Protein AF-0000000082245336 (afdb_homodimer)

pLDDT: mean 81.49, std 14.83, range [24.16, 98.06]

Organism: NCBI:txid1240361

Structure (mmCIF, N/CA/C/O backbone):
data_AF-0000000082245336-model_v1
#
loop_
_entity.id
_entity.type
_entity.pdbx_description
1 polymer 'Zinc finger PHD-type'
#
loop_
_atom_site.group_PDB
_atom_site.id
_atom_site.type_symbol
_atom_site.label_atom_id
_atom_site.label_alt_id
_atom_site.label_comp_id
_atom_site.label_asym_id
_atom_site.label_entity_id
_atom_site.label_seq_id
_atom_site.pdbx_PDB_ins_code
_atom_site.Cartn_x
_atom_site.Cartn_y
_atom_site.Cartn_z
_atom_site.occupancy
_atom_site.B_iso_or_equiv
_atom_site.auth_seq_id
_atom_site.auth_comp_id
_atom_site.auth_asym_id
_atom_site.auth_atom_id
_atom_site.pdbx_PDB_model_num
ATOM 1 N N . MET A 1 1 ? 5.363 -13.906 18.969 1 24.2 1 MET A N 1
ATOM 2 C CA . MET A 1 1 ? 5.77 -15.297 19.172 1 24.2 1 MET A CA 1
ATOM 3 C C . MET A 1 1 ? 5.887 -15.617 20.656 1 24.2 1 MET A C 1
ATOM 5 O O . MET A 1 1 ? 6.973 -15.508 21.234 1 24.2 1 MET A O 1
ATOM 9 N N . GLU A 1 2 ? 4.953 -15.023 21.469 1 26 2 GLU A N 1
ATOM 10 C CA . GLU A 1 2 ? 4.73 -15.156 22.906 1 26 2 GLU A CA 1
ATOM 11 C C . GLU A 1 2 ? 4.637 -16.625 23.297 1 26 2 GLU A C 1
ATOM 13 O O . GLU A 1 2 ? 3.84 -17.375 22.734 1 26 2 GLU A O 1
ATOM 18 N N . GLU A 1 3 ? 5.828 -17.141 23.688 1 27.66 3 GLU A N 1
ATOM 19 C CA . GLU A 1 3 ? 6.207 -18.406 24.281 1 27.66 3 GLU A CA 1
ATOM 20 C C . GLU A 1 3 ? 5.203 -18.828 25.359 1 27.66 3 GLU A C 1
ATOM 22 O O . GLU A 1 3 ? 5.035 -18.141 26.359 1 27.66 3 GLU A O 1
ATOM 27 N N . ASN A 1 4 ? 4.043 -19.188 24.938 1 31.59 4 ASN A N 1
ATOM 28 C CA . ASN A 1 4 ? 3.383 -20.016 25.938 1 31.59 4 ASN A CA 1
ATOM 29 C C . ASN A 1 4 ? 4.328 -21.062 26.531 1 31.59 4 ASN A C 1
ATOM 31 O O . ASN A 1 4 ? 4.746 -21.984 25.828 1 31.59 4 ASN A O 1
ATOM 35 N N . ASP A 1 5 ? 5.328 -20.594 27.297 1 30.83 5 ASP A N 1
ATOM 36 C CA . ASP A 1 5 ? 6.184 -21.484 28.094 1 30.83 5 ASP A CA 1
ATOM 37 C C . ASP A 1 5 ? 5.367 -22.594 28.734 1 30.83 5 ASP A C 1
ATOM 39 O O . ASP A 1 5 ? 4.52 -22.344 29.594 1 30.83 5 ASP A O 1
ATOM 43 N N . LYS A 1 6 ? 5.094 -23.625 28.047 1 32.91 6 LYS A N 1
ATOM 44 C CA . LYS A 1 6 ? 4.711 -24.875 28.719 1 32.91 6 LYS A CA 1
ATOM 45 C C . LYS A 1 6 ? 5.609 -25.141 29.922 1 32.91 6 LYS A C 1
ATOM 47 O O . LYS A 1 6 ? 6.816 -25.344 29.766 1 32.91 6 LYS A O 1
ATOM 52 N N . ILE A 1 7 ? 5.523 -24.469 30.984 1 31.5 7 ILE A N 1
ATOM 53 C CA . ILE A 1 7 ? 6.141 -25 32.188 1 31.5 7 ILE A CA 1
ATOM 54 C C . ILE A 1 7 ? 5.902 -26.516 32.281 1 31.5 7 ILE A C 1
ATOM 56 O O . ILE A 1 7 ? 4.758 -26.953 32.406 1 31.5 7 ILE A O 1
ATOM 60 N N . ARG A 1 8 ? 6.676 -27.391 31.844 1 30.08 8 ARG A N 1
ATOM 61 C CA . ARG A 1 8 ? 6.832 -28.844 31.906 1 30.08 8 ARG A CA 1
ATOM 62 C C . ARG A 1 8 ? 6.691 -29.344 33.344 1 30.08 8 ARG A C 1
ATOM 64 O O . ARG A 1 8 ? 6.441 -30.531 33.562 1 30.08 8 ARG A O 1
ATOM 71 N N . ASP A 1 9 ? 7.363 -28.703 34.344 1 31.75 9 ASP A N 1
ATOM 72 C CA . ASP A 1 9 ? 7.586 -29.641 35.438 1 31.75 9 ASP A CA 1
ATOM 73 C C . ASP A 1 9 ? 6.266 -30.078 36.062 1 31.75 9 ASP A C 1
ATOM 75 O O . ASP A 1 9 ? 5.773 -31.172 35.781 1 31.75 9 ASP A O 1
ATOM 79 N N . GLY A 1 10 ? 6.125 -30.188 37.625 1 35.41 10 GLY A N 1
ATOM 80 C CA . GLY A 1 10 ? 5.371 -31 38.562 1 35.41 10 GLY A CA 1
ATOM 81 C C . GLY A 1 10 ? 3.889 -30.672 38.562 1 35.41 10 GLY A C 1
ATOM 82 O O . GLY A 1 10 ? 3.105 -31.359 39.25 1 35.41 10 GLY A O 1
ATOM 83 N N . PHE A 1 11 ? 3.395 -29.344 38.719 1 42.25 11 PHE A N 1
ATOM 84 C CA . PHE A 1 11 ? 1.977 -29.172 39 1 42.25 11 PHE A CA 1
ATOM 85 C C . PHE A 1 11 ? 1.125 -29.547 37.812 1 42.25 11 PHE A C 1
ATOM 87 O O . PHE A 1 11 ? 1.174 -28.875 36.75 1 42.25 11 PHE A O 1
ATOM 94 N N . LEU A 1 12 ? 0.703 -30.719 37.656 1 48.69 12 LEU A N 1
ATOM 95 C CA . LEU A 1 12 ? -0.135 -31.438 36.719 1 48.69 12 LEU A CA 1
ATOM 96 C C . LEU A 1 12 ? -1.398 -30.656 36.375 1 48.69 12 LEU A C 1
ATOM 98 O O . LEU A 1 12 ? -2.205 -30.375 37.281 1 48.69 12 LEU A O 1
ATOM 102 N N . GLY A 1 13 ? -1.407 -30 35.281 1 67.38 13 GLY A N 1
ATOM 103 C CA . GLY A 1 13 ? -2.568 -29.469 34.594 1 67.38 13 GLY A CA 1
ATOM 104 C C . GLY A 1 13 ? -2.764 -27.984 34.812 1 67.38 13 GLY A C 1
ATOM 105 O O . GLY A 1 13 ? -3.852 -27.453 34.562 1 67.38 13 GLY A O 1
ATOM 106 N N . ALA A 1 14 ? -1.866 -27.344 35.625 1 78.44 14 ALA A N 1
ATOM 107 C CA . ALA A 1 14 ? -2.047 -25.906 35.875 1 78.44 14 ALA A CA 1
ATOM 108 C C . ALA A 1 14 ? -1.933 -25.125 34.562 1 78.44 14 ALA A C 1
ATOM 110 O O . ALA A 1 14 ? -1.137 -25.469 33.688 1 78.44 14 ALA A O 1
ATOM 111 N N . VAL A 1 15 ? -2.885 -24.109 34.375 1 83.25 15 VAL A N 1
ATOM 112 C CA . VAL A 1 15 ? -2.953 -23.266 33.188 1 83.25 15 VAL A CA 1
ATOM 113 C C . VAL A 1 15 ? -2.738 -21.812 33.562 1 83.25 15 VAL A C 1
ATOM 115 O O . VAL A 1 15 ? -3.242 -21.359 34.594 1 83.25 15 VAL A O 1
ATOM 118 N N . LYS A 1 16 ? -1.822 -21.125 32.906 1 83.25 16 LYS A N 1
ATOM 119 C CA . LYS A 1 16 ? -1.646 -19.688 33.062 1 83.25 16 LYS A CA 1
ATOM 120 C C . LYS A 1 16 ? -2.49 -18.906 32.062 1 83.25 16 LYS A C 1
ATOM 122 O O . LYS A 1 16 ? -2.348 -19.078 30.859 1 83.25 16 LYS A O 1
ATOM 127 N N . LEU A 1 17 ? -3.404 -18.109 32.656 1 82.75 17 LEU A N 1
ATOM 128 C CA . LEU A 1 17 ? -4.254 -17.266 31.828 1 82.75 17 LEU A CA 1
ATOM 129 C C . LEU A 1 17 ? -3.773 -15.812 31.859 1 82.75 17 LEU A C 1
ATOM 131 O O . LEU A 1 17 ? -3.342 -15.32 32.906 1 82.75 17 LEU A O 1
ATOM 135 N N . ALA A 1 18 ? -3.807 -15.078 30.766 1 78.12 18 ALA A N 1
ATOM 136 C CA . ALA A 1 18 ? -3.418 -13.672 30.672 1 78.12 18 ALA A CA 1
ATOM 137 C C . ALA A 1 18 ? -4.336 -12.797 31.516 1 78.12 18 ALA A C 1
ATOM 139 O O . ALA A 1 18 ? -3.945 -11.703 31.938 1 78.12 18 ALA A O 1
ATOM 140 N N . ALA A 1 19 ? -5.461 -13.32 31.828 1 80.69 19 ALA A N 1
ATOM 141 C CA . ALA A 1 19 ? -6.469 -12.539 32.562 1 80.69 19 ALA A CA 1
ATOM 142 C C . ALA A 1 19 ? -6.297 -12.672 34.062 1 80.69 19 ALA A C 1
ATOM 144 O O . ALA A 1 19 ? -6.996 -12.008 34.844 1 80.69 19 ALA A O 1
ATOM 145 N N . HIS A 1 20 ? -5.371 -13.531 34.5 1 83.81 20 HIS A N 1
ATOM 146 C CA . HIS A 1 20 ? -5.223 -13.766 35.938 1 83.81 20 HIS A CA 1
ATOM 147 C C . HIS A 1 20 ? -3.756 -13.961 36.281 1 83.81 20 HIS A 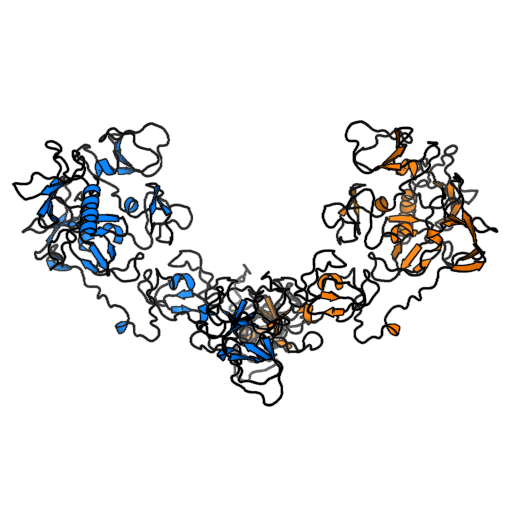C 1
ATOM 149 O O . HIS A 1 20 ? -2.996 -14.578 35.531 1 83.81 20 HIS A O 1
ATOM 155 N N . ARG A 1 21 ? -3.324 -13.469 37.375 1 82.38 21 ARG A N 1
ATOM 156 C CA . ARG A 1 21 ? -1.926 -13.453 37.781 1 82.38 21 ARG A CA 1
ATOM 157 C C . ARG A 1 21 ? -1.479 -14.82 38.281 1 82.38 21 ARG A C 1
ATOM 159 O O . ARG A 1 21 ? -0.312 -15.188 38.125 1 82.38 21 ARG A O 1
ATOM 166 N N . HIS A 1 22 ? -2.396 -15.547 38.938 1 85.88 22 HIS A N 1
ATOM 167 C CA . HIS A 1 22 ? -2.021 -16.828 39.531 1 85.88 22 HIS A CA 1
ATOM 168 C C . HIS A 1 22 ? -2.27 -17.984 38.562 1 85.88 22 HIS A C 1
ATOM 170 O O . HIS A 1 22 ? -3.004 -17.844 37.594 1 85.88 22 HIS A O 1
ATOM 176 N N . PHE A 1 23 ? -1.634 -19.047 38.844 1 88.56 23 PHE A N 1
ATOM 177 C CA . PHE A 1 23 ? -1.892 -20.266 38.094 1 88.56 23 PHE A CA 1
ATOM 178 C C . PHE A 1 23 ? -3.277 -20.812 38.406 1 88.56 23 PHE A C 1
ATOM 180 O O . PHE A 1 23 ? -3.717 -20.781 39.562 1 88.56 23 PHE A O 1
ATOM 187 N N . LEU A 1 24 ? -3.834 -21.234 37.344 1 89 24 LEU A N 1
ATOM 188 C CA . LEU A 1 24 ? -5.176 -21.797 37.5 1 89 24 LEU A CA 1
ATOM 189 C C . LEU A 1 24 ? -5.148 -23.312 37.344 1 89 24 LEU A C 1
ATOM 191 O O . LEU A 1 24 ? -4.293 -23.859 36.656 1 89 24 LEU A O 1
ATOM 195 N N . PHE A 1 25 ? -6.078 -24 38.062 1 89.44 25 PHE A N 1
ATOM 196 C CA . PHE A 1 25 ? -6.16 -25.453 38.062 1 89.44 25 PHE A CA 1
ATOM 197 C C . PHE A 1 25 ? -7.512 -25.922 37.531 1 89.44 25 PHE A C 1
ATOM 199 O O . PHE A 1 25 ? -8.547 -25.328 37.844 1 89.44 25 PHE A O 1
ATOM 206 N N . PRO A 1 26 ? -7.445 -26.969 36.625 1 89.81 26 PRO A N 1
ATOM 207 C CA . PRO A 1 26 ? -8.719 -27.484 36.125 1 89.81 26 PRO A CA 1
ATOM 208 C C . PRO A 1 26 ? -9.594 -28.094 37.219 1 89.81 26 PRO A C 1
ATOM 210 O O . PRO A 1 26 ? -9.078 -28.719 38.156 1 89.81 26 PRO A O 1
ATOM 213 N N . THR A 1 27 ? -10.891 -27.75 37.188 1 86.56 27 THR A N 1
ATOM 214 C CA . THR A 1 27 ? -11.852 -28.281 38.156 1 86.56 27 THR A CA 1
ATOM 215 C C . THR A 1 27 ? -13.172 -28.625 37.469 1 86.56 27 THR A C 1
ATOM 217 O O . THR A 1 27 ? -13.477 -28.094 36.406 1 86.56 27 THR A O 1
ATOM 220 N N . ASN A 1 28 ? -13.906 -29.547 38 1 86.06 28 ASN A N 1
ATOM 221 C CA . ASN A 1 28 ? -15.234 -29.906 37.531 1 86.06 28 ASN A CA 1
ATOM 222 C C . ASN A 1 28 ? -16.328 -29.391 38.469 1 86.06 28 ASN A C 1
ATOM 224 O O . ASN A 1 28 ? -17.5 -29.688 38.281 1 86.06 28 ASN A O 1
ATOM 228 N N . ILE A 1 29 ? -15.891 -28.703 39.5 1 80.56 29 ILE A N 1
ATOM 229 C CA . ILE A 1 29 ? -16.859 -28.156 40.438 1 80.56 29 ILE A CA 1
ATOM 230 C C . ILE A 1 29 ? -17.359 -26.797 39.938 1 80.56 29 ILE A C 1
ATOM 232 O O . ILE A 1 29 ? -16.547 -25.922 39.594 1 80.56 29 ILE A O 1
ATOM 236 N N . SER A 1 30 ? -18.641 -26.641 39.844 1 78.69 30 SER A N 1
ATOM 237 C CA . SER A 1 30 ? -19.234 -25.422 39.312 1 78.69 30 SER A CA 1
ATOM 238 C C . SER A 1 30 ? -19.234 -24.297 40.344 1 78.69 30 SER A C 1
ATOM 240 O O . SER A 1 30 ? -19.531 -24.531 41.5 1 78.69 30 SER A O 1
ATOM 242 N N . SER A 1 31 ? -18.641 -23.266 40.031 1 86.06 31 SER A N 1
ATOM 243 C CA . SER A 1 31 ? -18.703 -22.031 40.812 1 86.06 31 SER A CA 1
ATOM 244 C C . SER A 1 31 ? -19.078 -20.844 39.938 1 86.06 31 SER A C 1
ATOM 246 O O . SER A 1 31 ? -19.188 -20.969 38.719 1 86.06 31 SER A O 1
ATOM 248 N N . LYS A 1 32 ? -19.312 -19.734 40.656 1 89.75 32 LYS A N 1
ATOM 249 C CA . LYS A 1 32 ? -19.672 -18.516 39.938 1 89.75 32 LYS A CA 1
ATOM 250 C C . LYS A 1 32 ? -18.484 -18 39.125 1 89.75 32 LYS A C 1
ATOM 252 O O . LYS A 1 32 ? -17.422 -17.719 39.688 1 89.75 32 LYS A O 1
ATOM 257 N N . CYS A 1 33 ? -18.688 -17.922 37.875 1 90.56 33 CYS A N 1
ATOM 258 C CA . CYS A 1 33 ? -17.625 -17.453 36.969 1 90.56 33 CYS A CA 1
ATOM 259 C C . CYS A 1 33 ? -17.438 -15.938 37.094 1 90.56 33 CYS A C 1
ATOM 261 O O . CYS A 1 33 ? -18.422 -15.188 37.156 1 90.56 33 CYS A O 1
ATOM 263 N N . ILE A 1 34 ? -16.297 -15.508 37.156 1 86.81 34 ILE A N 1
ATOM 264 C CA . ILE A 1 34 ? -16.016 -14.094 37.344 1 86.81 34 ILE A CA 1
ATOM 265 C C . ILE A 1 34 ? -16.328 -13.32 36.062 1 86.81 34 ILE A C 1
ATOM 267 O O . ILE A 1 34 ? -16.516 -12.102 36.094 1 86.81 34 ILE A O 1
ATOM 271 N N . VAL A 1 35 ? -16.406 -14 34.969 1 87.94 35 VAL A N 1
ATOM 272 C CA . VAL A 1 35 ? -16.594 -13.344 33.688 1 87.94 35 VAL A CA 1
ATOM 273 C C . VAL A 1 35 ? -18.078 -13.211 33.375 1 87.94 35 VAL A C 1
ATOM 275 O O . VAL A 1 35 ? -18.594 -12.094 33.219 1 87.94 35 VAL A O 1
ATOM 278 N N . CYS A 1 36 ? -18.828 -14.281 33.344 1 83.06 36 CYS A N 1
ATOM 279 C CA . CYS A 1 36 ? -20.234 -14.234 33 1 83.06 36 CYS A CA 1
ATOM 280 C C . CYS A 1 36 ? -21.109 -14.086 34.25 1 83.06 36 CYS A C 1
ATOM 282 O O . CYS A 1 36 ? -22.312 -13.836 34.125 1 83.06 36 CYS A O 1
ATOM 284 N N . SER A 1 37 ? -20.625 -14.258 35.375 1 84.25 37 SER A N 1
ATOM 285 C CA . SER A 1 37 ? -21.297 -14.141 36.688 1 84.25 37 SER A CA 1
ATOM 286 C C . SER A 1 37 ? -22.391 -15.188 36.812 1 84.25 37 SER A C 1
ATOM 288 O O . SER A 1 37 ? -23.406 -14.938 37.5 1 84.25 37 SER A O 1
ATOM 290 N N . LYS A 1 38 ? -22.219 -16.266 36.094 1 85.75 38 LYS A N 1
ATOM 291 C CA . LYS A 1 38 ? -23.219 -17.328 36.188 1 85.75 38 LYS A CA 1
ATOM 292 C C . LYS A 1 38 ? -22.641 -18.578 36.844 1 85.75 38 LYS A C 1
ATOM 294 O O . LYS A 1 38 ? -21.453 -18.875 36.719 1 85.75 38 LYS A O 1
ATOM 299 N N . GLU A 1 39 ? -23.469 -19.188 37.656 1 87.44 39 GLU A N 1
ATOM 300 C CA . GLU A 1 39 ? -23.156 -20.484 38.219 1 87.44 39 GLU A CA 1
ATOM 301 C C . GLU A 1 39 ? -23.938 -21.594 37.531 1 87.44 39 GLU A C 1
ATOM 303 O O . GLU A 1 39 ? -25.172 -21.578 37.562 1 87.44 39 GLU A O 1
ATOM 308 N N . ARG A 1 40 ? -23.266 -22.375 36.875 1 84.88 40 ARG A N 1
ATOM 309 C CA . ARG A 1 40 ? -23.938 -23.438 36.125 1 84.88 40 ARG A CA 1
ATOM 310 C C . ARG A 1 40 ? -24.266 -24.625 37.031 1 84.88 40 ARG A C 1
ATOM 312 O O . ARG A 1 40 ? -23.5 -24.938 37.938 1 84.88 40 ARG A O 1
ATOM 319 N N . LEU A 1 41 ? -25.438 -25.172 36.875 1 80.5 41 LEU A N 1
ATOM 320 C CA . LEU A 1 41 ? -25.938 -26.234 37.719 1 80.5 41 LEU A CA 1
ATOM 321 C C . LEU A 1 41 ? -25.25 -27.547 37.406 1 80.5 41 LEU A C 1
ATOM 323 O O . LEU A 1 41 ? -25.016 -28.375 38.312 1 80.5 41 LEU A O 1
ATOM 327 N N . GLU A 1 42 ? -24.859 -27.797 36.188 1 78.44 42 GLU A N 1
ATOM 328 C CA . GLU A 1 42 ? -24.203 -29.031 35.812 1 78.44 42 GLU A CA 1
ATOM 329 C C . GLU A 1 42 ? -22.688 -28.922 35.938 1 78.44 42 GLU A C 1
ATOM 331 O O . GLU A 1 42 ? -22.125 -27.828 35.812 1 78.44 42 GLU A O 1
ATOM 336 N N . PRO A 1 43 ? -22.125 -30.062 36.344 1 76.94 43 PRO A N 1
ATOM 337 C CA . PRO A 1 43 ? -20.672 -30.047 36.406 1 76.94 43 PRO A CA 1
ATOM 338 C C . PRO A 1 43 ? -20.031 -29.594 35.094 1 76.94 43 PRO A C 1
ATOM 340 O O . PRO A 1 43 ? -20.297 -30.172 34.062 1 76.94 43 PRO A O 1
ATOM 343 N N . THR A 1 44 ? -19.484 -28.359 35.094 1 78.31 44 THR A N 1
ATOM 344 C CA . THR A 1 44 ? -18.859 -27.781 33.938 1 78.31 44 THR A CA 1
ATOM 345 C C . THR A 1 44 ? -17.359 -27.641 34.125 1 78.31 44 THR A C 1
ATOM 347 O O . THR A 1 44 ? -16.906 -27.297 35.219 1 78.31 44 THR A O 1
ATOM 350 N N . LYS A 1 45 ? -16.625 -28.031 33.125 1 84.25 45 LYS A N 1
ATOM 351 C CA . LYS A 1 45 ? -15.172 -27.906 33.125 1 84.25 45 LYS A CA 1
ATOM 352 C C . LYS A 1 45 ? -14.758 -26.438 33.219 1 84.25 45 LYS A C 1
ATOM 354 O O . LYS A 1 45 ? -15.305 -25.594 32.5 1 84.25 45 LYS A O 1
ATOM 359 N N . GLY A 1 46 ? -13.969 -26.094 34.312 1 88.88 46 GLY A N 1
ATOM 360 C CA . GLY A 1 46 ? -13.445 -24.75 34.469 1 88.88 46 GLY A CA 1
ATOM 361 C C . GLY A 1 46 ? -12.086 -24.703 35.156 1 88.88 46 GLY A C 1
ATOM 362 O O . GLY A 1 46 ? -11.438 -25.734 35.312 1 88.88 46 GLY A O 1
ATOM 363 N N . LEU A 1 47 ? -11.625 -23.453 35.281 1 90.69 47 LEU A N 1
ATOM 364 C CA . LEU A 1 47 ? -10.359 -23.203 35.969 1 90.69 47 LEU A CA 1
ATOM 365 C C . LEU A 1 47 ? -10.586 -22.422 37.25 1 90.69 47 LEU A C 1
ATOM 367 O O . LEU A 1 47 ? -11.422 -21.516 37.281 1 90.69 47 LEU A O 1
ATOM 371 N N . THR A 1 48 ? -9.938 -22.844 38.281 1 90.19 48 THR A N 1
ATOM 372 C CA . THR A 1 48 ? -10.078 -22.156 39.562 1 90.19 48 THR A CA 1
ATOM 373 C C . THR A 1 48 ? -8.719 -21.75 40.125 1 90.19 48 THR A C 1
ATOM 375 O O . THR A 1 48 ? -7.703 -22.375 39.812 1 90.19 48 THR A O 1
ATOM 378 N N . CYS A 1 49 ? -8.719 -20.547 40.688 1 89.81 49 CYS A N 1
ATOM 379 C CA . CYS A 1 49 ? -7.531 -20.109 41.406 1 89.81 49 CYS A CA 1
ATOM 380 C C . CYS A 1 49 ? -7.637 -20.438 42.875 1 89.81 49 CYS A C 1
ATOM 382 O O . CYS A 1 49 ? -8.555 -19.969 43.562 1 89.81 49 CYS A O 1
ATOM 384 N N . ASN A 1 50 ? -6.707 -21.031 43.375 1 85.5 50 ASN A N 1
ATOM 385 C CA . ASN A 1 50 ? -6.734 -21.453 44.781 1 85.5 50 ASN A CA 1
ATOM 386 C C . ASN A 1 50 ? -6.426 -20.281 45.719 1 85.5 50 ASN A C 1
ATOM 388 O O . ASN A 1 50 ? -6.867 -20.266 46.875 1 85.5 50 ASN A O 1
ATOM 392 N N . GLN A 1 51 ? -5.73 -19.375 45.156 1 87.19 51 GLN A N 1
ATOM 393 C CA . GLN A 1 51 ? -5.316 -18.25 46 1 87.19 51 GLN A CA 1
ATOM 394 C C . GLN A 1 51 ? -6.418 -17.203 46.062 1 87.19 51 GLN A C 1
ATOM 396 O O . GLN A 1 51 ? -6.676 -16.656 47.156 1 87.19 51 GLN A O 1
ATOM 401 N N . CYS A 1 52 ? -7.18 -16.906 44.969 1 86.19 52 CYS A N 1
ATOM 402 C CA . CYS A 1 52 ? -8.156 -15.828 44.938 1 86.19 52 CYS A CA 1
ATOM 403 C C . CYS A 1 52 ? -9.578 -16.375 45 1 86.19 52 CYS A C 1
ATOM 405 O O . CYS A 1 52 ? -10.531 -15.617 45.188 1 86.19 52 CYS A O 1
ATOM 407 N N . GLU A 1 53 ? -9.781 -17.672 44.906 1 84.56 53 GLU A N 1
ATOM 408 C CA . GLU A 1 53 ? -11.078 -18.344 44.844 1 84.56 53 GLU A CA 1
ATOM 409 C C . GLU A 1 53 ? -11.883 -17.906 43.625 1 84.56 53 GLU A C 1
ATOM 411 O O . GLU A 1 53 ? -13.102 -17.734 43.719 1 84.56 53 GLU A O 1
ATOM 416 N N . PHE A 1 54 ? -11.172 -17.562 42.688 1 88.31 54 PHE A N 1
ATOM 417 C CA . PHE A 1 54 ? -11.844 -17.203 41.438 1 88.31 54 PHE A CA 1
ATOM 418 C C . PHE A 1 54 ? -12.086 -18.438 40.594 1 88.31 54 PHE A C 1
ATOM 420 O O . PHE A 1 54 ? -11.367 -19.438 40.688 1 88.31 54 PHE A O 1
ATOM 427 N N . TYR A 1 55 ? -13.172 -18.391 39.844 1 90.19 55 TYR A N 1
ATOM 428 C CA . TYR A 1 55 ? -13.531 -19.469 38.938 1 90.19 55 TYR A CA 1
ATOM 429 C C . TYR A 1 55 ? -13.82 -18.922 37.531 1 90.19 55 TYR A C 1
ATOM 431 O O . TYR A 1 55 ? -14.438 -17.859 37.406 1 90.19 55 TYR A O 1
ATOM 439 N N . PHE A 1 56 ? -13.266 -19.672 36.5 1 91.38 56 PHE A N 1
ATOM 440 C CA . PHE A 1 56 ? -13.492 -19.328 35.125 1 91.38 56 PHE A CA 1
ATOM 441 C C . PHE A 1 56 ? -14.109 -20.5 34.344 1 91.38 56 PHE A C 1
ATOM 443 O O . PHE A 1 56 ? -13.594 -21.625 34.406 1 91.38 56 PHE A O 1
ATOM 450 N N . HIS A 1 57 ? -15.211 -20.219 33.688 1 90 57 HIS A N 1
ATOM 451 C CA . HIS A 1 57 ? -15.695 -21.219 32.719 1 90 57 HIS A CA 1
ATOM 452 C C . HIS A 1 57 ? -14.703 -21.391 31.578 1 90 57 HIS A C 1
ATOM 454 O O . HIS A 1 57 ? -14.078 -20.438 31.125 1 90 57 HIS A O 1
ATOM 460 N N . GLU A 1 58 ? -14.547 -22.531 31.141 1 87.25 58 GLU A N 1
ATOM 461 C CA . GLU A 1 58 ? -13.672 -22.797 30 1 87.25 58 GLU A CA 1
ATOM 462 C C . GLU A 1 58 ? -14.117 -22.016 28.766 1 87.25 58 GLU A C 1
ATOM 464 O O . GLU A 1 58 ? -13.289 -21.469 28.031 1 87.25 58 GLU A O 1
ATOM 469 N N . ASP A 1 59 ? -15.438 -21.953 28.609 1 87.62 59 ASP A N 1
ATOM 470 C CA . ASP A 1 59 ? -15.977 -21.281 27.422 1 87.62 59 ASP A CA 1
ATOM 471 C C . ASP A 1 59 ? -15.961 -19.766 27.594 1 87.62 59 ASP A C 1
ATOM 473 O O . ASP A 1 59 ? -16.312 -19.031 26.672 1 87.62 59 ASP A O 1
ATOM 477 N N . CYS A 1 60 ? -15.57 -19.328 28.797 1 89.06 60 CYS A N 1
ATOM 478 C CA . CYS A 1 60 ? -15.477 -17.891 29 1 89.06 60 CYS A CA 1
ATOM 479 C C . CYS A 1 60 ? -14.039 -17.406 28.828 1 89.06 60 CYS A C 1
ATOM 481 O O . CYS A 1 60 ? -13.797 -16.203 28.688 1 89.06 60 CYS A O 1
ATOM 483 N N . ILE A 1 61 ? -13.172 -18.344 28.844 1 88.44 61 ILE A N 1
ATOM 484 C CA . ILE A 1 61 ? -11.766 -17.984 28.688 1 88.44 61 ILE A CA 1
ATOM 485 C C . ILE A 1 61 ? -11.469 -17.672 27.234 1 88.44 61 ILE A C 1
ATOM 487 O O . ILE A 1 61 ? -10.703 -16.75 26.938 1 88.44 61 ILE A O 1
ATOM 491 N N . GLU A 1 62 ? -11.992 -18.453 26.359 1 88.38 62 GLU A N 1
ATOM 492 C CA . GLU A 1 62 ? -11.859 -18.281 24.906 1 88.38 62 GLU A CA 1
ATOM 493 C C . GLU A 1 62 ? -13.219 -18.344 24.219 1 88.38 62 GLU A C 1
ATOM 495 O O . GLU A 1 62 ? -13.984 -19.281 24.422 1 88.38 62 GLU A O 1
ATOM 500 N N . ILE A 1 63 ? -13.445 -17.25 23.547 1 86.81 63 ILE A N 1
ATOM 501 C CA . ILE A 1 63 ? -14.758 -17.219 22.906 1 86.81 63 ILE A CA 1
ATOM 502 C C . ILE A 1 63 ? -14.586 -16.891 21.422 1 86.81 63 ILE A C 1
ATOM 504 O O . ILE A 1 63 ? -13.547 -16.359 21 1 86.81 63 ILE A O 1
ATOM 508 N N . THR A 1 64 ? -15.5 -17.375 20.625 1 82.12 64 THR A N 1
ATOM 509 C CA . THR A 1 64 ? -15.609 -16.984 19.219 1 82.12 64 THR A CA 1
ATOM 510 C C . THR A 1 64 ? -16.891 -16.219 18.969 1 82.12 64 THR A C 1
ATOM 512 O O . THR A 1 64 ? -17.969 -16.641 19.391 1 82.12 64 THR A O 1
ATOM 515 N N . ILE A 1 65 ? -16.688 -15.086 18.453 1 78.19 65 ILE A N 1
ATOM 516 C CA . ILE A 1 65 ? -17.859 -14.281 18.156 1 78.19 65 ILE A CA 1
ATOM 517 C C . ILE A 1 65 ? -18.031 -14.148 16.641 1 78.19 65 ILE A C 1
ATOM 519 O O . ILE A 1 65 ? -17.062 -14.258 15.898 1 78.19 65 ILE A O 1
ATOM 523 N N . PRO A 1 66 ? -19.203 -13.93 16.203 1 72.81 66 PRO A N 1
ATOM 524 C CA . PRO A 1 66 ? -19.469 -13.867 14.766 1 72.81 66 PRO A CA 1
ATOM 525 C C . PRO A 1 66 ? -18.688 -12.75 14.078 1 72.81 66 PRO A C 1
ATOM 527 O O . PRO A 1 66 ? -18.188 -12.93 12.961 1 72.81 66 PRO A O 1
ATOM 530 N N . SER A 1 67 ? -18.547 -11.656 14.789 1 72.19 67 SER A N 1
ATOM 531 C CA . SER A 1 67 ? -17.891 -10.516 14.172 1 72.19 67 SER A CA 1
ATOM 532 C C . SER A 1 67 ? -16.391 -10.742 14.055 1 72.19 67 SER A C 1
ATOM 534 O O . SER A 1 67 ? -15.688 -9.984 13.375 1 72.19 67 SER A O 1
ATOM 536 N N . HIS A 1 68 ? -15.891 -11.75 14.711 1 76.06 68 HIS A N 1
ATOM 537 C CA . HIS A 1 68 ? -14.484 -12.148 14.688 1 76.06 68 HIS A CA 1
ATOM 538 C C . HIS A 1 68 ? -14.344 -13.664 14.648 1 76.06 68 HIS A C 1
ATOM 540 O O . HIS A 1 68 ? -13.75 -14.258 15.547 1 76.06 68 HIS A O 1
ATOM 546 N N . HIS A 1 69 ? -14.742 -14.273 13.57 1 70.62 69 HIS A N 1
ATOM 547 C CA . HIS A 1 69 ? -14.922 -15.719 13.531 1 70.62 69 HIS A CA 1
ATOM 548 C C . HIS A 1 69 ? -13.617 -16.422 13.172 1 70.62 69 HIS A C 1
ATOM 550 O O . HIS A 1 69 ? -13.461 -17.625 13.43 1 70.62 69 HIS A O 1
ATOM 556 N N . LYS A 1 70 ? -12.711 -15.727 12.648 1 69.88 70 LYS A N 1
ATOM 557 C CA . LYS A 1 70 ? -11.5 -16.375 12.172 1 69.88 70 LYS A CA 1
ATOM 558 C C . LYS A 1 70 ? -10.586 -16.766 13.328 1 69.88 70 LYS A C 1
ATOM 560 O O . LYS A 1 70 ? -9.891 -17.781 13.266 1 69.88 70 LYS A O 1
ATOM 565 N N . HIS A 1 71 ? -10.656 -15.852 14.336 1 75.44 71 HIS A N 1
ATOM 566 C CA . HIS A 1 71 ? -9.773 -16.094 15.469 1 75.44 71 HIS A CA 1
ATOM 567 C C . HIS A 1 71 ? -10.539 -16.016 16.781 1 75.44 71 HIS A C 1
ATOM 569 O O . HIS A 1 71 ? -11.383 -15.125 16.969 1 75.44 71 HIS A O 1
ATOM 575 N N . PRO A 1 72 ? -10.258 -16.953 17.594 1 85.12 72 PRO A N 1
ATOM 576 C CA . PRO A 1 72 ? -10.883 -16.844 18.922 1 85.12 72 PRO A CA 1
ATOM 577 C C . PRO A 1 72 ? -10.344 -15.656 19.734 1 85.12 72 PRO A C 1
ATOM 579 O O . PRO A 1 72 ? -9.195 -15.242 19.531 1 85.12 72 PRO A O 1
ATOM 582 N N . LEU A 1 73 ? -11.234 -15.086 20.531 1 88.5 73 LEU A N 1
ATOM 583 C CA . LEU A 1 73 ? -10.859 -14.016 21.453 1 88.5 73 LEU A CA 1
ATOM 584 C C . LEU A 1 73 ? -10.461 -14.578 22.812 1 88.5 73 LEU A C 1
ATOM 586 O O . LEU A 1 73 ? -11.117 -15.484 23.328 1 88.5 73 LEU A O 1
ATOM 590 N N . LYS A 1 74 ? -9.391 -14.117 23.297 1 88.94 74 LYS A N 1
ATOM 591 C CA . LYS A 1 74 ? -8.906 -14.594 24.594 1 88.94 74 LYS A CA 1
ATOM 592 C C . LYS A 1 74 ? -9.102 -13.531 25.672 1 88.94 74 LYS A C 1
ATOM 594 O O . LYS A 1 74 ? -8.977 -12.336 25.406 1 88.94 74 LYS A O 1
ATOM 599 N N . LEU A 1 75 ? -9.352 -14.047 26.812 1 88.38 75 LEU A N 1
ATOM 600 C CA . LEU A 1 75 ? -9.594 -13.172 27.953 1 88.38 75 LEU A CA 1
ATOM 601 C C . LEU A 1 75 ? -8.289 -12.547 28.438 1 88.38 75 LEU A C 1
ATOM 603 O O . LEU A 1 75 ? -7.273 -13.227 28.547 1 88.38 75 LEU A O 1
ATOM 607 N N . HIS A 1 76 ? -8.359 -11.172 28.625 1 83.75 76 HIS A N 1
ATOM 608 C CA . HIS A 1 76 ? -7.191 -10.438 29.094 1 83.75 76 HIS A CA 1
ATOM 609 C C . HIS A 1 76 ? -7.562 -9.477 30.219 1 83.75 76 HIS A C 1
ATOM 611 O O . HIS A 1 76 ? -8.727 -9.109 30.359 1 83.75 76 HIS A O 1
ATOM 617 N N . ASP A 1 77 ? -6.578 -9.227 31.031 1 76.62 77 ASP A N 1
ATOM 618 C CA . ASP A 1 77 ? -6.711 -8.203 32.062 1 76.62 77 ASP A CA 1
ATOM 619 C C . ASP A 1 77 ? -5.602 -7.16 31.953 1 76.62 77 ASP A C 1
ATOM 621 O O . ASP A 1 77 ? -4.441 -7.504 31.719 1 76.62 77 ASP A O 1
ATOM 625 N N . ARG A 1 78 ? -5.902 -5.844 31.828 1 66.19 78 ARG A N 1
ATOM 626 C CA . ARG A 1 78 ? -4.969 -4.742 31.609 1 66.19 78 ARG A CA 1
ATOM 627 C C . ARG A 1 78 ? -3.824 -4.785 32.625 1 66.19 78 ARG A C 1
ATOM 629 O O . ARG A 1 78 ? -2.689 -4.434 32.281 1 66.19 78 ARG A O 1
ATOM 636 N N . ILE A 1 79 ? -4.137 -4.98 33.781 1 58.81 79 ILE A N 1
ATOM 637 C CA . ILE A 1 79 ? -3.1 -4.875 34.812 1 58.81 79 ILE A CA 1
ATOM 638 C C . ILE A 1 79 ? -1.918 -5.766 34.438 1 58.81 79 ILE A C 1
ATOM 640 O O . ILE A 1 79 ? -0.767 -5.434 34.719 1 58.81 79 ILE A O 1
ATOM 644 N N . ILE A 1 80 ? -2.268 -6.699 33.562 1 53.31 80 ILE A N 1
ATOM 645 C CA . ILE A 1 80 ? -1.176 -7.652 33.375 1 53.31 80 ILE A CA 1
ATOM 646 C C . ILE A 1 80 ? -0.466 -7.363 32.062 1 53.31 80 ILE A C 1
ATOM 648 O O . ILE A 1 80 ? -0.805 -7.945 31.031 1 53.31 80 ILE A O 1
ATOM 652 N N . GLY A 1 81 ? 0.132 -6.27 31.766 1 51.78 81 GLY A N 1
ATOM 653 C CA . GLY A 1 81 ? 1.192 -5.957 30.812 1 51.78 81 GLY A CA 1
ATOM 654 C C . GLY A 1 81 ? 0.682 -5.688 29.406 1 51.78 81 GLY A C 1
ATOM 655 O O . GLY A 1 81 ? 1.469 -5.566 28.469 1 51.78 81 GLY A O 1
ATOM 656 N N . TYR A 1 82 ? -0.415 -5.965 29.016 1 50.84 82 TYR A N 1
ATOM 657 C CA . TYR A 1 82 ? -0.721 -5.871 27.594 1 50.84 82 TYR A CA 1
ATOM 658 C C . TYR A 1 82 ? -0.885 -4.418 27.172 1 50.84 82 TYR A C 1
ATOM 660 O O . TYR A 1 82 ? -1.782 -3.723 27.641 1 50.84 82 TYR A O 1
ATOM 668 N N . ARG A 1 83 ? 0.23 -3.721 26.578 1 50.78 83 ARG A N 1
ATOM 669 C CA . ARG A 1 83 ? 0.347 -2.287 26.328 1 50.78 83 ARG A CA 1
ATOM 670 C C . ARG A 1 83 ? -0.161 -1.934 24.938 1 50.78 83 ARG A C 1
ATOM 672 O O . ARG A 1 83 ? -0.039 -0.788 24.5 1 50.78 83 ARG A O 1
ATOM 679 N N . LYS A 1 84 ? -0.723 -2.789 24.047 1 56.88 84 LYS A N 1
ATOM 680 C CA . LYS A 1 84 ? -0.742 -2.15 22.734 1 56.88 84 LYS A CA 1
ATOM 681 C C . LYS A 1 84 ? -1.832 -1.085 22.656 1 56.88 84 LYS A C 1
ATOM 683 O O . LYS A 1 84 ? -1.537 0.105 22.531 1 56.88 84 LYS A O 1
ATOM 688 N N . ARG A 1 85 ? -3.129 -1.463 22.438 1 64.44 85 ARG A N 1
ATOM 689 C CA . ARG A 1 85 ? -4.203 -0.48 22.359 1 64.44 85 ARG A CA 1
ATOM 690 C C . ARG A 1 85 ? -5.051 -0.486 23.625 1 64.44 85 ARG A C 1
ATOM 692 O O . ARG A 1 85 ? -5.43 -1.55 24.125 1 64.44 85 ARG A O 1
ATOM 699 N N . ASP A 1 86 ? -5.18 0.627 24.375 1 75.81 86 ASP A N 1
ATOM 700 C CA . ASP A 1 86 ? -5.84 0.688 25.672 1 75.81 86 ASP A CA 1
ATOM 701 C C . ASP A 1 86 ? -7.312 1.063 25.516 1 75.81 86 ASP A C 1
ATOM 703 O O . ASP A 1 86 ? -7.973 1.419 26.5 1 75.81 86 ASP A O 1
ATOM 707 N N . GLN A 1 87 ? -7.785 0.972 24.281 1 81.56 87 GLN A N 1
ATOM 708 C CA . GLN A 1 87 ? -9.188 1.319 24.094 1 81.56 87 GLN A CA 1
ATOM 709 C C . GLN A 1 87 ? -9.93 0.221 23.328 1 81.56 87 GLN A C 1
ATOM 711 O O . GLN A 1 87 ? -9.336 -0.478 22.516 1 81.56 87 GLN A O 1
ATOM 716 N N . CYS A 1 88 ? -11.188 0.108 23.766 1 81.81 88 CYS A N 1
ATOM 717 C CA . CYS A 1 88 ? -12.062 -0.797 23.031 1 81.81 88 CYS A CA 1
ATOM 718 C C . CYS A 1 88 ? -12.18 -0.375 21.578 1 81.81 88 CYS A C 1
ATOM 720 O O . CYS A 1 88 ? -12.328 0.811 21.281 1 81.81 88 CYS A O 1
ATOM 722 N N . CYS A 1 89 ? -12.18 -1.199 20.688 1 75.94 89 CYS A N 1
ATOM 723 C CA . CYS A 1 89 ? -12.227 -0.898 19.266 1 75.94 89 CYS A CA 1
ATOM 724 C C . CYS A 1 89 ? -13.594 -0.355 18.859 1 75.94 89 CYS A C 1
ATOM 726 O O . CYS A 1 89 ? -13.711 0.336 17.844 1 75.94 89 CYS A O 1
ATOM 728 N N . LEU A 1 90 ? -14.625 -0.644 19.672 1 75.81 90 LEU A N 1
ATOM 729 C CA . LEU A 1 90 ? -15.977 -0.248 19.312 1 75.81 90 LEU A CA 1
ATOM 730 C C . LEU A 1 90 ? -16.375 1.037 20.031 1 75.81 90 LEU A C 1
ATOM 732 O O . LEU A 1 90 ? -16.578 2.072 19.391 1 75.81 90 LEU A O 1
ATOM 736 N N . CYS A 1 91 ? -16.344 0.974 21.359 1 75.62 91 CYS A N 1
ATOM 737 C CA . CYS A 1 91 ? -16.844 2.115 22.109 1 75.62 91 CYS A CA 1
ATOM 738 C C . CYS A 1 91 ? -15.719 3.119 22.391 1 75.62 91 CYS A C 1
ATOM 740 O O . CYS A 1 91 ? -15.992 4.266 22.75 1 75.62 91 CYS A O 1
ATOM 742 N N . ARG A 1 92 ? -14.469 2.697 22.234 1 76.88 92 ARG A N 1
ATOM 743 C CA . ARG A 1 92 ? -13.289 3.537 22.391 1 76.88 92 ARG A CA 1
ATOM 744 C C . ARG A 1 92 ? -13.07 3.932 23.844 1 76.88 92 ARG A C 1
ATOM 746 O O . ARG A 1 92 ? -12.312 4.855 24.141 1 76.88 92 ARG A O 1
ATOM 753 N N . HIS A 1 93 ? -13.75 3.221 24.625 1 80 93 HIS A N 1
ATOM 754 C CA . HIS A 1 93 ? -13.484 3.443 26.047 1 80 93 HIS A CA 1
ATOM 755 C C . HIS A 1 93 ? -12.219 2.717 26.5 1 80 93 HIS A C 1
ATOM 757 O O . HIS A 1 93 ? -11.836 1.712 25.891 1 80 93 HIS A O 1
ATOM 763 N N . LYS A 1 94 ? -11.586 3.336 27.422 1 83.25 94 LYS A N 1
ATOM 764 C CA . LYS A 1 94 ? -10.391 2.715 27.984 1 83.25 94 LYS A CA 1
ATOM 765 C C . LYS A 1 94 ? -10.711 1.359 28.609 1 83.25 94 LYS A C 1
ATOM 767 O O . LYS A 1 94 ? -11.734 1.208 29.281 1 83.25 94 LYS A O 1
ATOM 772 N N . LEU A 1 95 ? -9.914 0.415 28.266 1 82.25 95 LEU A N 1
ATOM 773 C CA . LEU A 1 95 ? -10.086 -0.935 28.797 1 82.25 95 LEU A CA 1
ATOM 774 C C . LEU A 1 95 ? -9.516 -1.041 30.203 1 82.25 95 LEU A C 1
ATOM 776 O O . LEU A 1 95 ? -8.305 -1.166 30.391 1 82.25 95 LEU A O 1
ATOM 780 N N . LEU A 1 96 ? -10.336 -0.816 31.203 1 73.31 96 LEU A N 1
ATOM 781 C CA . LEU A 1 96 ? -9.891 -0.774 32.594 1 73.31 96 LEU A CA 1
ATOM 782 C C . LEU A 1 96 ? -10.031 -2.145 33.25 1 73.31 96 LEU A C 1
ATOM 784 O O . LEU A 1 96 ? -9.344 -2.438 34.219 1 73.31 96 LEU A O 1
ATOM 788 N N . ASP A 1 97 ? -10.984 -2.984 32.75 1 77.81 97 ASP A N 1
ATOM 789 C CA . ASP A 1 97 ? -11.25 -4.285 33.344 1 77.81 97 ASP A CA 1
ATOM 790 C C . ASP A 1 97 ? -10.945 -5.418 32.375 1 77.81 97 ASP A C 1
ATOM 792 O O . ASP A 1 97 ? -10.133 -5.258 31.469 1 77.81 97 ASP A O 1
ATOM 796 N N . ILE A 1 98 ? -11.523 -6.598 32.688 1 83.06 98 ILE A N 1
ATOM 797 C CA . ILE A 1 98 ? -11.359 -7.789 31.875 1 83.06 98 ILE A CA 1
ATOM 798 C C . ILE A 1 98 ? -11.945 -7.535 30.484 1 83.06 98 ILE A C 1
ATOM 800 O O . ILE A 1 98 ? -13.031 -6.957 30.359 1 83.06 98 ILE A O 1
ATOM 804 N N . PHE A 1 99 ? -11.141 -7.789 29.484 1 88.44 99 PHE A N 1
ATOM 805 C CA . PHE A 1 99 ? -11.586 -7.633 28.109 1 88.44 99 PHE A CA 1
ATOM 806 C C . PHE A 1 99 ? -11.109 -8.797 27.25 1 88.44 99 PHE A C 1
ATOM 808 O O . PHE A 1 99 ? -10.367 -9.664 27.734 1 88.44 99 PHE A O 1
ATOM 815 N N . TYR A 1 100 ? -11.664 -8.891 26.125 1 88.56 100 TYR A N 1
ATOM 816 C CA . TYR A 1 100 ? -11.242 -9.914 25.188 1 88.56 100 TYR A CA 1
ATOM 817 C C . TYR A 1 100 ? -10.312 -9.336 24.125 1 88.56 100 TYR A C 1
ATOM 819 O O . TYR A 1 100 ? -10.484 -8.195 23.703 1 88.56 100 TYR A O 1
ATOM 827 N N . ASN A 1 101 ? -9.375 -10.164 23.734 1 86.44 101 ASN A N 1
ATOM 828 C CA . ASN A 1 101 ? -8.383 -9.695 22.781 1 86.44 101 ASN A CA 1
ATOM 829 C C . ASN A 1 101 ? -8.008 -10.797 21.781 1 86.44 101 ASN A C 1
ATOM 831 O O . ASN A 1 101 ? -8.023 -11.977 22.125 1 86.44 101 ASN A O 1
ATOM 835 N N . CYS A 1 102 ? -7.891 -10.406 20.531 1 82.25 102 CYS A N 1
ATOM 836 C CA . CYS A 1 102 ? -7.219 -11.242 19.547 1 82.25 102 CYS A CA 1
ATOM 837 C C . CYS A 1 102 ? -5.84 -10.695 19.203 1 82.25 102 CYS A C 1
ATOM 839 O O . CYS A 1 102 ? -5.723 -9.625 18.594 1 82.25 102 CYS A O 1
ATOM 841 N N . SER A 1 103 ? -4.773 -11.391 19.562 1 74.81 103 SER A N 1
ATOM 842 C CA . SER A 1 103 ? -3.404 -10.906 19.391 1 74.81 103 SER A CA 1
ATOM 843 C C . SER A 1 103 ? -3.031 -10.805 17.922 1 74.81 103 SER A C 1
ATOM 845 O O . SER A 1 103 ? -2.232 -9.945 17.531 1 74.81 103 SER A O 1
ATOM 847 N N . ARG A 1 104 ? -3.645 -11.633 17.172 1 70.31 104 ARG A N 1
ATOM 848 C CA . ARG A 1 104 ? -3.316 -11.672 15.742 1 70.31 104 ARG A CA 1
ATOM 849 C C . ARG A 1 104 ? -3.912 -10.469 15.016 1 70.31 104 ARG A C 1
ATOM 851 O O . ARG A 1 104 ? -3.26 -9.875 14.156 1 70.31 104 ARG A O 1
ATOM 858 N N . CYS A 1 105 ? -5.121 -10.086 15.43 1 71.19 105 CYS A N 1
ATOM 859 C CA . CYS A 1 105 ? -5.844 -9.031 14.734 1 71.19 105 CYS A CA 1
ATOM 860 C C . CYS A 1 105 ? -5.773 -7.719 15.5 1 71.19 105 CYS A C 1
ATOM 862 O O . CYS A 1 105 ? -6.238 -6.688 15.016 1 71.19 105 CYS A O 1
ATOM 864 N N . VAL A 1 106 ? -5.152 -7.75 16.641 1 75.62 106 VAL A N 1
ATOM 865 C CA . VAL A 1 106 ? -5.098 -6.586 17.516 1 75.62 106 VAL A CA 1
ATOM 866 C C . VAL A 1 106 ? -6.508 -6.035 17.734 1 75.62 106 VAL A C 1
ATOM 868 O O . VAL A 1 106 ? -6.746 -4.836 17.562 1 75.62 106 VAL A O 1
ATOM 871 N N . PHE A 1 107 ? -7.422 -6.887 17.969 1 81.56 107 PHE A N 1
ATOM 872 C CA . PHE A 1 107 ? -8.836 -6.609 18.188 1 81.56 107 PHE A CA 1
ATOM 873 C C . PHE A 1 107 ? -9.188 -6.711 19.672 1 81.56 107 PHE A C 1
ATOM 875 O O . PHE A 1 107 ? -9.188 -7.805 20.234 1 81.56 107 PHE A O 1
ATOM 882 N N . GLU A 1 108 ? -9.344 -5.516 20.312 1 83.5 108 GLU A N 1
ATOM 883 C CA . GLU A 1 108 ? -9.711 -5.438 21.734 1 83.5 108 GLU A CA 1
ATOM 884 C C . GLU A 1 108 ? -11.156 -4.988 21.906 1 83.5 108 GLU A C 1
ATOM 886 O O . GLU A 1 108 ? -11.562 -3.963 21.359 1 83.5 108 GLU A O 1
ATOM 891 N N . VAL A 1 109 ? -11.883 -5.758 22.688 1 85.12 109 VAL A N 1
ATOM 892 C CA . VAL A 1 109 ? -13.281 -5.41 22.891 1 85.12 109 VAL A CA 1
ATOM 893 C C . VAL A 1 109 ? -13.648 -5.566 24.359 1 85.12 109 VAL A C 1
ATOM 895 O O . VAL A 1 109 ? -13.242 -6.531 25.016 1 85.12 109 VAL A O 1
ATOM 898 N N . CYS A 1 110 ? -14.328 -4.574 24.828 1 84.94 110 CYS A N 1
ATOM 899 C CA . CYS A 1 110 ? -14.797 -4.645 26.203 1 84.94 110 CYS A CA 1
ATOM 900 C C . CYS A 1 110 ? -15.992 -5.582 26.328 1 84.94 110 CYS A C 1
ATOM 902 O O . CYS A 1 110 ? -16.578 -5.977 25.312 1 84.94 110 CYS A O 1
ATOM 904 N N . MET A 1 111 ? -16.375 -5.957 27.531 1 83.06 111 MET A N 1
ATOM 905 C CA . MET A 1 111 ? -17.422 -6.922 27.797 1 83.06 111 MET A CA 1
ATOM 906 C C . MET A 1 111 ? -18.781 -6.402 27.312 1 83.06 111 MET A C 1
ATOM 908 O O . MET A 1 111 ? -19.609 -7.172 26.828 1 83.06 111 MET A O 1
ATOM 912 N N . ALA A 1 112 ? -18.891 -5.117 27.391 1 79.75 112 ALA A N 1
ATOM 913 C CA . ALA A 1 112 ? -20.172 -4.512 27 1 79.75 112 ALA A CA 1
ATOM 914 C C . ALA A 1 112 ? -20.375 -4.574 25.484 1 79.75 112 ALA A C 1
ATOM 916 O O . ALA A 1 112 ? -21.5 -4.723 25.016 1 79.75 112 ALA A O 1
ATOM 917 N N . CYS A 1 113 ? -19.281 -4.527 24.812 1 80.75 113 CYS A N 1
ATOM 918 C CA . CYS A 1 113 ? -19.344 -4.434 23.359 1 80.75 113 CYS A CA 1
ATOM 919 C C . CYS A 1 113 ? -19.266 -5.816 22.734 1 80.75 113 CYS A C 1
ATOM 921 O O . CYS A 1 113 ? -19.453 -5.957 21.516 1 80.75 113 CYS A O 1
ATOM 923 N N . LEU A 1 114 ? -19.047 -6.777 23.516 1 79.94 114 LEU A N 1
ATOM 924 C CA . LEU A 1 114 ? -18.906 -8.133 22.984 1 79.94 114 LEU A CA 1
ATOM 925 C C . LEU A 1 114 ? -20.188 -8.57 22.266 1 79.94 114 LEU A C 1
ATOM 927 O O . LEU A 1 114 ? -20.125 -9.289 21.266 1 79.94 114 LEU A O 1
ATOM 931 N N . LYS A 1 115 ? -21.328 -8.164 22.766 1 74.38 115 LYS A N 1
ATOM 932 C CA . LYS A 1 115 ? -22.594 -8.641 22.203 1 74.38 115 LYS A CA 1
ATOM 933 C C . LYS A 1 115 ? -23.234 -7.59 21.297 1 74.38 115 LYS A C 1
ATOM 935 O O . LYS A 1 115 ? -24.312 -7.809 20.75 1 74.38 115 LYS A O 1
ATOM 940 N N . LYS A 1 116 ? -22.578 -6.465 21.203 1 74.88 116 LYS A N 1
ATOM 941 C CA . LYS A 1 116 ? -23.141 -5.398 20.375 1 74.88 116 LYS A CA 1
ATOM 942 C C . LYS A 1 116 ? -22.703 -5.535 18.922 1 74.88 116 LYS A C 1
ATOM 944 O O . LYS A 1 116 ? -21.625 -6.043 18.641 1 74.88 116 LYS A O 1
ATOM 949 N N . PRO A 1 117 ? -23.766 -5.156 18.109 1 75.31 117 PRO A N 1
ATOM 950 C CA . PRO A 1 117 ? -23.328 -5.113 16.703 1 75.31 117 PRO A CA 1
ATOM 951 C C . PRO A 1 117 ? -22.219 -4.094 16.469 1 75.31 117 PRO A C 1
ATOM 953 O O . PRO A 1 117 ? -22.078 -3.127 17.219 1 75.31 117 PRO A O 1
ATOM 956 N N . LEU A 1 118 ? -21.453 -4.352 15.609 1 81.38 118 LEU A N 1
ATOM 957 C CA . LEU A 1 118 ? -20.344 -3.471 15.273 1 81.38 118 LEU A CA 1
ATOM 958 C C . LEU A 1 118 ? -20.828 -2.242 14.516 1 81.38 118 LEU A C 1
ATOM 960 O O . LEU A 1 118 ? -20.266 -1.884 13.477 1 81.38 118 LEU A O 1
ATOM 964 N N . LEU A 1 119 ? -21.906 -1.627 15.055 1 84.12 119 LEU A N 1
ATOM 965 C CA . LEU A 1 119 ? -22.516 -0.469 14.406 1 84.12 119 LEU A CA 1
ATOM 966 C C . LEU A 1 119 ? -22.297 0.795 15.227 1 84.12 119 LEU A C 1
ATOM 968 O O . LEU A 1 119 ? -22.375 0.766 16.453 1 84.12 119 LEU A O 1
ATOM 972 N N . ILE A 1 120 ? -21.953 1.784 14.617 1 85.94 120 ILE A N 1
ATOM 973 C CA . ILE A 1 120 ? -21.734 3.1 15.219 1 85.94 120 ILE A CA 1
ATOM 974 C C . ILE A 1 120 ? -22.734 4.098 14.625 1 85.94 120 ILE A C 1
ATOM 976 O O . ILE A 1 120 ? -22.734 4.336 13.414 1 85.94 120 ILE A O 1
ATOM 980 N N . ASP A 1 121 ? -23.578 4.664 15.477 1 87.94 121 ASP A N 1
ATOM 981 C CA . ASP A 1 121 ? -24.578 5.613 15.023 1 87.94 121 ASP A CA 1
ATOM 982 C C . ASP A 1 121 ? -24.266 7.027 15.5 1 87.94 121 ASP A C 1
ATOM 984 O O . ASP A 1 121 ? -24.594 7.398 16.625 1 87.94 121 ASP A O 1
ATOM 988 N N . LYS A 1 122 ? -23.672 7.809 14.68 1 88.38 122 LYS A N 1
ATOM 989 C CA . LYS A 1 122 ? -23.344 9.211 14.914 1 88.38 122 LYS A CA 1
ATOM 990 C C . LYS A 1 122 ? -23.797 10.086 13.742 1 88.38 122 LYS A C 1
ATOM 992 O O . LYS A 1 122 ? -23 10.406 12.867 1 88.38 122 LYS A O 1
ATOM 997 N N . PRO A 1 123 ? -24.938 10.617 13.781 1 89.69 123 PRO A N 1
ATOM 998 C CA . PRO A 1 123 ? -25.516 11.336 12.648 1 89.69 123 PRO A CA 1
ATOM 999 C C . PRO A 1 123 ? -24.781 12.633 12.328 1 89.69 123 PRO A C 1
ATOM 1001 O O . PRO A 1 123 ? -24.844 13.125 11.203 1 89.69 123 PRO A O 1
ATOM 1004 N N . LYS A 1 124 ? -24.141 13.234 13.336 1 86.38 124 LYS A N 1
ATOM 1005 C CA . LYS A 1 124 ? -23.391 14.461 13.078 1 86.38 124 LYS A CA 1
ATOM 1006 C C . LYS A 1 124 ? -22.234 14.203 12.125 1 86.38 124 LYS A C 1
ATOM 1008 O O . LYS A 1 124 ? -21.844 15.078 11.344 1 86.38 124 LYS A O 1
ATOM 1013 N N . ALA A 1 125 ? -21.75 13.023 12.219 1 88.56 125 ALA A N 1
ATOM 1014 C CA . ALA A 1 125 ? -20.609 12.656 11.367 1 88.56 125 ALA A CA 1
ATOM 1015 C C . ALA A 1 125 ? -21.094 12.125 10.016 1 88.56 125 ALA A C 1
ATOM 1017 O O . ALA A 1 125 ? -20.562 12.508 8.969 1 88.56 125 ALA A O 1
ATOM 1018 N N . HIS A 1 126 ? -22.078 11.297 10.055 1 90.06 126 HIS A N 1
ATOM 1019 C CA . HIS A 1 126 ? -22.641 10.672 8.867 1 90.06 126 HIS A CA 1
ATOM 1020 C C . HIS A 1 126 ? -24.109 10.305 9.07 1 90.06 126 HIS A C 1
ATOM 1022 O O . HIS A 1 126 ? -24.469 9.75 10.109 1 90.06 126 HIS A O 1
ATOM 1028 N N . LYS A 1 127 ? -24.859 10.555 8.086 1 86.94 127 LYS A N 1
ATOM 1029 C CA . LYS A 1 127 ? -26.312 10.398 8.172 1 86.94 127 LYS A CA 1
ATOM 1030 C C . LYS A 1 127 ? -26.688 8.945 8.453 1 86.94 127 LYS A C 1
ATOM 1032 O O . LYS A 1 127 ? -27.641 8.68 9.195 1 86.94 127 LYS A O 1
ATOM 1037 N N . HIS A 1 128 ? -25.969 7.965 7.926 1 88.56 128 HIS A N 1
ATOM 1038 C CA . HIS A 1 128 ? -26.281 6.547 8.086 1 88.56 128 HIS A CA 1
ATOM 1039 C C . HIS A 1 128 ? -25.375 5.906 9.133 1 88.56 128 HIS A C 1
ATOM 1041 O O . HIS A 1 128 ? -24.25 6.375 9.359 1 88.56 128 HIS A O 1
ATOM 1047 N N . PRO A 1 129 ? -25.875 4.816 9.75 1 89.25 129 PRO A N 1
ATOM 1048 C CA . PRO A 1 129 ? -25 4.109 10.688 1 89.25 129 PRO A CA 1
ATOM 1049 C C . PRO A 1 129 ? -23.75 3.547 10.016 1 89.25 129 PRO A C 1
ATOM 1051 O O . PRO A 1 129 ? -23.812 3.105 8.867 1 89.25 129 PRO A O 1
ATOM 1054 N N . LEU A 1 130 ? -22.688 3.561 10.758 1 90.38 130 LEU A N 1
ATOM 1055 C CA . LEU A 1 130 ? -21.406 3.047 10.273 1 90.38 130 LEU A CA 1
ATOM 1056 C C . LEU A 1 130 ? -21.094 1.695 10.914 1 90.38 130 LEU A C 1
ATOM 1058 O O . LEU A 1 130 ? -21.406 1.465 12.078 1 90.38 130 LEU A O 1
ATOM 1062 N N . SER A 1 131 ? -20.578 0.868 10.078 1 87.88 131 SER A N 1
ATOM 1063 C CA . SER A 1 131 ? -20.172 -0.445 10.57 1 87.88 131 SER A CA 1
ATOM 1064 C C . SER A 1 131 ? -18.656 -0.541 10.719 1 87.88 131 SER A C 1
ATOM 1066 O O . SER A 1 131 ? -17.922 -0.258 9.773 1 87.88 131 SER A O 1
ATOM 1068 N N . LEU A 1 132 ? -18.266 -0.969 11.914 1 86.62 132 LEU A N 1
ATOM 1069 C CA . LEU A 1 132 ? -16.844 -1.191 12.148 1 86.62 132 LEU A CA 1
ATOM 1070 C C . LEU A 1 132 ? -16.375 -2.482 11.484 1 86.62 132 LEU A C 1
ATOM 1072 O O . LEU A 1 132 ? -17.062 -3.51 11.57 1 86.62 132 LEU A O 1
ATOM 1076 N N . MET A 1 133 ? -15.305 -2.43 10.75 1 83.94 133 MET A N 1
ATOM 1077 C CA . MET A 1 133 ? -14.727 -3.6 10.094 1 83.94 133 MET A CA 1
ATOM 1078 C C . MET A 1 133 ? -13.336 -3.896 10.641 1 83.94 133 MET A C 1
ATOM 1080 O O . MET A 1 133 ? -12.344 -3.371 10.133 1 83.94 133 MET A O 1
ATOM 1084 N N . PRO A 1 134 ? -13.32 -4.805 11.609 1 81.38 134 PRO A N 1
ATOM 1085 C CA . PRO A 1 134 ? -12.016 -5.113 12.203 1 81.38 134 PRO A CA 1
ATOM 1086 C C . PRO A 1 134 ? -11.195 -6.066 11.344 1 81.38 134 PRO A C 1
ATOM 1088 O O . PRO A 1 134 ? -10.891 -7.188 11.766 1 81.38 134 PRO A O 1
ATOM 1091 N N . ILE A 1 135 ? -10.82 -5.633 10.156 1 79.38 135 ILE A N 1
ATOM 1092 C CA . ILE A 1 135 ? -9.992 -6.391 9.219 1 79.38 135 ILE A CA 1
ATOM 1093 C C . ILE A 1 135 ? -8.625 -5.734 9.094 1 79.38 135 ILE A C 1
ATOM 1095 O O . ILE A 1 135 ? -8.5 -4.629 8.562 1 79.38 135 ILE A O 1
ATOM 1099 N N . ASN A 1 136 ? -7.633 -6.395 9.547 1 76.94 136 ASN A N 1
ATOM 1100 C CA . ASN A 1 136 ? -6.285 -5.844 9.656 1 76.94 136 ASN A CA 1
ATOM 1101 C C . ASN A 1 136 ? -5.66 -5.613 8.281 1 76.94 136 ASN A C 1
ATOM 1103 O O . ASN A 1 136 ? -4.836 -4.711 8.117 1 76.94 136 ASN A O 1
ATOM 1107 N N . SER A 1 137 ? -6.059 -6.355 7.316 1 80.62 137 SER A N 1
ATOM 1108 C CA . SER A 1 137 ? -5.375 -6.309 6.027 1 80.62 137 SER A CA 1
ATOM 1109 C C . SER A 1 137 ? -5.859 -5.129 5.191 1 80.62 137 SER A C 1
ATOM 1111 O O . SER A 1 137 ? -5.285 -4.832 4.141 1 80.62 137 SER A O 1
ATOM 1113 N N . ILE A 1 138 ? -6.848 -4.422 5.664 1 86.75 138 ILE A N 1
ATOM 1114 C CA . ILE A 1 138 ? -7.461 -3.379 4.848 1 86.75 138 ILE A CA 1
ATOM 1115 C C . ILE A 1 138 ? -6.672 -2.078 4.996 1 86.75 138 ILE A C 1
ATOM 1117 O O . ILE A 1 138 ? -6.309 -1.689 6.109 1 86.75 138 ILE A O 1
ATOM 1121 N N . SER A 1 139 ? -6.301 -1.489 3.965 1 89.5 139 SER A N 1
ATOM 1122 C CA . SER A 1 139 ? -5.84 -0.107 3.877 1 89.5 139 SER A CA 1
ATOM 1123 C C . SER A 1 139 ? -6.793 0.739 3.037 1 89.5 139 SER A C 1
ATOM 1125 O O . SER A 1 139 ? -7.391 0.244 2.078 1 89.5 139 SER A O 1
ATOM 1127 N N . PHE A 1 140 ? -6.98 1.933 3.516 1 90.19 140 PHE A N 1
ATOM 1128 C CA . PHE A 1 140 ? -7.957 2.76 2.818 1 90.19 140 PHE A CA 1
ATOM 1129 C C . PHE A 1 140 ? -7.648 4.238 3.008 1 90.19 140 PHE A C 1
ATOM 1131 O O . PHE A 1 140 ? -6.84 4.605 3.863 1 90.19 140 PHE A O 1
ATOM 1138 N N . THR A 1 141 ? -8.258 5.027 2.186 1 91.44 141 THR A N 1
ATOM 1139 C CA . THR A 1 141 ? -8.227 6.477 2.361 1 91.44 141 THR A CA 1
ATOM 1140 C C . THR A 1 141 ? -9.5 6.969 3.041 1 91.44 141 THR A C 1
ATOM 1142 O O . THR A 1 141 ? -10.609 6.707 2.562 1 91.44 141 THR A O 1
ATOM 1145 N N . CYS A 1 142 ? -9.32 7.605 4.105 1 93.5 142 CYS A N 1
ATOM 1146 C CA . CYS A 1 142 ? -10.461 8.086 4.879 1 93.5 142 CYS A CA 1
ATOM 1147 C C . CYS A 1 142 ? -11.195 9.188 4.133 1 93.5 142 CYS A C 1
ATOM 1149 O O . CYS A 1 142 ? -10.586 10.172 3.711 1 93.5 142 CYS A O 1
ATOM 1151 N N . ASP A 1 143 ? -12.445 9.078 4.055 1 92 143 ASP A N 1
ATOM 1152 C CA . ASP A 1 143 ? -13.242 10.055 3.318 1 92 143 ASP A CA 1
ATOM 1153 C C . ASP A 1 143 ? -13.328 11.375 4.078 1 92 143 ASP A C 1
ATOM 1155 O O . ASP A 1 143 ? -13.602 12.422 3.482 1 92 143 ASP A O 1
ATOM 1159 N N . ALA A 1 144 ? -13.094 11.352 5.344 1 93.62 144 ALA A N 1
ATOM 1160 C CA . ALA A 1 144 ? -13.258 12.547 6.172 1 93.62 144 ALA A CA 1
ATOM 1161 C C . ALA A 1 144 ? -11.953 13.344 6.242 1 93.62 144 ALA A C 1
ATOM 1163 O O . ALA A 1 144 ? -11.977 14.562 6.441 1 93.62 144 ALA A O 1
ATOM 1164 N N . CYS A 1 145 ? -10.852 12.695 6.109 1 94.5 145 CYS A N 1
ATOM 1165 C CA . CYS A 1 145 ? -9.609 13.438 6.301 1 94.5 145 CYS A CA 1
ATOM 1166 C C . CYS A 1 145 ? -8.68 13.266 5.102 1 94.5 145 CYS A C 1
ATOM 1168 O O . CYS A 1 145 ? -7.703 14 4.953 1 94.5 145 CYS A O 1
ATOM 1170 N N . GLY A 1 146 ? -8.906 12.25 4.328 1 92.69 146 GLY A N 1
ATOM 1171 C CA . GLY A 1 146 ? -8.109 12.047 3.127 1 92.69 146 GLY A CA 1
ATOM 1172 C C . GLY A 1 146 ? -6.801 11.328 3.389 1 92.69 146 GLY A C 1
ATOM 1173 O O . GLY A 1 146 ? -6 11.133 2.475 1 92.69 146 GLY A O 1
ATOM 1174 N N . SER A 1 147 ? -6.566 10.93 4.547 1 92.69 147 SER A N 1
ATOM 1175 C CA . SER A 1 147 ? -5.32 10.258 4.887 1 92.69 147 SER A CA 1
ATOM 1176 C C . SER A 1 147 ? -5.465 8.742 4.766 1 92.69 147 SER A C 1
ATOM 1178 O O . SER A 1 147 ? -6.527 8.188 5.051 1 92.69 147 SER A O 1
ATOM 1180 N N . ARG A 1 148 ? -4.336 8.156 4.332 1 89.25 148 ARG A N 1
ATOM 1181 C CA . ARG A 1 148 ? -4.273 6.703 4.25 1 89.25 148 ARG A CA 1
ATOM 1182 C C . ARG A 1 148 ? -3.562 6.117 5.465 1 89.25 148 ARG A C 1
ATOM 1184 O O . ARG A 1 148 ? -2.43 6.496 5.77 1 89.25 148 ARG A O 1
ATOM 1191 N N . ASP A 1 149 ? -4.305 5.582 6.383 1 74.81 149 ASP A N 1
ATOM 1192 C CA . ASP A 1 149 ? -3.688 4.984 7.559 1 74.81 149 ASP A CA 1
ATOM 1193 C C . ASP A 1 149 ? -4.039 3.502 7.676 1 74.81 149 ASP A C 1
ATOM 1195 O O . ASP A 1 149 ? -5.191 3.115 7.469 1 74.81 149 ASP A O 1
ATOM 1199 N N . ASN A 1 150 ? -3.062 2.826 8.031 1 65.38 150 ASN A N 1
ATOM 1200 C CA . ASN A 1 150 ? -3.23 1.383 8.164 1 65.38 150 ASN A CA 1
ATOM 1201 C C . ASN A 1 150 ? -3.426 0.975 9.625 1 65.38 150 ASN A C 1
ATOM 1203 O O . ASN A 1 150 ? -3.643 -0.202 9.922 1 65.38 150 ASN A O 1
ATOM 1207 N N . ASP A 1 151 ? -3.398 1.976 10.461 1 67.25 151 ASP A N 1
ATOM 1208 C CA . ASP A 1 151 ? -3.359 1.579 11.867 1 67.25 151 ASP A CA 1
ATOM 1209 C C . ASP A 1 151 ? -4.758 1.61 12.484 1 67.25 151 ASP A C 1
ATOM 1211 O O . ASP A 1 151 ? -4.918 1.36 13.688 1 67.25 151 ASP A O 1
ATOM 1215 N N . SER A 1 152 ? -5.738 1.982 11.711 1 74.19 152 SER A N 1
ATOM 1216 C CA . SER A 1 152 ? -7.082 2.033 12.273 1 74.19 152 SER A CA 1
ATOM 1217 C C . SER A 1 152 ? -8.062 1.219 11.438 1 74.19 152 SER A C 1
ATOM 1219 O O . SER A 1 152 ? -7.93 1.146 10.211 1 74.19 152 SER A O 1
ATOM 1221 N N . TYR A 1 153 ? -8.977 0.531 12.188 1 82.25 153 TYR A N 1
ATOM 1222 C CA . TYR A 1 153 ? -10.031 -0.192 11.484 1 82.25 153 TYR A CA 1
ATOM 1223 C C . TYR A 1 153 ? -10.992 0.773 10.797 1 82.25 153 TYR A C 1
ATOM 1225 O O . TYR A 1 153 ? -11.359 1.802 11.375 1 82.25 153 TYR A O 1
ATOM 1233 N N . PRO A 1 154 ? -11.32 0.454 9.633 1 89 154 PRO A N 1
ATOM 1234 C CA . PRO A 1 154 ? -12.258 1.325 8.922 1 89 154 PRO A CA 1
ATOM 1235 C C . PRO A 1 154 ? -13.695 1.161 9.406 1 89 154 PRO A C 1
ATOM 1237 O O . PRO A 1 154 ? -14.055 0.108 9.938 1 89 154 PRO A O 1
ATOM 1240 N N . CYS A 1 155 ? -14.398 2.193 9.375 1 90.88 155 CYS A N 1
ATOM 1241 C CA . CYS A 1 155 ? -15.852 2.203 9.523 1 90.88 155 CYS A CA 1
ATOM 1242 C C . CYS A 1 155 ? -16.531 2.506 8.195 1 90.88 155 CYS A C 1
ATOM 1244 O O . CYS A 1 155 ? -16.188 3.475 7.516 1 90.88 155 CYS A O 1
ATOM 1246 N N . THR A 1 156 ? -17.453 1.668 7.781 1 89.62 156 THR A N 1
ATOM 1247 C CA . THR A 1 156 ? -18.031 1.825 6.453 1 89.62 156 THR A CA 1
ATOM 1248 C C . THR A 1 156 ? -19.562 1.928 6.535 1 89.62 156 THR A C 1
ATOM 1250 O O . THR A 1 156 ? -20.172 1.368 7.445 1 89.62 156 THR A O 1
ATOM 1253 N N . CYS A 1 157 ? -20.047 2.75 5.703 1 89 157 CYS A N 1
ATOM 1254 C CA . CYS A 1 157 ? -21.484 2.807 5.52 1 89 157 CYS A CA 1
ATOM 1255 C C . CYS A 1 157 ? -21.938 1.819 4.449 1 89 157 CYS A C 1
ATOM 1257 O O . CYS A 1 157 ? -21.516 1.898 3.301 1 89 157 CYS A O 1
ATOM 1259 N N . HIS A 1 158 ? -22.828 0.992 4.785 1 79.44 158 HIS A N 1
ATOM 1260 C CA . HIS A 1 158 ? -23.281 -0.049 3.869 1 79.44 158 HIS A CA 1
ATOM 1261 C C . HIS A 1 158 ? -24.203 0.522 2.797 1 79.44 158 HIS A C 1
ATOM 1263 O O . HIS A 1 158 ? -24.344 -0.066 1.723 1 79.44 158 HIS A O 1
ATOM 1269 N N . GLN A 1 159 ? -24.766 1.633 3.131 1 77.38 159 GLN A N 1
ATOM 1270 C CA . GLN A 1 159 ? -25.734 2.217 2.211 1 77.38 159 GLN A CA 1
ATOM 1271 C C . GLN A 1 159 ? -25.031 3.051 1.137 1 77.38 159 GLN A C 1
ATOM 1273 O O . GLN A 1 159 ? -25.422 3.023 -0.031 1 77.38 159 GLN A O 1
ATOM 1278 N N . CYS A 1 160 ? -23.953 3.736 1.501 1 80.38 160 CYS A N 1
ATOM 1279 C CA . CYS A 1 160 ? -23.375 4.664 0.538 1 80.38 160 CYS A CA 1
ATOM 1280 C C . CYS A 1 160 ? -21.891 4.383 0.34 1 80.38 160 CYS A C 1
ATOM 1282 O O . CYS A 1 160 ? -21.188 5.141 -0.34 1 80.38 160 CYS A O 1
ATOM 1284 N N . CYS A 1 161 ? -21.312 3.488 0.923 1 81.38 161 CYS A N 1
ATOM 1285 C CA . CYS A 1 161 ? -19.922 3.062 0.778 1 81.38 161 CYS A CA 1
ATOM 1286 C C . CYS A 1 161 ? -18.969 4.145 1.26 1 81.38 161 CYS A C 1
ATOM 1288 O O . CYS A 1 161 ? -17.859 4.289 0.728 1 81.38 161 CYS A O 1
ATOM 1290 N N . PHE A 1 162 ? -19.484 4.918 2.205 1 87.94 162 PHE A N 1
ATOM 1291 C CA . PHE A 1 162 ? -18.641 5.863 2.939 1 87.94 162 PHE A CA 1
ATOM 1292 C C . PHE A 1 162 ? -17.688 5.125 3.871 1 87.94 162 PHE A C 1
ATOM 1294 O O . PHE A 1 162 ? -18.094 4.188 4.566 1 87.94 162 PHE A O 1
ATOM 1301 N N . ILE A 1 163 ? -16.359 5.445 3.729 1 90.88 163 ILE A N 1
ATOM 1302 C CA . ILE A 1 163 ? -15.375 4.766 4.559 1 90.88 163 ILE A CA 1
ATOM 1303 C C . ILE A 1 163 ? -14.562 5.797 5.34 1 90.88 163 ILE A C 1
ATOM 1305 O O . ILE A 1 163 ? -14.07 6.77 4.77 1 90.88 163 ILE A O 1
ATOM 1309 N N . ILE A 1 164 ? -14.461 5.609 6.668 1 92.88 164 ILE A N 1
ATOM 1310 C CA . ILE A 1 164 ? -13.891 6.641 7.527 1 92.88 164 ILE A CA 1
ATOM 1311 C C . ILE A 1 164 ? -13.07 5.992 8.641 1 92.88 164 ILE A C 1
ATOM 1313 O O . ILE A 1 164 ? -13.32 4.844 9.016 1 92.88 164 ILE A O 1
ATOM 1317 N N . HIS A 1 165 ? -12.109 6.77 9.078 1 91.56 165 HIS A N 1
ATOM 1318 C CA . HIS A 1 165 ? -11.43 6.367 10.305 1 91.56 165 HIS A CA 1
ATOM 1319 C C . HIS A 1 165 ? -12.383 6.406 11.5 1 91.56 165 HIS A C 1
ATOM 1321 O O . HIS A 1 165 ? -13.25 7.277 11.578 1 91.56 165 HIS A O 1
ATOM 1327 N N . ARG A 1 166 ? -12.086 5.488 12.359 1 87.94 166 ARG A N 1
ATOM 1328 C CA . ARG A 1 166 ? -12.891 5.508 13.578 1 87.94 166 ARG A CA 1
ATOM 1329 C C . ARG A 1 166 ? -12.742 6.832 14.312 1 87.94 166 ARG A C 1
ATOM 1331 O O . ARG A 1 166 ? -13.727 7.395 14.805 1 87.94 166 ARG A O 1
ATOM 1338 N N . ASP A 1 167 ? -11.523 7.391 14.422 1 87.44 167 ASP A N 1
ATOM 1339 C CA . ASP A 1 167 ? -11.25 8.641 15.117 1 87.44 167 ASP A CA 1
ATOM 1340 C C . ASP A 1 167 ? -11.852 9.828 14.375 1 87.44 167 ASP A C 1
ATOM 1342 O O . ASP A 1 167 ? -12.203 10.836 14.992 1 87.44 167 ASP A O 1
ATOM 1346 N N . CYS A 1 168 ? -11.984 9.727 13.102 1 92.5 168 CYS A N 1
ATOM 1347 C CA . CYS A 1 168 ? -12.461 10.852 12.297 1 92.5 168 CYS A CA 1
ATOM 1348 C C . CYS A 1 168 ? -13.977 11 12.414 1 92.5 168 CYS A C 1
ATOM 1350 O O . CYS A 1 168 ? -14.539 12.008 11.992 1 92.5 168 CYS A O 1
ATOM 1352 N N . ILE A 1 169 ? -14.633 9.984 13 1 91.5 169 ILE A N 1
ATOM 1353 C CA . ILE A 1 169 ? -16.062 10.078 13.242 1 91.5 169 ILE A CA 1
ATOM 1354 C C . ILE A 1 169 ? -16.344 11.203 14.234 1 91.5 169 ILE A C 1
ATOM 1356 O O . ILE A 1 169 ? -17.406 11.844 14.18 1 91.5 169 ILE A O 1
ATOM 1360 N N . ASP A 1 170 ? -15.344 11.492 15.062 1 90.38 170 ASP A N 1
ATOM 1361 C CA . ASP A 1 170 ? -15.539 12.469 16.125 1 90.38 170 ASP A CA 1
ATOM 1362 C C . ASP A 1 170 ? -14.93 13.82 15.758 1 90.38 170 ASP A C 1
ATOM 1364 O O . ASP A 1 170 ? -14.734 14.672 16.625 1 90.38 170 ASP A O 1
ATOM 1368 N N . LEU A 1 171 ? -14.617 14.055 14.602 1 95.19 171 LEU A N 1
ATOM 1369 C CA . LEU A 1 171 ? -14.141 15.367 14.172 1 95.19 171 LEU A CA 1
ATOM 1370 C C . LEU A 1 171 ? -15.164 16.453 14.484 1 95.19 171 LEU A C 1
ATOM 1372 O O . LEU A 1 171 ? -16.359 16.266 14.273 1 95.19 171 LEU A O 1
ATOM 1376 N N . PRO A 1 172 ? -14.648 17.609 15.031 1 96.06 172 PRO A N 1
ATOM 1377 C CA . PRO A 1 172 ? -15.586 18.703 15.266 1 96.06 172 PRO A CA 1
ATOM 1378 C C . PRO A 1 172 ? -16.141 19.297 13.977 1 96.06 172 PRO A C 1
ATOM 1380 O O . PRO A 1 172 ? -15.469 19.281 12.945 1 96.06 172 PRO A O 1
ATOM 1383 N N . ARG A 1 173 ? -17.312 19.844 14.07 1 95.69 173 ARG A N 1
ATOM 1384 C CA . ARG A 1 173 ? -17.984 20.344 12.867 1 95.69 173 ARG A CA 1
ATOM 1385 C C . ARG A 1 173 ? -17.562 21.766 12.555 1 95.69 173 ARG A C 1
ATOM 1387 O O . ARG A 1 173 ? -17.297 22.109 11.398 1 95.69 173 ARG A O 1
ATOM 1394 N N . VAL A 1 174 ? -17.609 22.625 13.555 1 96.06 174 VAL A N 1
ATOM 1395 C CA . VAL A 1 174 ? -17.266 24.031 13.414 1 96.06 174 VAL A CA 1
ATOM 1396 C C . VAL A 1 174 ? -16.188 24.406 14.438 1 96.06 174 VAL A C 1
ATOM 1398 O O . VAL A 1 174 ? -16.359 24.172 15.633 1 96.06 174 VAL A O 1
ATOM 1401 N N . ILE A 1 175 ? -15.133 25.016 13.93 1 96.12 175 ILE A N 1
ATOM 1402 C CA . ILE A 1 175 ? -14.055 25.344 14.852 1 96.12 175 ILE A CA 1
ATOM 1403 C C . ILE A 1 175 ? -13.398 26.656 14.445 1 96.12 175 ILE A C 1
ATOM 1405 O O . ILE A 1 175 ? -13.688 27.188 13.375 1 96.12 175 ILE A O 1
ATOM 1409 N N . CYS A 1 176 ? -12.602 27.203 15.391 1 93.75 176 CYS A N 1
ATOM 1410 C CA . CYS A 1 176 ? -11.688 28.297 15.125 1 93.75 176 CYS A CA 1
ATOM 1411 C C . CYS A 1 176 ? -10.242 27.859 15.258 1 93.75 176 CYS A C 1
ATOM 1413 O O . CYS A 1 176 ? -9.906 27.078 16.156 1 93.75 176 CYS A O 1
ATOM 1415 N N . ILE A 1 177 ? -9.492 28.281 14.32 1 94.5 177 ILE A N 1
ATOM 1416 C CA . ILE A 1 177 ? -8.078 27.922 14.398 1 94.5 177 ILE A CA 1
ATOM 1417 C C . ILE A 1 177 ? -7.227 29.188 14.422 1 94.5 177 ILE A C 1
ATOM 1419 O O . ILE A 1 177 ? -7.699 30.266 14.07 1 94.5 177 ILE A O 1
ATOM 1423 N N . ASN A 1 178 ? -5.965 29.141 14.773 1 92 178 ASN A N 1
ATOM 1424 C CA . ASN A 1 178 ? -5.102 30.297 14.938 1 92 178 ASN A CA 1
ATOM 1425 C C . ASN A 1 178 ? -4.488 30.734 13.602 1 92 178 ASN A C 1
ATOM 1427 O O . ASN A 1 178 ? -3.6 31.578 13.57 1 92 178 ASN A O 1
ATOM 1431 N N . ARG A 1 179 ? -4.938 30.156 12.5 1 92.88 179 ARG A N 1
ATOM 1432 C CA . ARG A 1 179 ? -4.418 30.484 11.18 1 92.88 179 ARG A CA 1
ATOM 1433 C C . ARG A 1 179 ? -5.453 31.234 10.352 1 92.88 179 ARG A C 1
ATOM 1435 O O . ARG A 1 179 ? -5.199 31.594 9.203 1 92.88 179 ARG A O 1
ATOM 1442 N N . HIS A 1 180 ? -6.562 31.422 10.953 1 92.5 180 HIS A N 1
ATOM 1443 C CA . HIS A 1 180 ? -7.656 32.062 10.234 1 92.5 180 HIS A CA 1
ATOM 1444 C C . HIS A 1 180 ? -8.609 32.75 11.195 1 92.5 180 HIS A C 1
ATOM 1446 O O . HIS A 1 180 ? -8.867 32.281 12.297 1 92.5 180 HIS A O 1
ATOM 1452 N N . ASP A 1 181 ? -9.141 33.812 10.789 1 87.69 181 ASP A N 1
ATOM 1453 C CA . ASP A 1 181 ? -9.945 34.625 11.695 1 87.69 181 ASP A CA 1
ATOM 1454 C C . ASP A 1 181 ? -11.391 34.156 11.742 1 87.69 181 ASP A C 1
ATOM 1456 O O . ASP A 1 181 ? -12.039 34.188 12.789 1 87.69 181 ASP A O 1
ATOM 1460 N N . HIS A 1 182 ? -11.891 33.625 10.641 1 92.06 182 HIS A N 1
ATOM 1461 C CA . HIS A 1 182 ? -13.266 33.156 10.602 1 92.06 182 HIS A CA 1
ATOM 1462 C C . HIS A 1 182 ? -13.375 31.703 11.109 1 92.06 182 HIS A C 1
ATOM 1464 O O . HIS A 1 182 ? -12.383 30.984 11.141 1 92.06 182 HIS A O 1
ATOM 1470 N N . ARG A 1 183 ? -14.57 31.406 11.523 1 93.94 183 ARG A N 1
ATOM 1471 C CA . ARG A 1 183 ? -14.859 30.016 11.812 1 93.94 183 ARG A CA 1
ATOM 1472 C C . ARG A 1 183 ? -14.781 29.156 10.547 1 93.94 183 ARG A C 1
ATOM 1474 O O . ARG A 1 183 ? -15.094 29.641 9.453 1 93.94 183 ARG A O 1
ATOM 1481 N N . ILE A 1 184 ? -14.352 28 10.719 1 96.62 184 ILE A N 1
ATOM 1482 C CA . ILE A 1 184 ? -14.32 27.062 9.594 1 96.62 184 ILE A CA 1
ATOM 1483 C C . ILE A 1 184 ? -15.172 25.844 9.914 1 96.62 184 ILE A C 1
ATOM 1485 O O . ILE A 1 184 ? -15.359 25.5 11.086 1 96.62 184 ILE A O 1
ATOM 1489 N N . SER A 1 185 ? -15.688 25.234 8.914 1 96.88 185 SER A N 1
ATOM 1490 C CA . SER A 1 185 ? -16.562 24.078 9.062 1 96.88 185 SER A CA 1
ATOM 1491 C C . SER A 1 185 ? -16.031 22.875 8.281 1 96.88 185 SER A C 1
ATOM 1493 O O . SER A 1 185 ? -15.445 23.047 7.207 1 96.88 185 SER A O 1
ATOM 1495 N N . HIS A 1 186 ? -16.25 21.703 8.867 1 97 186 HIS A N 1
ATOM 1496 C CA . HIS A 1 186 ? -15.867 20.484 8.172 1 97 186 HIS A CA 1
ATOM 1497 C C . HIS A 1 186 ? -16.828 20.188 7.016 1 97 186 HIS A C 1
ATOM 1499 O O . HIS A 1 186 ? -18.047 20.281 7.176 1 97 186 HIS A O 1
ATOM 1505 N N . VAL A 1 187 ? -16.297 19.922 5.828 1 93.81 187 VAL A N 1
ATOM 1506 C CA . VAL A 1 187 ? -17.078 19.578 4.645 1 93.81 187 VAL A CA 1
ATOM 1507 C C . VAL A 1 187 ? -16.578 18.266 4.059 1 93.81 187 VAL A C 1
ATOM 1509 O O . VAL A 1 187 ? -15.398 17.922 4.168 1 93.81 187 VAL A O 1
ATOM 1512 N N . ASP A 1 188 ? -17.422 17.547 3.469 1 89 188 ASP A N 1
ATOM 1513 C CA . ASP A 1 188 ? -17.078 16.234 2.922 1 89 188 ASP A CA 1
ATOM 1514 C C . ASP A 1 188 ? -16.312 16.375 1.608 1 89 188 ASP A C 1
ATOM 1516 O O . ASP A 1 188 ? -15.5 15.516 1.263 1 89 188 ASP A O 1
ATOM 1520 N N . ILE A 1 189 ? -16.641 17.375 0.854 1 87.38 189 ILE A N 1
ATOM 1521 C CA . ILE A 1 189 ? -16 17.609 -0.438 1 87.38 189 ILE A CA 1
ATOM 1522 C C . ILE A 1 189 ? -15.82 19.109 -0.659 1 87.38 189 ILE A C 1
ATOM 1524 O O . ILE A 1 189 ? -16.703 19.906 -0.347 1 87.38 189 ILE A O 1
ATOM 1528 N N . LEU A 1 190 ? -14.633 19.438 -1.116 1 89 190 LEU A N 1
ATOM 1529 C CA . LEU A 1 190 ? -14.344 20.812 -1.469 1 89 190 LEU A CA 1
ATOM 1530 C C . LEU A 1 190 ? -14.672 21.078 -2.934 1 89 190 LEU A C 1
ATOM 1532 O O . LEU A 1 190 ? -14.789 20.156 -3.729 1 89 190 LEU A O 1
ATOM 1536 N N . SER A 1 191 ? -14.867 22.312 -3.199 1 86.94 191 SER A N 1
ATOM 1537 C CA . SER A 1 191 ? -15.078 22.688 -4.594 1 86.94 191 SER A CA 1
ATOM 1538 C C . SER A 1 191 ? -13.914 22.234 -5.469 1 86.94 191 SER A C 1
ATOM 1540 O O . SER A 1 191 ? -12.797 22.062 -4.977 1 86.94 191 SER A O 1
ATOM 1542 N N . PRO A 1 192 ? -14.125 21.906 -6.711 1 85.44 192 PRO A N 1
ATOM 1543 C CA . PRO A 1 192 ? -13.125 21.297 -7.598 1 85.44 192 PRO A CA 1
ATOM 1544 C C . PRO A 1 192 ? -11.93 22.203 -7.848 1 85.44 192 PRO A C 1
ATOM 1546 O O . PRO A 1 192 ? -10.945 21.797 -8.469 1 85.44 192 PRO A O 1
ATOM 1549 N N . GLU A 1 193 ? -11.836 23.266 -7.281 1 88 193 GLU A N 1
ATOM 1550 C CA . GLU A 1 193 ? -10.672 24.141 -7.465 1 88 193 GLU A CA 1
ATOM 1551 C C . GLU A 1 193 ? -9.453 23.594 -6.727 1 88 193 GLU A C 1
ATOM 1553 O O . GLU A 1 193 ? -9.547 22.594 -6.008 1 88 193 GLU A O 1
ATOM 1558 N N . GLU A 1 194 ? -8.352 24.109 -7.098 1 92.81 194 GLU A N 1
ATOM 1559 C CA . GLU A 1 194 ? -7.137 23.734 -6.379 1 92.81 194 GLU A CA 1
ATOM 1560 C C . GLU A 1 194 ? -7.07 24.422 -5.016 1 92.81 194 GLU A C 1
ATOM 1562 O O . GLU A 1 194 ? -7.301 25.625 -4.91 1 92.81 194 GLU A O 1
ATOM 1567 N N . TRP A 1 195 ? -6.895 23.641 -4.031 1 95.44 195 TRP A N 1
ATOM 1568 C CA . TRP A 1 195 ? -6.852 24.172 -2.67 1 95.44 195 TRP A CA 1
ATOM 1569 C C . TRP A 1 195 ? -5.484 23.938 -2.041 1 95.44 195 TRP A C 1
ATOM 1571 O O . TRP A 1 195 ? -4.867 22.891 -2.244 1 95.44 195 TRP A O 1
ATOM 1581 N N . ILE A 1 196 ? -5.008 24.953 -1.372 1 95.5 196 ILE A N 1
ATOM 1582 C CA . ILE A 1 196 ? -3.791 24.828 -0.576 1 95.5 196 ILE A CA 1
ATOM 1583 C C . ILE A 1 196 ? -4.133 24.938 0.909 1 95.5 196 ILE A C 1
ATOM 1585 O O . ILE A 1 196 ? -4.875 25.844 1.318 1 95.5 196 ILE A O 1
ATOM 1589 N N . CYS A 1 197 ? -3.652 24.047 1.729 1 96.5 197 CYS A N 1
ATOM 1590 C CA . CYS A 1 197 ? -3.951 24 3.156 1 96.5 197 CYS A CA 1
ATOM 1591 C C . CYS A 1 197 ? -3.418 25.234 3.867 1 96.5 197 CYS A C 1
ATOM 1593 O O . CYS A 1 197 ? -2.25 25.594 3.707 1 96.5 197 CYS A O 1
ATOM 1595 N N . GLY A 1 198 ? -4.137 25.859 4.691 1 95.81 198 GLY A N 1
ATOM 1596 C CA . GLY A 1 198 ? -3.75 27.047 5.414 1 95.81 198 GLY A CA 1
ATOM 1597 C C . GLY A 1 198 ? -2.773 26.781 6.543 1 95.81 198 GLY A C 1
ATOM 1598 O O . GLY A 1 198 ? -2.223 27.719 7.129 1 95.81 198 GLY A O 1
ATOM 1599 N N . VAL A 1 199 ? -2.525 25.547 6.785 1 95.12 199 VAL A N 1
ATOM 1600 C CA . VAL A 1 199 ? -1.664 25.203 7.91 1 95.12 199 VAL A CA 1
ATOM 1601 C C . VAL A 1 199 ? -0.346 24.641 7.398 1 95.12 199 VAL A C 1
ATOM 1603 O O . VAL A 1 199 ? 0.72 25.219 7.613 1 95.12 199 VAL A O 1
ATOM 1606 N N . CYS A 1 200 ? -0.401 23.656 6.617 1 92.94 200 CYS A N 1
ATOM 1607 C CA . CYS A 1 200 ? 0.831 23.016 6.176 1 92.94 200 CYS A CA 1
ATOM 1608 C C . CYS A 1 200 ? 1.254 23.547 4.805 1 92.94 200 CYS A C 1
ATOM 1610 O O . CYS A 1 200 ? 2.385 23.312 4.371 1 92.94 200 CYS A O 1
ATOM 1612 N N . HIS A 1 201 ? 0.294 24.109 4.035 1 94.75 201 HIS A N 1
ATOM 1613 C CA . HIS A 1 201 ? 0.52 24.75 2.746 1 94.75 201 HIS A CA 1
ATOM 1614 C C . HIS A 1 201 ? 0.805 23.719 1.657 1 94.75 201 HIS A C 1
ATOM 1616 O O . HIS A 1 201 ? 1.477 24.031 0.669 1 94.75 201 HIS A O 1
ATOM 1622 N N . ASN A 1 202 ? 0.418 22.531 1.821 1 94.56 202 ASN A N 1
ATOM 1623 C CA . ASN A 1 202 ? 0.394 21.5 0.779 1 94.56 202 ASN A CA 1
ATOM 1624 C C . ASN A 1 202 ? -0.958 21.453 0.075 1 94.56 202 ASN A C 1
ATOM 1626 O O . ASN A 1 202 ? -1.94 22.016 0.566 1 94.56 202 ASN A O 1
ATOM 1630 N N . SER A 1 203 ? -0.912 20.812 -1.048 1 95.75 203 SER A N 1
ATOM 1631 C CA . SER A 1 203 ? -2.146 20.688 -1.814 1 95.75 203 SER A CA 1
ATOM 1632 C C . SER A 1 203 ? -3.162 19.812 -1.094 1 95.75 203 SER A C 1
ATOM 1634 O O . SER A 1 203 ? -2.793 18.812 -0.473 1 95.75 203 SER A O 1
ATOM 1636 N N . ILE A 1 204 ? -4.391 20.234 -1.116 1 95.94 204 ILE A N 1
ATOM 1637 C CA . ILE A 1 204 ? -5.484 19.453 -0.537 1 95.94 204 ILE A CA 1
ATOM 1638 C C . ILE A 1 204 ? -6.188 18.656 -1.632 1 95.94 204 ILE A C 1
ATOM 1640 O O . ILE A 1 204 ? -6.531 19.203 -2.684 1 95.94 204 ILE A O 1
ATOM 1644 N N . ASN A 1 205 ? -6.355 17.375 -1.421 1 92.75 205 ASN A N 1
ATOM 1645 C CA . ASN A 1 205 ? -7.195 16.578 -2.311 1 92.75 205 ASN A CA 1
ATOM 1646 C C . ASN A 1 205 ? -8.672 16.891 -2.107 1 92.75 205 ASN A C 1
ATOM 1648 O O . ASN A 1 205 ? -9.25 16.531 -1.076 1 92.75 205 ASN A O 1
ATOM 1652 N N . ASN A 1 206 ? -9.273 17.516 -3.07 1 90.75 206 ASN A N 1
ATOM 1653 C CA . ASN A 1 206 ? -10.625 18.031 -2.922 1 90.75 206 ASN A CA 1
ATOM 1654 C C . ASN A 1 206 ? -11.664 16.922 -2.988 1 90.75 206 ASN A C 1
ATOM 1656 O O . ASN A 1 206 ? -12.867 17.172 -2.861 1 90.75 206 ASN A O 1
ATOM 1660 N N . GLN A 1 207 ? -11.312 15.68 -3.117 1 85 207 GLN A N 1
ATOM 1661 C CA . GLN A 1 207 ? -12.242 14.555 -3.148 1 85 207 GLN A CA 1
ATOM 1662 C C . GLN A 1 207 ? -12.547 14.055 -1.74 1 85 207 GLN A C 1
ATOM 1664 O O . GLN A 1 207 ? -13.445 13.234 -1.551 1 85 207 GLN A O 1
ATOM 1669 N N . TYR A 1 208 ? -11.781 14.625 -0.804 1 92 208 TYR A N 1
ATOM 1670 C CA . TYR A 1 208 ? -11.953 14.188 0.577 1 92 208 TYR A CA 1
ATOM 1671 C C . TYR A 1 208 ? -12.336 15.352 1.477 1 92 208 TYR A C 1
ATOM 1673 O O . TYR A 1 208 ? -12.305 16.516 1.052 1 92 208 TYR A O 1
ATOM 1681 N N . GLY A 1 209 ? -12.641 14.938 2.676 1 94.31 209 GLY A N 1
ATOM 1682 C CA . GLY A 1 209 ? -13.102 15.953 3.607 1 94.31 209 GLY A CA 1
ATOM 1683 C C . GLY A 1 209 ? -12 16.906 4.055 1 94.31 209 GLY A C 1
ATOM 1684 O O . GLY A 1 209 ? -10.828 16.516 4.098 1 94.31 209 GLY A O 1
ATOM 1685 N N . ALA A 1 210 ? -12.414 18.094 4.367 1 97.5 210 ALA A N 1
ATOM 1686 C CA . ALA A 1 210 ? -11.539 19.172 4.832 1 97.5 210 ALA A CA 1
ATOM 1687 C C . ALA A 1 210 ? -12.336 20.25 5.555 1 97.5 210 ALA A C 1
ATOM 1689 O O . ALA A 1 210 ? -13.562 20.188 5.629 1 97.5 210 ALA A O 1
ATOM 1690 N N . TYR A 1 211 ? -11.648 21.125 6.219 1 98.06 211 TYR A N 1
ATOM 1691 C CA . TYR A 1 211 ? -12.305 22.297 6.793 1 98.06 211 TYR A CA 1
ATOM 1692 C C . TYR A 1 211 ? -12.25 23.469 5.836 1 98.06 211 TYR A C 1
ATOM 1694 O O . TYR A 1 211 ? -11.234 23.703 5.176 1 98.06 211 TYR A O 1
ATOM 1702 N N . SER A 1 212 ? -13.328 24.156 5.766 1 97.69 212 SER A N 1
ATOM 1703 C CA . SER A 1 212 ? -13.383 25.297 4.848 1 97.69 212 SER A CA 1
ATOM 1704 C C . SER A 1 212 ? -14.125 26.469 5.469 1 97.69 212 SER A C 1
ATOM 1706 O O . SER A 1 212 ? -14.93 26.297 6.383 1 97.69 212 SER A O 1
ATOM 1708 N N . CYS A 1 213 ? -13.695 27.703 5.098 1 96.31 213 CYS A N 1
ATOM 1709 C CA . CYS A 1 213 ? -14.375 28.922 5.508 1 96.31 213 CYS A CA 1
ATOM 1710 C C . CYS A 1 213 ? -15.484 29.281 4.52 1 96.31 213 CYS A C 1
ATOM 1712 O O . CYS A 1 213 ? -15.266 29.281 3.309 1 96.31 213 CYS A O 1
ATOM 1714 N N . SER A 1 214 ? -16.656 29.531 4.926 1 90.62 214 SER A N 1
ATOM 1715 C CA . SER A 1 214 ? -17.797 29.812 4.07 1 90.62 214 SER A CA 1
ATOM 1716 C C . SER A 1 214 ? -17.719 31.219 3.498 1 90.62 214 SER A C 1
ATOM 1718 O O . SER A 1 214 ? -18.375 31.531 2.496 1 90.62 214 SER A O 1
ATOM 1720 N N . VAL A 1 215 ? -16.953 32.062 4.117 1 91.81 215 VAL A N 1
ATOM 1721 C CA . VAL A 1 215 ? -16.875 33.469 3.74 1 91.81 215 VAL A CA 1
ATOM 1722 C C . VAL A 1 215 ? -15.695 33.688 2.797 1 91.81 215 VAL A C 1
ATOM 1724 O O . VAL A 1 215 ? -15.797 34.469 1.839 1 91.81 215 VAL A O 1
ATOM 1727 N N . CYS A 1 216 ? -14.602 33 3.096 1 91.44 216 CYS A N 1
ATOM 1728 C CA . CYS A 1 216 ? -13.359 33.156 2.355 1 91.44 216 CYS A CA 1
ATOM 1729 C C . CYS A 1 216 ? -13 31.906 1.578 1 91.44 216 CYS A C 1
ATOM 1731 O O . CYS A 1 216 ? -13.594 30.859 1.79 1 91.44 216 CYS A O 1
ATOM 1733 N N . ASP A 1 217 ? -12.141 32.031 0.612 1 92.75 217 ASP A N 1
ATOM 1734 C CA . ASP A 1 217 ? -11.555 30.891 -0.078 1 92.75 217 ASP A CA 1
ATOM 1735 C C . ASP A 1 217 ? -10.398 30.297 0.728 1 92.75 217 ASP A C 1
ATOM 1737 O O . ASP A 1 217 ? -9.234 30.484 0.379 1 92.75 217 ASP A O 1
ATOM 1741 N N . TYR A 1 218 ? -10.82 29.75 1.819 1 96.31 218 TYR A N 1
ATOM 1742 C CA . TYR A 1 218 ? -9.852 29.219 2.773 1 96.31 218 TYR A CA 1
ATOM 1743 C C . TYR A 1 218 ? -10.195 27.781 3.145 1 96.31 218 TYR A C 1
ATOM 1745 O O . TYR A 1 218 ? -11.359 27.453 3.391 1 96.31 218 TYR A O 1
ATOM 1753 N N . ALA A 1 219 ? -9.195 26.891 3.043 1 97.81 219 ALA A N 1
ATOM 1754 C CA . ALA A 1 219 ? -9.406 25.5 3.41 1 97.81 219 ALA A CA 1
ATOM 1755 C C . ALA A 1 219 ? -8.188 24.922 4.133 1 97.81 219 ALA A C 1
ATOM 1757 O O . ALA A 1 219 ? -7.082 25.469 4.012 1 97.81 219 ALA A O 1
ATOM 1758 N N . VAL A 1 220 ? -8.453 23.969 4.953 1 97.88 220 VAL A N 1
ATOM 1759 C CA . VAL A 1 220 ? -7.406 23.312 5.727 1 97.88 220 VAL A CA 1
ATOM 1760 C C . VAL A 1 220 ? -7.68 21.812 5.789 1 97.88 220 VAL A C 1
ATOM 1762 O O . VAL A 1 220 ? -8.836 21.375 5.848 1 97.88 220 VAL A O 1
ATOM 1765 N N . HIS A 1 221 ? -6.582 21.016 5.75 1 97.44 221 HIS A N 1
ATOM 1766 C CA . HIS A 1 221 ? -6.742 19.578 5.984 1 97.44 221 HIS A CA 1
ATOM 1767 C C . HIS A 1 221 ? -7.449 19.312 7.309 1 97.44 221 HIS A C 1
ATOM 1769 O O . HIS A 1 221 ? -7.262 20.062 8.273 1 97.44 221 HIS A O 1
ATOM 1775 N N . SER A 1 222 ? -8.133 18.219 7.305 1 97.38 222 SER A N 1
ATOM 1776 C CA . SER A 1 222 ? -8.836 17.859 8.531 1 97.38 222 SER A CA 1
ATOM 1777 C C . SER A 1 222 ? -7.859 17.609 9.68 1 97.38 222 SER A C 1
ATOM 1779 O O . SER A 1 222 ? -8.039 18.141 10.781 1 97.38 222 SER A O 1
ATOM 1781 N N . LYS A 1 223 ? -6.82 16.906 9.43 1 95 223 LYS A N 1
ATOM 1782 C CA . LYS A 1 223 ? -5.863 16.562 10.477 1 95 223 LYS A CA 1
ATOM 1783 C C . LYS A 1 223 ? -5.023 17.781 10.875 1 95 223 LYS A C 1
ATOM 1785 O O . LYS A 1 223 ? -4.594 17.891 12.023 1 95 223 LYS A O 1
ATOM 1790 N N . CYS A 1 224 ? -4.773 18.703 9.961 1 95.88 224 CYS A N 1
ATOM 1791 C CA . CYS A 1 224 ? -4.035 19.922 10.258 1 95.88 224 CYS A CA 1
ATOM 1792 C C . CYS A 1 224 ? -4.855 20.859 11.133 1 95.88 224 CYS A C 1
ATOM 1794 O O . CYS A 1 224 ? -4.316 21.516 12.031 1 95.88 224 CYS A O 1
ATOM 1796 N N . ALA A 1 225 ? -6.102 20.906 10.898 1 97 225 ALA A N 1
ATOM 1797 C CA . ALA A 1 225 ? -7.004 21.812 11.609 1 97 225 ALA A CA 1
ATOM 1798 C C . ALA A 1 225 ? -7.121 21.422 13.078 1 97 225 ALA A C 1
ATOM 1800 O O . ALA A 1 225 ? -7.324 22.281 13.938 1 97 225 ALA A O 1
ATOM 1801 N N . ILE A 1 226 ? -6.984 20.156 13.367 1 95.88 226 ILE A N 1
ATOM 1802 C CA . ILE A 1 226 ? -7.254 19.703 14.727 1 95.88 226 ILE A CA 1
ATOM 1803 C C . ILE A 1 226 ? -5.938 19.453 15.461 1 95.88 226 ILE A C 1
ATOM 1805 O O . ILE A 1 226 ? -5.918 18.828 16.516 1 95.88 226 ILE A O 1
ATOM 1809 N N . ARG A 1 227 ? -4.91 19.859 14.945 1 93.88 227 ARG A N 1
ATOM 1810 C CA . ARG A 1 227 ? -3.639 19.766 15.656 1 93.88 227 ARG A CA 1
ATOM 1811 C C . ARG A 1 227 ? -3.684 20.547 16.969 1 93.88 227 ARG A C 1
ATOM 1813 O O . ARG A 1 227 ? -4.367 21.578 17.062 1 93.88 227 ARG A O 1
ATOM 1820 N N . ASP A 1 228 ? -2.889 20.156 17.844 1 91.88 228 ASP A N 1
ATOM 1821 C CA . ASP A 1 228 ? -2.9 20.766 19.172 1 91.88 228 ASP A CA 1
ATOM 1822 C C . ASP A 1 228 ? -2.408 22.203 19.125 1 91.88 228 ASP A C 1
ATOM 1824 O O . ASP A 1 228 ? -2.852 23.047 19.906 1 91.88 228 ASP A O 1
ATOM 1828 N N . ASP A 1 229 ? -1.479 22.5 18.266 1 89.5 229 ASP A N 1
ATOM 1829 C CA . ASP A 1 229 ? -0.916 23.844 18.188 1 89.5 229 ASP A CA 1
ATOM 1830 C C . ASP A 1 229 ? -1.791 24.75 17.328 1 89.5 229 ASP A C 1
ATOM 1832 O O . ASP A 1 229 ? -1.569 25.969 17.281 1 89.5 229 ASP A O 1
ATOM 1836 N N . VAL A 1 230 ? -2.801 24.266 16.703 1 94.06 230 VAL A N 1
ATOM 1837 C CA . VAL A 1 230 ? -3.598 25.016 15.742 1 94.06 230 VAL A CA 1
ATOM 1838 C C . VAL A 1 230 ? -4.984 25.297 16.328 1 94.06 230 VAL A C 1
ATOM 1840 O O . VAL A 1 230 ? -5.5 26.406 16.219 1 94.06 230 VAL A O 1
ATOM 1843 N N . TRP A 1 231 ? -5.527 24.297 16.938 1 94.81 231 TRP A N 1
ATOM 1844 C CA . TRP A 1 231 ? -6.898 24.312 17.438 1 94.81 231 TRP A CA 1
ATOM 1845 C C . TRP A 1 231 ? -6.926 24.266 18.969 1 94.81 231 TRP A C 1
ATOM 1847 O O . TRP A 1 231 ? -6.133 23.547 19.578 1 94.81 231 TRP A O 1
ATOM 1857 N N . ASP A 1 232 ? -7.789 25.016 19.594 1 90.81 232 ASP A N 1
ATOM 1858 C CA . ASP A 1 232 ? -7.824 25.109 21.047 1 90.81 232 ASP A CA 1
ATOM 1859 C C . ASP A 1 232 ? -8.688 24 21.656 1 90.81 232 ASP A C 1
ATOM 1861 O O . ASP A 1 232 ? -8.859 23.938 22.875 1 90.81 232 ASP A O 1
ATOM 1865 N N . GLY A 1 233 ? -9.375 23.188 20.844 1 93 233 GLY A N 1
ATOM 1866 C CA . GLY A 1 233 ? -10.141 22.062 21.375 1 93 233 GLY A CA 1
ATOM 1867 C C . GLY A 1 233 ? -11.617 22.375 21.547 1 93 233 GLY A C 1
ATOM 1868 O O . GLY A 1 233 ? -12.391 21.516 21.953 1 93 233 GLY A O 1
ATOM 1869 N N . LYS A 1 234 ? -12.031 23.547 21.156 1 92 234 LYS A N 1
ATOM 1870 C CA . LYS A 1 234 ? -13.414 23.938 21.406 1 92 234 LYS A CA 1
ATOM 1871 C C . LYS A 1 234 ? -14.281 23.734 20.156 1 92 234 LYS A C 1
ATOM 1873 O O . LYS A 1 234 ? -13.938 24.188 19.078 1 92 234 LYS A O 1
ATOM 1878 N N . GLU A 1 235 ? -15.344 23.016 20.297 1 94 235 GLU A N 1
ATOM 1879 C CA . GLU A 1 235 ? -16.344 22.828 19.25 1 94 235 GLU A CA 1
ATOM 1880 C C . GLU A 1 235 ? -17.391 23.953 19.281 1 94 235 GLU A C 1
ATOM 1882 O O . GLU A 1 235 ? -17.875 24.312 20.344 1 94 235 GLU A O 1
ATOM 1887 N N . LEU A 1 236 ? -17.672 24.516 18.125 1 93.75 236 LEU A N 1
ATOM 1888 C CA . LEU A 1 236 ? -18.5 25.719 18.094 1 93.75 236 LEU A CA 1
ATOM 1889 C C . LEU A 1 236 ? -19.781 25.469 17.312 1 93.75 236 LEU A C 1
ATOM 1891 O O . LEU A 1 236 ? -20.531 26.406 17 1 93.75 236 LEU A O 1
ATOM 1895 N N . ASP A 1 237 ? -19.969 24.25 17.031 1 91.62 237 ASP A N 1
ATOM 1896 C CA . ASP A 1 237 ? -21.188 23.906 16.328 1 91.62 237 ASP A CA 1
ATOM 1897 C C . ASP A 1 237 ? -22.422 24.297 17.141 1 91.62 237 ASP A C 1
ATOM 1899 O O . ASP A 1 237 ? -22.547 23.922 18.312 1 91.62 237 ASP A O 1
ATOM 1903 N N . GLY A 1 238 ? -23.297 25.031 16.578 1 88.81 238 GLY A N 1
ATOM 1904 C CA . GLY A 1 238 ? -24.516 25.453 17.234 1 88.81 238 GLY A CA 1
ATOM 1905 C C . GLY A 1 238 ? -24.328 26.672 18.125 1 88.81 238 GLY A C 1
ATOM 1906 O O . GLY A 1 238 ? -25.281 27.172 18.703 1 88.81 238 GLY A O 1
ATOM 1907 N N . ILE A 1 239 ? -23.125 27.094 18.281 1 89.06 239 ILE A N 1
ATOM 1908 C CA . ILE A 1 239 ? -22.844 28.266 19.094 1 89.06 239 ILE A CA 1
ATOM 1909 C C . ILE A 1 239 ? -22.812 29.516 18.219 1 89.06 239 ILE A C 1
ATOM 1911 O O . ILE A 1 239 ? -22 29.609 17.297 1 89.06 239 ILE A O 1
ATOM 1915 N N . PRO A 1 240 ? -23.703 30.406 18.5 1 84.62 240 PRO A N 1
ATOM 1916 C CA . PRO A 1 240 ? -23.703 31.641 17.703 1 84.62 240 PRO A CA 1
ATOM 1917 C C . PRO A 1 240 ? -22.375 32.375 17.766 1 84.62 240 PRO A C 1
ATOM 1919 O O . PRO A 1 240 ? -21.672 32.312 18.781 1 84.62 240 PRO A O 1
ATOM 1922 N N . GLU A 1 241 ? -22 33.031 16.734 1 77.88 241 GLU A N 1
ATOM 1923 C CA . GLU A 1 241 ? -20.734 33.75 16.625 1 77.88 241 GLU A CA 1
ATOM 1924 C C . GLU A 1 241 ? -20.609 34.812 17.703 1 77.88 241 GLU A C 1
ATOM 1926 O O . GLU A 1 241 ? -19.516 35.125 18.188 1 77.88 241 GLU A O 1
ATOM 1931 N N . GLU A 1 242 ? -21.656 35.531 18.078 1 69.25 242 GLU A N 1
ATOM 1932 C CA . GLU A 1 242 ? -21.672 36.594 19.078 1 69.25 242 GLU A CA 1
ATOM 1933 C C . GLU A 1 242 ? -21.25 36.062 20.453 1 69.25 242 GLU A C 1
ATOM 1935 O O . GLU A 1 242 ? -20.656 36.781 21.25 1 69.25 242 GLU A O 1
ATOM 1940 N N . GLU A 1 243 ? -21.562 34.969 20.781 1 61.12 243 GLU A N 1
ATOM 1941 C CA . GLU A 1 243 ? -21.312 34.406 22.094 1 61.12 243 GLU A CA 1
ATOM 1942 C C . GLU A 1 243 ? -19.984 33.656 22.109 1 61.12 243 GLU A C 1
ATOM 1944 O O . GLU A 1 243 ? -19.344 33.531 23.156 1 61.12 243 GLU A O 1
ATOM 1949 N N . GLY A 1 244 ? -19.641 33.062 21.078 1 56.12 244 GLY A N 1
ATOM 1950 C CA . GLY A 1 244 ? -18.594 32.094 21.125 1 56.12 244 GLY A CA 1
ATOM 1951 C C . GLY A 1 244 ? -17.203 32.656 20.922 1 56.12 244 GLY A C 1
ATOM 1952 O O . GLY A 1 244 ? -16.219 32.125 21.422 1 56.12 244 GLY A O 1
ATOM 1953 N N . ASP A 1 245 ? -17.125 33.688 20 1 58.19 245 ASP A N 1
ATOM 1954 C CA . ASP A 1 245 ? -15.805 34.156 19.594 1 58.19 245 ASP A CA 1
ATOM 1955 C C . ASP A 1 245 ? -15.273 35.188 20.578 1 58.19 245 ASP A C 1
ATOM 1957 O O . ASP A 1 245 ? -16.031 35.969 21.156 1 58.19 245 ASP A O 1
ATOM 1961 N N . ASN A 1 246 ? -14.344 34.844 21.359 1 54.69 246 ASN A N 1
ATOM 1962 C CA . ASN A 1 246 ? -13.711 35.906 22.141 1 54.69 246 ASN A CA 1
ATOM 1963 C C . ASN A 1 246 ? -13.719 37.25 21.406 1 54.69 246 ASN A C 1
ATOM 1965 O O . ASN A 1 246 ? -13 37.406 20.406 1 54.69 246 ASN A O 1
ATOM 1969 N N . LYS A 1 247 ? -14.914 37.812 21.219 1 51.97 247 LYS A N 1
ATOM 1970 C CA . LYS A 1 247 ? -15.102 39.125 20.578 1 51.97 247 LYS A CA 1
ATOM 1971 C C . LYS A 1 247 ? -13.992 40.094 20.969 1 51.97 247 LYS A C 1
ATOM 1973 O O . LYS A 1 247 ? -14.047 40.719 22.031 1 51.97 247 LYS A O 1
ATOM 1978 N N . THR A 1 248 ? -12.875 39.781 20.641 1 53.56 248 THR A N 1
ATOM 1979 C CA . THR A 1 248 ? -11.93 40.875 20.781 1 53.56 248 THR A CA 1
ATOM 1980 C C . THR A 1 248 ? -12.391 42.094 19.984 1 53.56 248 THR A C 1
ATOM 1982 O O . THR A 1 248 ? -12.5 42.031 18.766 1 53.56 248 THR A O 1
ATOM 1985 N N . GLU A 1 249 ? -13.289 42.688 20.5 1 56.03 249 GLU A N 1
ATOM 1986 C CA . GLU A 1 249 ? -13.625 44 19.953 1 56.03 249 GLU A CA 1
ATOM 1987 C C . GLU A 1 249 ? -12.383 44.688 19.391 1 56.03 249 GLU A C 1
ATOM 1989 O O . GLU A 1 249 ? -11.344 44.75 20.062 1 56.03 249 GLU A O 1
ATOM 1994 N N . ASN A 1 250 ? -12.297 44.719 18.062 1 64.5 250 ASN A N 1
ATOM 1995 C CA . ASN A 1 250 ? -11.258 45.531 17.453 1 64.5 250 ASN A CA 1
ATOM 1996 C C . ASN A 1 250 ? -11.203 46.938 18.047 1 64.5 250 ASN A C 1
ATOM 1998 O O . ASN A 1 250 ? -11.883 47.844 17.578 1 64.5 250 ASN A O 1
ATOM 2002 N N . ILE A 1 251 ? -10.711 46.938 19.266 1 77.44 251 ILE A N 1
ATOM 2003 C CA . ILE A 1 251 ? -10.516 48.25 19.859 1 77.44 251 ILE A CA 1
ATOM 2004 C C . ILE A 1 251 ? -9.344 48.969 19.188 1 77.44 251 ILE A C 1
ATOM 2006 O O . ILE A 1 251 ? -8.258 48.406 19.062 1 77.44 251 ILE A O 1
ATOM 2010 N N . ALA A 1 252 ? -9.672 50.062 18.609 1 86.44 252 ALA A N 1
ATOM 2011 C CA . ALA A 1 252 ? -8.617 50.906 18.016 1 86.44 252 ALA A CA 1
ATOM 2012 C C . ALA A 1 252 ? -7.551 51.25 19.047 1 86.44 252 ALA A C 1
ATOM 2014 O O . ALA A 1 252 ? -7.867 51.5 20.219 1 86.44 252 ALA A O 1
ATOM 2015 N N . PRO A 1 253 ? -6.375 51.219 18.672 1 92.31 253 PRO A N 1
ATOM 2016 C CA . PRO A 1 253 ? -5.301 51.469 19.641 1 92.31 253 PRO A CA 1
ATOM 2017 C C . PRO A 1 253 ? -5.223 52.938 20.047 1 92.31 253 PRO A C 1
ATOM 2019 O O . PRO A 1 253 ? -4.535 53.281 21.016 1 92.31 253 PRO A O 1
ATOM 2022 N N . PHE A 1 254 ? -5.805 53.844 19.281 1 92.88 254 PHE A N 1
ATOM 2023 C CA . PHE A 1 254 ? -5.762 55.25 19.656 1 92.88 254 PHE A CA 1
ATOM 2024 C C . PHE A 1 254 ? -7 56 19.172 1 92.88 254 PHE A C 1
ATOM 2026 O O . PHE A 1 254 ? -7.75 55.469 18.344 1 92.88 254 PHE A O 1
ATOM 2033 N N . GLU A 1 255 ? -7.203 57.156 19.812 1 93 255 GLU A N 1
ATOM 2034 C CA . GLU A 1 255 ? -8.234 58.125 19.391 1 93 255 GLU A CA 1
ATOM 2035 C C . GLU A 1 255 ? -7.621 59.344 18.719 1 93 255 GLU A C 1
ATOM 2037 O O . GLU A 1 255 ? -6.594 59.844 19.156 1 93 255 GLU A O 1
ATOM 2042 N N . VAL A 1 256 ? -8.211 59.625 17.594 1 92.44 256 VAL A N 1
ATOM 2043 C CA . VAL A 1 256 ? -7.734 60.812 16.891 1 92.44 256 VAL A CA 1
ATOM 2044 C C . VAL A 1 256 ? -8.344 62.062 17.531 1 92.44 256 VAL A C 1
ATOM 2046 O O . VAL A 1 256 ? -9.562 62.219 17.562 1 92.44 256 VAL A O 1
ATOM 2049 N N . ILE A 1 257 ? -7.602 62.875 18.062 1 90.94 257 ILE A N 1
ATOM 2050 C CA . ILE A 1 257 ? -8.055 64.062 18.734 1 90.94 257 ILE A CA 1
ATOM 2051 C C . ILE A 1 257 ? -8.062 65.25 17.75 1 90.94 257 ILE A C 1
ATOM 2053 O O . ILE A 1 257 ? -9.008 66.062 17.734 1 90.94 257 ILE A O 1
ATOM 2057 N N . ASP A 1 258 ? -6.984 65.438 17.031 1 89.62 258 ASP A N 1
ATOM 2058 C CA . ASP A 1 258 ? -6.82 66.5 16.062 1 89.62 258 ASP A CA 1
ATOM 2059 C C . ASP A 1 258 ? -5.961 66.062 14.883 1 89.62 258 ASP A C 1
ATOM 2061 O O . ASP A 1 258 ? -5.516 64.875 14.836 1 89.62 258 ASP A O 1
ATOM 2065 N N . ASP A 1 259 ? -5.812 67.062 13.961 1 88.94 259 ASP A N 1
ATOM 2066 C CA . ASP A 1 259 ? -4.953 66.75 12.828 1 88.94 259 ASP A CA 1
ATOM 2067 C C . ASP A 1 259 ? -3.541 66.438 13.289 1 88.94 259 ASP A C 1
ATOM 2069 O O . ASP A 1 259 ? -2.859 67.25 13.906 1 88.94 259 ASP A O 1
ATOM 2073 N N . LYS A 1 260 ? -3.107 65.25 13.094 1 90.69 260 LYS A N 1
ATOM 2074 C CA . LYS A 1 260 ? -1.763 64.75 13.383 1 90.69 260 LYS A CA 1
ATOM 2075 C C . LYS A 1 260 ? -1.541 64.625 14.883 1 90.69 260 LYS A C 1
ATOM 2077 O O . LYS A 1 260 ? -0.41 64.75 15.367 1 90.69 260 LYS A O 1
ATOM 2082 N N . VAL A 1 261 ? -2.615 64.625 15.641 1 94.38 261 VAL A N 1
ATOM 2083 C CA . VAL A 1 261 ? -2.527 64.438 17.078 1 94.38 261 VAL A CA 1
ATOM 2084 C C . VAL A 1 261 ? -3.395 63.219 17.5 1 94.38 261 VAL A C 1
ATOM 2086 O O . VAL A 1 261 ? -4.566 63.125 17.125 1 94.38 261 VAL A O 1
ATOM 2089 N N . ILE A 1 262 ? -2.744 62.344 18.266 1 94.88 262 ILE A N 1
ATOM 2090 C CA . ILE A 1 262 ? -3.492 61.156 18.688 1 94.88 262 ILE A CA 1
ATOM 2091 C C . ILE A 1 262 ? -3.365 60.969 20.188 1 94.88 262 ILE A C 1
ATOM 2093 O O . ILE A 1 262 ? -2.447 61.5 20.812 1 94.88 262 ILE A O 1
ATOM 2097 N N . LYS A 1 263 ? -4.387 60.281 20.75 1 95.44 263 LYS A N 1
ATOM 2098 C CA . LYS A 1 263 ? -4.324 59.75 22.109 1 95.44 263 LYS A CA 1
ATOM 2099 C C . LYS A 1 263 ? -4.191 58.25 22.109 1 95.44 263 LYS A C 1
ATOM 2101 O O . LYS A 1 263 ? -5.176 57.531 21.906 1 95.44 263 LYS A O 1
ATOM 2106 N N . HIS A 1 264 ? -3.018 57.812 22.312 1 95.31 264 HIS A N 1
ATOM 2107 C CA . HIS A 1 264 ? -2.707 56.375 22.266 1 95.31 264 HIS A CA 1
ATOM 2108 C C . HIS A 1 264 ? -2.961 55.719 23.609 1 95.31 264 HIS A C 1
ATOM 2110 O O . HIS A 1 264 ? -2.744 56.312 24.656 1 95.31 264 HIS A O 1
ATOM 2116 N N . PHE A 1 265 ? -3.359 54.5 23.688 1 93.38 265 PHE A N 1
ATOM 2117 C CA . PHE A 1 265 ? -3.771 53.812 24.906 1 93.38 265 PHE A CA 1
ATOM 2118 C C . PHE A 1 265 ? -2.588 53.656 25.859 1 93.38 265 PHE A C 1
ATOM 2120 O O . PHE A 1 265 ? -2.77 53.531 27.062 1 93.38 265 PHE A O 1
ATOM 2127 N N . SER A 1 266 ? -1.367 53.594 25.328 1 92.5 266 SER A N 1
ATOM 2128 C CA . SER A 1 266 ? -0.183 53.25 26.109 1 92.5 266 SER A CA 1
ATOM 2129 C C . SER A 1 266 ? 0.386 54.438 26.844 1 92.5 266 SER A C 1
ATOM 2131 O O . SER A 1 266 ? 1.322 54.312 27.625 1 92.5 266 SER A O 1
ATOM 2133 N N . HIS A 1 267 ? -0.169 55.531 26.516 1 91.94 267 HIS A N 1
ATOM 2134 C CA . HIS A 1 267 ? 0.407 56.75 27.062 1 91.94 267 HIS A CA 1
ATOM 2135 C C . HIS A 1 267 ? -0.682 57.75 27.484 1 91.94 267 HIS A C 1
ATOM 2137 O O . HIS A 1 267 ? -1.731 57.812 26.844 1 91.94 267 HIS A O 1
ATOM 2143 N N . GLU A 1 268 ? -0.43 58.562 28.547 1 90.25 268 GLU A N 1
ATOM 2144 C CA . GLU A 1 268 ? -1.433 59.438 29.125 1 90.25 268 GLU A CA 1
ATOM 2145 C C . GLU A 1 268 ? -1.528 60.75 28.328 1 90.25 268 GLU A C 1
ATOM 2147 O O . GLU A 1 268 ? -2.617 61.312 28.172 1 90.25 268 GLU A O 1
ATOM 2152 N N . HIS A 1 269 ? -0.411 61.188 27.719 1 93.75 269 HIS A N 1
ATOM 2153 C CA . HIS A 1 269 ? -0.392 62.438 27 1 93.75 269 HIS A CA 1
ATOM 2154 C C . HIS A 1 269 ? -0.734 62.25 25.531 1 93.75 269 HIS A C 1
ATOM 2156 O O . HIS A 1 269 ? -0.706 61.125 25.031 1 93.75 269 HIS A O 1
ATOM 2162 N N . ILE A 1 270 ? -1.015 63.375 24.938 1 94.5 270 ILE A N 1
ATOM 2163 C CA . ILE A 1 270 ? -1.275 63.344 23.5 1 94.5 270 ILE A CA 1
ATOM 2164 C C . ILE A 1 270 ? 0.043 63.25 22.734 1 94.5 270 ILE A C 1
ATOM 2166 O O . ILE A 1 270 ? 1.072 63.75 23.188 1 94.5 270 ILE A O 1
ATOM 2170 N N . LEU A 1 271 ? -0.054 62.531 21.688 1 95.19 271 LEU A N 1
ATOM 2171 C CA . LEU A 1 271 ? 1.108 62.344 20.812 1 95.19 271 LEU A CA 1
ATOM 2172 C C . LEU A 1 271 ? 0.937 63.094 19.516 1 95.19 271 LEU A C 1
ATOM 2174 O O . LEU A 1 271 ? -0.152 63.125 18.938 1 95.19 271 LEU A O 1
ATOM 2178 N N . ARG A 1 272 ? 1.989 63.75 19.109 1 95.12 272 ARG A N 1
ATOM 2179 C CA . ARG A 1 272 ? 1.962 64.5 17.875 1 95.12 272 ARG A CA 1
ATOM 2180 C C . ARG A 1 272 ? 2.773 63.844 16.781 1 95.12 272 ARG A C 1
ATOM 2182 O O . ARG A 1 272 ? 3.859 63.312 17.031 1 95.12 272 ARG A O 1
ATOM 2189 N N . PHE A 1 273 ? 2.156 63.906 15.586 1 93.94 273 PHE A N 1
ATOM 2190 C CA . PHE A 1 273 ? 2.809 63.312 14.422 1 93.94 273 PHE A CA 1
ATOM 2191 C C . PHE A 1 273 ? 3.955 64.188 13.938 1 93.94 273 PHE A C 1
ATOM 2193 O O . PHE A 1 273 ? 3.797 65.438 13.797 1 93.94 273 PHE A O 1
ATOM 2200 N N . MET A 1 274 ? 5.137 63.562 13.766 1 88.25 274 MET A N 1
ATOM 2201 C CA . MET A 1 274 ? 6.305 64.25 13.242 1 88.25 274 MET A CA 1
ATOM 2202 C C . MET A 1 274 ? 7.008 63.438 12.172 1 88.25 274 MET A C 1
ATOM 2204 O O . MET A 1 274 ? 7.086 62.219 12.289 1 88.25 274 MET A O 1
ATOM 2208 N N . TYR A 1 275 ? 7.215 64.062 11.047 1 83 275 TYR A N 1
ATOM 2209 C CA . TYR A 1 275 ? 8.039 63.375 10.031 1 83 275 TYR A CA 1
ATOM 2210 C C . TYR A 1 275 ? 9.484 63.875 10.117 1 83 275 TYR A C 1
ATOM 2212 O O . TYR A 1 275 ? 9.75 65.062 10.102 1 83 275 TYR A O 1
ATOM 2220 N N . GLN A 1 276 ? 10.266 62.969 10.531 1 66.94 276 GLN A N 1
ATOM 2221 C CA . GLN A 1 276 ? 11.672 63.312 10.672 1 66.94 276 GLN A CA 1
ATOM 2222 C C . GLN A 1 276 ? 12.453 63 9.406 1 66.94 276 GLN A C 1
ATOM 2224 O O . GLN A 1 276 ? 12.531 61.844 8.992 1 66.94 276 GLN A O 1
ATOM 2229 N N . ASP A 1 277 ? 12.805 63.969 8.578 1 64.69 277 ASP A N 1
ATOM 2230 C CA . ASP A 1 277 ? 13.648 63.812 7.395 1 64.69 277 ASP A CA 1
ATOM 2231 C C . ASP A 1 277 ? 15.117 63.719 7.777 1 64.69 277 ASP A C 1
ATOM 2233 O O . ASP A 1 277 ? 15.977 63.469 6.922 1 64.69 277 ASP A O 1
ATOM 2237 N N . VAL A 1 278 ? 15.375 63.969 9.148 1 60.28 278 VAL A N 1
ATOM 2238 C CA . VAL A 1 278 ? 16.781 64 9.508 1 60.28 278 VAL A CA 1
ATOM 2239 C C . VAL A 1 278 ? 17.125 62.781 10.367 1 60.28 278 VAL A C 1
ATOM 2241 O O . VAL A 1 278 ? 16.297 62.344 11.188 1 60.28 278 VAL A O 1
ATOM 2244 N N . LEU A 1 279 ? 18.25 62.125 10.008 1 60.75 279 LEU A N 1
ATOM 2245 C CA . LEU A 1 279 ? 18.766 61 10.773 1 60.75 279 LEU A CA 1
ATOM 2246 C C . LEU A 1 279 ? 19.031 61.406 12.227 1 60.75 279 LEU A C 1
ATOM 2248 O O . LEU A 1 279 ? 19.766 62.344 12.492 1 60.75 279 LEU A O 1
ATOM 2252 N N . ILE A 1 280 ? 18.062 61.062 13.109 1 59.62 280 ILE A N 1
ATOM 2253 C CA . ILE A 1 280 ? 18.359 61.312 14.516 1 59.62 280 ILE A CA 1
ATOM 2254 C C . ILE A 1 280 ? 19.328 60.219 15.016 1 59.62 280 ILE A C 1
ATOM 2256 O O . ILE A 1 280 ? 19.016 59.031 15.031 1 59.62 280 ILE A O 1
ATOM 2260 N N . ARG A 1 281 ? 20.609 60.594 15.109 1 58.66 281 ARG A N 1
ATOM 2261 C CA . ARG A 1 281 ? 21.688 59.688 15.523 1 58.66 281 ARG A CA 1
ATOM 2262 C C . ARG A 1 281 ? 21.656 59.469 17.031 1 58.66 281 ARG A C 1
ATOM 2264 O O . ARG A 1 281 ? 22.578 58.875 17.594 1 58.66 281 ARG A O 1
ATOM 2271 N N . ASP A 1 282 ? 20.531 59.969 17.641 1 62.38 282 ASP A N 1
ATOM 2272 C CA . ASP A 1 282 ? 20.562 59.781 19.094 1 62.38 282 ASP A CA 1
ATOM 2273 C C . ASP A 1 282 ? 20.219 58.344 19.469 1 62.38 282 ASP A C 1
ATOM 2275 O O . ASP A 1 282 ? 19.078 57.906 19.281 1 62.38 282 ASP A O 1
ATOM 2279 N N . ASP A 1 283 ? 21.219 57.688 19.938 1 65.12 283 ASP A N 1
ATOM 2280 C CA . ASP A 1 283 ? 21.094 56.281 20.312 1 65.12 283 ASP A CA 1
ATOM 2281 C C . ASP A 1 283 ? 20.141 56.125 21.5 1 65.12 283 ASP A C 1
ATOM 2283 O O . ASP A 1 283 ? 19.656 55 21.766 1 65.12 283 ASP A O 1
ATOM 2287 N N . ASN A 1 284 ? 19.766 57.156 22.047 1 70.5 284 ASN A N 1
ATOM 2288 C CA . ASN A 1 284 ? 18.953 57.031 23.25 1 70.5 284 ASN A CA 1
ATOM 2289 C C . ASN A 1 284 ? 17.453 57.156 22.922 1 70.5 284 ASN A C 1
ATOM 2291 O O . ASN A 1 284 ? 16.609 56.781 23.75 1 70.5 284 ASN A O 1
ATOM 2295 N N . GLN A 1 285 ? 17.234 57.688 21.812 1 79.75 285 GLN A N 1
ATOM 2296 C CA . GLN A 1 285 ? 15.836 57.781 21.438 1 79.75 285 GLN A CA 1
ATOM 2297 C C . GLN A 1 285 ? 15.359 56.531 20.75 1 79.75 285 GLN A C 1
ATOM 2299 O O . GLN A 1 285 ? 15.734 56.25 19.609 1 79.75 285 GLN A O 1
ATOM 2304 N N . ARG A 1 286 ? 14.633 55.781 21.422 1 88.06 286 ARG A N 1
ATOM 2305 C CA . ARG A 1 286 ? 14.125 54.5 20.922 1 88.06 286 ARG A CA 1
ATOM 2306 C C . ARG A 1 286 ? 12.602 54.438 20.969 1 88.06 286 ARG A C 1
ATOM 2308 O O . ARG A 1 286 ? 11.992 55.062 21.844 1 88.06 286 ARG A O 1
ATOM 2315 N N . CYS A 1 287 ? 12.062 53.781 20.047 1 91.94 287 CYS A N 1
ATOM 2316 C CA . CYS A 1 287 ? 10.625 53.531 20.062 1 91.94 287 CYS A CA 1
ATOM 2317 C C . CYS A 1 287 ? 10.219 52.75 21.297 1 91.94 287 CYS A C 1
ATOM 2319 O O . CYS A 1 287 ? 10.844 51.75 21.625 1 91.94 287 CYS A O 1
ATOM 2321 N N . TYR A 1 288 ? 9.164 53.125 21.953 1 91.81 288 TYR A N 1
ATOM 2322 C CA . TYR A 1 288 ? 8.758 52.469 23.188 1 91.81 288 TYR A CA 1
ATOM 2323 C C . TYR A 1 288 ? 8.109 51.125 22.906 1 91.81 288 TYR A C 1
ATOM 2325 O O . TYR A 1 288 ? 7.934 50.312 23.812 1 91.81 288 TYR A O 1
ATOM 2333 N N . ALA A 1 289 ? 7.766 50.906 21.656 1 94.56 289 ALA A N 1
ATOM 2334 C CA . ALA A 1 289 ? 7.102 49.656 21.297 1 94.56 289 ALA A CA 1
ATOM 2335 C C . ALA A 1 289 ? 8.109 48.625 20.781 1 94.56 289 ALA A C 1
ATOM 2337 O O . ALA A 1 289 ? 8.359 47.594 21.422 1 94.56 289 ALA A O 1
ATOM 2338 N N . CYS A 1 290 ? 8.82 48.906 19.719 1 93.56 290 CYS A N 1
ATOM 2339 C CA . CYS A 1 290 ? 9.742 47.969 19.125 1 93.56 290 CYS A CA 1
ATOM 2340 C C . CYS A 1 290 ? 11.164 48.156 19.641 1 93.56 290 CYS A C 1
ATOM 2342 O O . CYS A 1 290 ? 12.031 47.312 19.438 1 93.56 290 CYS A O 1
ATOM 2344 N N . VAL A 1 291 ? 11.484 49.25 20.203 1 90.31 291 VAL A N 1
ATOM 2345 C CA . VAL A 1 291 ? 12.75 49.594 20.828 1 90.31 291 VAL A CA 1
ATOM 2346 C C . VAL A 1 291 ? 13.812 49.844 19.75 1 90.31 291 VAL A C 1
ATOM 2348 O O . VAL A 1 291 ? 15.016 49.781 20.047 1 90.31 291 VAL A O 1
ATOM 2351 N N . LEU A 1 292 ? 13.406 50 18.547 1 89.38 292 LEU A N 1
ATOM 2352 C CA . LEU A 1 292 ? 14.344 50.312 17.469 1 89.38 292 LEU A CA 1
ATOM 2353 C C . LEU A 1 292 ? 14.547 51.844 17.344 1 89.38 292 LEU A C 1
ATOM 2355 O O . LEU A 1 292 ? 13.68 52.594 17.734 1 89.38 292 LEU A O 1
ATOM 2359 N N . PRO A 1 293 ? 15.688 52.156 16.875 1 86.06 293 PRO A N 1
ATOM 2360 C CA . PRO A 1 293 ? 15.945 53.594 16.719 1 86.06 293 PRO A CA 1
ATOM 2361 C C . PRO A 1 293 ? 15.117 54.219 15.594 1 86.06 293 PRO A C 1
ATOM 2363 O O . PRO A 1 293 ? 14.461 53.5 14.836 1 86.06 293 PRO A O 1
ATOM 2366 N N . PHE A 1 294 ? 15.148 55.594 15.656 1 84.56 294 PHE A N 1
ATOM 2367 C CA . PHE A 1 294 ? 14.43 56.344 14.633 1 84.56 294 PHE A CA 1
ATOM 2368 C C . PHE A 1 294 ? 15.383 56.812 13.547 1 84.56 294 PHE A C 1
ATOM 2370 O O . PHE A 1 294 ? 16.422 57.438 13.852 1 84.56 294 PHE A O 1
ATOM 2377 N N . TYR A 1 295 ? 15.18 56.406 12.352 1 78.25 295 TYR A N 1
ATOM 2378 C CA . TYR A 1 295 ? 15.984 56.906 11.242 1 78.25 295 TYR A CA 1
ATOM 2379 C C . TYR A 1 295 ? 15.188 57.875 10.398 1 78.25 295 TYR A C 1
ATOM 2381 O O . TYR A 1 295 ? 14.922 59 10.82 1 78.25 295 TYR A O 1
ATOM 2389 N N . TYR A 1 296 ? 14.562 57.531 9.227 1 72.44 296 TYR A N 1
ATOM 2390 C CA . TYR A 1 296 ? 13.812 58.406 8.32 1 72.44 296 TYR A CA 1
ATOM 2391 C C . TYR A 1 296 ? 12.336 58.031 8.328 1 72.44 296 TYR A C 1
ATOM 2393 O O . TYR A 1 296 ? 11.719 57.906 7.27 1 72.44 296 TYR A O 1
ATOM 2401 N N . ASP A 1 297 ? 11.82 57.938 9.555 1 74.69 297 ASP A N 1
ATOM 2402 C CA . ASP A 1 297 ? 10.445 57.438 9.523 1 74.69 297 ASP A CA 1
ATOM 2403 C C . ASP A 1 297 ? 9.508 58.375 10.266 1 74.69 297 ASP A C 1
ATOM 2405 O O . ASP A 1 297 ? 9.953 59.281 11 1 74.69 297 ASP A O 1
ATOM 2409 N N . ALA A 1 298 ? 8.289 58.188 9.945 1 87.56 298 ALA A N 1
ATOM 2410 C CA . ALA A 1 298 ? 7.234 58.906 10.656 1 87.56 298 ALA A CA 1
ATOM 2411 C C . ALA A 1 298 ? 7.078 58.406 12.078 1 87.56 298 ALA A C 1
ATOM 2413 O O . ALA A 1 298 ? 7.262 57.219 12.344 1 87.56 298 ALA A O 1
ATOM 2414 N N . CYS A 1 299 ? 6.934 59.344 13.016 1 90.94 299 CYS A N 1
ATOM 2415 C CA . CYS A 1 299 ? 6.797 58.938 14.414 1 90.94 299 CYS A CA 1
ATOM 2416 C C . CYS A 1 299 ? 5.781 59.812 15.141 1 90.94 299 CYS A C 1
ATOM 2418 O O . CYS A 1 299 ? 5.344 60.844 14.602 1 90.94 299 CYS A O 1
ATOM 2420 N N . TYR A 1 300 ? 5.312 59.344 16.188 1 93.5 300 TYR A N 1
ATOM 2421 C CA . TYR A 1 300 ? 4.496 60.094 17.156 1 93.5 300 TYR A CA 1
ATOM 2422 C C . TYR A 1 300 ? 5.285 60.375 18.422 1 93.5 300 TYR A C 1
ATOM 2424 O O . TYR A 1 300 ? 5.848 59.469 19.047 1 93.5 300 TYR A O 1
ATOM 2432 N N . ILE A 1 301 ? 5.309 61.656 18.781 1 92.06 301 ILE A N 1
ATOM 2433 C CA . ILE A 1 301 ? 6.121 62.062 19.922 1 92.06 301 ILE A CA 1
ATOM 2434 C C . ILE A 1 301 ? 5.25 62.781 20.938 1 92.06 301 ILE A C 1
ATOM 2436 O O . ILE A 1 301 ? 4.309 63.5 20.578 1 92.06 301 ILE A O 1
ATOM 2440 N N . CYS A 1 302 ? 5.535 62.438 22.203 1 93.31 302 CYS A N 1
ATOM 2441 C CA . CYS A 1 302 ? 4.91 63.219 23.266 1 93.31 302 CYS A CA 1
ATOM 2442 C C . CYS A 1 302 ? 5.602 64.562 23.453 1 93.31 302 CYS A C 1
ATOM 2444 O O . CYS A 1 302 ? 6.828 64.625 23.391 1 93.31 302 CYS A O 1
ATOM 2446 N N . THR A 1 303 ? 4.91 65.625 23.656 1 86.69 303 THR A N 1
ATOM 2447 C CA . THR A 1 303 ? 5.488 66.938 23.828 1 86.69 303 THR A CA 1
ATOM 2448 C C . THR A 1 303 ? 5.887 67.188 25.281 1 86.69 303 THR A C 1
ATOM 2450 O O . THR A 1 303 ? 6.664 68.125 25.578 1 86.69 303 THR A O 1
ATOM 2453 N N . HIS A 1 304 ? 5.406 66.375 26.188 1 91.12 304 HIS A N 1
ATOM 2454 C CA . HIS A 1 304 ? 5.621 66.625 27.609 1 91.12 304 HIS A CA 1
ATOM 2455 C C . HIS A 1 304 ? 6.699 65.688 28.156 1 91.12 304 HIS A C 1
ATOM 2457 O O . HIS A 1 304 ? 7.262 65.938 29.234 1 91.12 304 HIS A O 1
ATOM 2463 N N . CYS A 1 305 ? 6.91 64.562 27.469 1 88.44 305 CYS A N 1
ATOM 2464 C CA . CYS A 1 305 ? 7.898 63.625 27.938 1 88.44 305 CYS A CA 1
ATOM 2465 C C . CYS A 1 305 ? 8.641 63 26.766 1 88.44 305 CYS A C 1
ATOM 2467 O O . CYS A 1 305 ? 8.461 63.406 25.609 1 88.44 305 CYS A O 1
ATOM 2469 N N . ASP A 1 306 ? 9.531 62 27 1 84.75 306 ASP A N 1
ATOM 2470 C CA . ASP A 1 306 ? 10.398 61.438 25.969 1 84.75 306 ASP A CA 1
ATOM 2471 C C . ASP A 1 306 ? 9.734 60.25 25.297 1 84.75 306 ASP A C 1
ATOM 2473 O O . ASP A 1 306 ? 10.398 59.438 24.641 1 84.75 306 ASP A O 1
ATOM 2477 N N . PHE A 1 307 ? 8.445 60.188 25.391 1 91.12 307 PHE A N 1
ATOM 2478 C CA . PHE A 1 307 ? 7.734 59.062 24.812 1 91.12 307 PHE A CA 1
ATOM 2479 C C . PHE A 1 307 ? 7.605 59.219 23.297 1 91.12 307 PHE A C 1
ATOM 2481 O O . PHE A 1 307 ? 7.148 60.25 22.812 1 91.12 307 PHE A O 1
ATOM 2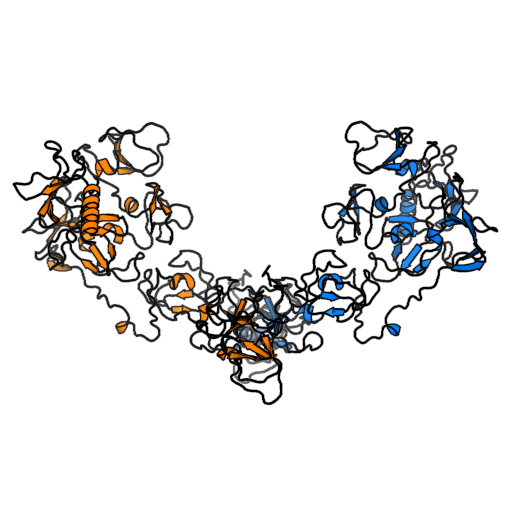488 N N . ILE A 1 308 ? 8.062 58.188 22.578 1 91.38 308 ILE A N 1
ATOM 2489 C CA . ILE A 1 308 ? 8.047 58.25 21.125 1 91.38 308 ILE A CA 1
ATOM 2490 C C . ILE A 1 308 ? 7.672 56.875 20.562 1 91.38 308 ILE A C 1
ATOM 2492 O O . ILE A 1 308 ? 8.102 55.844 21.078 1 91.38 308 ILE A O 1
ATOM 2496 N N . LEU A 1 309 ? 6.832 56.906 19.547 1 94.19 309 LEU A N 1
ATOM 2497 C CA . LEU A 1 309 ? 6.441 55.688 18.844 1 94.19 309 LEU A CA 1
ATOM 2498 C C . LEU A 1 309 ? 6.621 55.812 17.344 1 94.19 309 LEU A C 1
ATOM 2500 O O . LEU A 1 309 ? 6.332 56.875 16.781 1 94.19 309 LEU A O 1
ATOM 2504 N N . HIS A 1 310 ? 7.145 54.719 16.734 1 92.62 310 HIS A N 1
ATOM 2505 C CA . HIS A 1 310 ? 7.035 54.656 15.281 1 92.62 310 HIS A CA 1
ATOM 2506 C C . HIS A 1 310 ? 5.578 54.75 14.844 1 92.62 310 HIS A C 1
ATOM 2508 O O . HIS A 1 310 ? 4.676 54.344 15.586 1 92.62 310 HIS A O 1
ATOM 2514 N N . GLU A 1 311 ? 5.332 55.219 13.672 1 93 311 GLU A N 1
ATOM 2515 C CA . GLU A 1 311 ? 3.969 55.25 13.141 1 93 311 GLU A CA 1
ATOM 2516 C C . GLU A 1 311 ? 3.391 53.844 13.047 1 93 311 GLU A C 1
ATOM 2518 O O . GLU A 1 311 ? 2.227 53.625 13.383 1 93 311 GLU A O 1
ATOM 2523 N N . THR A 1 312 ? 4.176 52.938 12.547 1 92.5 312 THR A N 1
ATOM 2524 C CA . THR A 1 312 ? 3.746 51.562 12.398 1 92.5 312 THR A CA 1
ATOM 2525 C C . THR A 1 312 ? 3.447 50.938 13.758 1 92.5 312 THR A C 1
ATOM 2527 O O . THR A 1 312 ? 2.514 50.125 13.891 1 92.5 312 THR A O 1
ATOM 2530 N N . CYS A 1 313 ? 4.297 51.281 14.781 1 95.06 313 CYS A N 1
ATOM 2531 C CA . CYS A 1 313 ? 4.113 50.75 16.125 1 95.06 313 CYS A CA 1
ATOM 2532 C C . CYS A 1 313 ? 2.881 51.344 16.781 1 95.06 313 CYS A C 1
ATOM 2534 O O . CYS A 1 313 ? 2.229 50.656 17.594 1 95.06 313 CYS A O 1
ATOM 2536 N N . ALA A 1 314 ? 2.539 52.5 16.422 1 95.12 314 ALA A N 1
ATOM 2537 C CA . ALA A 1 314 ? 1.35 53.156 16.969 1 95.12 314 ALA A CA 1
ATOM 2538 C C . ALA A 1 314 ? 0.076 52.5 16.453 1 95.12 314 ALA A C 1
ATOM 2540 O O . ALA A 1 314 ? -0.968 52.531 17.109 1 95.12 314 ALA A O 1
ATOM 2541 N N . ASN A 1 315 ? 0.226 51.906 15.344 1 93.94 315 ASN A N 1
ATOM 2542 C CA . ASN A 1 315 ? -0.944 51.344 14.688 1 93.94 315 ASN A CA 1
ATOM 2543 C C . ASN A 1 315 ? -1.097 49.844 15.023 1 93.94 315 ASN A C 1
ATOM 2545 O O . ASN A 1 315 ? -1.933 49.156 14.43 1 93.94 315 ASN A O 1
ATOM 2549 N N . LEU A 1 316 ? -0.367 49.344 15.906 1 94.69 316 LEU A N 1
ATOM 2550 C CA . LEU A 1 316 ? -0.479 47.938 16.281 1 94.69 316 LEU A CA 1
ATOM 2551 C C . LEU A 1 316 ? -1.848 47.656 16.891 1 94.69 316 LEU A C 1
ATOM 2553 O O . LEU A 1 316 ? -2.326 48.406 17.75 1 94.69 316 LEU A O 1
ATOM 2557 N N . PRO A 1 317 ? -2.469 46.594 16.438 1 92.62 317 PRO A N 1
ATOM 2558 C CA . PRO A 1 317 ? -3.783 46.25 16.984 1 92.62 317 PRO A CA 1
ATOM 2559 C C . PRO A 1 317 ? -3.719 45.812 18.438 1 92.62 317 PRO A C 1
ATOM 2561 O O . PRO A 1 317 ? -2.746 45.156 18.859 1 92.62 317 PRO A O 1
ATOM 2564 N N . ARG A 1 318 ? -4.82 46.062 19.188 1 93.38 318 ARG A N 1
ATOM 2565 C CA . ARG A 1 318 ? -4.879 45.719 20.609 1 93.38 318 ARG A CA 1
ATOM 2566 C C . ARG A 1 318 ? -4.934 44.219 20.812 1 93.38 318 ARG A C 1
ATOM 2568 O O . ARG A 1 318 ? -4.43 43.688 21.812 1 93.38 318 ARG A O 1
ATOM 2575 N N . THR A 1 319 ? -5.602 43.594 19.922 1 90.81 319 THR A N 1
ATOM 2576 C CA . THR A 1 319 ? -5.68 42.156 19.938 1 90.81 319 THR A CA 1
ATOM 2577 C C . THR A 1 319 ? -5.238 41.562 18.594 1 90.81 319 THR A C 1
ATOM 2579 O O . THR A 1 319 ? -5.535 42.125 17.547 1 90.81 319 THR A O 1
ATOM 2582 N N . LYS A 1 320 ? -4.516 40.469 18.703 1 89.19 320 LYS A N 1
ATOM 2583 C CA . LYS A 1 320 ? -3.988 39.875 17.469 1 89.19 320 LYS A CA 1
ATOM 2584 C C . LYS A 1 320 ? -3.877 38.344 17.609 1 89.19 320 LYS A C 1
ATOM 2586 O O . LYS A 1 320 ? -3.564 37.844 18.688 1 89.19 320 LYS A O 1
ATOM 2591 N N . ARG A 1 321 ? -4.203 37.75 16.516 1 89.5 321 ARG A N 1
ATOM 2592 C CA . ARG A 1 321 ? -3.957 36.312 16.406 1 89.5 321 ARG A CA 1
ATOM 2593 C C . ARG A 1 321 ? -2.561 36.031 15.867 1 89.5 321 ARG A C 1
ATOM 2595 O O . ARG A 1 321 ? -2.064 36.781 15.008 1 89.5 321 ARG A O 1
ATOM 2602 N N . HIS A 1 322 ? -1.972 35 16.406 1 92 322 HIS A N 1
ATOM 2603 C CA . HIS A 1 322 ? -0.654 34.625 15.922 1 92 322 HIS A CA 1
ATOM 2604 C C . HIS A 1 322 ? -0.508 33.094 15.883 1 92 322 HIS A C 1
ATOM 2606 O O . HIS A 1 322 ? -1.026 32.406 16.766 1 92 322 HIS A O 1
ATOM 2612 N N . GLU A 1 323 ? 0.243 32.562 14.977 1 91.69 323 GLU A N 1
ATOM 2613 C CA . GLU A 1 323 ? 0.354 31.125 14.695 1 91.69 323 GLU A CA 1
ATOM 2614 C C . GLU A 1 323 ? 1.105 30.406 15.812 1 91.69 323 GLU A C 1
ATOM 2616 O O . GLU A 1 323 ? 0.981 29.188 15.969 1 91.69 323 GLU A O 1
ATOM 2621 N N . LEU A 1 324 ? 1.838 31.094 16.594 1 90.31 324 LEU A N 1
ATOM 2622 C CA . LEU A 1 324 ? 2.67 30.484 17.625 1 90.31 324 LEU A CA 1
ATOM 2623 C C . LEU A 1 324 ? 1.845 30.141 18.859 1 90.31 324 LEU A C 1
ATOM 2625 O O . LEU A 1 324 ? 2.344 29.5 19.781 1 90.31 324 LEU A O 1
ATOM 2629 N N . HIS A 1 325 ? 0.616 30.594 18.844 1 89.69 325 HIS A N 1
ATOM 2630 C CA . HIS A 1 325 ? -0.242 30.328 19.984 1 89.69 325 HIS A CA 1
ATOM 2631 C C . HIS A 1 325 ? -1.694 30.141 19.562 1 89.69 325 HIS A C 1
ATOM 2633 O O . HIS A 1 325 ? -2.148 30.781 18.609 1 89.69 325 HIS A O 1
ATOM 2639 N N . LYS A 1 326 ? -2.445 29.438 20.328 1 87.12 326 LYS A N 1
ATOM 2640 C CA . LYS A 1 326 ? -3.807 29.062 19.953 1 87.12 326 LYS A CA 1
ATOM 2641 C C . LYS A 1 326 ? -4.797 30.172 20.297 1 87.12 326 LYS A C 1
ATOM 2643 O O . LYS A 1 326 ? -5.836 30.297 19.656 1 87.12 326 LYS A O 1
ATOM 2648 N N . ASN A 1 327 ? -4.422 30.969 21.25 1 85.81 327 ASN A N 1
ATOM 2649 C CA . ASN A 1 327 ? -5.332 32.031 21.688 1 85.81 327 ASN A CA 1
ATOM 2650 C C . ASN A 1 327 ? -4.883 33.406 21.188 1 85.81 327 ASN A C 1
ATOM 2652 O O . ASN A 1 327 ? -3.752 33.562 20.719 1 85.81 327 ASN A O 1
ATOM 2656 N N . HIS A 1 328 ? -5.73 34.344 21.344 1 88.69 328 HIS A N 1
ATOM 2657 C CA . HIS A 1 328 ? -5.422 35.719 20.938 1 88.69 328 HIS A CA 1
ATOM 2658 C C . HIS A 1 328 ? -4.465 36.375 21.922 1 88.69 328 HIS A C 1
ATOM 2660 O O . HIS A 1 328 ? -4.516 36.125 23.125 1 88.69 328 HIS A O 1
ATOM 2666 N N . PHE A 1 329 ? -3.691 37.25 21.312 1 91.56 329 PHE A N 1
ATOM 2667 C CA . PHE A 1 329 ? -2.783 38.062 22.109 1 91.56 329 PHE A CA 1
ATOM 2668 C C . PHE A 1 329 ? -3.369 39.438 22.359 1 91.56 329 PHE A C 1
ATOM 2670 O O . PHE A 1 329 ? -4.137 39.938 21.531 1 91.56 329 PHE A O 1
ATOM 2677 N N . THR A 1 330 ? -3.021 40 23.5 1 92.31 330 THR A N 1
ATOM 2678 C CA . THR A 1 330 ? -3.385 41.375 23.828 1 92.31 330 THR A CA 1
ATOM 2679 C C . THR A 1 330 ? -2.137 42.219 23.969 1 92.31 330 THR A C 1
ATOM 2681 O O . THR A 1 330 ? -1.148 41.812 24.578 1 92.31 330 THR A O 1
ATOM 2684 N N . LEU A 1 331 ? -2.197 43.375 23.406 1 94.44 331 LEU A N 1
ATOM 2685 C CA . LEU A 1 331 ? -1.056 44.281 23.406 1 94.44 331 LEU A CA 1
ATOM 2686 C C . LEU A 1 331 ? -0.985 45.062 24.719 1 94.44 331 LEU A C 1
ATOM 2688 O O . LEU A 1 331 ? -1.979 45.656 25.156 1 94.44 331 LEU A O 1
ATOM 2692 N N . TYR A 1 332 ? 0.201 45.094 25.375 1 92.12 332 TYR A N 1
ATOM 2693 C CA . TYR A 1 332 ? 0.439 45.844 26.609 1 92.12 332 TYR A CA 1
ATOM 2694 C C . TYR A 1 332 ? 1.719 46.656 26.5 1 92.12 332 TYR A C 1
ATOM 2696 O O . TYR A 1 332 ? 2.695 46.219 25.891 1 92.12 332 TYR A O 1
ATOM 2704 N N . PRO A 1 333 ? 1.636 47.812 27.031 1 90.5 333 PRO A N 1
ATOM 2705 C CA . PRO A 1 333 ? 2.904 48.531 27.203 1 90.5 333 PRO A CA 1
ATOM 2706 C C . PRO A 1 333 ? 3.771 47.938 28.312 1 90.5 333 PRO A C 1
ATOM 2708 O O . PRO A 1 333 ? 3.307 47.062 29.078 1 90.5 333 PRO A O 1
ATOM 2711 N N . ASN A 1 334 ? 4.961 48.25 28.234 1 81.62 334 ASN A N 1
ATOM 2712 C CA . ASN A 1 334 ? 5.883 47.844 29.281 1 81.62 334 ASN A CA 1
ATOM 2713 C C . ASN A 1 334 ? 6.395 49.062 30.078 1 81.62 334 ASN A C 1
ATOM 2715 O O . ASN A 1 334 ? 7.129 49.875 29.531 1 81.62 334 ASN A O 1
ATOM 2719 N N . PRO A 1 335 ? 6.09 49.188 31.328 1 74.25 335 PRO A N 1
ATOM 2720 C CA . PRO A 1 335 ? 5.375 48.25 32.188 1 74.25 335 PRO A CA 1
ATOM 2721 C C . PRO A 1 335 ? 3.859 48.312 32.031 1 74.25 335 PRO A C 1
ATOM 2723 O O . PRO A 1 335 ? 3.33 49.375 31.625 1 74.25 335 PRO A O 1
ATOM 2726 N N . LYS A 1 336 ? 3.312 47.188 32.281 1 74.94 336 LYS A N 1
ATOM 2727 C CA . LYS A 1 336 ? 1.854 47.156 32.344 1 74.94 336 LYS A CA 1
ATOM 2728 C C . LYS A 1 336 ? 1.336 47.938 33.531 1 74.94 336 LYS A C 1
ATOM 2730 O O . LYS A 1 336 ? 1.993 48 34.594 1 74.94 336 LYS A O 1
ATOM 2735 N N . ALA A 1 337 ? 0.242 48.656 33.25 1 63.47 337 ALA A N 1
ATOM 2736 C CA . ALA A 1 337 ? -0.342 49.406 34.375 1 63.47 337 ALA A CA 1
ATOM 2737 C C . ALA A 1 337 ? -0.608 48.5 35.562 1 63.47 337 ALA A C 1
ATOM 2739 O O . ALA A 1 337 ? -1.211 47.438 35.438 1 63.47 337 ALA A O 1
ATOM 2740 N N . GLY A 1 338 ? -0.106 48.875 36.75 1 59.84 338 GLY A N 1
ATOM 2741 C CA . GLY A 1 338 ? -0.349 48.125 37.969 1 59.84 338 GLY A CA 1
ATOM 2742 C C . GLY A 1 338 ? 0.738 47.125 38.312 1 59.84 338 GLY A C 1
ATOM 2743 O O . GLY A 1 338 ? 0.75 46.562 39.406 1 59.84 338 GLY A O 1
ATOM 2744 N N . GLU A 1 339 ? 1.404 46.75 37.25 1 62.09 339 GLU A N 1
ATOM 2745 C CA . GLU A 1 339 ? 2.463 45.781 37.5 1 62.09 339 GLU A CA 1
ATOM 2746 C C . GLU A 1 339 ? 3.629 46.406 38.25 1 62.09 339 GLU A C 1
ATOM 2748 O O . GLU A 1 339 ? 3.984 47.562 38 1 62.09 339 GLU A O 1
ATOM 2753 N N . ASP A 1 340 ? 3.822 45.969 39.562 1 53.09 340 ASP A N 1
ATOM 2754 C CA . ASP A 1 340 ? 4.984 46.406 40.312 1 53.09 340 ASP A CA 1
ATOM 2755 C C . ASP A 1 340 ? 6.27 46.25 39.5 1 53.09 340 ASP A C 1
ATOM 2757 O O . ASP A 1 340 ? 6.391 45.312 38.719 1 53.09 340 ASP A O 1
ATOM 2761 N N . LEU A 1 341 ? 6.949 47.375 39.375 1 48.81 341 LEU A N 1
ATOM 2762 C CA . LEU A 1 341 ? 8.219 47.469 38.656 1 48.81 341 LEU A CA 1
ATOM 2763 C C . LEU A 1 341 ? 9.156 46.344 39.062 1 48.81 341 LEU A C 1
ATOM 2765 O O . LEU A 1 341 ? 10.375 46.5 39.062 1 48.81 341 LEU A O 1
ATOM 2769 N N . GLU A 1 342 ? 8.68 45.406 39.75 1 45.44 342 GLU A N 1
ATOM 2770 C CA . GLU A 1 342 ? 9.68 44.438 40.188 1 45.44 342 GLU A CA 1
ATOM 2771 C C . GLU A 1 342 ? 10.453 43.875 38.969 1 45.44 342 GLU A C 1
ATOM 2773 O O . GLU A 1 342 ? 9.969 43.938 37.844 1 45.44 342 GLU A O 1
ATOM 2778 N N . LEU A 1 343 ? 11.758 43.469 39.156 1 47.06 343 LEU A N 1
ATOM 2779 C CA . LEU A 1 343 ? 12.805 43 38.25 1 47.06 343 LEU A CA 1
ATOM 2780 C C . LEU A 1 343 ? 12.203 42.406 36.969 1 47.06 343 LEU A C 1
ATOM 2782 O O . LEU A 1 343 ? 12.633 42.75 35.875 1 47.06 343 LEU A O 1
ATOM 2786 N N . SER A 1 344 ? 11.391 41.344 37.062 1 46.53 344 SER A N 1
ATOM 2787 C CA . SER A 1 344 ? 10.938 40.438 36.031 1 46.53 344 SER A CA 1
ATOM 2788 C C . SER A 1 344 ? 9.914 41.094 35.125 1 46.53 344 SER A C 1
ATOM 2790 O O . SER A 1 344 ? 9.609 40.562 34.031 1 46.53 344 SER A O 1
ATOM 2792 N N . LYS A 1 345 ? 9.57 42.344 35.562 1 54.59 345 LYS A N 1
ATOM 2793 C CA . LYS A 1 345 ? 8.367 42.719 34.812 1 54.59 345 LYS A CA 1
ATOM 2794 C C . LYS A 1 345 ? 8.664 43.875 33.875 1 54.59 345 LYS A C 1
ATOM 2796 O O . LYS A 1 345 ? 7.82 44.219 33.031 1 54.59 345 LYS A O 1
ATOM 2801 N N . SER A 1 346 ? 9.859 44.469 33.969 1 63.88 346 SER A N 1
ATOM 2802 C CA . SER A 1 346 ? 10.156 45.562 33.062 1 63.88 346 SER A CA 1
ATOM 2803 C C . SER A 1 346 ? 10.633 45.094 31.703 1 63.88 346 SER A C 1
ATOM 2805 O O . SER A 1 346 ? 10.695 45.844 30.734 1 63.88 346 SER A O 1
ATOM 2807 N N . PHE A 1 347 ? 11.125 44.031 31.703 1 76.75 347 PHE A N 1
ATOM 2808 C CA . PHE A 1 347 ? 11.445 43.438 30.422 1 76.75 347 PHE A CA 1
ATOM 2809 C C . PHE A 1 347 ? 10.891 42 30.344 1 76.75 347 PHE A C 1
ATOM 2811 O O . PHE A 1 347 ? 10.453 41.469 31.359 1 76.75 347 PHE A O 1
ATOM 2818 N N . PHE A 1 348 ? 10.766 41.531 29.359 1 82.94 348 PHE A N 1
ATOM 2819 C CA . PHE A 1 348 ? 10.281 40.156 29.141 1 82.94 348 PHE A CA 1
ATOM 2820 C C . PHE A 1 348 ? 11.102 39.469 28.062 1 82.94 348 PHE A C 1
ATOM 2822 O O . PHE A 1 348 ? 11.844 40.125 27.328 1 82.94 348 PHE A O 1
ATOM 2829 N N . THR A 1 349 ? 11.078 38.188 28.125 1 86.69 349 THR A N 1
ATOM 2830 C CA . THR A 1 349 ? 11.734 37.406 27.078 1 86.69 349 THR A CA 1
ATOM 2831 C C . THR A 1 349 ? 10.711 36.938 26.047 1 86.69 349 THR A C 1
ATOM 2833 O O . THR A 1 349 ? 9.727 36.281 26.391 1 86.69 349 THR A O 1
ATOM 2836 N N . CYS A 1 350 ? 10.898 37.406 24.875 1 91.69 350 CYS A N 1
ATOM 2837 C CA . CYS A 1 350 ? 10.016 36.969 23.797 1 91.69 350 CYS A CA 1
ATOM 2838 C C . CYS A 1 350 ? 10.156 35.469 23.547 1 91.69 350 CYS A C 1
ATOM 2840 O O . CYS A 1 350 ? 11.258 34.969 23.375 1 91.69 350 CYS A O 1
ATOM 2842 N N . VAL A 1 351 ? 9.117 34.781 23.469 1 90.94 351 VAL A N 1
ATOM 2843 C CA . VAL A 1 351 ? 9.125 33.344 23.328 1 90.94 351 VAL A CA 1
ATOM 2844 C C . VAL A 1 351 ? 9.562 32.969 21.922 1 90.94 351 VAL A C 1
ATOM 2846 O O . VAL A 1 351 ? 10.125 31.875 21.719 1 90.94 351 VAL A O 1
ATOM 2849 N N . ALA A 1 352 ? 9.398 33.812 20.922 1 92.94 352 ALA A N 1
ATOM 2850 C CA . ALA A 1 352 ? 9.703 33.5 19.531 1 92.94 352 ALA A CA 1
ATOM 2851 C C . ALA A 1 352 ? 11.203 33.625 19.25 1 92.94 352 ALA A C 1
ATOM 2853 O O . ALA A 1 352 ? 11.836 32.656 18.797 1 92.94 352 ALA A O 1
ATOM 2854 N N . CYS A 1 353 ? 11.805 34.781 19.562 1 92.06 353 CYS A N 1
ATOM 2855 C CA . CYS A 1 353 ? 13.211 35 19.25 1 92.06 353 CYS A CA 1
ATOM 2856 C C . CYS A 1 353 ? 14.086 34.75 20.469 1 92.06 353 CYS A C 1
ATOM 2858 O O . CYS A 1 353 ? 15.312 34.688 20.359 1 92.06 353 CYS A O 1
ATOM 2860 N N . GLN A 1 354 ? 13.531 34.625 21.609 1 89 354 GLN A N 1
ATOM 2861 C CA . GLN A 1 354 ? 14.211 34.281 22.859 1 89 354 GLN A CA 1
ATOM 2862 C C . GLN A 1 354 ? 15.148 35.406 23.297 1 89 354 GLN A C 1
ATOM 2864 O O . GLN A 1 354 ? 16.188 35.156 23.906 1 89 354 GLN A O 1
ATOM 2869 N N . ARG A 1 355 ? 14.781 36.594 22.938 1 87.12 355 ARG A N 1
ATOM 2870 C CA . ARG A 1 355 ? 15.555 37.75 23.328 1 87.12 355 ARG A CA 1
ATOM 2871 C C . ARG A 1 355 ? 14.773 38.625 24.328 1 87.12 355 ARG A C 1
ATOM 2873 O O . ARG A 1 355 ? 13.547 38.719 24.25 1 87.12 355 ARG A O 1
ATOM 2880 N N . PRO A 1 356 ? 15.508 39.156 25.203 1 84.44 356 PRO A N 1
ATOM 2881 C CA . PRO A 1 356 ? 14.828 40.094 26.125 1 84.44 356 PRO A CA 1
ATOM 2882 C C . PRO A 1 356 ? 14.453 41.406 25.469 1 84.44 356 PRO A C 1
ATOM 2884 O O . PRO A 1 356 ? 15.203 41.938 24.625 1 84.44 356 PRO A O 1
ATOM 2887 N N . SER A 1 357 ? 13.328 41.938 25.828 1 88.19 357 SER A N 1
ATOM 2888 C CA . SER A 1 357 ? 12.844 43.188 25.297 1 88.19 357 SER A CA 1
ATOM 2889 C C . SER A 1 357 ? 12.164 44.031 26.391 1 88.19 357 SER A C 1
ATOM 2891 O O . SER A 1 357 ? 11.547 43.469 27.297 1 88.19 357 SER A O 1
ATOM 2893 N N . SER A 1 358 ? 12.344 45.312 26.266 1 86.12 358 SER A N 1
ATOM 2894 C CA . SER A 1 358 ? 11.688 46.25 27.188 1 86.12 358 SER A CA 1
ATOM 2895 C C . SER A 1 358 ? 10.555 47 26.5 1 86.12 358 SER A C 1
ATOM 2897 O O . SER A 1 358 ? 9.969 47.906 27.094 1 86.12 358 SER A O 1
ATOM 2899 N N . GLY A 1 359 ? 10.242 46.656 25.281 1 91.25 359 GLY A N 1
ATOM 2900 C CA . GLY A 1 359 ? 9.172 47.312 24.547 1 91.25 359 GLY A CA 1
ATOM 2901 C C . GLY A 1 359 ? 7.801 46.75 24.844 1 91.25 359 GLY A C 1
ATOM 2902 O O . GLY A 1 359 ? 7.609 46.062 25.859 1 91.25 359 GLY A O 1
ATOM 2903 N N . PHE A 1 360 ? 6.836 47.188 23.984 1 94.06 360 PHE A N 1
ATOM 2904 C CA . PHE A 1 360 ? 5.496 46.625 24.109 1 94.06 360 PHE A CA 1
ATOM 2905 C C . PHE A 1 360 ? 5.527 45.094 23.984 1 94.06 360 PHE A C 1
ATOM 2907 O O . PHE A 1 360 ? 6.445 44.531 23.375 1 94.06 360 PHE A O 1
ATOM 2914 N N . ARG A 1 361 ? 4.59 44.5 24.578 1 93.94 361 ARG A N 1
ATOM 2915 C CA . ARG A 1 361 ? 4.52 43.031 24.469 1 93.94 361 ARG A CA 1
ATOM 2916 C C . ARG A 1 361 ? 3.096 42.594 24.156 1 93.94 361 ARG A C 1
ATOM 2918 O O . ARG A 1 361 ? 2.131 43.188 24.641 1 93.94 361 ARG A O 1
ATOM 2925 N N . TYR A 1 362 ? 2.975 41.625 23.344 1 94.19 362 TYR A N 1
ATOM 2926 C CA . TYR A 1 362 ? 1.742 40.875 23.203 1 94.19 362 TYR A CA 1
ATOM 2927 C C . TYR A 1 362 ? 1.721 39.688 24.156 1 94.19 362 TYR A C 1
ATOM 2929 O O . TYR A 1 362 ? 2.648 38.875 24.172 1 94.19 362 TYR A O 1
ATOM 2937 N N . GLU A 1 363 ? 0.661 39.656 24.906 1 93.44 363 GLU A N 1
ATOM 2938 C CA . GLU A 1 363 ? 0.644 38.688 25.969 1 93.44 363 GLU A CA 1
ATOM 2939 C C . GLU A 1 363 ? -0.624 37.812 25.922 1 93.44 363 GLU A C 1
ATOM 2941 O O . GLU A 1 363 ? -1.709 38.344 25.641 1 93.44 363 GLU A O 1
ATOM 2946 N N . SER A 1 364 ? -0.535 36.531 26.031 1 92 364 SER A N 1
ATOM 2947 C CA . SER A 1 364 ? -1.613 35.562 26.219 1 92 364 SER A CA 1
ATOM 2948 C C . SER A 1 364 ? -1.232 34.5 27.234 1 92 364 SER A C 1
ATOM 2950 O O . SER A 1 364 ? -0.513 33.562 26.922 1 92 364 SER A O 1
ATOM 2952 N N . GLY A 1 365 ? -1.753 34.656 28.438 1 87.31 365 GLY A N 1
ATOM 2953 C CA . GLY A 1 365 ? -1.32 33.75 29.5 1 87.31 365 GLY A CA 1
ATOM 2954 C C . GLY A 1 365 ? 0.136 33.938 29.875 1 87.31 365 GLY A C 1
ATOM 2955 O O . GLY A 1 365 ? 0.552 35.031 30.25 1 87.31 365 GLY A O 1
ATOM 2956 N N . ASN A 1 366 ? 0.851 32.844 29.625 1 86.62 366 ASN A N 1
ATOM 2957 C CA . ASN A 1 366 ? 2.266 32.875 29.969 1 86.62 366 ASN A CA 1
ATOM 2958 C C . ASN A 1 366 ? 3.141 33.125 28.75 1 86.62 366 ASN A C 1
ATOM 2960 O O . ASN A 1 366 ? 4.363 33.219 28.859 1 86.62 366 ASN A O 1
ATOM 2964 N N . VAL A 1 367 ? 2.49 33.344 27.734 1 91.69 367 VAL A N 1
ATOM 2965 C CA . VAL A 1 367 ? 3.242 33.531 26.484 1 91.69 367 VAL A CA 1
ATOM 2966 C C . VAL A 1 367 ? 3.32 35.031 26.141 1 91.69 367 VAL A C 1
ATOM 2968 O O . VAL A 1 367 ? 2.297 35.688 26.078 1 91.69 367 VAL A O 1
ATOM 2971 N N . LYS A 1 368 ? 4.559 35.469 25.938 1 93.12 368 LYS A N 1
ATOM 2972 C CA . LYS A 1 368 ? 4.793 36.844 25.578 1 93.12 368 LYS A CA 1
ATOM 2973 C C . LYS A 1 368 ? 5.598 36.969 24.281 1 93.12 368 LYS A C 1
ATOM 2975 O O . LYS A 1 368 ? 6.57 36.219 24.078 1 93.12 368 LYS A O 1
ATOM 2980 N N . LEU A 1 369 ? 5.137 37.875 23.453 1 94.81 369 LEU A N 1
ATOM 2981 C CA . LEU A 1 369 ? 5.82 38.125 22.188 1 94.81 369 LEU A CA 1
ATOM 2982 C C . LEU A 1 369 ? 6.129 39.625 22.047 1 94.81 369 LEU A C 1
ATOM 2984 O O . LEU A 1 369 ? 5.312 40.469 22.406 1 94.81 369 LEU A O 1
ATOM 2988 N N . ASP A 1 370 ? 7.375 39.844 21.609 1 94.75 370 ASP A N 1
ATOM 2989 C CA . ASP A 1 370 ? 7.672 41.25 21.297 1 94.75 370 ASP A CA 1
ATOM 2990 C C . ASP A 1 370 ? 7.012 41.656 19.984 1 94.75 370 ASP A C 1
ATOM 2992 O O . ASP A 1 370 ? 6.559 40.812 19.219 1 94.75 370 ASP A O 1
ATOM 2996 N N . VAL A 1 371 ? 6.926 42.906 19.734 1 95.5 371 VAL A N 1
ATOM 2997 C CA . VAL A 1 371 ? 6.156 43.438 18.625 1 95.5 371 VAL A CA 1
ATOM 2998 C C . VAL A 1 371 ? 6.836 43.094 17.297 1 95.5 371 VAL A C 1
ATOM 3000 O O . VAL A 1 371 ? 6.168 42.906 16.281 1 95.5 371 VAL A O 1
ATOM 3003 N N . ARG A 1 372 ? 8.125 43 17.281 1 94.94 372 ARG A N 1
ATOM 3004 C CA . ARG A 1 372 ? 8.852 42.625 16.062 1 94.94 372 ARG A CA 1
ATOM 3005 C C . ARG A 1 372 ? 8.492 41.219 15.594 1 94.94 372 ARG A C 1
ATOM 3007 O O . ARG A 1 372 ? 8.195 41.031 14.414 1 94.94 372 ARG A O 1
ATOM 3014 N N . CYS A 1 373 ? 8.453 40.312 16.547 1 95.25 373 CYS A N 1
ATOM 3015 C CA . CYS A 1 373 ? 8.172 38.938 16.219 1 95.25 373 CYS A CA 1
ATOM 3016 C C . CYS A 1 373 ? 6.703 38.75 15.852 1 95.25 373 CYS A C 1
ATOM 3018 O O . CYS A 1 373 ? 6.371 37.906 15.023 1 95.25 373 CYS A O 1
ATOM 3020 N N . THR A 1 374 ? 5.824 39.5 16.391 1 94.56 374 THR A N 1
ATOM 3021 C CA . THR A 1 374 ? 4.395 39.344 16.125 1 94.56 374 THR A CA 1
ATOM 3022 C C . THR A 1 374 ? 4.055 39.844 14.719 1 94.56 374 THR A C 1
ATOM 3024 O O . THR A 1 374 ? 3.01 39.5 14.172 1 94.56 374 THR A O 1
ATOM 3027 N N . THR A 1 375 ? 4.879 40.688 14.195 1 91.56 375 THR A N 1
ATOM 3028 C CA . THR A 1 375 ? 4.637 41.188 12.852 1 91.56 375 THR A CA 1
ATOM 3029 C C . THR A 1 375 ? 4.844 40.094 11.812 1 91.56 375 THR A C 1
ATOM 3031 O O . THR A 1 375 ? 4.344 40.188 10.688 1 91.56 375 THR A O 1
ATOM 3034 N N . ILE A 1 376 ? 5.543 39.125 12.195 1 93.38 376 ILE A N 1
ATOM 3035 C CA . ILE A 1 376 ? 5.766 38 11.312 1 93.38 376 ILE A CA 1
ATOM 3036 C C . ILE A 1 376 ? 4.605 37 11.43 1 93.38 376 ILE A C 1
ATOM 3038 O O . ILE A 1 376 ? 4.516 36.25 12.406 1 93.38 376 ILE A O 1
ATOM 3042 N N . SER A 1 377 ? 3.777 37.094 10.555 1 86.94 377 SER A N 1
ATOM 3043 C CA . SER A 1 377 ? 2.623 36.219 10.562 1 86.94 377 SER A CA 1
ATOM 3044 C C . SER A 1 377 ? 2.219 35.812 9.148 1 86.94 377 SER A C 1
ATOM 3046 O O . SER A 1 377 ? 2.525 36.5 8.188 1 86.94 377 SER A O 1
ATOM 3048 N N . ASP A 1 378 ? 1.563 34.75 9.023 1 84.88 378 ASP A N 1
ATOM 3049 C CA . ASP A 1 378 ? 1.05 34.281 7.742 1 84.88 378 ASP A CA 1
ATOM 3050 C C . ASP A 1 378 ? 2.18 34.094 6.73 1 84.88 378 ASP A C 1
ATOM 3052 O O . ASP A 1 378 ? 3.18 33.438 7.027 1 84.88 378 ASP A O 1
ATOM 3056 N N . GLU A 1 379 ? 1.968 34.625 5.566 1 91.31 379 GLU A N 1
ATOM 3057 C CA . GLU A 1 379 ? 3.004 34.594 4.539 1 91.31 379 GLU A CA 1
ATOM 3058 C C . GLU A 1 379 ? 4.082 35.656 4.805 1 91.31 379 GLU A C 1
ATOM 3060 O O . GLU A 1 379 ? 3.793 36.844 4.863 1 91.31 379 GLU A O 1
ATOM 3065 N N . PHE A 1 380 ? 5.316 35.188 5.094 1 94.75 380 PHE A N 1
ATOM 3066 C CA . PHE A 1 380 ? 6.422 36.094 5.41 1 94.75 380 PHE A CA 1
ATOM 3067 C C . PHE A 1 380 ? 7.453 36.094 4.289 1 94.75 380 PHE A C 1
ATOM 3069 O O . PHE A 1 380 ? 7.992 35.031 3.928 1 94.75 380 PHE A O 1
ATOM 3076 N N . GLN A 1 381 ? 7.688 37.25 3.795 1 95.06 381 GLN A N 1
ATOM 3077 C CA . GLN A 1 381 ? 8.703 37.406 2.764 1 95.06 381 GLN A CA 1
ATOM 3078 C C . GLN A 1 381 ? 9.992 38 3.348 1 95.06 381 GLN A C 1
ATOM 3080 O O . GLN A 1 381 ? 9.953 38.969 4.105 1 95.06 381 GLN A O 1
ATOM 3085 N N . HIS A 1 382 ? 11 37.406 3.088 1 94.94 382 HIS A N 1
ATOM 3086 C CA . HIS A 1 382 ? 12.305 37.844 3.545 1 94.94 382 HIS A CA 1
ATOM 3087 C C . HIS A 1 382 ? 13.305 37.906 2.393 1 94.94 382 HIS A C 1
ATOM 3089 O O . HIS A 1 382 ? 13.305 37.031 1.525 1 94.94 382 HIS A O 1
ATOM 3095 N N . ASP A 1 383 ? 14.172 38.844 2.41 1 92.38 383 ASP A N 1
ATOM 3096 C CA . ASP A 1 383 ? 15.102 39.094 1.315 1 92.38 383 ASP A CA 1
ATOM 3097 C C . ASP A 1 383 ? 16.125 37.969 1.202 1 92.38 383 ASP A C 1
ATOM 3099 O O . ASP A 1 383 ? 16.734 37.781 0.146 1 92.38 383 ASP A O 1
ATOM 3103 N N . SER A 1 384 ? 16.328 37.25 2.223 1 92.5 384 SER A N 1
ATOM 3104 C CA . SER A 1 384 ? 17.359 36.219 2.23 1 92.5 384 SER A CA 1
ATOM 3105 C C . SER A 1 384 ? 16.922 35 1.444 1 92.5 384 SER A C 1
ATOM 3107 O O . SER A 1 384 ? 17.719 34.094 1.165 1 92.5 384 SER A O 1
ATOM 3109 N N . HIS A 1 385 ? 15.664 34.906 1.133 1 93.38 385 HIS A N 1
ATOM 3110 C CA . HIS A 1 385 ? 15.117 33.719 0.47 1 93.38 385 HIS A CA 1
ATOM 3111 C C . HIS A 1 385 ? 14.078 34.125 -0.576 1 93.38 385 HIS A C 1
ATOM 3113 O O . HIS A 1 385 ? 13.305 35.062 -0.369 1 93.38 385 HIS A O 1
ATOM 3119 N N . LEU A 1 386 ? 13.969 33.5 -1.661 1 93.88 386 LEU A N 1
ATOM 3120 C CA . LEU A 1 386 ? 13.133 33.844 -2.809 1 93.88 386 LEU A CA 1
ATOM 3121 C C . LEU A 1 386 ? 11.672 33.5 -2.533 1 93.88 386 LEU A C 1
ATOM 3123 O O . LEU A 1 386 ? 10.781 34.25 -2.965 1 93.88 386 LEU A O 1
ATOM 3127 N N . HIS A 1 387 ? 11.422 32.438 -1.83 1 94.56 387 HIS A N 1
ATOM 3128 C CA . HIS A 1 387 ? 10.055 32.031 -1.581 1 94.56 387 HIS A CA 1
ATOM 3129 C C . HIS A 1 387 ? 9.531 32.594 -0.267 1 94.56 387 HIS A C 1
ATOM 3131 O O . HIS A 1 387 ? 10.312 33 0.593 1 94.56 387 HIS A O 1
ATOM 3137 N N . SER A 1 388 ? 8.234 32.5 -0.153 1 95.31 388 SER A N 1
ATOM 3138 C CA . SER A 1 388 ? 7.609 32.875 1.108 1 95.31 388 SER A CA 1
ATOM 3139 C C . SER A 1 388 ? 7.891 31.859 2.201 1 95.31 388 SER A C 1
ATOM 3141 O O . SER A 1 388 ? 8.078 30.672 1.913 1 95.31 388 SER A O 1
ATOM 3143 N N . LEU A 1 389 ? 7.961 32.375 3.393 1 95.38 389 LEU A N 1
ATOM 3144 C CA . LEU A 1 389 ? 8.211 31.5 4.547 1 95.38 389 LEU A CA 1
ATOM 3145 C C . LEU A 1 389 ? 6.977 31.406 5.434 1 95.38 389 LEU A C 1
ATOM 3147 O O . LEU A 1 389 ? 6.168 32.344 5.48 1 95.38 389 LEU A O 1
ATOM 3151 N N . PHE A 1 390 ? 6.828 30.219 6.039 1 94.75 390 PHE A N 1
ATOM 3152 C CA . PHE A 1 390 ? 5.676 29.969 6.898 1 94.75 390 PHE A CA 1
ATOM 3153 C C . PHE A 1 390 ? 6.098 29.281 8.188 1 94.75 390 PHE A C 1
ATOM 3155 O O . PHE A 1 390 ? 7.191 28.719 8.266 1 94.75 390 PHE A O 1
ATOM 3162 N N . ILE A 1 391 ? 5.23 29.438 9.188 1 92.62 391 ILE A N 1
ATOM 3163 C CA . ILE A 1 391 ? 5.449 28.703 10.43 1 92.62 391 ILE A CA 1
ATOM 3164 C C . ILE A 1 391 ? 4.844 27.312 10.328 1 92.62 391 ILE A C 1
ATOM 3166 O O . ILE A 1 391 ? 3.633 27.141 10.492 1 92.62 391 ILE A O 1
ATOM 3170 N N . LEU A 1 392 ? 5.652 26.297 10.102 1 85.88 392 LEU A N 1
ATOM 3171 C CA . LEU A 1 392 ? 5.145 24.969 9.781 1 85.88 392 LEU A CA 1
ATOM 3172 C C . LEU A 1 392 ? 5.617 23.938 10.805 1 85.88 392 LEU A C 1
ATOM 3174 O O . LEU A 1 392 ? 4.855 23.047 11.203 1 85.88 392 LEU A O 1
ATOM 3178 N N . SER A 1 393 ? 6.883 23.984 11.203 1 73.25 393 SER A N 1
ATOM 3179 C CA . SER A 1 393 ? 7.559 22.859 11.844 1 73.25 393 SER A CA 1
ATOM 3180 C C . SER A 1 393 ? 7.129 22.719 13.305 1 73.25 393 SER A C 1
ATOM 3182 O O . SER A 1 393 ? 7.039 23.719 14.031 1 73.25 393 SER A O 1
ATOM 3184 N N . LEU A 1 394 ? 6.812 21.453 13.586 1 77.75 394 LEU A N 1
ATOM 3185 C CA . LEU A 1 394 ? 6.531 21.078 14.977 1 77.75 394 LEU A CA 1
ATOM 3186 C C . LEU A 1 394 ? 7.801 20.641 15.688 1 77.75 394 LEU A C 1
ATOM 3188 O O . LEU A 1 394 ? 7.836 20.562 16.922 1 77.75 394 LEU A O 1
ATOM 3192 N N . PHE A 1 395 ? 8.812 20.531 14.867 1 85.62 395 PHE A N 1
ATOM 3193 C CA . PHE A 1 395 ? 10.07 20.062 15.445 1 85.62 395 PHE A CA 1
ATOM 3194 C C . PHE A 1 395 ? 11.172 21.094 15.25 1 85.62 395 PHE A C 1
ATOM 3196 O O . PHE A 1 395 ? 11.094 21.938 14.359 1 85.62 395 PHE A O 1
ATOM 3203 N N . PRO A 1 396 ? 12.125 21.062 16.078 1 91.06 396 PRO A N 1
ATOM 3204 C CA . PRO A 1 396 ? 13.25 22 15.945 1 91.06 396 PRO A CA 1
ATOM 3205 C C . PRO A 1 396 ? 14.016 21.797 14.633 1 91.06 396 PRO A C 1
ATOM 3207 O O . PRO A 1 396 ? 14.188 20.672 14.172 1 91.06 396 PRO A O 1
ATOM 3210 N N . ARG A 1 397 ? 14.352 22.906 14.055 1 92.81 397 ARG A N 1
ATOM 3211 C CA . ARG A 1 397 ? 15.148 22.922 12.828 1 92.81 397 ARG A CA 1
ATOM 3212 C C . ARG A 1 397 ? 16.344 23.844 12.969 1 92.81 397 ARG A C 1
ATOM 3214 O O . ARG A 1 397 ? 16.359 24.734 13.812 1 92.81 397 ARG A O 1
ATOM 3221 N N . GLU A 1 398 ? 17.25 23.578 12.125 1 94.44 398 GLU A N 1
ATOM 3222 C CA . GLU A 1 398 ? 18.453 24.406 12.125 1 94.44 398 GLU A CA 1
ATOM 3223 C C . GLU A 1 398 ? 18.25 25.641 11.242 1 94.44 398 GLU A C 1
ATOM 3225 O O . GLU A 1 398 ? 17.891 25.531 10.07 1 94.44 398 GLU A O 1
ATOM 3230 N N . CYS A 1 399 ? 18.469 26.812 11.852 1 94.12 399 CYS A N 1
ATOM 3231 C CA . CYS A 1 399 ? 18.328 28.062 11.117 1 94.12 399 CYS A CA 1
ATOM 3232 C C . CYS A 1 399 ? 19.406 28.172 10.039 1 94.12 399 CYS A C 1
ATOM 3234 O O . CYS A 1 399 ? 20.578 27.906 10.289 1 94.12 399 CYS A O 1
ATOM 3236 N N . SER A 1 400 ? 19.047 28.562 8.883 1 92.12 400 SER A N 1
ATOM 3237 C CA . SER A 1 400 ? 19.969 28.672 7.75 1 92.12 400 SER A CA 1
ATOM 3238 C C . SER A 1 400 ? 20.891 29.875 7.895 1 92.12 400 SER A C 1
ATOM 3240 O O . SER A 1 400 ? 21.891 29.984 7.195 1 92.12 400 SER A O 1
ATOM 3242 N N . ALA A 1 401 ? 20.594 30.797 8.82 1 91.62 401 ALA A N 1
ATOM 3243 C CA . ALA A 1 401 ? 21.391 32 9 1 91.62 401 ALA A CA 1
ATOM 3244 C C . ALA A 1 401 ? 22.359 31.859 10.164 1 91.62 401 ALA A C 1
ATOM 3246 O O . ALA A 1 401 ? 23.547 32.188 10.047 1 91.62 401 ALA A O 1
ATOM 3247 N N . CYS A 1 402 ? 21.938 31.359 11.289 1 90 402 CYS A N 1
ATOM 3248 C CA . CYS A 1 402 ? 22.781 31.328 12.484 1 90 402 CYS A CA 1
ATOM 3249 C C . CYS A 1 402 ? 23.125 29.906 12.883 1 90 402 CYS A C 1
ATOM 3251 O O . CYS A 1 402 ? 23.875 29.688 13.844 1 90 402 CYS A O 1
ATOM 3253 N N . ASP A 1 403 ? 22.516 28.812 12.344 1 90.38 403 ASP A N 1
ATOM 3254 C CA . ASP A 1 403 ? 22.812 27.406 12.531 1 90.38 403 ASP A CA 1
ATOM 3255 C C . ASP A 1 403 ? 22.312 26.906 13.883 1 90.38 403 ASP A C 1
ATOM 3257 O O . ASP A 1 403 ? 22.703 25.828 14.344 1 90.38 403 ASP A O 1
ATOM 3261 N N . GLN A 1 404 ? 21.547 27.656 14.469 1 89.94 404 GLN A N 1
ATOM 3262 C CA . GLN A 1 404 ? 21 27.234 15.758 1 89.94 404 GLN A CA 1
ATOM 3263 C C . GLN A 1 404 ? 19.734 26.391 15.57 1 89.94 404 GLN A C 1
ATOM 3265 O O . GLN A 1 404 ? 18.969 26.609 14.633 1 89.94 404 GLN A O 1
ATOM 3270 N N . MET A 1 405 ? 19.578 25.484 16.516 1 92.62 405 MET A N 1
ATOM 3271 C CA . MET A 1 405 ? 18.375 24.656 16.516 1 92.62 405 MET A CA 1
ATOM 3272 C C . MET A 1 405 ? 17.266 25.312 17.312 1 92.62 405 MET A C 1
ATOM 3274 O O . MET A 1 405 ? 17.422 25.578 18.516 1 92.62 405 MET A O 1
ATOM 3278 N N . VAL A 1 406 ? 16.203 25.656 16.656 1 89.19 406 VAL A N 1
ATOM 3279 C CA . VAL A 1 406 ? 15.125 26.375 17.344 1 89.19 406 VAL A CA 1
ATOM 3280 C C . VAL A 1 406 ? 13.773 25.797 16.938 1 89.19 406 VAL A C 1
ATOM 3282 O O . VAL A 1 406 ? 13.648 25.188 15.867 1 89.19 406 VAL A O 1
ATOM 3285 N N . TYR A 1 407 ? 12.812 26.078 17.875 1 86.06 407 TYR A N 1
ATOM 3286 C CA . TYR A 1 407 ? 11.43 25.703 17.594 1 86.06 407 TYR A CA 1
ATOM 3287 C C . TYR A 1 407 ? 10.688 26.844 16.891 1 86.06 407 TYR A C 1
ATOM 3289 O O . TYR A 1 407 ? 11.031 28.016 17.062 1 86.06 407 TYR A O 1
ATOM 3297 N N . GLY A 1 408 ? 9.719 26.5 16.141 1 85.12 408 GLY A N 1
ATOM 3298 C CA . GLY A 1 408 ? 8.859 27.516 15.539 1 85.12 408 GLY A CA 1
ATOM 3299 C C . GLY A 1 408 ? 9.562 28.344 14.484 1 85.12 408 GLY A C 1
ATOM 3300 O O . GLY A 1 408 ? 9.445 29.562 14.469 1 85.12 408 GLY A O 1
ATOM 3301 N N . THR A 1 409 ? 10.273 27.688 13.625 1 90.31 409 THR A N 1
ATOM 3302 C CA . THR A 1 409 ? 11.039 28.359 12.586 1 90.31 409 THR A CA 1
ATOM 3303 C C . THR A 1 409 ? 10.156 28.656 11.375 1 90.31 409 THR A C 1
ATOM 3305 O O . THR A 1 409 ? 9.117 28.016 11.18 1 90.31 409 THR A O 1
ATOM 3308 N N . LEU A 1 410 ? 10.602 29.734 10.766 1 94.88 410 LEU A N 1
ATOM 3309 C CA . LEU A 1 410 ? 10.023 30.047 9.461 1 94.88 410 LEU A CA 1
ATOM 3310 C C . LEU A 1 410 ? 10.594 29.141 8.383 1 94.88 410 LEU A C 1
ATOM 3312 O O . LEU A 1 410 ? 11.805 29.062 8.203 1 94.88 410 LEU A O 1
ATOM 3316 N N . SER A 1 411 ? 9.672 28.484 7.73 1 94.69 411 SER A N 1
ATOM 3317 C CA . SER A 1 411 ? 10.117 27.438 6.809 1 94.69 411 SER A CA 1
ATOM 3318 C C . SER A 1 411 ? 9.586 27.688 5.398 1 94.69 411 SER A C 1
ATOM 3320 O O . SER A 1 411 ? 8.5 28.234 5.227 1 94.69 411 SER A O 1
ATOM 3322 N N . CYS A 1 412 ? 10.43 27.375 4.457 1 94.69 412 CYS A N 1
ATOM 3323 C CA . CYS A 1 412 ? 9.992 27.359 3.064 1 94.69 412 CYS A CA 1
ATOM 3324 C C . CYS A 1 412 ? 9.305 26.047 2.719 1 94.69 412 CYS A C 1
ATOM 3326 O O . CYS A 1 412 ? 9.742 24.969 3.156 1 94.69 412 CYS A O 1
ATOM 3328 N N . VAL A 1 413 ? 8.266 26.047 1.951 1 93 413 VAL A N 1
ATOM 3329 C CA . VAL A 1 413 ? 7.508 24.844 1.597 1 93 413 VAL A CA 1
ATOM 3330 C C . VAL A 1 413 ? 8.234 24.078 0.494 1 93 413 VAL A C 1
ATOM 3332 O O . VAL A 1 413 ? 8.164 22.844 0.431 1 93 413 VAL A O 1
ATOM 3335 N N . LYS A 1 414 ? 9.031 24.625 -0.345 1 92 414 LYS A N 1
ATOM 3336 C CA . LYS A 1 414 ? 9.625 24.047 -1.545 1 92 414 LYS A CA 1
ATOM 3337 C C . LYS A 1 414 ? 11.062 23.594 -1.287 1 92 414 LYS A C 1
ATOM 3339 O O . LYS A 1 414 ? 11.508 22.578 -1.819 1 92 414 LYS A O 1
ATOM 3344 N N . LEU A 1 415 ? 11.766 24.359 -0.468 1 92.88 415 LEU A N 1
ATOM 3345 C CA . LEU A 1 415 ? 13.18 24.094 -0.234 1 92.88 415 LEU A CA 1
ATOM 3346 C C . LEU A 1 415 ? 13.453 23.875 1.251 1 92.88 415 LEU A C 1
ATOM 3348 O O . LEU A 1 415 ? 12.633 24.234 2.096 1 92.88 415 LEU A O 1
ATOM 3352 N N . ASP A 1 416 ? 14.609 23.297 1.492 1 91.5 416 ASP A N 1
ATOM 3353 C CA . ASP A 1 416 ? 15.016 23.094 2.881 1 91.5 416 ASP A CA 1
ATOM 3354 C C . ASP A 1 416 ? 15.656 24.359 3.443 1 91.5 416 ASP A C 1
ATOM 3356 O O . ASP A 1 416 ? 16.875 24.422 3.598 1 91.5 416 ASP A O 1
ATOM 3360 N N . PHE A 1 417 ? 14.922 25.406 3.619 1 94.31 417 PHE A N 1
ATOM 3361 C CA . PHE A 1 417 ? 15.352 26.688 4.172 1 94.31 417 PHE A CA 1
ATOM 3362 C C . PHE A 1 417 ? 14.562 27.031 5.43 1 94.31 417 PHE A C 1
ATOM 3364 O O . PHE A 1 417 ? 13.328 27.078 5.402 1 94.31 417 PHE A O 1
ATOM 3371 N N . PHE A 1 418 ? 15.258 27.281 6.535 1 95.19 418 PHE A N 1
ATOM 3372 C CA . PHE A 1 418 ? 14.648 27.578 7.828 1 95.19 418 PHE A CA 1
ATOM 3373 C C . PHE A 1 418 ? 15.258 28.844 8.43 1 95.19 418 PHE A C 1
ATOM 3375 O O . PHE A 1 418 ? 16.469 29.047 8.375 1 95.19 418 PHE A O 1
ATOM 3382 N N . LEU A 1 419 ? 14.43 29.672 8.859 1 95.38 419 LEU A N 1
ATOM 3383 C CA . LEU A 1 419 ? 14.883 30.922 9.461 1 95.38 419 LEU A CA 1
ATOM 3384 C C . LEU A 1 419 ? 14.273 31.125 10.844 1 95.38 419 LEU A C 1
ATOM 3386 O O . LEU A 1 419 ? 13.062 31.016 11.016 1 95.38 419 LEU A O 1
ATOM 3390 N N . CYS A 1 420 ? 15.102 31.328 11.891 1 94.44 420 CYS A N 1
ATOM 3391 C CA . CYS A 1 420 ? 14.57 31.578 13.227 1 94.44 420 CYS A CA 1
ATOM 3392 C C . CYS A 1 420 ? 14.07 33 13.359 1 94.44 420 CYS A C 1
ATOM 3394 O O . CYS A 1 420 ? 14.383 33.875 12.531 1 94.44 420 CYS A O 1
ATOM 3396 N N . PHE A 1 421 ? 13.297 33.281 14.336 1 95.69 421 PHE A N 1
ATOM 3397 C CA . PHE A 1 421 ? 12.695 34.594 14.508 1 95.69 421 PHE A CA 1
ATOM 3398 C C . PHE A 1 421 ? 13.758 35.656 14.836 1 95.69 421 PHE A C 1
ATOM 3400 O O . PHE A 1 421 ? 13.625 36.812 14.469 1 95.69 421 PHE A O 1
ATOM 3407 N N . LYS A 1 422 ? 14.773 35.219 15.516 1 94.56 422 LYS A N 1
ATOM 3408 C CA . LYS A 1 422 ? 15.867 36.125 15.82 1 94.56 422 LYS A CA 1
ATOM 3409 C C . LYS A 1 422 ? 16.5 36.688 14.547 1 94.56 422 LYS A C 1
ATOM 3411 O O . LYS A 1 422 ? 16.672 37.906 14.414 1 94.56 422 LYS A O 1
ATOM 3416 N N . CYS A 1 423 ? 16.766 35.812 13.641 1 94.94 423 CYS A N 1
ATOM 3417 C CA . CYS A 1 423 ? 17.406 36.188 12.383 1 94.94 423 CYS A CA 1
ATOM 3418 C C . CYS A 1 423 ? 16.406 36.906 11.469 1 94.94 423 CYS A C 1
ATOM 3420 O O . CYS A 1 423 ? 16.766 37.812 10.727 1 94.94 423 CYS A O 1
ATOM 3422 N N . ALA A 1 424 ? 15.195 36.531 11.531 1 96 424 ALA A N 1
ATOM 3423 C CA . ALA A 1 424 ? 14.164 37.062 10.648 1 96 424 ALA A CA 1
ATOM 3424 C C . ALA A 1 424 ? 13.852 38.531 11.008 1 96 424 ALA A C 1
ATOM 3426 O O . ALA A 1 424 ? 13.43 39.312 10.156 1 96 424 ALA A O 1
ATOM 3427 N N . THR A 1 425 ? 14.039 38.875 12.281 1 95.5 425 THR A N 1
ATOM 3428 C CA . THR A 1 425 ? 13.656 40.188 12.734 1 95.5 425 THR A CA 1
ATOM 3429 C C . THR A 1 425 ? 14.852 41.125 12.727 1 95.5 425 THR A C 1
ATOM 3431 O O . THR A 1 425 ? 14.75 42.281 13.164 1 95.5 425 THR A O 1
ATOM 3434 N N . LEU A 1 426 ? 15.992 40.719 12.273 1 94.94 426 LEU A N 1
ATOM 3435 C CA . LEU A 1 426 ? 17.156 41.594 12.195 1 94.94 426 LEU A CA 1
ATOM 3436 C C . LEU A 1 426 ? 16.891 42.781 11.273 1 94.94 426 LEU A C 1
ATOM 3438 O O . LEU A 1 426 ? 16.297 42.625 10.203 1 94.94 426 LEU A O 1
ATOM 3442 N N . PRO A 1 427 ? 17.281 43.938 11.742 1 92.5 427 PRO A N 1
ATOM 3443 C CA . PRO A 1 427 ? 17.062 45.094 10.875 1 92.5 427 PRO A CA 1
ATOM 3444 C C . PRO A 1 427 ? 17.891 45.031 9.586 1 92.5 427 PRO A C 1
ATOM 3446 O O . PRO A 1 427 ? 19.047 44.625 9.609 1 92.5 427 PRO A O 1
ATOM 3449 N N . LYS A 1 428 ? 17.297 45.406 8.555 1 91.75 428 LYS A N 1
ATOM 3450 C CA . LYS A 1 428 ? 17.953 45.375 7.254 1 91.75 428 LYS A CA 1
ATOM 3451 C C . LYS A 1 428 ? 19.016 46.469 7.141 1 91.75 428 LYS A C 1
ATOM 3453 O O . LYS A 1 428 ? 20.062 46.281 6.508 1 91.75 428 LYS A O 1
ATOM 3458 N N . GLU A 1 429 ? 18.656 47.625 7.707 1 89.81 429 GLU A N 1
ATOM 3459 C CA . GLU A 1 429 ? 19.531 48.781 7.672 1 89.81 429 GLU A CA 1
ATOM 3460 C C . GLU A 1 429 ? 19.766 49.344 9.078 1 89.81 429 GLU A C 1
ATOM 3462 O O . GLU A 1 429 ? 18.812 49.5 9.852 1 89.81 429 GLU A O 1
ATOM 3467 N N . VAL A 1 430 ? 21.094 49.562 9.344 1 88.81 430 VAL A N 1
ATOM 3468 C CA . VAL A 1 430 ? 21.422 50.125 10.656 1 88.81 430 VAL A CA 1
ATOM 3469 C C . VAL A 1 430 ? 22.516 51.156 10.523 1 88.81 430 VAL A C 1
ATOM 3471 O O . VAL A 1 430 ? 23.234 51.188 9.516 1 88.81 430 VAL A O 1
ATOM 3474 N N . PHE A 1 431 ? 22.5 52 11.523 1 84.62 431 PHE A N 1
ATOM 3475 C CA . PHE A 1 431 ? 23.562 53 11.602 1 84.62 431 PHE A CA 1
ATOM 3476 C C . PHE A 1 431 ? 24.469 52.75 12.797 1 84.62 431 PHE A C 1
ATOM 3478 O O . PHE A 1 431 ? 23.984 52.344 13.867 1 84.62 431 PHE A O 1
ATOM 3485 N N . HIS A 1 432 ? 25.703 52.906 12.578 1 82.88 432 HIS A N 1
ATOM 3486 C CA . HIS A 1 432 ? 26.672 52.719 13.648 1 82.88 432 HIS A CA 1
ATOM 3487 C C . HIS A 1 432 ? 27.703 53.844 13.68 1 82.88 432 HIS A C 1
ATOM 3489 O O . HIS A 1 432 ? 28.031 54.406 12.641 1 82.88 432 HIS A O 1
ATOM 3495 N N . LYS A 1 433 ? 28.203 54.094 14.82 1 75 433 LYS A N 1
ATOM 3496 C CA . LYS A 1 433 ? 29.125 55.219 15.047 1 75 433 LYS A CA 1
ATOM 3497 C C . LYS A 1 433 ? 30.422 55 14.266 1 75 433 LYS A C 1
ATOM 3499 O O . LYS A 1 433 ? 31.078 55.969 13.859 1 75 433 LYS A O 1
ATOM 3504 N N . ASN A 1 434 ? 30.781 53.812 14.062 1 73.31 434 ASN A N 1
ATOM 3505 C CA . ASN A 1 434 ? 32.062 53.531 13.43 1 73.31 434 ASN A CA 1
ATOM 3506 C C . ASN A 1 434 ? 32 53.656 11.914 1 73.31 434 ASN A C 1
ATOM 3508 O O . ASN A 1 434 ? 33 53.406 11.219 1 73.31 434 ASN A O 1
ATOM 3512 N N . ASP A 1 435 ? 30.797 54 11.422 1 75.88 435 ASP A N 1
ATOM 3513 C CA . ASP A 1 435 ? 30.656 54.125 9.977 1 75.88 435 ASP A CA 1
ATOM 3514 C C . ASP A 1 435 ? 29.734 55.312 9.633 1 75.88 435 ASP A C 1
ATOM 3516 O O . ASP A 1 435 ? 28.656 55.438 10.203 1 75.88 435 ASP A O 1
ATOM 3520 N N . LYS A 1 436 ? 30.125 56.125 8.805 1 77.69 436 LYS A N 1
ATOM 3521 C CA . LYS A 1 436 ? 29.359 57.312 8.422 1 77.69 436 LYS A CA 1
ATOM 3522 C C . LYS A 1 436 ? 28.188 56.938 7.523 1 77.69 436 LYS A C 1
ATOM 3524 O O . LYS A 1 436 ? 27.234 57.719 7.371 1 77.69 436 LYS A O 1
ATOM 3529 N N . HIS A 1 437 ? 28.328 55.75 6.977 1 87.06 437 HIS A N 1
ATOM 3530 C CA . HIS A 1 437 ? 27.312 55.281 6.043 1 87.06 437 HIS A CA 1
ATOM 3531 C C . HIS A 1 437 ? 26.422 54.219 6.676 1 87.06 437 HIS A C 1
ATOM 3533 O O . HIS A 1 437 ? 26.812 53.594 7.664 1 87.06 437 HIS A O 1
ATOM 3539 N N . PRO A 1 438 ? 25.25 54.062 6.086 1 88.94 438 PRO A N 1
ATOM 3540 C CA . PRO A 1 438 ? 24.375 53 6.582 1 88.94 438 PRO A CA 1
ATOM 3541 C C . PRO A 1 438 ? 24.938 51.594 6.328 1 88.94 438 PRO A C 1
ATOM 3543 O O . PRO A 1 438 ? 25.547 51.375 5.285 1 88.94 438 PRO A O 1
ATOM 3546 N N . LEU A 1 439 ? 24.75 50.781 7.336 1 91.56 439 LEU A N 1
ATOM 3547 C CA . LEU A 1 439 ? 25.156 49.375 7.227 1 91.56 439 LEU A CA 1
ATOM 3548 C C . LEU A 1 439 ? 23.969 48.531 6.785 1 91.56 439 LEU A C 1
ATOM 3550 O O . LEU A 1 439 ? 22.844 48.719 7.23 1 91.56 439 LEU A O 1
ATOM 3554 N N . TYR A 1 440 ? 24.297 47.594 5.918 1 92.62 440 TYR A N 1
ATOM 3555 C CA . TYR A 1 440 ? 23.25 46.688 5.414 1 92.62 440 TYR A CA 1
ATOM 3556 C C . TYR A 1 440 ? 23.547 45.25 5.766 1 92.62 440 TYR A C 1
ATOM 3558 O O . TYR A 1 440 ? 24.703 44.812 5.73 1 92.62 440 TYR A O 1
ATOM 3566 N N . LEU A 1 441 ? 22.391 44.594 6.051 1 93.44 441 LEU A N 1
ATOM 3567 C CA . LEU A 1 441 ? 22.516 43.188 6.367 1 93.44 441 LEU A CA 1
ATOM 3568 C C . LEU A 1 441 ? 22.797 42.375 5.109 1 93.44 441 LEU A C 1
ATOM 3570 O O . LEU A 1 441 ? 22.062 42.469 4.125 1 93.44 441 LEU A O 1
ATOM 3574 N N . ARG A 1 442 ? 23.812 41.469 5.148 1 91 442 ARG A N 1
ATOM 3575 C CA . ARG A 1 442 ? 24.188 40.625 4.02 1 91 442 ARG A CA 1
ATOM 3576 C C . ARG A 1 442 ? 23.906 39.156 4.309 1 91 442 ARG A C 1
ATOM 3578 O O . ARG A 1 442 ? 24.234 38.656 5.387 1 91 442 ARG A O 1
ATOM 3585 N N . TYR A 1 443 ? 23.234 38.312 3.436 1 86.19 443 TYR A N 1
ATOM 3586 C CA . TYR A 1 443 ? 22.766 36.938 3.678 1 86.19 443 TYR A CA 1
ATOM 3587 C C . TYR A 1 443 ? 23.734 35.938 3.098 1 86.19 443 TYR A C 1
ATOM 3589 O O . TYR A 1 443 ? 23.891 34.844 3.641 1 86.19 443 TYR A O 1
ATOM 3597 N N . SER A 1 444 ? 23.875 35.656 1.692 1 64.06 444 SER A N 1
ATOM 3598 C CA . SER A 1 444 ? 24.641 34.625 0.982 1 64.06 444 SER A CA 1
ATOM 3599 C C . SER A 1 444 ? 25.594 35.25 -0.033 1 64.06 444 SER A C 1
ATOM 3601 O O . SER A 1 444 ? 25.438 36.406 -0.399 1 64.06 444 SER A O 1
ATOM 3603 N N . GLY A 1 445 ? 26.906 35.062 -0.038 1 57.12 445 GLY A N 1
ATOM 3604 C CA . GLY A 1 445 ? 27.594 35.188 -1.317 1 57.12 445 GLY A CA 1
ATOM 3605 C C . GLY A 1 445 ? 29.094 35 -1.209 1 57.12 445 GLY A C 1
ATOM 3606 O O . GLY A 1 445 ? 29.781 34.844 -2.219 1 57.12 445 GLY A O 1
ATOM 3607 N N . TYR A 1 446 ? 29.828 35.719 -0.184 1 55.25 446 TYR A N 1
ATOM 3608 C CA . TYR A 1 446 ? 31.141 36.062 -0.695 1 55.25 446 TYR A CA 1
ATOM 3609 C C . TYR A 1 446 ? 32.156 35 -0.366 1 55.25 446 TYR A C 1
ATOM 3611 O O . TYR A 1 446 ? 32.469 34.75 0.805 1 55.25 446 TYR A O 1
ATOM 3619 N N . HIS A 1 447 ? 32 33.875 -1.182 1 55.81 447 HIS A N 1
ATOM 3620 C CA . HIS A 1 447 ? 32.75 32.656 -0.943 1 55.81 447 HIS A CA 1
ATOM 3621 C C . HIS A 1 447 ? 34.25 32.969 -0.886 1 55.81 447 HIS A C 1
ATOM 3623 O O . HIS A 1 447 ? 35.031 32.125 -0.408 1 55.81 447 HIS A O 1
ATOM 3629 N N . TYR A 1 448 ? 34.656 34 -1.598 1 60 448 TYR A N 1
ATOM 3630 C CA . TYR A 1 448 ? 36.125 33.969 -1.711 1 60 448 TYR A CA 1
ATOM 3631 C C . TYR A 1 448 ? 36.719 35.094 -0.861 1 60 448 TYR A C 1
ATOM 3633 O O . TYR A 1 448 ? 36.25 36.219 -0.872 1 60 448 TYR A O 1
ATOM 3641 N N . GLY A 1 449 ? 37.5 34.75 0.287 1 66.75 449 GLY A N 1
ATOM 3642 C CA . GLY A 1 449 ? 38.406 35.625 0.992 1 66.75 449 GLY A CA 1
ATOM 3643 C C . GLY A 1 449 ? 38.25 35.562 2.5 1 66.75 449 GLY A C 1
ATOM 3644 O O . GLY A 1 449 ? 37.406 34.812 3.014 1 66.75 449 GLY A O 1
ATOM 3645 N N . LYS A 1 450 ? 39.188 36.062 3.188 1 75.38 450 LYS A N 1
ATOM 3646 C CA . LYS A 1 450 ? 39.219 36.188 4.641 1 75.38 450 LYS A CA 1
ATOM 3647 C C . LYS A 1 450 ? 38.594 37.531 5.078 1 75.38 450 LYS A C 1
ATOM 3649 O O . LYS A 1 450 ? 39 38.594 4.574 1 75.38 450 LYS A O 1
ATOM 3654 N N . TYR A 1 451 ? 37.438 37.469 5.789 1 80.19 451 TYR A N 1
ATOM 3655 C CA . TYR A 1 451 ? 36.781 38.688 6.285 1 80.19 451 TYR A CA 1
ATOM 3656 C C . TYR A 1 451 ? 37.031 38.844 7.777 1 80.19 451 TYR A C 1
ATOM 3658 O O . TYR A 1 451 ? 37.25 37.875 8.5 1 80.19 451 TYR A O 1
ATOM 3666 N N . TRP A 1 452 ? 37.219 40.125 8.148 1 88.25 452 TRP A N 1
ATOM 3667 C CA . TRP A 1 452 ? 37.406 40.469 9.562 1 88.25 452 TRP A CA 1
ATOM 3668 C C . TRP A 1 452 ? 36.406 41.562 9.977 1 88.25 452 TRP A C 1
ATOM 3670 O O . TRP A 1 452 ? 36.062 42.438 9.188 1 88.25 452 TRP A O 1
ATOM 3680 N N . CYS A 1 453 ? 35.906 41.469 11.125 1 91.12 453 CYS A N 1
ATOM 3681 C CA . CYS A 1 453 ? 35.031 42.531 11.688 1 91.12 453 CYS A CA 1
ATOM 3682 C C . CYS A 1 453 ? 35.875 43.75 12.07 1 91.12 453 CYS A C 1
ATOM 3684 O O . CYS A 1 453 ? 36.844 43.625 12.82 1 91.12 453 CYS A O 1
ATOM 3686 N N . GLU A 1 454 ? 35.5 44.844 11.711 1 87.06 454 GLU A N 1
ATOM 3687 C CA . GLU A 1 454 ? 36.25 46.062 11.945 1 87.06 454 GLU A CA 1
ATOM 3688 C C . GLU A 1 454 ? 36.062 46.562 13.375 1 87.06 454 GLU A C 1
ATOM 3690 O O . GLU A 1 454 ? 36.844 47.375 13.852 1 87.06 454 GLU A O 1
ATOM 3695 N N . ILE A 1 455 ? 35.156 45.938 14.008 1 84 455 ILE A N 1
ATOM 3696 C CA . ILE A 1 455 ? 34.875 46.375 15.375 1 84 455 ILE A CA 1
ATOM 3697 C C . ILE A 1 455 ? 35.656 45.5 16.359 1 84 455 ILE A C 1
ATOM 3699 O O . ILE A 1 455 ? 36.469 46 17.141 1 84 455 ILE A O 1
ATOM 3703 N N . CYS A 1 456 ? 35.531 44.25 16.328 1 83.06 456 CYS A N 1
ATOM 3704 C CA . CYS A 1 456 ? 36.156 43.344 17.281 1 83.06 456 CYS A CA 1
ATOM 3705 C C . CYS A 1 456 ? 37.438 42.781 16.703 1 83.06 456 CYS A C 1
ATOM 3707 O O . CYS A 1 456 ? 38.25 42.188 17.438 1 83.06 456 CYS A O 1
ATOM 3709 N N . GLU A 1 457 ? 37.688 42.875 15.5 1 86.38 457 GLU A N 1
ATOM 3710 C CA . GLU A 1 457 ? 38.875 42.438 14.805 1 86.38 457 GLU A CA 1
ATOM 3711 C C . GLU A 1 457 ? 39 40.906 14.836 1 86.38 457 GLU A C 1
ATOM 3713 O O . GLU A 1 457 ? 40.125 40.375 14.883 1 86.38 457 GLU A O 1
ATOM 3718 N N . LYS A 1 458 ? 37.969 40.281 14.953 1 89 458 LYS A N 1
ATOM 3719 C CA . LYS A 1 458 ? 37.938 38.812 14.844 1 89 458 LYS A CA 1
ATOM 3720 C C . LYS A 1 458 ? 37.469 38.406 13.453 1 89 458 LYS A C 1
ATOM 3722 O O . LYS A 1 458 ? 36.844 39.188 12.727 1 89 458 LYS A O 1
ATOM 3727 N N . PRO A 1 459 ? 37.844 37.188 13.117 1 88.31 459 PRO A N 1
ATOM 3728 C CA . PRO A 1 459 ? 37.406 36.719 11.805 1 88.31 459 PRO A CA 1
ATOM 3729 C C . PRO A 1 459 ? 35.906 36.625 11.672 1 88.31 459 PRO A C 1
ATOM 3731 O O . PRO A 1 459 ? 35.219 36.25 12.625 1 88.31 459 PRO A O 1
ATOM 3734 N N . ALA A 1 460 ? 35.438 37.031 10.57 1 85.44 460 ALA A N 1
ATOM 3735 C CA . ALA A 1 460 ? 34 36.938 10.25 1 85.44 460 ALA A CA 1
ATOM 3736 C C . ALA A 1 460 ? 33.75 35.812 9.234 1 85.44 460 ALA A C 1
ATOM 3738 O O . ALA A 1 460 ? 34.406 35.75 8.188 1 85.44 460 ALA A O 1
ATOM 3739 N N . ASP A 1 461 ? 32.969 34.906 9.531 1 81.25 461 ASP A N 1
ATOM 3740 C CA . ASP A 1 461 ? 32.594 33.844 8.633 1 81.25 461 ASP A CA 1
ATOM 3741 C C . ASP A 1 461 ? 31.734 34.344 7.48 1 81.25 461 ASP A C 1
ATOM 3743 O O . ASP A 1 461 ? 30.625 34.812 7.703 1 81.25 461 ASP A O 1
ATOM 3747 N N . PRO A 1 462 ? 32.219 34.156 6.27 1 78.62 462 PRO A N 1
ATOM 3748 C CA . PRO A 1 462 ? 31.453 34.656 5.141 1 78.62 462 PRO A CA 1
ATOM 3749 C C . PRO A 1 462 ? 30.188 33.875 4.883 1 78.62 462 PRO A C 1
ATOM 3751 O O . PRO A 1 462 ? 29.297 34.312 4.148 1 78.62 462 PRO A O 1
ATOM 3754 N N . ARG A 1 463 ? 30.062 32.75 5.395 1 79.69 463 ARG A N 1
ATOM 3755 C CA . ARG A 1 463 ? 28.875 31.922 5.195 1 79.69 463 ARG A CA 1
ATOM 3756 C C . ARG A 1 463 ? 27.75 32.375 6.102 1 79.69 463 ARG A C 1
ATOM 3758 O O . ARG A 1 463 ? 26.594 31.984 5.906 1 79.69 463 ARG A O 1
ATOM 3765 N N . LYS A 1 464 ? 28.062 33.281 7.078 1 85.75 464 LYS A N 1
ATOM 3766 C CA . LYS A 1 464 ? 27.078 33.781 8.016 1 85.75 464 LYS A CA 1
ATOM 3767 C C . LYS A 1 464 ? 26.672 35.219 7.672 1 85.75 464 LYS A C 1
ATOM 3769 O O . LYS A 1 464 ? 27.359 35.906 6.895 1 85.75 464 LYS A O 1
ATOM 3774 N N . TRP A 1 465 ? 25.547 35.625 8.258 1 92.06 465 TRP A N 1
ATOM 3775 C CA . TRP A 1 465 ? 25.078 36.969 7.996 1 92.06 465 TRP A CA 1
ATOM 3776 C C . TRP A 1 465 ? 25.938 38 8.734 1 92.06 465 TRP A C 1
ATOM 3778 O O . TRP A 1 465 ? 26.453 37.719 9.82 1 92.06 465 TRP A O 1
ATOM 3788 N N . PHE A 1 466 ? 26.188 39.062 8.102 1 91.12 466 PHE A N 1
ATOM 3789 C CA . PHE A 1 466 ? 26.922 40.156 8.719 1 91.12 466 PHE A CA 1
ATOM 3790 C C . PHE A 1 466 ? 26.453 41.5 8.133 1 91.12 466 PHE A C 1
ATOM 3792 O O . PHE A 1 466 ? 25.719 41.531 7.148 1 91.12 466 PHE A O 1
ATOM 3799 N N . TYR A 1 467 ? 26.75 42.531 8.828 1 92 467 TYR A N 1
ATOM 3800 C CA . TYR A 1 467 ? 26.469 43.875 8.297 1 92 467 TYR A CA 1
ATOM 3801 C C . TYR A 1 467 ? 27.656 44.406 7.5 1 92 467 TYR A C 1
ATOM 3803 O O . TYR A 1 467 ? 28.812 44.125 7.844 1 92 467 TYR A O 1
ATOM 3811 N N . SER A 1 468 ? 27.359 45.125 6.41 1 90.81 468 SER A N 1
ATOM 3812 C CA . SER A 1 468 ? 28.422 45.688 5.586 1 90.81 468 SER A CA 1
ATOM 3813 C C . SER A 1 468 ? 28.031 47.031 5.023 1 90.81 468 SER A C 1
ATOM 3815 O O . SER A 1 468 ? 26.844 47.375 4.969 1 90.81 468 SER A O 1
ATOM 3817 N N . CYS A 1 469 ? 29.031 47.812 4.797 1 91.5 469 CYS A N 1
ATOM 3818 C CA . CYS A 1 469 ? 28.844 49.094 4.148 1 91.5 469 CYS A CA 1
ATOM 3819 C C . CYS A 1 469 ? 29.219 49.031 2.674 1 91.5 469 CYS A C 1
ATOM 3821 O O . CYS A 1 469 ? 30.312 48.562 2.33 1 91.5 469 CYS A O 1
ATOM 3823 N N . ASP A 1 470 ? 28.406 49.469 1.856 1 86.56 470 ASP A N 1
ATOM 3824 C CA . ASP A 1 470 ? 28.672 49.406 0.422 1 86.56 470 ASP A CA 1
ATOM 3825 C C . ASP A 1 470 ? 29.781 50.375 0.019 1 86.56 470 ASP A C 1
ATOM 3827 O O . ASP A 1 470 ? 30.562 50.062 -0.891 1 86.56 470 ASP A O 1
ATOM 3831 N N . LYS A 1 471 ? 29.891 51.406 0.643 1 88.31 471 LYS A N 1
ATOM 3832 C CA . LYS A 1 471 ? 30.875 52.438 0.289 1 88.31 471 LYS A CA 1
ATOM 3833 C C . LYS A 1 471 ? 32.219 52.125 0.929 1 88.31 471 LYS A C 1
ATOM 3835 O O . LYS A 1 471 ? 33.281 52.219 0.271 1 88.31 471 LYS A O 1
ATOM 3840 N N . CYS A 1 472 ? 32.25 51.719 2.15 1 86.19 472 CYS A N 1
ATOM 3841 C CA . CYS A 1 472 ? 33.5 51.5 2.889 1 86.19 472 CYS A CA 1
ATOM 3842 C C . CYS A 1 472 ? 33.938 50.062 2.793 1 86.19 472 CYS A C 1
ATOM 3844 O O . CYS A 1 472 ? 35.094 49.719 3.113 1 86.19 472 CYS A O 1
ATOM 3846 N N . CYS A 1 473 ? 33.156 49.156 2.336 1 81.69 473 CYS A N 1
ATOM 3847 C CA . CYS A 1 473 ? 33.406 47.719 2.213 1 81.69 473 CYS A CA 1
ATOM 3848 C C . CYS A 1 473 ? 33.781 47.125 3.562 1 81.69 473 CYS A C 1
ATOM 3850 O O . CYS A 1 473 ? 34.688 46.281 3.643 1 81.69 473 CYS A O 1
ATOM 3852 N N . SER A 1 474 ? 33.156 47.656 4.535 1 87.12 474 SER A N 1
ATOM 3853 C CA . SER A 1 474 ? 33.438 47.156 5.871 1 87.12 474 SER A CA 1
ATOM 3854 C C . SER A 1 474 ? 32.562 45.938 6.168 1 87.12 474 SER A C 1
ATOM 3856 O O . SER A 1 474 ? 31.484 45.781 5.582 1 87.12 474 SER A O 1
ATOM 3858 N N . THR A 1 475 ? 33.156 45.031 6.992 1 87.88 475 THR A N 1
ATOM 3859 C CA . THR A 1 475 ? 32.438 43.875 7.492 1 87.88 475 THR A CA 1
ATOM 3860 C C . THR A 1 475 ? 32.344 43.906 9.016 1 87.88 475 THR A C 1
ATOM 3862 O O . THR A 1 475 ? 33.344 44.031 9.703 1 87.88 475 THR A O 1
ATOM 3865 N N . LEU A 1 476 ? 31.094 43.781 9.406 1 91 476 LEU A N 1
ATOM 3866 C CA . LEU A 1 476 ? 30.891 43.875 10.844 1 91 476 LEU A CA 1
ATOM 3867 C C . LEU A 1 476 ? 29.984 42.75 11.344 1 91 476 LEU A C 1
ATOM 3869 O O . LEU A 1 476 ? 28.969 42.438 10.719 1 91 476 LEU A O 1
ATOM 3873 N N . HIS A 1 477 ? 30.359 42.219 12.508 1 90.06 477 HIS A N 1
ATOM 3874 C CA . HIS A 1 477 ? 29.5 41.219 13.141 1 90.06 477 HIS A CA 1
ATOM 3875 C C . HIS A 1 477 ? 28.172 41.812 13.578 1 90.06 477 HIS A C 1
ATOM 3877 O O . HIS A 1 477 ? 28.125 43 13.961 1 90.06 477 HIS A O 1
ATOM 3883 N N . ILE A 1 478 ? 27.188 41.031 13.523 1 90.94 478 ILE A N 1
ATOM 3884 C CA . ILE A 1 478 ? 25.859 41.469 13.914 1 90.94 478 ILE A CA 1
ATOM 3885 C C . ILE A 1 478 ? 25.875 41.906 15.375 1 90.94 478 ILE A C 1
ATOM 3887 O O . ILE A 1 478 ? 25.391 43 15.711 1 90.94 478 ILE A O 1
ATOM 3891 N N . ASP A 1 479 ? 26.453 41.156 16.203 1 86.44 479 ASP A N 1
ATOM 3892 C CA . ASP A 1 479 ? 26.469 41.438 17.641 1 86.44 479 ASP A CA 1
ATOM 3893 C C . ASP A 1 479 ? 27.344 42.656 17.938 1 86.44 479 ASP A C 1
ATOM 3895 O O . ASP A 1 479 ? 27.125 43.344 18.938 1 86.44 479 ASP A O 1
ATOM 3899 N N . CYS A 1 480 ? 28.312 42.906 17.078 1 85.12 480 CYS A N 1
ATOM 3900 C CA . CYS A 1 480 ? 29.172 44.062 17.266 1 85.12 480 CYS A CA 1
ATOM 3901 C C . CYS A 1 480 ? 28.438 45.344 16.891 1 85.12 480 CYS A C 1
ATOM 3903 O O . CYS A 1 480 ? 28.688 46.406 17.469 1 85.12 480 CYS A O 1
ATOM 3905 N N . VAL A 1 481 ? 27.516 45.188 16.031 1 86.5 481 VAL A N 1
ATOM 3906 C CA . VAL A 1 481 ? 26.781 46.375 15.57 1 86.5 481 VAL A CA 1
ATOM 3907 C C . VAL A 1 481 ? 25.578 46.625 16.484 1 86.5 481 VAL A C 1
ATOM 3909 O O . VAL A 1 481 ? 25.359 47.75 16.922 1 86.5 481 VAL A O 1
ATOM 3912 N N . LEU A 1 482 ? 24.844 45.594 16.781 1 85.69 482 LEU A N 1
ATOM 3913 C CA . LEU A 1 482 ? 23.578 45.719 17.5 1 85.69 482 LEU A CA 1
ATOM 3914 C C . LEU A 1 482 ? 23.781 45.594 19 1 85.69 482 LEU A C 1
ATOM 3916 O O . LEU A 1 482 ? 22.953 46.031 19.797 1 85.69 482 LEU A O 1
ATOM 3920 N N . GLY A 1 483 ? 24.797 45 19.328 1 77.81 483 GLY A N 1
ATOM 3921 C CA . GLY A 1 483 ? 24.984 44.656 20.734 1 77.81 483 GLY A CA 1
ATOM 3922 C C . GLY A 1 483 ? 24.359 43.344 21.125 1 77.81 483 GLY A C 1
ATOM 3923 O O . GLY A 1 483 ? 23.656 42.719 20.328 1 77.81 483 GLY A O 1
ATOM 3924 N N . LYS A 1 484 ? 24.484 42.938 22.375 1 71.94 484 LYS A N 1
ATOM 3925 C CA . LYS A 1 484 ? 23.969 41.656 22.844 1 71.94 484 LYS A CA 1
ATOM 3926 C C . LYS A 1 484 ? 22.5 41.75 23.266 1 71.94 484 LYS A C 1
ATOM 3928 O O . LYS A 1 484 ? 21.766 40.781 23.266 1 71.94 484 LYS A O 1
ATOM 3933 N N . SER A 1 485 ? 22.062 43.031 23.609 1 76.81 485 SER A N 1
ATOM 3934 C CA . SER A 1 485 ? 20.672 43.25 23.984 1 76.81 485 SER A CA 1
ATOM 3935 C C . SER A 1 485 ? 20.109 44.5 23.312 1 76.81 485 SER A C 1
ATOM 3937 O O . SER A 1 485 ? 19.703 45.469 23.969 1 76.81 485 SER A O 1
ATOM 3939 N N . PRO A 1 486 ? 19.938 44.281 22.109 1 81.69 486 PRO A N 1
ATOM 3940 C CA . PRO A 1 486 ? 19.578 45.469 21.312 1 81.69 486 PRO A CA 1
ATOM 3941 C C . PRO A 1 486 ? 18.172 45.969 21.609 1 81.69 486 PRO A C 1
ATOM 3943 O O . PRO A 1 486 ? 17.828 47.094 21.297 1 81.69 486 PRO A O 1
ATOM 3946 N N . TYR A 1 487 ? 17.422 45.25 22.312 1 87.25 487 TYR A N 1
ATOM 3947 C CA . TYR A 1 487 ? 16.016 45.625 22.453 1 87.25 487 TYR A CA 1
ATOM 3948 C C . TYR A 1 487 ? 15.688 46 23.906 1 87.25 487 TYR A C 1
ATOM 3950 O O . TYR A 1 487 ? 14.539 45.875 24.328 1 87.25 487 TYR A O 1
ATOM 3958 N N . MET A 1 488 ? 16.672 46.344 24.531 1 81.38 488 MET A N 1
ATOM 3959 C CA . MET A 1 488 ? 16.531 46.969 25.844 1 81.38 488 MET A CA 1
ATOM 3960 C C . MET A 1 488 ? 16.75 48.469 25.75 1 81.38 488 MET A C 1
ATOM 3962 O O . MET A 1 488 ? 17.812 48.906 25.312 1 81.38 488 MET A O 1
ATOM 3966 N N . LYS A 1 489 ? 15.758 49.188 26.016 1 78.94 489 LYS A N 1
ATOM 3967 C CA . LYS A 1 489 ? 15.867 50.656 25.906 1 78.94 489 LYS A CA 1
ATOM 3968 C C . LYS A 1 489 ? 16.859 51.188 26.922 1 78.94 489 LYS A C 1
ATOM 3970 O O . LYS A 1 489 ? 16.828 50.844 28.094 1 78.94 489 LYS A O 1
ATOM 3975 N N . PRO A 1 490 ? 17.688 52.062 26.438 1 72.81 490 PRO A N 1
ATOM 3976 C CA . PRO A 1 490 ? 18.609 52.719 27.391 1 72.81 490 PRO A CA 1
ATOM 3977 C C . PRO A 1 490 ? 17.875 53.531 28.438 1 72.81 490 PRO A C 1
ATOM 3979 O O . PRO A 1 490 ? 16.875 54.188 28.141 1 72.81 490 PRO A O 1
ATOM 3982 N N . GLY A 1 491 ? 18.391 53.469 29.672 1 68.69 491 GLY A N 1
ATOM 3983 C CA . GLY A 1 491 ? 17.812 54.25 30.75 1 68.69 491 GLY A CA 1
ATOM 3984 C C . GLY A 1 491 ? 16.719 53.5 31.516 1 68.69 491 GLY A C 1
ATOM 3985 O O . GLY A 1 491 ? 16.281 53.969 32.562 1 68.69 491 GLY A O 1
ATOM 3986 N N . HIS A 1 492 ? 16.438 52.5 30.922 1 70 492 HIS A N 1
ATOM 3987 C CA . HIS A 1 492 ? 15.383 51.719 31.562 1 70 492 HIS A CA 1
ATOM 3988 C C . HIS A 1 492 ? 15.867 51.125 32.875 1 70 492 HIS A C 1
ATOM 3990 O O . HIS A 1 492 ? 17 50.625 32.969 1 70 492 HIS A O 1
ATOM 3996 N N . SER A 1 493 ? 15.102 51.438 33.906 1 67.81 493 SER A N 1
ATOM 3997 C CA . SER A 1 493 ? 15.461 50.969 35.25 1 67.81 493 SER A CA 1
ATOM 3998 C C . SER A 1 493 ? 14.586 49.781 35.656 1 67.81 493 SER A C 1
ATOM 4000 O O . SER A 1 493 ? 13.43 49.688 35.25 1 67.81 493 SER A O 1
ATOM 4002 N N . PHE A 1 494 ? 15.211 48.812 36.344 1 66.62 494 PHE A N 1
ATOM 4003 C CA . PHE A 1 494 ? 14.43 47.688 36.812 1 66.62 494 PHE A CA 1
ATOM 4004 C C . PHE A 1 494 ? 14.961 47.219 38.188 1 66.62 494 PHE A C 1
ATOM 4006 O O . PHE A 1 494 ? 16.078 47.562 38.562 1 66.62 494 PHE A O 1
ATOM 4013 N N . LEU A 1 495 ? 14.102 46.656 38.938 1 63.44 495 LEU A N 1
ATOM 4014 C CA . LEU A 1 495 ? 14.461 46.156 40.25 1 63.44 495 LEU A CA 1
ATOM 4015 C C . LEU A 1 495 ? 14.922 44.719 40.219 1 63.44 495 LEU A C 1
ATOM 4017 O O . LEU A 1 495 ? 14.297 43.875 39.531 1 63.44 495 LEU A O 1
ATOM 4021 N N . LEU A 1 496 ? 16.109 44.406 40.562 1 61.41 496 LEU A N 1
ATOM 4022 C CA . LEU A 1 496 ? 16.625 43.062 40.75 1 61.41 496 LEU A CA 1
ATOM 4023 C C . LEU A 1 496 ? 16.984 42.781 42.219 1 61.41 496 LEU A C 1
ATOM 4025 O O . LEU A 1 496 ? 17.922 43.375 42.75 1 61.41 496 LEU A O 1
ATOM 4029 N N . SER A 1 497 ? 16.266 41.844 42.875 1 60.66 497 SER A N 1
ATOM 4030 C CA . SER A 1 497 ? 16.484 41.5 44.281 1 60.66 497 SER A CA 1
ATOM 4031 C C . SER A 1 497 ? 16.531 42.719 45.156 1 60.66 497 SER A C 1
ATOM 4033 O O . SER A 1 497 ? 17.484 42.906 45.938 1 60.66 497 SER A O 1
ATOM 4035 N N . SER A 1 498 ? 15.57 43.688 45.031 1 60.38 498 SER A N 1
ATOM 4036 C CA . SER A 1 498 ? 15.359 44.875 45.812 1 60.38 498 SER A CA 1
ATOM 4037 C C . SER A 1 498 ? 16.391 45.938 45.5 1 60.38 498 SER A C 1
ATOM 4039 O O . SER A 1 498 ? 16.547 46.906 46.25 1 60.38 498 SER A O 1
ATOM 4041 N N . ARG A 1 499 ? 17.203 45.625 44.531 1 64.75 499 ARG A N 1
ATOM 4042 C CA . ARG A 1 499 ? 18.141 46.656 44.062 1 64.75 499 ARG A CA 1
ATOM 4043 C C . ARG A 1 499 ? 17.719 47.188 42.688 1 64.75 499 ARG A C 1
ATOM 4045 O O . ARG A 1 499 ? 17.25 46.438 41.844 1 64.75 499 ARG A O 1
ATOM 4052 N N . GLU A 1 500 ? 17.812 48.406 42.562 1 70.62 500 GLU A N 1
ATOM 4053 C CA . GLU A 1 500 ? 17.438 49.062 41.312 1 70.62 500 GLU A CA 1
ATOM 4054 C C . GLU A 1 500 ? 18.609 49.156 40.344 1 70.62 500 GLU A C 1
ATOM 4056 O O . GLU A 1 500 ? 19.703 49.594 40.75 1 70.62 500 GLU A O 1
ATOM 4061 N N . PHE A 1 501 ? 18.359 48.5 39.188 1 73.19 501 PHE A N 1
ATOM 4062 C CA . PHE A 1 501 ? 19.391 48.594 38.125 1 73.19 501 PHE A CA 1
ATOM 4063 C C . PHE A 1 501 ? 18.891 49.438 36.969 1 73.19 501 PHE A C 1
ATOM 4065 O O . PHE A 1 501 ? 17.688 49.5 36.719 1 73.19 501 PHE A O 1
ATOM 4072 N N . GLN A 1 502 ? 19.781 50.125 36.375 1 72.81 502 GLN A N 1
ATOM 4073 C CA . GLN A 1 502 ? 19.484 50.938 35.188 1 72.81 502 GLN A CA 1
ATOM 4074 C C . GLN A 1 502 ? 20.359 50.562 34 1 72.81 502 GLN A C 1
ATOM 4076 O O . GLN A 1 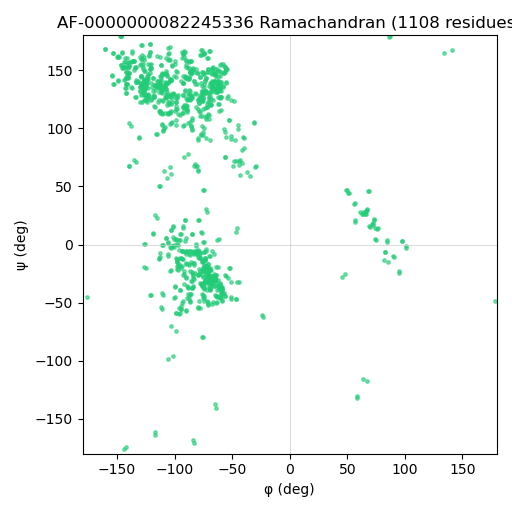502 ? 21.547 50.312 34.156 1 72.81 502 GLN A O 1
ATOM 4081 N N . VAL A 1 503 ? 19.625 50.469 32.875 1 72.81 503 VAL A N 1
ATOM 4082 C CA . VAL A 1 503 ? 20.375 50.219 31.641 1 72.81 503 VAL A CA 1
ATOM 4083 C C . VAL A 1 503 ? 21.109 51.5 31.219 1 72.81 503 VAL A C 1
ATOM 4085 O O . VAL A 1 503 ? 20.484 52.531 31.031 1 72.81 503 VAL A O 1
ATOM 4088 N N . VAL A 1 504 ? 22.406 51.344 31.219 1 71.94 504 VAL A N 1
ATOM 4089 C CA . VAL A 1 504 ? 23.188 52.531 30.875 1 71.94 504 VAL A CA 1
ATOM 4090 C C . VAL A 1 504 ? 24.109 52.188 29.688 1 71.94 504 VAL A C 1
ATOM 4092 O O . VAL A 1 504 ? 24.547 51.062 29.531 1 71.94 504 VAL A O 1
ATOM 4095 N N . SER A 1 505 ? 24.219 53.188 28.812 1 64.44 505 SER A N 1
ATOM 4096 C CA . SER A 1 505 ? 25.141 53.031 27.703 1 64.44 505 SER A CA 1
ATOM 4097 C C . SER A 1 505 ? 26.562 52.844 28.188 1 64.44 505 SER A C 1
ATOM 4099 O O . SER A 1 505 ? 27 53.5 29.125 1 64.44 505 SER A O 1
ATOM 4101 N N . ASN A 1 506 ? 27.172 51.812 27.719 1 62.81 506 ASN A N 1
ATOM 4102 C CA . ASN A 1 506 ? 28.578 51.562 28.031 1 62.81 506 ASN A CA 1
ATOM 4103 C C . ASN A 1 506 ? 29.484 52.5 27.234 1 62.81 506 ASN A C 1
ATOM 4105 O O . ASN A 1 506 ? 29.578 52.406 26.016 1 62.81 506 ASN A O 1
ATOM 4109 N N . ASN A 1 507 ? 29.891 53.656 27.812 1 56.91 507 ASN A N 1
ATOM 4110 C CA . ASN A 1 507 ? 30.734 54.625 27.109 1 56.91 507 ASN A CA 1
ATOM 4111 C C . ASN A 1 507 ? 32.156 54.094 26.953 1 56.91 507 ASN A C 1
ATOM 4113 O O . ASN A 1 507 ? 33.062 54.844 26.516 1 56.91 507 ASN A O 1
ATOM 4117 N N . HIS A 1 508 ? 32.469 52.906 26.891 1 53.84 508 HIS A N 1
ATOM 4118 C CA . HIS A 1 508 ? 33.719 52.219 26.625 1 53.84 508 HIS A CA 1
ATOM 4119 C C . HIS A 1 508 ? 34.844 52.812 27.453 1 53.84 508 HIS A C 1
ATOM 4121 O O . HIS A 1 508 ? 35.938 52.25 27.547 1 53.84 508 HIS A O 1
ATOM 4127 N N . ILE A 1 509 ? 34.75 54.031 27.844 1 54.22 509 ILE A N 1
ATOM 4128 C CA . ILE A 1 509 ? 35.875 54.625 28.547 1 54.22 509 ILE A CA 1
ATOM 4129 C C . ILE A 1 509 ? 36.062 53.969 29.891 1 54.22 509 ILE A C 1
ATOM 4131 O O . ILE A 1 509 ? 37.188 53.594 30.266 1 54.22 509 ILE A O 1
ATOM 4135 N N . SER A 1 510 ? 35 53.844 30.734 1 56.75 510 SER A N 1
ATOM 4136 C CA . SER A 1 510 ? 35.094 53.25 32.062 1 56.75 510 SER A CA 1
ATOM 4137 C C . SER A 1 510 ? 34.469 51.875 32.125 1 56.75 510 SER A C 1
ATOM 4139 O O . SER A 1 510 ? 33.25 51.75 32.188 1 56.75 510 SER A O 1
ATOM 4141 N N . ARG A 1 511 ? 34.844 50.938 31.375 1 59.81 511 ARG A N 1
ATOM 4142 C CA . ARG A 1 511 ? 34.312 49.594 31.328 1 59.81 511 ARG A CA 1
ATOM 4143 C C . ARG A 1 511 ? 34.188 49 32.719 1 59.81 511 ARG A C 1
ATOM 4145 O O . ARG A 1 511 ? 35.188 48.562 33.281 1 59.81 511 ARG A O 1
ATOM 4152 N N . PRO A 1 512 ? 33.125 49.188 33.281 1 65.88 512 PRO A N 1
ATOM 4153 C CA . PRO A 1 512 ? 33 48.625 34.625 1 65.88 512 PRO A CA 1
ATOM 4154 C C . PRO A 1 512 ? 33.094 47.125 34.688 1 65.88 512 PRO A C 1
ATOM 4156 O O . PRO A 1 512 ? 32.906 46.438 33.656 1 65.88 512 PRO A O 1
ATOM 4159 N N . VAL A 1 513 ? 33.562 46.594 35.781 1 71.25 513 VAL A N 1
ATOM 4160 C CA . VAL A 1 513 ? 33.719 45.156 36 1 71.25 513 VAL A CA 1
ATOM 4161 C C . VAL A 1 513 ? 32.375 44.562 36.375 1 71.25 513 VAL A C 1
ATOM 4163 O O . VAL A 1 513 ? 31.641 45.062 37.219 1 71.25 513 VAL A O 1
ATOM 4166 N N . CYS A 1 514 ? 31.953 43.562 35.625 1 72.69 514 CYS A N 1
ATOM 4167 C CA . CYS A 1 514 ? 30.703 42.844 35.906 1 72.69 514 CYS A CA 1
ATOM 4168 C C . CYS A 1 514 ? 30.781 42.094 37.219 1 72.69 514 CYS A C 1
ATOM 4170 O O . CYS A 1 514 ? 31.766 41.406 37.469 1 72.69 514 CYS A O 1
ATOM 4172 N N . THR A 1 515 ? 29.906 42.188 37.969 1 69.5 515 THR A N 1
ATOM 4173 C CA . THR A 1 515 ? 29.906 41.531 39.281 1 69.5 515 THR A CA 1
ATOM 4174 C C . THR A 1 515 ? 29.766 40.031 39.156 1 69.5 515 THR A C 1
ATOM 4176 O O . THR A 1 515 ? 30.156 39.281 40.062 1 69.5 515 THR A O 1
ATOM 4179 N N . ILE A 1 516 ? 29.203 39.562 38 1 70.12 516 ILE A N 1
ATOM 4180 C CA . ILE A 1 516 ? 28.938 38.125 37.844 1 70.12 516 IL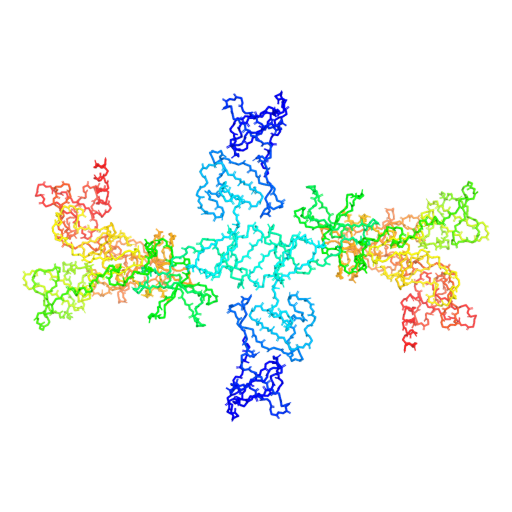E A CA 1
ATOM 4181 C C . ILE A 1 516 ? 30.125 37.469 37.125 1 70.12 516 ILE A C 1
ATOM 4183 O O . ILE A 1 516 ? 30.734 36.562 37.656 1 70.12 516 ILE A O 1
ATOM 4187 N N . CYS A 1 517 ? 30.5 38 36 1 67.06 517 CYS A N 1
ATOM 4188 C CA . CYS A 1 517 ? 31.531 37.312 35.25 1 67.06 517 CYS A CA 1
ATOM 4189 C C . CYS A 1 517 ? 32.906 37.906 35.531 1 67.06 517 CYS A C 1
ATOM 4191 O O . CYS A 1 517 ? 33.938 37.344 35.125 1 67.06 517 CYS A O 1
ATOM 4193 N N . SER A 1 518 ? 33 39.031 36.344 1 70.94 518 SER A N 1
ATOM 4194 C CA . SER A 1 518 ? 34.219 39.719 36.75 1 70.94 518 SER A CA 1
ATOM 4195 C C . SER A 1 518 ? 35.031 40.156 35.531 1 70.94 518 SER A C 1
ATOM 4197 O O . SER A 1 518 ? 36.25 40.281 35.625 1 70.94 518 SER A O 1
ATOM 4199 N N . LEU A 1 519 ? 34.344 40.25 34.438 1 71.69 519 LEU A N 1
ATOM 4200 C CA . LEU A 1 519 ? 35 40.75 33.25 1 71.69 519 LEU A CA 1
ATOM 4201 C C . LEU A 1 519 ? 34.531 42.156 32.906 1 71.69 519 LEU A C 1
ATOM 4203 O O . LEU A 1 519 ? 33.531 42.594 33.438 1 71.69 519 LEU A O 1
ATOM 4207 N N . ARG A 1 520 ? 35.312 42.781 32.156 1 69.94 520 ARG A N 1
ATOM 4208 C CA . ARG A 1 520 ? 34.906 44.094 31.688 1 69.94 520 ARG A CA 1
ATOM 4209 C C . ARG A 1 520 ? 33.906 44 30.562 1 69.94 520 ARG A C 1
ATOM 4211 O O . ARG A 1 520 ? 34.094 43.25 29.609 1 69.94 520 ARG A O 1
ATOM 4218 N N . CYS A 1 521 ? 32.812 44.688 30.688 1 65.44 521 CYS A N 1
ATOM 4219 C CA . CYS A 1 521 ? 31.672 44.562 29.797 1 65.44 521 CYS A CA 1
ATOM 4220 C C . CYS A 1 521 ? 31.969 45.156 28.422 1 65.44 521 CYS A C 1
ATOM 4222 O O . CYS A 1 521 ? 32.438 46.281 28.328 1 65.44 521 CYS A O 1
ATOM 4224 N N . LYS A 1 522 ? 31.828 44.375 27.484 1 62.88 522 LYS A N 1
ATOM 4225 C CA . LYS A 1 522 ? 32.094 44.844 26.125 1 62.88 522 LYS A CA 1
ATOM 4226 C C . LYS A 1 522 ? 30.766 45.219 25.438 1 62.88 522 LYS A C 1
ATOM 4228 O O . LYS A 1 522 ? 30.781 45.781 24.328 1 62.88 522 LYS A O 1
ATOM 4233 N N . ASP A 1 523 ? 29.75 45.125 26.219 1 64 523 ASP A N 1
ATOM 4234 C CA . ASP A 1 523 ? 28.469 45.375 25.562 1 64 523 ASP A CA 1
ATOM 4235 C C . ASP A 1 523 ? 28.109 46.844 25.562 1 64 523 ASP A C 1
ATOM 4237 O O . ASP A 1 523 ? 28.641 47.625 26.359 1 64 523 ASP A O 1
ATOM 4241 N N . VAL A 1 524 ? 27.266 47.188 24.656 1 63.28 524 VAL A N 1
ATOM 4242 C CA . VAL A 1 524 ? 26.875 48.594 24.484 1 63.28 524 VAL A CA 1
ATOM 4243 C C . VAL A 1 524 ? 26.109 49.062 25.703 1 63.28 524 VAL A C 1
ATOM 4245 O O . VAL A 1 524 ? 26.109 50.25 26.016 1 63.28 524 VAL A O 1
ATOM 4248 N N . PHE A 1 525 ? 25.531 48.125 26.328 1 67.88 525 PHE A N 1
ATOM 4249 C CA . PHE A 1 525 ? 24.781 48.531 27.5 1 67.88 525 PHE A CA 1
ATOM 4250 C C . PHE A 1 525 ? 25.156 47.688 28.703 1 67.88 525 PHE A C 1
ATOM 4252 O O . PHE A 1 525 ? 25.531 46.531 28.562 1 67.88 525 PHE A O 1
ATOM 4259 N N . VAL A 1 526 ? 25.281 48.344 29.797 1 72.19 526 VAL A N 1
ATOM 4260 C CA . VAL A 1 526 ? 25.562 47.656 31.062 1 72.19 526 VAL A CA 1
ATOM 4261 C C . VAL A 1 526 ? 24.453 47.969 32.062 1 72.19 526 VAL A C 1
ATOM 4263 O O . VAL A 1 526 ? 23.766 48.969 31.969 1 72.19 526 VAL A O 1
ATOM 4266 N N . LEU A 1 527 ? 24.281 47.031 32.906 1 74.12 527 LEU A N 1
ATOM 4267 C CA . LEU A 1 527 ? 23.344 47.25 34 1 74.12 527 LEU A CA 1
ATOM 4268 C C . LEU A 1 527 ? 24.047 47.781 35.25 1 74.12 527 LEU A C 1
ATOM 4270 O O . LEU A 1 527 ? 24.938 47.125 35.812 1 74.12 527 LEU A O 1
ATOM 4274 N N . LYS A 1 528 ? 23.719 49 35.562 1 74.25 528 LYS A N 1
ATOM 4275 C CA . LYS A 1 528 ? 24.344 49.656 36.688 1 74.25 528 LYS A CA 1
ATOM 4276 C C . LYS A 1 528 ? 23.375 49.781 37.875 1 74.25 528 LYS A C 1
ATOM 4278 O O . LYS A 1 528 ? 22.203 50.094 37.656 1 74.25 528 LYS A O 1
ATOM 4283 N N . SER A 1 529 ? 23.891 49.438 39.031 1 72.5 529 SER A N 1
ATOM 4284 C CA . SER A 1 529 ? 23.094 49.625 40.25 1 72.5 529 SER A CA 1
ATOM 4285 C C . SER A 1 529 ? 22.922 51.125 40.562 1 72.5 529 SER A C 1
ATOM 4287 O O . SER A 1 529 ? 23.859 51.906 40.406 1 72.5 529 SER A O 1
ATOM 4289 N N . LYS A 1 530 ? 21.734 51.5 40.75 1 71.19 530 LYS A N 1
ATOM 4290 C CA . LYS A 1 530 ? 21.469 52.906 41.094 1 71.19 530 LYS A CA 1
ATOM 4291 C C . LYS A 1 530 ? 21.891 53.188 42.531 1 71.19 530 LYS A C 1
ATOM 4293 O O . LYS A 1 530 ? 21.953 54.344 42.938 1 71.19 530 LYS A O 1
ATOM 4298 N N . ASP A 1 531 ? 22.141 52.219 43.312 1 61.78 531 ASP A N 1
ATOM 4299 C CA . ASP A 1 531 ? 22.594 52.469 44.688 1 61.78 531 ASP A CA 1
ATOM 4300 C C . ASP A 1 531 ? 24.031 52.969 44.688 1 61.78 531 ASP A C 1
ATOM 4302 O O . ASP A 1 531 ? 24.922 52.375 44.094 1 61.78 531 ASP A O 1
ATOM 4306 N N . GLU A 1 532 ? 24.281 54.25 44.969 1 58.41 532 GLU A N 1
ATOM 4307 C CA . GLU A 1 532 ? 25.531 55 45 1 58.41 532 GLU A CA 1
ATOM 4308 C C . GLU A 1 532 ? 26.641 54.219 45.688 1 58.41 532 GLU A C 1
ATOM 4310 O O . GLU A 1 532 ? 27.812 54.375 45.344 1 58.41 532 GLU A O 1
ATOM 4315 N N . THR A 1 533 ? 26.297 53.5 46.562 1 60.41 533 THR A N 1
ATOM 4316 C CA . THR A 1 533 ? 27.328 52.812 47.344 1 60.41 533 THR A CA 1
ATOM 4317 C C . THR A 1 533 ? 27.812 51.562 46.656 1 60.41 533 THR A C 1
ATOM 4319 O O . THR A 1 533 ? 28.844 51 47.031 1 60.41 533 THR A O 1
ATOM 4322 N N . ASP A 1 534 ? 27.094 51.031 45.688 1 56.31 534 ASP A N 1
ATOM 4323 C CA . ASP A 1 534 ? 27.406 49.781 45.031 1 56.31 534 ASP A CA 1
ATOM 4324 C C . ASP A 1 534 ? 27.844 50 43.562 1 56.31 534 ASP A C 1
ATOM 4326 O O . ASP A 1 534 ? 27.078 50.531 42.781 1 56.31 534 ASP A O 1
ATOM 4330 N N . THR A 1 535 ? 29 49.938 43.25 1 60.09 535 THR A N 1
ATOM 4331 C CA . THR A 1 535 ? 29.594 50.094 41.906 1 60.09 535 THR A CA 1
ATOM 4332 C C . THR A 1 535 ? 29.438 48.844 41.094 1 60.09 535 THR A C 1
ATOM 4334 O O . THR A 1 535 ? 30.156 48.625 40.125 1 60.09 535 THR A O 1
ATOM 4337 N N . SER A 1 536 ? 28.469 48 41.469 1 62.44 536 SER A N 1
ATOM 4338 C CA . SER A 1 536 ? 28.344 46.719 40.781 1 62.44 536 SER A CA 1
ATOM 4339 C C . SER A 1 536 ? 27.703 46.906 39.406 1 62.44 536 SER A C 1
ATOM 4341 O O . SER A 1 536 ? 26.781 47.688 39.25 1 62.44 536 SER A O 1
ATOM 4343 N N . CYS A 1 537 ? 28.328 46.469 38.312 1 68.75 537 CYS A N 1
ATOM 4344 C CA . CYS A 1 537 ? 27.828 46.5 36.938 1 68.75 537 CYS A CA 1
ATOM 4345 C C . CYS A 1 537 ? 27.672 45.094 36.375 1 68.75 537 CYS A C 1
ATOM 4347 O O . CYS A 1 537 ? 28.391 44.156 36.781 1 68.75 537 CYS A O 1
ATOM 4349 N N . LEU A 1 538 ? 26.547 44.812 35.75 1 70.38 538 LEU A N 1
ATOM 4350 C CA . LEU A 1 538 ? 26.328 43.531 35.062 1 70.38 538 LEU A CA 1
ATOM 4351 C C . LEU A 1 538 ? 26.469 43.688 33.562 1 70.38 538 LEU A C 1
ATOM 4353 O O . LEU A 1 538 ? 25.891 44.594 32.969 1 70.38 538 LEU A O 1
ATOM 4357 N N . CYS A 1 539 ? 27.344 43 32.969 1 61.47 539 CYS A N 1
ATOM 4358 C CA . CYS A 1 539 ? 27.734 43.219 31.578 1 61.47 539 CYS A CA 1
ATOM 4359 C C . CYS A 1 539 ? 26.703 42.625 30.609 1 61.47 539 CYS A C 1
ATOM 4361 O O . CYS A 1 539 ? 26.531 43.125 29.5 1 61.47 539 CYS A O 1
ATOM 4363 N N . SER A 1 540 ? 26.297 41.219 30.703 1 57.91 540 SER A N 1
ATOM 4364 C CA . SER A 1 540 ? 25.516 40.562 29.656 1 57.91 540 SER A CA 1
ATOM 4365 C C . SER A 1 540 ? 24.219 39.969 30.219 1 57.91 540 SER A C 1
ATOM 4367 O O . SER A 1 540 ? 24.078 39.844 31.422 1 57.91 540 SER A O 1
ATOM 4369 N N . LEU A 1 541 ? 23.234 39.844 29.203 1 56.53 541 LEU A N 1
ATOM 4370 C CA . LEU A 1 541 ? 22 39.125 29.531 1 56.53 541 LEU A CA 1
ATOM 4371 C C . LEU A 1 541 ? 22.297 37.719 30.062 1 56.53 541 LEU A C 1
ATOM 4373 O O . LEU A 1 541 ? 21.562 37.219 30.906 1 56.53 541 LEU A O 1
ATOM 4377 N N . ASN A 1 542 ? 23.406 37.281 29.609 1 60.16 542 ASN A N 1
ATOM 4378 C CA . ASN A 1 542 ? 23.781 35.969 30.156 1 60.16 542 ASN A CA 1
ATOM 4379 C C . ASN A 1 542 ? 24.141 36.062 31.625 1 60.16 542 ASN A C 1
ATOM 4381 O O . ASN A 1 542 ? 23.781 35.188 32.406 1 60.16 542 ASN A O 1
ATOM 4385 N N . CYS A 1 543 ? 24.797 37.156 31.859 1 64.5 543 CYS A N 1
ATOM 4386 C CA . CYS A 1 543 ? 25.156 37.344 33.25 1 64.5 543 CYS A CA 1
ATOM 4387 C C . CYS A 1 543 ? 23.922 37.688 34.094 1 64.5 543 CYS A C 1
ATOM 4389 O O . CYS A 1 543 ? 23.812 37.281 35.25 1 64.5 543 CYS A O 1
ATOM 4391 N N . LEU A 1 544 ? 23.047 38.312 33.344 1 60.94 544 LEU A N 1
ATOM 4392 C CA . LEU A 1 544 ? 21.766 38.594 34 1 60.94 544 LEU A CA 1
ATOM 4393 C C . LEU A 1 544 ? 20.969 37.312 34.188 1 60.94 544 LEU A C 1
ATOM 4395 O O . LEU A 1 544 ? 20.375 37.094 35.25 1 60.94 544 LEU A O 1
ATOM 4399 N N . ASP A 1 545 ? 20.906 36.594 33.062 1 61.06 545 ASP A N 1
ATOM 4400 C CA . ASP A 1 545 ? 20.188 35.312 33.125 1 61.06 545 ASP A CA 1
ATOM 4401 C C . ASP A 1 545 ? 20.766 34.406 34.219 1 61.06 545 ASP A C 1
ATOM 4403 O O . ASP A 1 545 ? 20.031 33.75 34.938 1 61.06 545 ASP A O 1
ATOM 4407 N N . SER A 1 546 ? 22.062 34.438 34.156 1 57.81 546 SER A N 1
ATOM 4408 C CA . SER A 1 546 ? 22.719 33.656 35.188 1 57.81 546 SER A CA 1
ATOM 4409 C C . SER A 1 546 ? 22.359 34.156 36.594 1 57.81 546 SER A C 1
ATOM 4411 O O . SER A 1 546 ? 22.219 33.344 37.531 1 57.81 546 SER A O 1
ATOM 4413 N N . LEU A 1 547 ? 22.203 35.344 36.594 1 54.84 547 LEU A N 1
ATOM 4414 C CA . LEU A 1 547 ? 21.812 35.906 37.875 1 54.84 547 LEU A CA 1
ATOM 4415 C C . LEU A 1 547 ? 20.344 35.625 38.188 1 54.84 547 LEU A C 1
ATOM 4417 O O . LEU A 1 547 ? 20 35.25 39.312 1 54.84 547 LEU A O 1
ATOM 4421 N N . VAL A 1 548 ? 19.562 35.875 37.125 1 53.72 548 VAL A N 1
ATOM 4422 C CA . VAL A 1 548 ? 18.141 35.594 37.312 1 53.72 548 VAL A CA 1
ATOM 4423 C C . VAL A 1 548 ? 17.938 34.125 37.562 1 53.72 548 VAL A C 1
ATOM 4425 O O . VAL A 1 548 ? 17.156 33.719 38.438 1 53.72 548 VAL A O 1
ATOM 4428 N N . MET A 1 549 ? 18.547 33.344 36.688 1 52.59 549 MET A N 1
ATOM 4429 C CA . MET A 1 549 ? 18.453 31.922 36.938 1 52.59 549 MET A CA 1
ATOM 4430 C C . MET A 1 549 ? 19.016 31.562 38.312 1 52.59 549 MET A C 1
ATOM 4432 O O . MET A 1 549 ? 18.453 30.719 39 1 52.59 549 MET A O 1
ATOM 4436 N N . SER A 1 550 ? 20.062 32.125 38.656 1 48.38 550 SER A N 1
ATOM 4437 C CA . SER A 1 550 ? 20.625 31.891 39.969 1 48.38 550 SER A CA 1
ATOM 4438 C C . SER A 1 550 ? 19.703 32.406 41.062 1 48.38 550 SER A C 1
ATOM 4440 O O . SER A 1 550 ? 19.594 31.797 42.125 1 48.38 550 SER A O 1
ATOM 4442 N N . MET A 1 551 ? 19.109 33.406 40.812 1 45.31 551 MET A N 1
ATOM 4443 C CA . MET A 1 551 ? 18.172 33.938 41.812 1 45.31 551 MET A CA 1
ATOM 4444 C C . MET A 1 551 ? 16.906 33.094 41.844 1 45.31 551 MET A C 1
ATOM 4446 O O . MET A 1 551 ? 16.312 32.906 42.938 1 45.31 551 MET A O 1
ATOM 4450 N N . GLN A 1 552 ? 16.422 32.781 40.719 1 41 552 GLN A N 1
ATOM 4451 C CA . GLN A 1 552 ? 15.266 31.875 40.719 1 41 552 GLN A CA 1
ATOM 4452 C C . GLN A 1 552 ? 15.617 30.547 41.375 1 41 552 GLN A C 1
ATOM 4454 O O . GLN A 1 552 ? 14.773 29.922 42 1 41 552 GLN A O 1
ATOM 4459 N N . ARG A 1 553 ? 16.781 30.047 41.125 1 38.44 553 ARG A N 1
ATOM 4460 C CA . ARG A 1 553 ? 17.188 28.859 41.875 1 38.44 553 ARG A CA 1
ATOM 4461 C C . ARG A 1 553 ? 17.234 29.141 43.375 1 38.44 553 ARG A C 1
ATOM 4463 O O . ARG A 1 553 ? 16.969 28.234 44.188 1 38.44 553 ARG A O 1
ATOM 4470 N N . ILE A 1 554 ? 17.594 30.219 43.688 1 36.5 554 ILE A N 1
ATOM 4471 C CA . ILE A 1 554 ? 17.609 30.469 45.125 1 36.5 554 ILE A CA 1
ATOM 4472 C C . ILE A 1 554 ? 16.172 30.578 45.656 1 36.5 554 ILE A C 1
ATOM 4474 O O . ILE A 1 554 ? 15.898 30.234 46.812 1 36.5 554 ILE A O 1
ATOM 4478 N N . LYS A 1 555 ? 15.281 31.031 44.906 1 36.09 555 LYS A N 1
ATOM 4479 C CA . LYS A 1 555 ? 13.914 31.047 45.406 1 36.09 555 LYS A CA 1
ATOM 4480 C C . LYS A 1 555 ? 13.266 29.672 45.312 1 36.09 555 LYS A C 1
ATOM 4482 O O . LYS A 1 555 ? 12.172 29.438 45.812 1 36.09 555 LYS A O 1
ATOM 4487 N N . LEU A 1 556 ? 13.773 28.828 44.469 1 30.94 556 LEU A N 1
ATOM 4488 C CA . LEU A 1 556 ? 13.234 27.484 44.656 1 30.94 556 LEU A CA 1
ATOM 4489 C C . LEU A 1 556 ? 13.938 26.766 45.812 1 30.94 556 LEU A C 1
ATOM 4491 O O . LEU A 1 556 ? 15.156 26.844 45.938 1 30.94 556 LEU A O 1
ATOM 4495 N N . MET B 1 1 ? -7.551 13.859 -18.344 1 24.16 1 MET B N 1
ATOM 4496 C CA . MET B 1 1 ? -7.797 15.117 -19.047 1 24.16 1 MET B CA 1
ATOM 4497 C C . MET B 1 1 ? -8.797 14.922 -20.172 1 24.16 1 MET B C 1
ATOM 4499 O O . MET B 1 1 ? -8.406 14.672 -21.328 1 24.16 1 MET B O 1
ATOM 4503 N N . GLU B 1 2 ? -9.805 14.078 -19.938 1 26.05 2 GLU B N 1
ATOM 4504 C CA . GLU B 1 2 ? -10.922 13.789 -20.828 1 26.05 2 GLU B CA 1
ATOM 4505 C C . GLU B 1 2 ? -11.594 15.078 -21.297 1 26.05 2 GLU B C 1
ATOM 4507 O O . GLU B 1 2 ? -11.992 15.914 -20.484 1 26.05 2 GLU B O 1
ATOM 4512 N N . GLU B 1 3 ? -11.031 15.508 -22.438 1 27.02 3 GLU B N 1
ATOM 4513 C CA . GLU B 1 3 ? -11.383 16.625 -23.297 1 27.02 3 GLU B CA 1
ATOM 4514 C C . GLU B 1 3 ? -12.891 16.719 -23.516 1 27.02 3 GLU B C 1
ATOM 4516 O O . GLU B 1 3 ? -13.469 15.875 -24.203 1 27.02 3 GLU B O 1
ATOM 4521 N N . ASN B 1 4 ? -13.578 16.875 -22.469 1 31.14 4 ASN B N 1
ATOM 4522 C CA . ASN B 1 4 ? -14.891 17.375 -22.859 1 31.14 4 ASN B CA 1
ATOM 4523 C C . ASN B 1 4 ? -14.773 18.562 -23.812 1 31.14 4 ASN B C 1
ATOM 4525 O O . ASN B 1 4 ? -14.336 19.641 -23.422 1 31.14 4 ASN B O 1
ATOM 4529 N N . ASP B 1 5 ? -14.273 18.281 -25.047 1 30.33 5 ASP B N 1
ATOM 4530 C CA . ASP B 1 5 ? -14.312 19.25 -26.141 1 30.33 5 ASP B CA 1
ATOM 4531 C C . ASP B 1 5 ? -15.648 19.984 -26.188 1 30.33 5 ASP B C 1
ATOM 4533 O O . ASP B 1 5 ? -16.688 19.375 -26.453 1 30.33 5 ASP B O 1
ATOM 4537 N N . LYS B 1 6 ? -15.812 20.953 -25.391 1 32.62 6 LYS B N 1
ATOM 4538 C CA . LYS B 1 6 ? -16.844 21.938 -25.688 1 32.62 6 LYS B CA 1
ATOM 4539 C C . LYS B 1 6 ? -16.828 22.344 -27.156 1 32.62 6 LYS B C 1
ATOM 4541 O O . LYS B 1 6 ? -15.844 22.906 -27.641 1 32.62 6 LYS B O 1
ATOM 4546 N N . ILE B 1 7 ? -17.219 21.547 -28.047 1 30.64 7 ILE B N 1
ATOM 4547 C CA . ILE B 1 7 ? -17.531 22.094 -29.375 1 30.64 7 ILE B CA 1
ATOM 4548 C C . ILE B 1 7 ? -18.25 23.438 -29.219 1 30.64 7 ILE B C 1
ATOM 4550 O O . ILE B 1 7 ? -19.359 23.5 -28.688 1 30.64 7 ILE B O 1
ATOM 4554 N N . ARG B 1 8 ? -17.688 24.547 -29.188 1 29.3 8 ARG B N 1
ATOM 4555 C CA . ARG B 1 8 ? -18.062 25.953 -29.266 1 29.3 8 ARG B CA 1
ATOM 4556 C C . ARG B 1 8 ? -19.031 26.203 -30.406 1 29.3 8 ARG B C 1
ATOM 4558 O O . ARG B 1 8 ? -19.719 27.219 -30.438 1 29.3 8 ARG B O 1
ATOM 4565 N N . ASP B 1 9 ? -18.781 25.672 -31.641 1 31.16 9 ASP B N 1
ATOM 4566 C CA . ASP B 1 9 ? -19.422 26.5 -32.656 1 31.16 9 ASP B CA 1
ATOM 4567 C C . ASP B 1 9 ? -20.938 26.484 -32.5 1 31.16 9 ASP B C 1
ATOM 4569 O O . ASP B 1 9 ? -21.469 25.734 -31.688 1 31.16 9 ASP B O 1
ATOM 4573 N N . GLY B 1 10 ? -21.875 26.438 -33.781 1 35.09 10 GLY B N 1
ATOM 4574 C CA . GLY B 1 10 ? -23.188 26.922 -34.219 1 35.09 10 GLY B CA 1
ATOM 4575 C C . GLY B 1 10 ? -24.328 26.203 -33.531 1 35.09 10 GLY B C 1
ATOM 4576 O O . GLY B 1 10 ? -25.5 26.578 -33.688 1 35.09 10 GLY B O 1
ATOM 4577 N N . PHE B 1 11 ? -24.438 24.766 -33.469 1 42 11 PHE B N 1
ATOM 4578 C CA . PHE B 1 11 ? -25.719 24.172 -33.094 1 42 11 PHE B CA 1
ATOM 4579 C C . PHE B 1 11 ? -25.969 24.375 -31.594 1 42 11 PHE B C 1
ATOM 4581 O O . PHE B 1 11 ? -25.25 23.812 -30.75 1 42 11 PHE B O 1
ATOM 4588 N N . LEU B 1 12 ? -26.594 25.375 -31.188 1 49 12 LEU B N 1
ATOM 4589 C CA . LEU B 1 12 ? -27.062 25.891 -29.906 1 49 12 LEU B CA 1
ATOM 4590 C C . LEU B 1 12 ? -27.719 24.797 -29.078 1 49 12 LEU B C 1
ATOM 4592 O O . LEU B 1 12 ? -28.703 24.203 -29.516 1 49 12 LEU B O 1
ATOM 4596 N N . GLY B 1 13 ? -27.094 24.281 -28.125 1 67.44 13 GLY B N 1
ATOM 4597 C CA . GLY B 1 13 ? -27.594 23.484 -27.031 1 67.44 13 GLY B CA 1
ATOM 4598 C C . GLY B 1 13 ? -27.375 22 -27.219 1 67.44 13 GLY B C 1
ATOM 4599 O O . GLY B 1 13 ? -27.984 21.172 -26.531 1 67.44 13 GLY B O 1
ATOM 4600 N N . ALA B 1 14 ? -26.797 21.594 -28.406 1 78.25 14 ALA B N 1
ATOM 4601 C CA . ALA B 1 14 ? -26.594 20.172 -28.625 1 78.25 14 ALA B CA 1
ATOM 4602 C C . ALA B 1 14 ? -25.656 19.578 -27.594 1 78.25 14 ALA B C 1
ATOM 4604 O O . ALA B 1 14 ? -24.703 20.234 -27.172 1 78.25 14 ALA B O 1
ATOM 4605 N N . VAL B 1 15 ? -26.031 18.359 -27.047 1 83.44 15 VAL B N 1
ATOM 4606 C CA . VAL B 1 15 ? -25.266 17.641 -26.031 1 83.44 15 VAL B CA 1
ATOM 4607 C C . VAL B 1 15 ? -24.812 16.297 -26.578 1 83.44 15 VAL B C 1
ATOM 4609 O O . VAL B 1 15 ? -25.547 15.617 -27.281 1 83.44 15 VAL B O 1
ATOM 4612 N N . LYS B 1 16 ? -23.516 16.016 -26.453 1 83.19 16 LYS B N 1
ATOM 4613 C CA . LYS B 1 16 ? -23 14.688 -26.797 1 83.19 16 LYS B CA 1
ATOM 4614 C C . LYS B 1 16 ? -22.984 13.773 -25.578 1 83.19 16 LYS B C 1
ATOM 4616 O O . LYS B 1 16 ? -22.359 14.094 -24.562 1 83.19 16 LYS B O 1
ATOM 4621 N N . LEU B 1 17 ? -23.734 12.672 -25.719 1 82.75 17 LEU B N 1
ATOM 4622 C CA . LEU B 1 17 ? -23.781 11.68 -24.656 1 82.75 17 LEU B CA 1
ATOM 4623 C C . LEU B 1 17 ? -22.938 10.461 -25.016 1 82.75 17 LEU B C 1
ATOM 4625 O O . LEU B 1 17 ? -22.906 10.039 -26.172 1 82.75 17 LEU B O 1
ATOM 4629 N N . ALA B 1 18 ? -22.203 9.859 -24.094 1 78.12 18 ALA B N 1
ATOM 4630 C CA . ALA B 1 18 ? -21.391 8.664 -24.297 1 78.12 18 ALA B CA 1
ATOM 4631 C C . ALA B 1 18 ? -22.266 7.465 -24.688 1 78.12 18 ALA B C 1
ATOM 4633 O O . ALA B 1 18 ? -21.781 6.52 -25.312 1 78.12 18 ALA B O 1
ATOM 4634 N N . ALA B 1 19 ? -23.5 7.57 -24.406 1 80.81 19 ALA B N 1
ATOM 4635 C CA . ALA B 1 19 ? -24.422 6.449 -24.609 1 80.81 19 ALA B CA 1
ATOM 4636 C C . ALA B 1 19 ? -25.031 6.492 -26.016 1 80.81 19 ALA B C 1
ATOM 4638 O O . ALA B 1 19 ? -25.75 5.574 -26.406 1 80.81 19 ALA B O 1
ATOM 4639 N N . HIS B 1 20 ? -24.734 7.551 -26.75 1 83.75 20 HIS B N 1
ATOM 4640 C CA . HIS B 1 20 ? -25.359 7.691 -28.062 1 83.75 20 HIS B CA 1
ATOM 4641 C C . HIS B 1 20 ? -24.391 8.305 -29.062 1 83.75 20 HIS B C 1
ATOM 4643 O O . HIS B 1 20 ? -23.609 9.195 -28.719 1 83.75 20 HIS B O 1
ATOM 4649 N N . ARG B 1 21 ? -24.375 7.879 -30.266 1 82.38 21 ARG B N 1
ATOM 4650 C CA . ARG B 1 21 ? -23.406 8.258 -31.281 1 82.38 21 ARG B CA 1
ATOM 4651 C C . ARG B 1 21 ? -23.703 9.656 -31.828 1 82.38 21 ARG B C 1
ATOM 4653 O O . ARG B 1 21 ? -22.781 10.383 -32.219 1 82.38 21 ARG B O 1
ATOM 4660 N N . HIS B 1 22 ? -24.984 9.992 -31.906 1 85.81 22 HIS B N 1
ATOM 4661 C CA . HIS B 1 22 ? -25.359 11.258 -32.531 1 85.81 22 HIS B CA 1
ATOM 4662 C C . HIS B 1 22 ? -25.5 12.359 -31.484 1 85.81 22 HIS B C 1
ATOM 4664 O O . HIS B 1 22 ? -25.594 12.086 -30.297 1 85.81 22 HIS B O 1
ATOM 4670 N N . PHE B 1 23 ? -25.438 13.547 -31.938 1 88.56 23 PHE B N 1
ATOM 4671 C CA . PHE B 1 23 ? -25.703 14.688 -31.062 1 88.56 23 PHE B CA 1
ATOM 4672 C C . PHE B 1 23 ? -27.156 14.734 -30.656 1 88.56 23 PHE B C 1
ATOM 4674 O O . PHE B 1 23 ? -28.047 14.453 -31.469 1 88.56 23 PHE B O 1
ATOM 4681 N N . LEU B 1 24 ? -27.266 15.047 -29.438 1 89.06 24 LEU B N 1
ATOM 4682 C CA . LEU B 1 24 ? -28.609 15.133 -28.906 1 89.06 24 LEU B CA 1
ATOM 4683 C C . LEU B 1 24 ? -29.016 16.594 -28.672 1 89.06 24 LEU B C 1
ATOM 4685 O O . LEU B 1 24 ? -28.156 17.438 -28.406 1 89.06 24 LEU B O 1
ATOM 4689 N N . PHE B 1 25 ? -30.344 16.891 -28.844 1 89.5 25 PHE B N 1
ATOM 4690 C CA . PHE B 1 25 ? -30.875 18.234 -28.688 1 89.5 25 PHE B CA 1
ATOM 4691 C C . PHE B 1 25 ? -31.891 18.297 -27.547 1 89.5 25 PHE B C 1
ATOM 4693 O O . PHE B 1 25 ? -32.688 17.375 -27.391 1 89.5 25 PHE B O 1
ATOM 4700 N N . PRO B 1 26 ? -31.766 19.391 -26.734 1 89.75 26 PRO B N 1
ATOM 4701 C CA . PRO B 1 26 ? -32.75 19.516 -25.656 1 89.75 26 PRO B CA 1
ATOM 4702 C C . PRO B 1 26 ? -34.156 19.719 -26.172 1 89.75 26 PRO B C 1
ATOM 4704 O O . PRO B 1 26 ? -34.375 20.375 -27.188 1 89.75 26 PRO B O 1
ATOM 4707 N N . THR B 1 27 ? -35.125 18.984 -25.562 1 86.5 27 THR B N 1
ATOM 4708 C CA . THR B 1 27 ? -36.531 19.109 -25.922 1 86.5 27 THR B CA 1
ATOM 4709 C C . THR B 1 27 ? -37.406 19.062 -24.672 1 86.5 27 THR B C 1
ATOM 4711 O O . THR B 1 27 ? -37 18.578 -23.625 1 86.5 27 THR B O 1
ATOM 4714 N N . ASN B 1 28 ? -38.562 19.656 -24.734 1 86 28 ASN B N 1
ATOM 4715 C CA . ASN B 1 28 ? -39.562 19.609 -23.656 1 86 28 ASN B CA 1
ATOM 4716 C C . ASN B 1 28 ? -40.719 18.703 -24.016 1 86 28 ASN B C 1
ATOM 4718 O O . ASN B 1 28 ? -41.719 18.625 -23.281 1 86 28 ASN B O 1
ATOM 4722 N N . ILE B 1 29 ? -40.625 18.078 -25.188 1 80.44 29 ILE B N 1
ATOM 4723 C CA . ILE B 1 29 ? -41.656 17.156 -25.594 1 80.44 29 ILE B CA 1
ATOM 4724 C C . ILE B 1 29 ? -41.406 15.773 -25.016 1 80.44 29 ILE B C 1
ATOM 4726 O O . ILE B 1 29 ? -40.312 15.242 -25.141 1 80.44 29 ILE B O 1
ATOM 4730 N N . SER B 1 30 ? -42.375 15.227 -24.328 1 78.81 30 SER B N 1
ATOM 4731 C CA . SER B 1 30 ? -42.219 13.938 -23.656 1 78.81 30 SER B CA 1
ATOM 4732 C C . SER B 1 30 ? -42.344 12.789 -24.656 1 78.81 30 SER B C 1
ATOM 4734 O O . SER B 1 30 ? -43.219 12.805 -25.516 1 78.81 30 SER B O 1
ATOM 4736 N N . SER B 1 31 ? -41.375 12.016 -24.75 1 86 31 SER B N 1
ATOM 4737 C CA . SER B 1 31 ? -41.406 10.766 -25.5 1 86 31 SER B CA 1
ATOM 4738 C C . SER B 1 31 ? -40.906 9.602 -24.641 1 86 31 SER B C 1
ATOM 4740 O O . SER B 1 31 ? -40.5 9.797 -23.484 1 86 31 SER B O 1
ATOM 4742 N N . LYS B 1 32 ? -41.094 8.414 -25.234 1 89.81 32 LYS B N 1
ATOM 4743 C CA . LYS B 1 32 ? -40.656 7.227 -24.5 1 89.81 32 LYS B CA 1
ATOM 4744 C C . LYS B 1 32 ? -39.125 7.18 -24.391 1 89.81 32 LYS B C 1
ATOM 4746 O O . LYS B 1 32 ? -38.438 7.203 -25.406 1 89.81 32 LYS B O 1
ATOM 4751 N N . CYS B 1 33 ? -38.688 7.156 -23.188 1 90.56 33 CYS B N 1
ATOM 4752 C CA . CYS B 1 33 ? -37.25 7.129 -22.938 1 90.56 33 CYS B CA 1
ATOM 4753 C C . CYS B 1 33 ? -36.688 5.754 -23.234 1 90.56 33 CYS B C 1
ATOM 4755 O O . CYS B 1 33 ? -37.25 4.734 -22.859 1 90.56 33 CYS B O 1
ATOM 4757 N N . ILE B 1 34 ? -35.625 5.707 -23.828 1 86.75 34 ILE B N 1
ATOM 4758 C CA . ILE B 1 34 ? -35 4.441 -24.234 1 86.75 34 ILE B CA 1
ATOM 4759 C C . ILE B 1 34 ? -34.438 3.736 -23.016 1 86.75 34 ILE B C 1
ATOM 4761 O O . ILE B 1 34 ? -34.188 2.523 -23.031 1 86.75 34 ILE B O 1
ATOM 4765 N N . VAL B 1 35 ? -34.219 4.457 -21.969 1 87.88 35 VAL B N 1
ATOM 4766 C CA . VAL B 1 35 ? -33.562 3.896 -20.797 1 87.88 35 VAL B CA 1
ATOM 4767 C C . VAL B 1 35 ? -34.594 3.326 -19.844 1 87.88 35 VAL B C 1
ATOM 4769 O O . VAL B 1 35 ? -34.594 2.127 -19.562 1 87.88 35 VAL B O 1
ATOM 4772 N N . CYS B 1 36 ? -35.562 4.113 -19.406 1 83.12 36 CYS B N 1
ATOM 4773 C CA . CYS B 1 36 ? -36.531 3.65 -18.422 1 83.12 36 CYS B CA 1
ATOM 4774 C C . CYS B 1 36 ? -37.781 3.127 -19.125 1 83.12 36 CYS B C 1
ATOM 4776 O O . CYS B 1 36 ? -38.656 2.525 -18.484 1 83.12 36 CYS B O 1
ATOM 4778 N N . SER B 1 37 ? -37.969 3.324 -20.344 1 84.06 37 SER B N 1
ATOM 4779 C CA . SER B 1 37 ? -39.094 2.889 -21.188 1 84.06 37 SER B CA 1
ATOM 4780 C C . SER B 1 37 ? -40.406 3.51 -20.719 1 84.06 37 SER B C 1
ATOM 4782 O O . SER B 1 37 ? -41.469 2.895 -20.844 1 84.06 37 SER B O 1
ATOM 4784 N N . LYS B 1 38 ? -40.25 4.668 -20.078 1 85.62 38 LYS B N 1
ATOM 4785 C CA . LYS B 1 38 ? -41.469 5.344 -19.609 1 85.62 38 LYS B CA 1
ATOM 4786 C C . LYS B 1 38 ? -41.688 6.633 -20.391 1 85.62 38 LYS B C 1
ATOM 4788 O O . LYS B 1 38 ? -40.75 7.312 -20.781 1 85.62 38 LYS B O 1
ATOM 4793 N N . GLU B 1 39 ? -42.938 6.867 -20.672 1 87.38 39 GLU B N 1
ATOM 4794 C CA . GLU B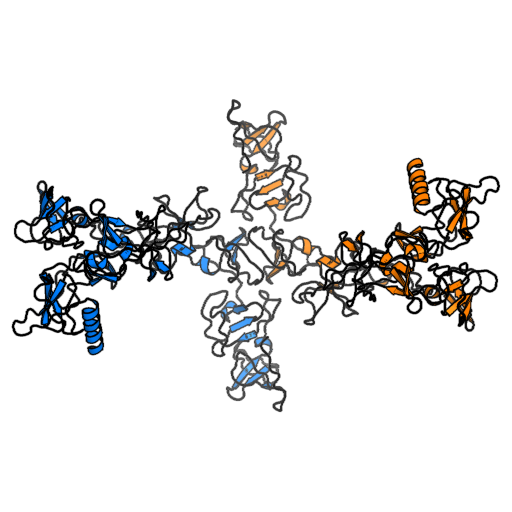 1 39 ? -43.344 8.148 -21.234 1 87.38 39 GLU B CA 1
ATOM 4795 C C . GLU B 1 39 ? -44.062 9.008 -20.188 1 87.38 39 GLU B C 1
ATOM 4797 O O . GLU B 1 39 ? -45.062 8.602 -19.625 1 87.38 39 GLU B O 1
ATOM 4802 N N . ARG B 1 40 ? -43.438 10.023 -19.844 1 84.75 40 ARG B N 1
ATOM 4803 C CA . ARG B 1 40 ? -44 10.875 -18.812 1 84.75 40 ARG B CA 1
ATOM 4804 C C . ARG B 1 40 ? -45.062 11.797 -19.375 1 84.75 40 ARG B C 1
ATOM 4806 O O . ARG B 1 40 ? -44.938 12.273 -20.516 1 84.75 40 ARG B O 1
ATOM 4813 N N . LEU B 1 41 ? -46.125 11.969 -18.672 1 80.19 41 LEU B N 1
ATOM 4814 C CA . LEU B 1 41 ? -47.281 12.742 -19.109 1 80.19 41 LEU B CA 1
ATOM 4815 C C . LEU B 1 41 ? -47 14.234 -19.062 1 80.19 41 LEU B C 1
ATOM 4817 O O . LEU B 1 41 ? -47.469 15 -19.906 1 80.19 41 LEU B O 1
ATOM 4821 N N . GLU B 1 42 ? -46.188 14.688 -18.141 1 78.19 42 GLU B N 1
ATOM 4822 C CA . GLU B 1 42 ? -45.844 16.109 -18.016 1 78.19 42 GLU B CA 1
ATOM 4823 C C . GLU B 1 42 ? -44.625 16.469 -18.859 1 78.19 42 GLU B C 1
ATOM 4825 O O . GLU B 1 42 ? -43.75 15.625 -19.078 1 78.19 42 GLU B O 1
ATOM 4830 N N . PRO B 1 43 ? -44.719 17.672 -19.406 1 76.62 43 PRO B N 1
ATOM 4831 C CA . PRO B 1 43 ? -43.531 18.109 -20.141 1 76.62 43 PRO B CA 1
ATOM 4832 C C . PRO B 1 43 ? -42.25 18.016 -19.312 1 76.62 43 PRO B C 1
ATOM 4834 O O . PRO B 1 43 ? -42.188 18.562 -18.219 1 76.62 43 PRO B O 1
ATOM 4837 N N . THR B 1 44 ? -41.438 17.031 -19.656 1 78.12 44 THR B N 1
ATOM 4838 C CA . THR B 1 44 ? -40.188 16.797 -18.953 1 78.12 44 THR B CA 1
ATOM 4839 C C . THR B 1 44 ? -38.969 17.109 -19.844 1 78.12 44 THR B C 1
ATOM 4841 O O . THR B 1 44 ? -39 16.828 -21.047 1 78.12 44 THR B O 1
ATOM 4844 N N . LYS B 1 45 ? -38.062 17.812 -19.266 1 84.06 45 LYS B N 1
ATOM 4845 C CA . LYS B 1 45 ? -36.812 18.141 -19.969 1 84.06 45 LYS B CA 1
ATOM 4846 C C . LYS B 1 45 ? -36.031 16.891 -20.344 1 84.06 45 LYS B C 1
ATOM 4848 O O . LYS B 1 45 ? -35.906 15.977 -19.531 1 84.06 45 LYS B O 1
ATOM 4853 N N . GLY B 1 46 ? -35.781 16.719 -21.703 1 88.88 46 GLY B N 1
ATOM 4854 C CA . GLY B 1 46 ? -35 15.594 -22.172 1 88.88 46 GLY B CA 1
ATOM 4855 C C . GLY B 1 46 ? -34.156 15.914 -23.406 1 88.88 46 GLY B C 1
ATOM 4856 O O . GLY B 1 46 ? -34.031 17.078 -23.781 1 88.88 46 GLY B O 1
ATOM 4857 N N . LEU B 1 47 ? -33.438 14.875 -23.828 1 90.75 47 LEU B N 1
ATOM 4858 C CA . LEU B 1 47 ? -32.656 14.977 -25.031 1 90.75 47 LEU B CA 1
ATOM 4859 C C . LEU B 1 47 ? -33.188 14.047 -26.125 1 90.75 47 LEU B C 1
ATOM 4861 O O . LEU B 1 47 ? -33.594 12.93 -25.828 1 90.75 47 LEU B O 1
ATOM 4865 N N . THR B 1 48 ? -33.25 14.555 -27.297 1 90.19 48 THR B N 1
ATOM 4866 C CA . THR B 1 48 ? -33.719 13.75 -28.406 1 90.19 48 THR B CA 1
ATOM 4867 C C . THR B 1 48 ? -32.75 13.75 -29.562 1 90.19 48 THR B C 1
ATOM 4869 O O . THR B 1 48 ? -31.953 14.688 -29.719 1 90.19 48 THR B O 1
ATOM 4872 N N . CYS B 1 49 ? -32.625 12.562 -30.141 1 89.81 49 CYS B N 1
ATOM 4873 C CA . CYS B 1 49 ? -31.828 12.453 -31.359 1 89.81 49 CYS B CA 1
ATOM 4874 C C . CYS B 1 49 ? -32.719 12.602 -32.594 1 89.81 49 CYS B C 1
ATOM 4876 O O . CYS B 1 49 ? -33.656 11.812 -32.812 1 89.81 49 CYS B O 1
ATOM 4878 N N . ASN B 1 50 ? -32.375 13.414 -33.438 1 85.44 50 ASN B N 1
ATOM 4879 C CA . ASN B 1 50 ? -33.156 13.664 -34.625 1 85.44 50 ASN B CA 1
ATOM 4880 C C . ASN B 1 50 ? -32.969 12.578 -35.688 1 85.44 50 ASN B C 1
ATOM 4882 O O . ASN B 1 50 ? -33.844 12.328 -36.5 1 85.44 50 ASN B O 1
ATOM 4886 N N . GLN B 1 51 ? -31.844 11.992 -35.562 1 86.94 51 GLN B N 1
ATOM 4887 C CA . GLN B 1 51 ? -31.531 10.992 -36.562 1 86.94 51 GLN B CA 1
ATOM 4888 C C . GLN B 1 51 ? -32.125 9.641 -36.219 1 86.94 51 GLN B C 1
ATOM 4890 O O . GLN B 1 51 ? -32.656 8.945 -37.094 1 86.94 51 GLN B O 1
ATOM 4895 N N . CYS B 1 52 ? -32.156 9.219 -34.906 1 86.06 52 CYS B N 1
ATOM 4896 C CA . CYS B 1 52 ? -32.625 7.891 -34.5 1 86.06 52 CYS B CA 1
ATOM 4897 C C . CYS B 1 52 ? -34 7.957 -33.844 1 86.06 52 CYS B C 1
ATOM 4899 O O . CYS B 1 52 ? -34.625 6.922 -33.594 1 86.06 52 CYS B O 1
ATOM 4901 N N . GLU B 1 53 ? -34.531 9.109 -33.531 1 84.56 53 GLU B N 1
ATOM 4902 C CA . GLU B 1 53 ? -35.781 9.344 -32.844 1 84.56 53 GLU B CA 1
ATOM 4903 C C . GLU B 1 53 ? -35.75 8.781 -31.422 1 84.56 53 GLU B C 1
ATOM 4905 O O . GLU B 1 53 ? -36.719 8.258 -30.922 1 84.56 53 GLU B O 1
ATOM 4910 N N . PHE B 1 54 ? -34.594 8.766 -30.969 1 88.38 54 PHE B N 1
ATOM 4911 C CA . PHE B 1 54 ? -34.469 8.336 -29.578 1 88.38 54 PHE B CA 1
ATOM 4912 C C . PHE B 1 54 ? -34.656 9.5 -28.625 1 88.38 54 PHE B C 1
ATOM 4914 O O . PHE B 1 54 ? -34.438 10.656 -29 1 88.38 54 PHE B O 1
ATOM 4921 N N . TYR B 1 55 ? -35.188 9.188 -27.5 1 90.38 55 TYR B N 1
ATOM 4922 C CA . TYR B 1 55 ? -35.438 10.172 -26.438 1 90.38 55 TYR B CA 1
ATOM 4923 C C . TYR B 1 55 ? -34.844 9.695 -25.109 1 90.38 55 TYR B C 1
ATOM 4925 O O . TYR B 1 55 ? -34.938 8.516 -24.781 1 90.38 55 TYR B O 1
ATOM 4933 N N . PHE B 1 56 ? -34.156 10.672 -24.406 1 91.56 56 PHE B N 1
ATOM 4934 C CA . PHE B 1 56 ? -33.562 10.406 -23.094 1 91.56 56 PHE B CA 1
ATOM 4935 C C . PHE B 1 56 ? -34.125 11.383 -22.062 1 91.56 56 PHE B C 1
ATOM 4937 O O . PHE B 1 56 ? -34.062 12.602 -22.266 1 91.56 56 PHE B O 1
ATOM 4944 N N . HIS B 1 57 ? -34.625 10.828 -20.953 1 90.06 57 HIS B N 1
ATOM 4945 C CA . HIS B 1 57 ? -34.906 11.695 -19.812 1 90.06 57 HIS B CA 1
ATOM 4946 C C . HIS B 1 57 ? -33.625 12.289 -19.25 1 90.06 57 HIS B C 1
ATOM 4948 O O . HIS B 1 57 ? -32.594 11.617 -19.219 1 90.06 57 HIS B O 1
ATOM 4954 N N . GLU B 1 58 ? -33.656 13.461 -18.875 1 87.19 58 GLU B N 1
ATOM 4955 C CA . GLU B 1 58 ? -32.5 14.086 -18.266 1 87.19 58 GLU B CA 1
ATOM 4956 C C . GLU B 1 58 ? -32.062 13.328 -17.016 1 87.19 58 GLU B C 1
ATOM 4958 O O . GLU B 1 58 ? -30.844 13.164 -16.797 1 87.19 58 GLU B O 1
ATOM 4963 N N . ASP B 1 59 ? -33.031 12.859 -16.266 1 87.62 59 ASP B N 1
ATOM 4964 C CA . ASP B 1 59 ? -32.719 12.164 -15.023 1 87.62 59 ASP B CA 1
ATOM 4965 C C . ASP B 1 59 ? -32.281 10.727 -15.281 1 87.62 59 ASP B C 1
ATOM 4967 O O . ASP B 1 59 ? -31.891 10.016 -14.359 1 87.62 59 ASP B O 1
ATOM 4971 N N . CYS B 1 60 ? -32.375 10.32 -16.547 1 89.12 60 CYS B N 1
ATOM 4972 C CA . CYS B 1 60 ? -31.922 8.977 -16.891 1 89.12 60 CYS B CA 1
ATOM 4973 C C . CYS B 1 60 ? -30.5 8.992 -17.422 1 89.12 60 CYS B C 1
ATOM 4975 O O . CYS B 1 60 ? -29.844 7.949 -17.516 1 89.12 60 CYS B O 1
ATOM 4977 N N . ILE B 1 61 ? -30.094 10.148 -17.781 1 88.5 61 ILE B N 1
ATOM 4978 C CA . ILE B 1 61 ? -28.75 10.281 -18.328 1 88.5 61 ILE B CA 1
ATOM 4979 C C . ILE B 1 61 ? -27.719 10.203 -17.203 1 88.5 61 ILE B C 1
ATOM 4981 O O . ILE B 1 61 ? -26.656 9.586 -17.359 1 88.5 61 ILE B O 1
ATOM 4985 N N . GLU B 1 62 ? -27.984 10.859 -16.141 1 88.5 62 GLU B N 1
ATOM 4986 C CA . GLU B 1 62 ? -27.156 10.852 -14.938 1 88.5 62 GLU B CA 1
ATOM 4987 C C . GLU B 1 62 ? -27.969 10.539 -13.688 1 88.5 62 GLU B C 1
ATOM 4989 O O . GLU B 1 62 ? -29 11.18 -13.438 1 88.5 62 GLU B O 1
ATOM 4994 N N . ILE B 1 63 ? -27.5 9.508 -13.062 1 86.94 63 ILE B N 1
ATOM 4995 C CA . ILE B 1 63 ? -28.266 9.117 -11.875 1 86.94 63 ILE B CA 1
ATOM 4996 C C . ILE B 1 63 ? -27.328 9.008 -10.68 1 86.94 63 ILE B C 1
ATOM 4998 O O . ILE B 1 63 ? -26.109 8.875 -10.836 1 86.94 63 ILE B O 1
ATOM 5002 N N . THR B 1 64 ? -27.875 9.227 -9.5 1 82.56 64 THR B N 1
ATOM 5003 C CA . THR B 1 64 ? -27.188 8.961 -8.242 1 82.56 64 THR B CA 1
ATOM 5004 C C . THR B 1 64 ? -27.875 7.852 -7.469 1 82.56 64 THR B C 1
ATOM 5006 O O . THR B 1 64 ? -29.109 7.871 -7.301 1 82.56 64 THR B O 1
ATOM 5009 N N . ILE B 1 65 ? -27.109 6.891 -7.203 1 78.56 65 ILE B N 1
ATOM 5010 C CA . ILE B 1 65 ? -27.688 5.789 -6.441 1 78.56 65 ILE B CA 1
ATOM 5011 C C . ILE B 1 65 ? -27.062 5.75 -5.043 1 78.56 65 ILE B C 1
ATOM 5013 O O . ILE B 1 65 ? -25.953 6.227 -4.836 1 78.56 65 ILE B O 1
ATOM 5017 N N . PRO B 1 66 ? -27.766 5.215 -4.109 1 73.38 66 PRO B N 1
ATOM 5018 C CA . PRO B 1 66 ? -27.281 5.203 -2.729 1 73.38 66 PRO B CA 1
ATOM 5019 C C . PRO B 1 66 ? -25.953 4.449 -2.57 1 73.38 66 PRO B C 1
ATOM 5021 O O . PRO B 1 66 ? -25.078 4.883 -1.815 1 73.38 66 PRO B O 1
ATOM 5024 N N . SER B 1 67 ? -25.828 3.402 -3.338 1 72.75 67 SER B N 1
ATOM 5025 C CA . SER B 1 67 ? -24.625 2.584 -3.191 1 72.75 67 SER B CA 1
ATOM 5026 C C . SER B 1 67 ? -23.406 3.279 -3.785 1 72.75 67 SER B C 1
ATOM 5028 O O . SER B 1 67 ? -22.266 2.844 -3.572 1 72.75 67 SER B O 1
ATOM 5030 N N . HIS B 1 68 ? -23.641 4.336 -4.527 1 76.38 68 HIS B N 1
ATOM 5031 C CA . HIS B 1 68 ? -22.594 5.148 -5.145 1 76.38 68 HIS B CA 1
ATOM 5032 C C . HIS B 1 68 ? -22.938 6.633 -5.062 1 76.38 68 HIS B C 1
ATOM 5034 O O . HIS B 1 68 ? -23.062 7.305 -6.094 1 76.38 68 HIS B O 1
ATOM 5040 N N . HIS B 1 69 ? -22.953 7.184 -3.879 1 70.88 69 HIS B N 1
ATOM 5041 C CA . HIS B 1 69 ? -23.547 8.5 -3.652 1 70.88 69 HIS B CA 1
ATOM 5042 C C . HIS B 1 69 ? -22.531 9.609 -3.896 1 70.88 69 HIS B C 1
ATOM 5044 O O . HIS B 1 69 ? -22.906 10.766 -4.109 1 70.88 69 HIS B O 1
ATOM 5050 N N . LYS B 1 70 ? -21.312 9.289 -3.928 1 70 70 LYS B N 1
ATOM 5051 C CA . LYS B 1 70 ? -20.297 10.328 -4.027 1 70 70 LYS B CA 1
ATOM 5052 C C . LYS B 1 70 ? -20.203 10.883 -5.445 1 70 70 LYS B C 1
ATOM 5054 O O . LYS B 1 70 ? -19.938 12.07 -5.641 1 70 70 LYS B O 1
ATOM 5059 N N . HIS B 1 71 ? -20.438 9.906 -6.363 1 75.62 71 HIS B N 1
ATOM 5060 C CA . HIS B 1 71 ? -20.312 10.305 -7.766 1 75.62 71 HIS B CA 1
ATOM 5061 C C . HIS B 1 71 ? -21.547 9.867 -8.562 1 75.62 71 HIS B C 1
ATOM 5063 O O . HIS B 1 71 ? -22.031 8.742 -8.398 1 75.62 71 HIS B O 1
ATOM 5069 N N . PRO B 1 72 ? -21.984 10.766 -9.344 1 85.31 72 PRO B N 1
ATOM 5070 C CA . PRO B 1 72 ? -23.094 10.344 -10.219 1 85.31 72 PRO B CA 1
ATOM 5071 C C . PRO B 1 72 ? -22.641 9.328 -11.273 1 85.31 72 PRO B C 1
ATOM 5073 O O . PRO B 1 72 ? -21.484 9.32 -11.68 1 85.31 72 PRO B O 1
ATOM 5076 N N . LEU B 1 73 ? -23.578 8.43 -11.602 1 88.62 73 LEU B N 1
ATOM 5077 C CA . LEU B 1 73 ? -23.359 7.449 -12.656 1 88.62 73 LEU B CA 1
ATOM 5078 C C . LEU B 1 73 ? -23.844 7.98 -14 1 88.62 73 LEU B C 1
ATOM 5080 O O . LEU B 1 73 ? -24.922 8.586 -14.086 1 88.62 73 LEU B O 1
ATOM 5084 N N . LYS B 1 74 ? -23.031 7.855 -14.992 1 89.06 74 LYS B N 1
ATOM 5085 C CA . LYS B 1 74 ? -23.391 8.336 -16.328 1 89.06 74 LYS B CA 1
ATOM 5086 C C . LYS B 1 74 ? -23.719 7.18 -17.266 1 89.06 74 LYS B C 1
ATOM 5088 O O . LYS B 1 74 ? -23.094 6.117 -17.172 1 89.06 74 LYS B O 1
ATOM 5093 N N . LEU B 1 75 ? -24.625 7.484 -18.094 1 88.44 75 LEU B N 1
ATOM 5094 C CA . LEU B 1 75 ? -25.062 6.484 -19.047 1 88.44 75 LEU B CA 1
ATOM 5095 C C . LEU B 1 75 ? -24 6.258 -20.125 1 88.44 75 LEU B C 1
ATOM 5097 O O . LEU B 1 75 ? -23.438 7.215 -20.656 1 88.44 75 LEU B O 1
ATOM 5101 N N . HIS B 1 76 ? -23.719 4.934 -20.359 1 83.81 76 HIS B N 1
ATOM 5102 C CA . HIS B 1 76 ? -22.719 4.57 -21.375 1 83.81 76 HIS B CA 1
ATOM 5103 C C . HIS B 1 76 ? -23.234 3.439 -22.25 1 83.81 76 HIS B C 1
ATOM 5105 O O . HIS B 1 76 ? -24.156 2.709 -21.875 1 83.81 76 HIS B O 1
ATOM 5111 N N . ASP B 1 77 ? -22.703 3.439 -23.453 1 76.81 77 ASP B N 1
ATOM 5112 C CA . ASP B 1 77 ? -22.969 2.34 -24.391 1 76.81 77 ASP B CA 1
ATOM 5113 C C . ASP B 1 77 ? -21.672 1.719 -24.875 1 76.81 77 ASP B C 1
ATOM 5115 O O . ASP B 1 77 ? -20.703 2.432 -25.172 1 76.81 77 ASP B O 1
ATOM 5119 N N . ARG B 1 78 ? -21.422 0.376 -24.75 1 66 78 ARG B N 1
ATOM 5120 C CA . ARG B 1 78 ? -20.203 -0.345 -25.078 1 66 78 ARG B CA 1
ATOM 5121 C C . ARG B 1 78 ? -19.734 -0.024 -26.484 1 66 78 ARG B C 1
ATOM 5123 O O . ARG B 1 78 ? -18.531 0.031 -26.75 1 66 78 ARG B O 1
ATOM 5130 N N . ILE B 1 79 ? -20.625 -0.057 -27.375 1 58.31 79 ILE B N 1
ATOM 5131 C CA . ILE B 1 79 ? -20.203 0.089 -28.766 1 58.31 79 ILE B CA 1
ATOM 5132 C C . ILE B 1 79 ? -19.328 1.334 -28.906 1 58.31 79 ILE B C 1
ATOM 5134 O O . ILE B 1 79 ? -18.406 1.361 -29.734 1 58.31 79 ILE B O 1
ATOM 5138 N N . ILE B 1 80 ? -19.5 2.17 -27.922 1 52.03 80 ILE B N 1
ATOM 5139 C CA . ILE B 1 80 ? -18.797 3.418 -28.188 1 52.03 80 ILE B CA 1
ATOM 5140 C C . ILE B 1 80 ? -17.516 3.477 -27.344 1 52.03 80 ILE B C 1
ATOM 5142 O O . ILE B 1 80 ? -17.516 3.984 -26.234 1 52.03 80 ILE B O 1
ATOM 5146 N N . GLY B 1 81 ? -16.5 2.719 -27.484 1 51.31 81 GLY B N 1
ATOM 5147 C CA . GLY B 1 81 ? -15.086 2.848 -27.172 1 51.31 81 GLY B CA 1
ATOM 5148 C C . GLY B 1 81 ? -14.766 2.541 -25.719 1 51.31 81 GLY B C 1
ATOM 5149 O O . GLY B 1 81 ? -13.648 2.777 -25.266 1 51.31 81 GLY B O 1
ATOM 5150 N N . TYR B 1 82 ? -15.578 2.449 -24.844 1 50.38 82 TYR B N 1
ATOM 5151 C CA . TYR B 1 82 ? -15.148 2.389 -23.438 1 50.38 82 TYR B CA 1
ATOM 5152 C C . TYR B 1 82 ? -14.617 1.004 -23.094 1 50.38 82 TYR B C 1
ATOM 5154 O O . TYR B 1 82 ? -15.352 0.017 -23.141 1 50.38 82 TYR B O 1
ATOM 5162 N N . ARG B 1 83 ? -13.211 0.754 -23.172 1 50.22 83 ARG B N 1
ATOM 5163 C CA . ARG B 1 83 ? -12.547 -0.544 -23.094 1 50.22 83 ARG B CA 1
ATOM 5164 C C . ARG B 1 83 ? -12.195 -0.898 -21.656 1 50.22 83 ARG B C 1
ATOM 5166 O O . ARG B 1 83 ? -11.523 -1.901 -21.391 1 50.22 83 ARG B O 1
ATOM 5173 N N . LYS B 1 84 ? -12.539 -0.195 -20.547 1 56.59 84 LYS B N 1
ATOM 5174 C CA . LYS B 1 84 ? -11.742 -0.682 -19.422 1 56.59 84 LYS B CA 1
ATOM 5175 C C . LYS B 1 84 ? -12.273 -2.018 -18.922 1 56.59 84 LYS B C 1
ATOM 5177 O O . LYS B 1 84 ? -11.578 -3.035 -19 1 56.59 84 LYS B O 1
ATOM 5182 N N . ARG B 1 85 ? -13.383 -2.027 -18.109 1 63.97 85 ARG B N 1
ATOM 5183 C CA . ARG B 1 85 ? -13.93 -3.281 -17.594 1 63.97 85 ARG B CA 1
ATOM 5184 C C . ARG B 1 85 ? -15.227 -3.645 -18.312 1 63.97 85 ARG B C 1
ATOM 5186 O O . ARG B 1 85 ? -16.109 -2.795 -18.484 1 63.97 85 ARG B O 1
ATOM 5193 N N . ASP B 1 86 ? -15.336 -4.797 -19 1 75.69 86 ASP B N 1
ATOM 5194 C CA . ASP B 1 86 ? -16.469 -5.172 -19.844 1 75.69 86 ASP B CA 1
ATOM 5195 C C . ASP B 1 86 ? -17.484 -5.988 -19.047 1 75.69 86 ASP B C 1
ATOM 5197 O O . ASP B 1 86 ? -18.359 -6.641 -19.625 1 75.69 86 ASP B O 1
ATOM 5201 N N . GLN B 1 87 ? -17.328 -5.922 -17.719 1 81.69 87 GLN B N 1
ATOM 5202 C CA . GLN B 1 87 ? -18.281 -6.691 -16.922 1 81.69 87 GLN B CA 1
ATOM 5203 C C . GLN B 1 87 ? -18.906 -5.832 -15.828 1 81.69 87 GLN B C 1
ATOM 5205 O O . GLN B 1 87 ? -18.25 -4.906 -15.32 1 81.69 87 GLN B O 1
ATOM 5210 N N . CYS B 1 88 ? -20.172 -6.168 -15.617 1 82.12 88 CYS B N 1
ATOM 5211 C CA . CYS B 1 88 ? -20.844 -5.539 -14.484 1 82.12 88 CYS B CA 1
ATOM 5212 C C . CYS B 1 88 ? -20.125 -5.855 -13.18 1 82.12 88 CYS B C 1
ATOM 5214 O O . CYS B 1 88 ? -19.719 -6.996 -12.945 1 82.12 88 CYS B O 1
ATOM 5216 N N . CYS B 1 89 ? -19.969 -5 -12.336 1 76.25 89 CYS B N 1
ATOM 5217 C CA . CYS B 1 89 ? -19.234 -5.18 -11.086 1 76.25 89 CYS B CA 1
ATOM 5218 C C . CYS B 1 89 ? -20 -6.098 -10.141 1 76.25 89 CYS B C 1
ATOM 5220 O O . CYS B 1 89 ? -19.406 -6.703 -9.242 1 76.25 89 CYS B O 1
ATOM 5222 N N . LEU B 1 90 ? -21.312 -6.223 -10.352 1 76.31 90 LEU B N 1
ATOM 5223 C CA . LEU B 1 90 ? -22.141 -7.004 -9.43 1 76.31 90 LEU B CA 1
ATOM 5224 C C . LEU B 1 90 ? -22.391 -8.406 -9.977 1 76.31 90 LEU B C 1
ATOM 5226 O O . LEU B 1 90 ? -21.906 -9.391 -9.414 1 76.31 90 LEU B O 1
ATOM 5230 N N . CYS B 1 91 ? -23 -8.445 -11.156 1 75.88 91 CYS B N 1
ATOM 5231 C CA . CYS B 1 91 ? -23.406 -9.75 -11.688 1 75.88 91 CYS B CA 1
ATOM 5232 C C . CYS B 1 91 ? -22.281 -10.359 -12.531 1 75.88 91 CYS B C 1
ATOM 5234 O O . CYS B 1 91 ? -22.297 -11.555 -12.812 1 75.88 91 CYS B O 1
ATOM 5236 N N . ARG B 1 92 ? -21.312 -9.539 -12.945 1 77.25 92 ARG B N 1
ATOM 5237 C CA . ARG B 1 92 ? -20.141 -9.961 -13.703 1 77.25 92 ARG B CA 1
ATOM 5238 C C . ARG B 1 92 ? -20.516 -10.391 -15.117 1 77.25 92 ARG B C 1
ATOM 5240 O O . ARG B 1 92 ? -19.719 -11.031 -15.805 1 77.25 92 ARG B O 1
ATOM 5247 N N . HIS B 1 93 ? -21.672 -10 -15.438 1 80.12 93 HIS B N 1
ATOM 5248 C CA . HIS B 1 93 ? -22.047 -10.25 -16.828 1 80.12 93 HIS B CA 1
ATOM 5249 C C . HIS B 1 93 ? -21.453 -9.195 -17.75 1 80.12 93 HIS B C 1
ATOM 5251 O O . HIS B 1 93 ? -21.188 -8.07 -17.328 1 80.12 93 HIS B O 1
ATOM 5257 N N . LYS B 1 94 ? -21.156 -9.664 -18.922 1 83.38 94 LYS B N 1
ATOM 5258 C CA . LYS B 1 94 ? -20.625 -8.742 -19.922 1 83.38 94 LYS B CA 1
ATOM 5259 C C . LYS B 1 94 ? -21.625 -7.625 -20.219 1 83.38 94 LYS B C 1
ATOM 5261 O O . LYS B 1 94 ? -22.828 -7.871 -20.328 1 83.38 94 LYS B O 1
ATOM 5266 N N . LEU B 1 95 ? -21.125 -6.441 -20.219 1 82.44 95 LEU B N 1
ATOM 5267 C CA . LEU B 1 95 ? -21.953 -5.27 -20.5 1 82.44 95 LEU B CA 1
ATOM 5268 C C . LEU B 1 95 ? -22.188 -5.105 -22 1 82.44 95 LEU B C 1
ATOM 5270 O O . LEU B 1 95 ? -21.328 -4.57 -22.703 1 82.44 95 LEU B O 1
ATOM 5274 N N . LEU B 1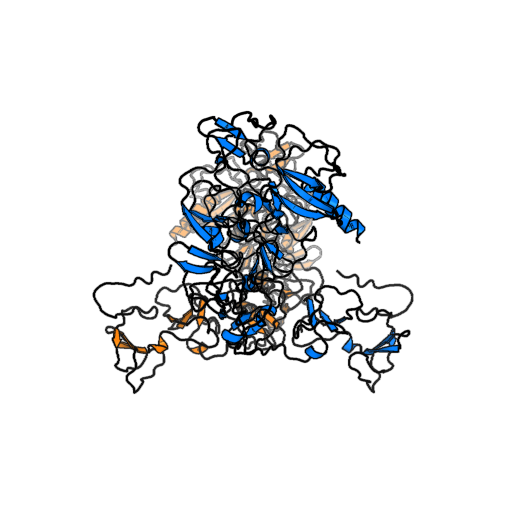 96 ? -23.219 -5.684 -22.5 1 73.5 96 LEU B N 1
ATOM 5275 C CA . LEU B 1 96 ? -23.484 -5.699 -23.938 1 73.5 96 LEU B CA 1
ATOM 5276 C C . LEU B 1 96 ? -24.359 -4.516 -24.344 1 73.5 96 LEU B C 1
ATOM 5278 O O . LEU B 1 96 ? -24.359 -4.105 -25.5 1 73.5 96 LEU B O 1
ATOM 5282 N N . ASP B 1 97 ? -25.172 -3.996 -23.375 1 77.81 97 ASP B N 1
ATOM 5283 C CA . ASP B 1 97 ? -26.109 -2.91 -23.672 1 77.81 97 ASP B CA 1
ATOM 5284 C C . ASP B 1 97 ? -25.766 -1.657 -22.875 1 77.81 97 ASP B C 1
ATOM 5286 O O . ASP B 1 97 ? -24.609 -1.483 -22.453 1 77.81 97 ASP B O 1
ATOM 5290 N N . ILE B 1 98 ? -26.75 -0.736 -22.828 1 83.38 98 ILE B N 1
ATOM 5291 C CA . ILE B 1 98 ? -26.609 0.512 -22.078 1 83.38 98 ILE B CA 1
ATOM 5292 C C . ILE B 1 98 ? -26.375 0.211 -20.609 1 83.38 98 ILE B C 1
ATOM 5294 O O . ILE B 1 98 ? -27.031 -0.661 -20.031 1 83.38 98 ILE B O 1
ATOM 5298 N N . PHE B 1 99 ? -25.328 0.782 -20.094 1 88.56 99 PHE B N 1
ATOM 5299 C CA . PHE B 1 99 ? -25 0.612 -18.688 1 88.56 99 PHE B CA 1
ATOM 5300 C C . PHE B 1 99 ? -24.578 1.938 -18.062 1 88.56 99 PHE B C 1
ATOM 5302 O O . PHE B 1 99 ? -24.469 2.949 -18.75 1 88.56 99 PHE B O 1
ATOM 5309 N N . TYR B 1 100 ? -24.562 1.955 -16.797 1 88.75 100 TYR B N 1
ATOM 5310 C CA . TYR B 1 100 ? -24.109 3.145 -16.078 1 88.75 100 TYR B CA 1
ATOM 5311 C C . TYR B 1 100 ? -22.656 2.986 -15.625 1 88.75 100 TYR B C 1
ATOM 5313 O O . TYR B 1 100 ? -22.234 1.888 -15.266 1 88.75 100 TYR B O 1
ATOM 5321 N N . ASN B 1 101 ? -21.969 4.078 -15.664 1 86.62 101 ASN B N 1
ATOM 5322 C CA . ASN B 1 101 ? -20.547 4.039 -15.32 1 86.62 101 ASN B CA 1
ATOM 5323 C C . ASN B 1 101 ? -20.125 5.285 -14.539 1 86.62 101 ASN B C 1
ATOM 5325 O O . ASN B 1 101 ? -20.688 6.367 -14.742 1 86.62 101 ASN B O 1
ATOM 5329 N N . CYS B 1 102 ? -19.312 5.078 -13.523 1 82.44 102 CYS B N 1
ATOM 5330 C CA . CYS B 1 102 ? -18.578 6.168 -12.906 1 82.44 102 CYS B CA 1
ATOM 5331 C C . CYS B 1 102 ? -17.094 6.113 -13.297 1 82.44 102 CYS B C 1
ATOM 5333 O O . CYS B 1 102 ? -16.375 5.195 -12.891 1 82.44 102 CYS B O 1
ATOM 5335 N N . SER B 1 103 ? -16.609 7.074 -14.055 1 74.88 103 SER B N 1
ATOM 5336 C CA . SER B 1 103 ? -15.258 7.066 -14.586 1 74.88 103 SER B CA 1
ATOM 5337 C C . SER B 1 103 ? -14.227 7.223 -13.469 1 74.88 103 SER B C 1
ATOM 5339 O O . SER B 1 103 ? -13.117 6.707 -13.57 1 74.88 103 SER B O 1
ATOM 5341 N N . ARG B 1 104 ? -14.656 7.895 -12.453 1 70.25 104 ARG B N 1
ATOM 5342 C CA . ARG B 1 104 ? -13.734 8.156 -11.352 1 70.25 104 ARG B CA 1
ATOM 5343 C C . ARG B 1 104 ? -13.5 6.902 -10.516 1 70.25 104 ARG B C 1
ATOM 5345 O O . ARG B 1 104 ? -12.375 6.617 -10.117 1 70.25 104 ARG B O 1
ATOM 5352 N N . CYS B 1 105 ? -14.562 6.121 -10.352 1 71.31 105 CYS B N 1
ATOM 5353 C CA . CYS B 1 105 ? -14.492 4.961 -9.469 1 71.31 105 CYS B CA 1
ATOM 5354 C C . CYS B 1 105 ? -14.375 3.674 -10.273 1 71.31 105 CYS B C 1
ATOM 5356 O O . CYS B 1 105 ? -14.203 2.594 -9.711 1 71.31 105 CYS B O 1
ATOM 5358 N N . VAL B 1 106 ? -14.406 3.793 -11.562 1 75.75 106 VAL B N 1
ATOM 5359 C CA . VAL B 1 106 ? -14.398 2.631 -12.445 1 75.75 106 VAL B CA 1
ATOM 5360 C C . VAL B 1 106 ? -15.477 1.646 -12.016 1 75.75 106 VAL B C 1
ATOM 5362 O O . VAL B 1 106 ? -15.211 0.454 -11.836 1 75.75 106 VAL B O 1
ATOM 5365 N N . PHE B 1 107 ? -16.625 2.143 -11.734 1 81.94 107 PHE B N 1
ATOM 5366 C CA . PHE B 1 107 ? -17.797 1.414 -11.289 1 81.94 107 PHE B CA 1
ATOM 5367 C C . PHE B 1 107 ? -18.797 1.265 -12.43 1 81.94 107 PHE B C 1
ATOM 5369 O O . PHE B 1 107 ? -19.406 2.246 -12.859 1 81.94 107 PHE B O 1
ATOM 5376 N N . GLU B 1 108 ? -18.844 0.032 -12.992 1 83.75 108 GLU B N 1
ATOM 5377 C CA . GLU B 1 108 ? -19.781 -0.284 -14.078 1 83.75 108 GLU B CA 1
ATOM 5378 C C . GLU B 1 108 ? -20.906 -1.189 -13.586 1 83.75 108 GLU B C 1
ATOM 5380 O O . GLU B 1 108 ? -20.656 -2.238 -12.992 1 83.75 108 GLU B O 1
ATOM 5385 N N . VAL B 1 109 ? -22.109 -0.777 -13.891 1 85.5 109 VAL B N 1
ATOM 5386 C CA . VAL B 1 109 ? -23.25 -1.572 -13.438 1 85.5 109 VAL B CA 1
ATOM 5387 C C . VAL B 1 109 ? -24.297 -1.669 -14.555 1 85.5 109 VAL B C 1
ATOM 5389 O O . VAL B 1 109 ? -24.562 -0.683 -15.242 1 85.5 109 VAL B O 1
ATOM 5392 N N . CYS B 1 110 ? -24.766 -2.85 -14.719 1 85.19 110 CYS B N 1
ATOM 5393 C CA . CYS B 1 110 ? -25.812 -3.053 -15.711 1 85.19 110 CYS B CA 1
ATOM 5394 C C . CYS B 1 110 ? -27.156 -2.559 -15.18 1 85.19 110 CYS B C 1
ATOM 5396 O O . CYS B 1 110 ? -27.297 -2.295 -13.992 1 85.19 110 CYS B O 1
ATOM 5398 N N . MET B 1 111 ? -28.156 -2.439 -16.031 1 83.25 111 MET B N 1
ATOM 5399 C CA . MET B 1 111 ? -29.469 -1.893 -15.703 1 83.25 111 MET B CA 1
ATOM 5400 C C . MET B 1 111 ? -30.172 -2.771 -14.68 1 83.25 111 MET B C 1
ATOM 5402 O O . MET B 1 111 ? -30.891 -2.266 -13.812 1 83.25 111 MET B O 1
ATOM 5406 N N . ALA B 1 112 ? -29.891 -4.02 -14.797 1 80 112 ALA B N 1
ATOM 5407 C CA . ALA B 1 112 ? -30.562 -4.961 -13.906 1 80 112 ALA B CA 1
ATOM 5408 C C . ALA B 1 112 ? -30.047 -4.832 -12.477 1 80 112 ALA B C 1
ATOM 5410 O O . ALA B 1 112 ? -30.797 -5.004 -11.516 1 80 112 ALA B O 1
ATOM 5411 N N . CYS B 1 113 ? -28.812 -4.492 -12.398 1 81.12 113 CYS B N 1
ATOM 5412 C CA . CYS B 1 113 ? -28.172 -4.48 -11.094 1 81.12 113 CYS B CA 1
ATOM 5413 C C . CYS B 1 113 ? -28.25 -3.096 -10.461 1 81.12 113 CYS B C 1
ATOM 5415 O O . CYS B 1 113 ? -27.875 -2.918 -9.297 1 81.12 113 CYS B O 1
ATOM 5417 N N . LEU B 1 114 ? -28.734 -2.188 -11.18 1 80.19 114 LEU B N 1
ATOM 5418 C CA . LEU B 1 114 ? -28.812 -0.82 -10.672 1 80.19 114 LEU B CA 1
ATOM 5419 C C . LEU B 1 114 ? -29.656 -0.749 -9.414 1 80.19 114 LEU B C 1
ATOM 5421 O O . LEU B 1 114 ? -29.359 0.031 -8.5 1 80.19 114 LEU B O 1
ATOM 5425 N N . LYS B 1 115 ? -30.719 -1.532 -9.344 1 74.56 115 LYS B N 1
ATOM 5426 C CA . LYS B 1 115 ? -31.656 -1.435 -8.227 1 74.56 115 LYS B CA 1
ATOM 5427 C C . LYS B 1 115 ? -31.406 -2.547 -7.207 1 74.56 115 LYS B C 1
ATOM 5429 O O . LYS B 1 115 ? -32.094 -2.633 -6.195 1 74.56 115 LYS B O 1
ATOM 5434 N N . LYS B 1 116 ? -30.469 -3.396 -7.5 1 75.19 116 LYS B N 1
ATOM 5435 C CA . LYS B 1 116 ? -30.203 -4.512 -6.594 1 75.19 116 LYS B CA 1
ATOM 5436 C C . LYS B 1 116 ? -29.203 -4.117 -5.512 1 75.19 116 LYS B C 1
ATOM 5438 O O . LYS B 1 116 ? -28.344 -3.268 -5.738 1 75.19 116 LYS B O 1
ATOM 5443 N N . PRO B 1 117 ? -29.547 -4.75 -4.332 1 75.69 117 PRO B N 1
ATOM 5444 C CA . PRO B 1 117 ? -28.516 -4.531 -3.312 1 75.69 117 PRO B CA 1
ATOM 5445 C C . PRO B 1 117 ? -27.172 -5.109 -3.713 1 75.69 117 PRO B C 1
ATOM 5447 O O . PRO B 1 117 ? -27.094 -6.043 -4.52 1 75.69 117 PRO B O 1
ATOM 5450 N N . LEU B 1 118 ? -26.234 -4.551 -3.295 1 81.62 118 LEU B N 1
ATOM 5451 C CA . LEU B 1 118 ? -24.875 -4.992 -3.602 1 81.62 118 LEU B CA 1
ATOM 5452 C C . LEU B 1 118 ? -24.516 -6.246 -2.807 1 81.62 118 LEU B C 1
ATOM 5454 O O . LEU B 1 118 ? -23.453 -6.312 -2.188 1 81.62 118 LEU B O 1
ATOM 5458 N N . LEU B 1 119 ? -25.438 -7.219 -2.818 1 84.44 119 LEU B N 1
ATOM 5459 C CA . LEU B 1 119 ? -25.25 -8.453 -2.064 1 84.44 119 LEU B CA 1
ATOM 5460 C C . LEU B 1 119 ? -25.031 -9.633 -3.002 1 84.44 119 LEU B C 1
ATOM 5462 O O . LEU B 1 119 ? -25.688 -9.734 -4.047 1 84.44 119 LEU B O 1
ATOM 5466 N N . ILE B 1 120 ? -24.156 -10.406 -2.705 1 86.25 120 ILE B N 1
ATOM 5467 C CA . ILE B 1 120 ? -23.828 -11.625 -3.441 1 86.25 120 ILE B CA 1
ATOM 5468 C C . ILE B 1 120 ? -24.031 -12.836 -2.543 1 86.25 120 ILE B C 1
ATOM 5470 O O . ILE B 1 120 ? -23.391 -12.961 -1.499 1 86.25 120 ILE B O 1
ATOM 5474 N N . ASP B 1 121 ? -24.938 -13.719 -2.951 1 88.06 121 ASP B N 1
ATOM 5475 C CA . ASP B 1 121 ? -25.234 -14.914 -2.16 1 88.06 121 ASP B CA 1
ATOM 5476 C C . ASP B 1 121 ? -24.734 -16.172 -2.854 1 88.06 121 ASP B C 1
ATOM 5478 O O . ASP B 1 121 ? -25.406 -16.719 -3.73 1 88.06 121 ASP B O 1
ATOM 5482 N N . LYS B 1 122 ? -23.609 -16.641 -2.467 1 88.5 122 LYS B N 1
ATOM 5483 C CA . LYS B 1 122 ? -22.984 -17.875 -2.947 1 88.5 122 LYS B CA 1
ATOM 5484 C C . LYS B 1 122 ? -22.516 -18.75 -1.783 1 88.5 122 LYS B C 1
ATOM 5486 O O . LYS B 1 122 ? -21.344 -18.703 -1.402 1 88.5 122 LYS B O 1
ATOM 5491 N N . PRO B 1 123 ? -23.297 -19.625 -1.321 1 89.75 123 PRO B N 1
ATOM 5492 C CA . PRO B 1 123 ? -23 -20.391 -0.112 1 89.75 123 PRO B CA 1
ATOM 5493 C C . PRO B 1 123 ? -21.828 -21.344 -0.29 1 89.75 123 PRO B C 1
ATOM 5495 O O . PRO B 1 123 ? -21.188 -21.734 0.691 1 89.75 123 PRO B O 1
ATOM 5498 N N . LYS B 1 124 ? -21.578 -21.797 -1.534 1 86.56 124 LYS B N 1
ATOM 5499 C CA . LYS B 1 124 ? -20.438 -22.672 -1.765 1 86.56 124 LYS B CA 1
ATOM 5500 C C . LYS B 1 124 ? -19.125 -21.969 -1.442 1 86.56 124 LYS B C 1
ATOM 5502 O O . LYS B 1 124 ? -18.156 -22.609 -1.002 1 86.56 124 LYS B O 1
ATOM 5507 N N . ALA B 1 125 ? -19.156 -20.703 -1.645 1 88.62 125 ALA B N 1
ATOM 5508 C CA . ALA B 1 125 ? -17.953 -19.922 -1.396 1 88.62 125 ALA B CA 1
ATOM 5509 C C . ALA B 1 125 ? -17.891 -19.453 0.059 1 88.62 125 ALA B C 1
ATOM 5511 O O . ALA B 1 125 ? -16.844 -19.562 0.704 1 88.62 125 ALA B O 1
ATOM 5512 N N . HIS B 1 126 ? -18.984 -19.016 0.566 1 90 126 HIS B N 1
ATOM 5513 C CA . HIS B 1 126 ? -19.094 -18.516 1.932 1 90 126 HIS B CA 1
ATOM 5514 C C . HIS B 1 126 ? -20.516 -18.672 2.467 1 90 126 HIS B C 1
ATOM 5516 O O . HIS B 1 126 ? -21.484 -18.359 1.77 1 90 126 HIS B O 1
ATOM 5522 N N . LYS B 1 127 ? -20.594 -19.062 3.654 1 86.94 127 LYS B N 1
ATOM 5523 C CA . LYS B 1 127 ? -21.859 -19.406 4.27 1 86.94 127 LYS B CA 1
ATOM 5524 C C . LYS B 1 127 ? -22.797 -18.203 4.324 1 86.94 127 LYS B C 1
ATOM 5526 O O . LYS B 1 127 ? -24 -18.328 4.137 1 86.94 127 LYS B O 1
ATOM 5531 N N . HIS B 1 128 ? -22.281 -17 4.527 1 88.44 128 HIS B N 1
ATOM 5532 C CA . HIS B 1 128 ? -23.078 -15.773 4.648 1 88.44 128 HIS B CA 1
ATOM 5533 C C . HIS B 1 128 ? -23.031 -14.961 3.361 1 88.44 128 HIS B C 1
ATOM 5535 O O . HIS B 1 128 ? -22.062 -15.055 2.596 1 88.44 128 HIS B O 1
ATOM 5541 N N . PRO B 1 129 ? -24.109 -14.164 3.143 1 89.25 129 PRO B N 1
ATOM 5542 C CA . PRO B 1 129 ? -24.062 -13.281 1.974 1 89.25 129 PRO B CA 1
ATOM 5543 C C . PRO B 1 129 ? -22.906 -12.289 2.031 1 89.25 129 PRO B C 1
ATOM 5545 O O . PRO B 1 129 ? -22.547 -11.805 3.111 1 89.25 129 PRO B O 1
ATOM 5548 N N . LEU B 1 130 ? -22.375 -12.008 0.879 1 90.5 130 LEU B N 1
ATOM 5549 C CA . LEU B 1 130 ? -21.266 -11.062 0.756 1 90.5 130 LEU B CA 1
ATOM 5550 C C . LEU B 1 130 ? -21.734 -9.742 0.164 1 90.5 130 LEU B C 1
ATOM 5552 O O . LEU B 1 130 ? -22.625 -9.727 -0.702 1 90.5 130 LEU B O 1
ATOM 5556 N N . SER B 1 131 ? -21.203 -8.719 0.73 1 88.06 131 SER B N 1
ATOM 5557 C CA . SER B 1 131 ? -21.531 -7.395 0.22 1 88.06 131 SER B CA 1
ATOM 5558 C C . SER B 1 131 ? -20.391 -6.816 -0.606 1 88.06 131 SER B C 1
ATOM 5560 O O . SER B 1 131 ? -19.25 -6.758 -0.142 1 88.06 131 SER B O 1
ATOM 5562 N N . LEU B 1 132 ? -20.766 -6.387 -1.811 1 87 132 LEU B N 1
ATOM 5563 C CA . LEU B 1 132 ? -19.781 -5.727 -2.664 1 87 132 LEU B CA 1
ATOM 5564 C C . LEU B 1 132 ? -19.516 -4.301 -2.188 1 87 132 LEU B C 1
ATOM 5566 O O . LEU B 1 132 ? -20.453 -3.562 -1.875 1 87 132 LEU B O 1
ATOM 5570 N N . MET B 1 133 ? -18.281 -3.939 -2.039 1 84.19 133 MET B N 1
ATOM 5571 C CA . MET B 1 133 ? -17.891 -2.594 -1.634 1 84.19 133 MET B CA 1
ATOM 5572 C C . MET B 1 133 ? -17.109 -1.898 -2.738 1 84.19 133 MET B C 1
ATOM 5574 O O . MET B 1 133 ? -15.875 -2.016 -2.801 1 84.19 133 MET B O 1
ATOM 5578 N N . PRO B 1 134 ? -17.844 -1.12 -3.529 1 81.5 134 PRO B N 1
ATOM 5579 C CA . PRO B 1 134 ? -17.141 -0.448 -4.633 1 81.5 134 PRO B CA 1
ATOM 5580 C C . PRO B 1 134 ? -16.375 0.793 -4.184 1 81.5 134 PRO B C 1
ATOM 5582 O O . PRO B 1 134 ? -16.703 1.908 -4.602 1 81.5 134 PRO B O 1
ATOM 5585 N N . ILE B 1 135 ? -15.383 0.613 -3.336 1 79.56 135 ILE B N 1
ATOM 5586 C CA . ILE B 1 135 ? -14.523 1.678 -2.836 1 79.56 135 ILE B CA 1
ATOM 5587 C C . ILE B 1 135 ? -13.117 1.519 -3.414 1 79.56 135 ILE B C 1
ATOM 5589 O O . ILE B 1 135 ? -12.414 0.559 -3.092 1 79.56 135 ILE B O 1
ATOM 5593 N N . ASN B 1 136 ? -12.734 2.418 -4.227 1 77.06 136 ASN B N 1
ATOM 5594 C CA . ASN B 1 136 ? -11.492 2.33 -4.996 1 77.06 136 ASN B CA 1
ATOM 5595 C C . ASN B 1 136 ? -10.266 2.441 -4.094 1 77.06 136 ASN B C 1
ATOM 5597 O O . ASN B 1 136 ? -9.211 1.88 -4.398 1 77.06 136 ASN B O 1
ATOM 5601 N N . SER B 1 137 ? -10.398 3.1 -2.994 1 80.69 137 SER B N 1
ATOM 5602 C CA . SER B 1 137 ? -9.227 3.389 -2.178 1 80.69 137 SER B CA 1
ATOM 5603 C C . SER B 1 137 ? -8.844 2.193 -1.312 1 80.69 137 SER B C 1
ATOM 5605 O O . SER B 1 137 ? -7.781 2.188 -0.683 1 80.69 137 SER B O 1
ATOM 5607 N N . ILE B 1 138 ? -9.641 1.157 -1.322 1 86.81 138 ILE B N 1
ATOM 5608 C CA . ILE B 1 138 ? -9.422 0.043 -0.407 1 86.81 138 ILE B CA 1
ATOM 5609 C C . ILE B 1 138 ? -8.406 -0.927 -1.013 1 86.81 138 ILE B C 1
ATOM 5611 O O . ILE B 1 138 ? -8.492 -1.265 -2.195 1 86.81 138 ILE B O 1
ATOM 5615 N N . SER B 1 139 ? -7.426 -1.265 -0.332 1 89.56 139 SER B N 1
ATOM 5616 C CA . SER B 1 139 ? -6.547 -2.4 -0.583 1 89.56 139 SER B CA 1
ATOM 5617 C C . SER B 1 139 ? -6.656 -3.439 0.528 1 89.56 139 SER B C 1
ATOM 5619 O O . SER B 1 139 ? -6.867 -3.092 1.691 1 89.56 139 SER B O 1
ATOM 5621 N N . PHE B 1 140 ? -6.633 -4.668 0.089 1 90.06 140 PHE B N 1
ATOM 5622 C CA . PHE B 1 140 ? -6.836 -5.707 1.09 1 90.06 140 PHE B CA 1
ATOM 5623 C C . PHE B 1 140 ? -6.18 -7.012 0.656 1 90.06 140 PHE B C 1
ATOM 5625 O O . PHE B 1 140 ? -5.785 -7.16 -0.503 1 90.06 140 PHE B O 1
ATOM 5632 N N . THR B 1 141 ? -6.043 -7.887 1.608 1 91.38 141 THR B N 1
ATOM 5633 C CA . THR B 1 141 ? -5.617 -9.25 1.316 1 91.38 141 THR B CA 1
ATOM 5634 C C . THR B 1 141 ? -6.816 -10.195 1.268 1 91.38 141 THR B C 1
ATOM 5636 O O . THR B 1 141 ? -7.59 -10.273 2.225 1 91.38 141 THR B O 1
ATOM 5639 N N . CYS B 1 142 ? -6.957 -10.828 0.175 1 93.44 142 CYS B N 1
ATOM 5640 C CA . CYS B 1 142 ? -8.094 -11.719 -0.02 1 93.44 142 CYS B CA 1
ATOM 5641 C C . CYS B 1 142 ? -7.984 -12.945 0.884 1 93.44 142 CYS B C 1
ATOM 5643 O O . CYS B 1 142 ? -6.961 -13.633 0.89 1 93.44 142 CYS B O 1
ATOM 5645 N N . ASP B 1 143 ? -9.016 -13.242 1.549 1 92 143 ASP B N 1
ATOM 5646 C CA . ASP B 1 143 ? -9 -14.359 2.486 1 92 143 ASP B CA 1
ATOM 5647 C C . ASP B 1 143 ? -8.992 -15.695 1.745 1 92 143 ASP B C 1
ATOM 5649 O O . ASP B 1 143 ? -8.594 -16.719 2.307 1 92 143 ASP B O 1
ATOM 5653 N N . ALA B 1 144 ? -9.391 -15.703 0.527 1 93.62 144 ALA B N 1
ATOM 5654 C CA . ALA B 1 144 ? -9.516 -16.953 -0.228 1 93.62 144 ALA B CA 1
ATOM 5655 C C . ALA B 1 144 ? -8.219 -17.281 -0.962 1 93.62 144 ALA B C 1
ATOM 5657 O O . ALA B 1 144 ? -7.93 -18.453 -1.229 1 93.62 144 ALA B O 1
ATOM 5658 N N . CYS B 1 145 ? -7.473 -16.297 -1.325 1 94.5 145 CYS B N 1
ATOM 5659 C CA . CYS B 1 145 ? -6.297 -16.594 -2.139 1 94.5 145 CYS B CA 1
ATOM 5660 C C . CYS B 1 145 ? -5.035 -16.031 -1.498 1 94.5 145 CYS B C 1
ATOM 5662 O O . CYS B 1 145 ? -3.924 -16.391 -1.89 1 94.5 145 CYS B O 1
ATOM 5664 N N . GLY B 1 146 ? -5.18 -15.078 -0.613 1 92.69 146 GLY B N 1
ATOM 5665 C CA . GLY B 1 146 ? -4.035 -14.531 0.096 1 92.69 146 GLY B CA 1
ATOM 5666 C C . GLY B 1 146 ? -3.318 -13.438 -0.68 1 92.69 146 GLY B C 1
ATOM 5667 O O . GLY B 1 146 ? -2.303 -12.906 -0.223 1 92.69 146 GLY B O 1
ATOM 5668 N N . SER B 1 147 ? -3.781 -13.086 -1.786 1 92.75 147 SER B N 1
ATOM 5669 C CA . SER B 1 147 ? -3.139 -12.055 -2.604 1 92.75 147 SER B CA 1
ATOM 5670 C C . SER B 1 147 ? -3.693 -10.672 -2.291 1 92.75 147 SER B C 1
ATOM 5672 O O . SER B 1 147 ? -4.879 -10.531 -1.984 1 92.75 147 SER B O 1
ATOM 5674 N N . ARG B 1 148 ? -2.758 -9.727 -2.383 1 89.38 148 ARG B N 1
ATOM 5675 C CA . ARG B 1 148 ? -3.15 -8.328 -2.205 1 89.38 148 ARG B CA 1
ATOM 5676 C C . ARG B 1 148 ? -3.342 -7.641 -3.553 1 89.38 148 ARG B C 1
ATOM 5678 O O . ARG B 1 148 ? -2.455 -7.68 -4.406 1 89.38 148 ARG B O 1
ATOM 5685 N N . ASP B 1 149 ? -4.547 -7.383 -3.904 1 75.38 149 ASP B N 1
ATOM 5686 C CA . ASP B 1 149 ? -4.785 -6.703 -5.176 1 75.38 149 ASP B CA 1
ATOM 5687 C C . ASP B 1 149 ? -5.605 -5.434 -4.973 1 75.38 149 ASP B C 1
ATOM 5689 O O . ASP B 1 149 ? -6.543 -5.414 -4.168 1 75.38 149 ASP B O 1
ATOM 5693 N N . ASN B 1 150 ? -5.23 -4.508 -5.73 1 65.56 150 ASN B N 1
ATOM 5694 C CA . ASN B 1 150 ? -5.914 -3.223 -5.664 1 65.56 150 ASN B CA 1
ATOM 5695 C C . ASN B 1 150 ? -6.887 -3.041 -6.824 1 65.56 150 ASN B C 1
ATOM 5697 O O . ASN B 1 150 ? -7.594 -2.033 -6.898 1 65.56 150 ASN B O 1
ATOM 5701 N N . ASP B 1 151 ? -6.91 -4.066 -7.672 1 66.94 151 ASP B N 1
ATOM 5702 C CA . ASP B 1 151 ? -7.656 -3.811 -8.898 1 66.94 151 ASP B CA 1
ATOM 5703 C C . ASP B 1 151 ? -9.07 -4.375 -8.805 1 66.94 151 ASP B C 1
ATOM 5705 O O . ASP B 1 151 ? -9.828 -4.332 -9.781 1 66.94 151 ASP B O 1
ATOM 5709 N N . SER B 1 152 ? -9.398 -4.969 -7.691 1 74.31 152 SER B N 1
ATOM 5710 C CA . SER B 1 152 ? -10.742 -5.523 -7.57 1 74.31 152 SER B CA 1
ATOM 5711 C C . SER B 1 152 ? -11.445 -5.012 -6.316 1 74.31 152 SER B C 1
ATOM 5713 O O . SER B 1 152 ? -10.797 -4.777 -5.293 1 74.31 152 SER B O 1
ATOM 5715 N N . TYR B 1 153 ? -12.773 -4.758 -6.508 1 82.38 153 TYR B N 1
ATOM 5716 C CA . TYR B 1 153 ? -13.562 -4.367 -5.344 1 82.38 153 TYR B CA 1
ATOM 5717 C C . TYR B 1 153 ? -13.711 -5.531 -4.371 1 82.38 153 TYR B C 1
ATOM 5719 O O . TYR B 1 153 ? -13.945 -6.668 -4.785 1 82.38 153 TYR B O 1
ATOM 5727 N N . PRO B 1 154 ? -13.523 -5.238 -3.166 1 89.06 154 PRO B N 1
ATOM 5728 C CA . PRO B 1 154 ? -13.68 -6.305 -2.174 1 89.06 154 PRO B CA 1
ATOM 5729 C C . PRO B 1 154 ? -15.141 -6.668 -1.918 1 89.06 154 PRO B C 1
ATOM 5731 O O . PRO B 1 154 ? -16.031 -5.84 -2.129 1 89.06 154 PRO B O 1
ATOM 5734 N N . CYS B 1 155 ? -15.375 -7.871 -1.643 1 91.06 155 CYS B N 1
ATOM 5735 C CA . CYS B 1 155 ? -16.625 -8.375 -1.098 1 91.06 155 CYS B CA 1
ATOM 5736 C C . CYS B 1 155 ? -16.469 -8.766 0.365 1 91.06 155 CYS B C 1
ATOM 5738 O O . CYS B 1 155 ? -15.555 -9.516 0.715 1 91.06 155 CYS B O 1
ATOM 5740 N N . THR B 1 156 ? -17.297 -8.25 1.231 1 89.75 156 THR B N 1
ATOM 5741 C CA . THR B 1 156 ? -17.109 -8.469 2.66 1 89.75 156 THR B CA 1
ATOM 5742 C C . THR B 1 156 ? -18.359 -9.078 3.289 1 89.75 156 THR B C 1
ATOM 5744 O O . THR B 1 156 ? -19.469 -8.836 2.824 1 89.75 156 THR B O 1
ATOM 5747 N N . CYS B 1 157 ? -18.094 -9.938 4.188 1 88.94 157 CYS B N 1
ATOM 5748 C CA . CYS B 1 157 ? -19.172 -10.453 5.016 1 88.94 157 CYS B CA 1
ATOM 5749 C C . CYS B 1 157 ? -19.375 -9.586 6.254 1 88.94 157 CYS B C 1
ATOM 5751 O O . CYS B 1 157 ? -18.469 -9.43 7.059 1 88.94 157 CYS B O 1
ATOM 5753 N N . HIS B 1 158 ? -20.531 -9.133 6.426 1 79.38 158 HIS B N 1
ATOM 5754 C CA . HIS B 1 158 ? -20.828 -8.227 7.535 1 79.38 158 HIS B CA 1
ATOM 5755 C C . HIS B 1 158 ? -20.891 -8.984 8.859 1 79.38 158 HIS B C 1
ATOM 5757 O O . HIS B 1 158 ? -20.703 -8.391 9.922 1 79.38 158 HIS B O 1
ATOM 5763 N N . GLN B 1 159 ? -21.141 -10.234 8.727 1 77.12 159 GLN B N 1
ATOM 5764 C CA . GLN B 1 159 ? -21.312 -11.031 9.938 1 77.12 159 GLN B CA 1
ATOM 5765 C C . GLN B 1 159 ? -19.969 -11.492 10.484 1 77.12 159 GLN B C 1
ATOM 5767 O O . GLN B 1 159 ? -19.75 -11.484 11.703 1 77.12 159 GLN B O 1
ATOM 5772 N N . CYS B 1 160 ? -19.031 -11.82 9.602 1 80.06 160 CYS B N 1
ATOM 5773 C CA . CYS B 1 160 ? -17.797 -12.422 10.102 1 80.06 160 CYS B CA 1
ATOM 5774 C C . CYS B 1 160 ? -16.578 -11.648 9.609 1 80.06 160 CYS B C 1
ATOM 5776 O O . CYS B 1 160 ? -15.438 -12.07 9.828 1 80.06 160 CYS B O 1
ATOM 5778 N N . CYS B 1 161 ? -16.688 -10.664 8.906 1 81.38 161 CYS B N 1
ATOM 5779 C CA . CYS B 1 161 ? -15.617 -9.789 8.43 1 81.38 161 CYS B CA 1
ATOM 5780 C C . CYS B 1 161 ? -14.695 -10.531 7.465 1 81.38 161 CYS B C 1
ATOM 5782 O O . CYS B 1 161 ? -13.492 -10.273 7.422 1 81.38 161 CYS B O 1
ATOM 5784 N N . PHE B 1 162 ? -15.297 -11.508 6.789 1 87.75 162 PHE B N 1
ATOM 5785 C CA . PHE B 1 162 ? -14.641 -12.172 5.676 1 87.75 162 PHE B CA 1
ATOM 5786 C C . PHE B 1 162 ? -14.531 -11.242 4.473 1 87.75 162 PHE B C 1
ATOM 5788 O O . PHE B 1 162 ? -15.492 -10.547 4.129 1 87.75 162 PHE B O 1
ATOM 5795 N N . ILE B 1 163 ? -13.281 -11.094 3.961 1 90.81 163 ILE B N 1
ATOM 5796 C CA . ILE B 1 163 ? -13.078 -10.195 2.828 1 90.81 163 ILE B CA 1
ATOM 5797 C C . ILE B 1 163 ? -12.43 -10.961 1.673 1 90.81 163 ILE B C 1
ATOM 5799 O O . ILE B 1 163 ? -11.43 -11.656 1.861 1 90.81 163 ILE B O 1
ATOM 5803 N N . ILE B 1 164 ? -13.023 -10.867 0.477 1 92.88 164 ILE B N 1
ATOM 5804 C CA . ILE B 1 164 ? -12.617 -11.719 -0.634 1 92.88 164 ILE B CA 1
ATOM 5805 C C . ILE B 1 164 ? -12.68 -10.93 -1.94 1 92.88 164 ILE B C 1
ATOM 5807 O O . ILE B 1 164 ? -13.445 -9.969 -2.055 1 92.88 164 ILE B O 1
ATOM 5811 N N . HIS B 1 165 ? -11.836 -11.383 -2.848 1 91.62 165 HIS B N 1
ATOM 5812 C CA . HIS B 1 165 ? -11.984 -10.883 -4.211 1 91.62 165 HIS B CA 1
ATOM 5813 C C . HIS B 1 165 ? -13.305 -11.328 -4.824 1 91.62 165 HIS B C 1
ATOM 5815 O O . HIS B 1 165 ? -13.773 -12.438 -4.562 1 91.62 165 HIS B O 1
ATOM 5821 N N . ARG B 1 166 ? -13.766 -10.43 -5.633 1 88 166 ARG B N 1
ATOM 5822 C CA . ARG B 1 166 ? -14.992 -10.812 -6.332 1 88 166 ARG B CA 1
ATOM 5823 C C . ARG B 1 166 ? -14.766 -12.07 -7.168 1 88 166 ARG B C 1
ATOM 5825 O O . ARG B 1 166 ? -15.617 -12.961 -7.188 1 88 166 ARG B O 1
ATOM 5832 N N . ASP B 1 167 ? -13.633 -12.195 -7.875 1 87.31 167 ASP B N 1
ATOM 5833 C CA . ASP B 1 167 ? -13.312 -13.336 -8.727 1 87.31 167 ASP B CA 1
ATOM 5834 C C . ASP B 1 167 ? -13.078 -14.594 -7.895 1 87.31 167 ASP B C 1
ATOM 5836 O O . ASP B 1 167 ? -13.32 -15.711 -8.359 1 87.31 167 ASP B O 1
ATOM 5840 N N . CYS B 1 168 ? -12.633 -14.445 -6.691 1 92.5 168 CYS B N 1
ATOM 5841 C CA . CYS B 1 168 ? -12.281 -15.594 -5.859 1 92.5 168 CYS B CA 1
ATOM 5842 C C . CYS B 1 168 ? -13.523 -16.234 -5.266 1 92.5 168 CYS B C 1
ATOM 5844 O O . CYS B 1 168 ? -13.453 -17.344 -4.711 1 92.5 168 CYS B O 1
ATOM 5846 N N . ILE B 1 169 ? -14.672 -15.555 -5.383 1 91.5 169 ILE B N 1
ATOM 5847 C CA . ILE B 1 169 ? -15.93 -16.141 -4.938 1 91.5 169 ILE B CA 1
ATOM 5848 C C . ILE B 1 169 ? -16.25 -17.375 -5.777 1 91.5 169 ILE B C 1
ATOM 5850 O O . ILE B 1 169 ? -16.891 -18.312 -5.289 1 91.5 169 ILE B O 1
ATOM 5854 N N . ASP B 1 170 ? -15.719 -17.375 -7.016 1 90.38 170 ASP B N 1
ATOM 5855 C CA . ASP B 1 170 ? -16.062 -18.453 -7.941 1 90.38 170 ASP B CA 1
ATOM 5856 C C . ASP B 1 170 ? -14.945 -19.484 -8.016 1 90.38 170 ASP B C 1
ATOM 5858 O O . ASP B 1 170 ? -14.906 -20.297 -8.938 1 90.38 170 ASP B O 1
ATOM 5862 N N . LEU B 1 171 ? -14.07 -19.5 -7.148 1 95.19 171 LEU B N 1
ATOM 5863 C CA . LEU B 1 171 ? -13.047 -20.547 -7.105 1 95.19 171 LEU B CA 1
ATOM 5864 C C . LEU B 1 171 ? -13.672 -21.922 -7.004 1 95.19 171 LEU B C 1
ATOM 5866 O O . LEU B 1 171 ? -14.617 -22.125 -6.234 1 95.19 171 LEU B O 1
ATOM 5870 N N . PRO B 1 172 ? -13.125 -22.891 -7.816 1 96 172 PRO B N 1
ATOM 5871 C CA . PRO B 1 172 ? -13.641 -24.25 -7.688 1 96 172 PRO B CA 1
ATOM 5872 C C . PRO B 1 172 ? -13.297 -24.891 -6.34 1 96 172 PRO B C 1
ATOM 5874 O O . PRO B 1 172 ? -12.266 -24.562 -5.746 1 96 172 PRO B O 1
ATOM 5877 N N . ARG B 1 173 ? -14.133 -25.797 -5.914 1 95.62 173 ARG B N 1
ATOM 5878 C CA . ARG B 1 173 ? -13.961 -26.375 -4.586 1 95.62 173 ARG B CA 1
ATOM 5879 C C . ARG B 1 173 ? -13.008 -27.562 -4.629 1 95.62 173 ARG B C 1
ATOM 5881 O O . ARG B 1 173 ? -12.125 -27.688 -3.77 1 95.62 173 ARG B O 1
ATOM 5888 N N . VAL B 1 174 ? -13.227 -28.469 -5.555 1 96.12 174 VAL B N 1
ATOM 5889 C CA . VAL B 1 174 ? -12.414 -29.672 -5.711 1 96.12 174 VAL B CA 1
ATOM 5890 C C . VAL B 1 174 ? -11.891 -29.75 -7.141 1 96.12 174 VAL B C 1
ATOM 5892 O O . VAL B 1 174 ? -12.664 -29.672 -8.102 1 96.12 174 VAL B O 1
ATOM 5895 N N . ILE B 1 175 ? -10.594 -29.938 -7.238 1 96.12 175 ILE B N 1
ATOM 5896 C CA . ILE B 1 175 ? -10.031 -29.969 -8.586 1 96.12 175 ILE B CA 1
ATOM 5897 C C . ILE B 1 175 ? -8.867 -30.953 -8.641 1 96.12 175 ILE B C 1
ATOM 5899 O O . ILE B 1 175 ? -8.438 -31.469 -7.605 1 96.12 175 ILE B O 1
ATOM 5903 N N . CYS B 1 176 ? -8.477 -31.297 -9.883 1 93.81 176 CYS B N 1
ATOM 5904 C CA . CYS B 1 176 ? -7.238 -32 -10.172 1 93.81 176 CYS B CA 1
ATOM 5905 C C . CYS B 1 176 ? -6.258 -31.125 -10.93 1 93.81 176 CYS B C 1
ATOM 5907 O O . CYS B 1 176 ? -6.656 -30.375 -11.82 1 93.81 176 CYS B O 1
ATOM 5909 N N . ILE B 1 177 ? -5.059 -31.203 -10.484 1 94.62 177 ILE B N 1
ATOM 5910 C CA . ILE B 1 177 ? -4.059 -30.406 -11.188 1 94.62 177 ILE B CA 1
ATOM 5911 C C . ILE B 1 177 ? -2.951 -31.312 -11.719 1 94.62 177 ILE B C 1
ATOM 5913 O O . ILE B 1 177 ? -2.824 -32.469 -11.281 1 94.62 177 ILE B O 1
ATOM 5917 N N . ASN B 1 178 ? -2.096 -30.875 -12.609 1 92.12 178 ASN B N 1
ATOM 5918 C CA . ASN B 1 178 ? -1.079 -31.703 -13.25 1 92.12 178 ASN B CA 1
ATOM 5919 C C . ASN B 1 178 ? 0.186 -31.797 -12.406 1 92.12 178 ASN B C 1
ATOM 5921 O O . ASN B 1 178 ? 1.211 -32.312 -12.859 1 92.12 178 ASN B O 1
ATOM 5925 N N . ARG B 1 179 ? 0.152 -31.312 -11.18 1 93 179 ARG B N 1
ATOM 5926 C CA . ARG B 1 179 ? 1.304 -31.344 -10.281 1 93 179 ARG B CA 1
ATOM 5927 C C . ARG B 1 179 ? 1.077 -32.312 -9.133 1 93 179 ARG B C 1
ATOM 5929 O O . ARG B 1 179 ? 1.932 -32.469 -8.258 1 93 179 ARG B O 1
ATOM 5936 N N . HIS B 1 180 ? -0.058 -32.906 -9.156 1 92.62 180 HIS B N 1
ATOM 5937 C CA . HIS B 1 180 ? -0.414 -33.812 -8.07 1 92.62 180 HIS B CA 1
ATOM 5938 C C . HIS B 1 180 ? -1.419 -34.844 -8.531 1 92.62 180 HIS B C 1
ATOM 5940 O O . HIS B 1 180 ? -2.311 -34.562 -9.328 1 92.62 180 HIS B O 1
ATOM 5946 N N . ASP B 1 181 ? -1.319 -36 -8.023 1 88 181 ASP B N 1
ATOM 5947 C CA . ASP B 1 181 ? -2.133 -37.094 -8.508 1 88 181 ASP B CA 1
ATOM 5948 C C . ASP B 1 181 ? -3.504 -37.125 -7.84 1 88 181 ASP B C 1
ATOM 5950 O O . ASP B 1 181 ? -4.508 -37.469 -8.469 1 88 181 ASP B O 1
ATOM 5954 N N . HIS B 1 182 ? -3.584 -36.688 -6.59 1 92.19 182 HIS B N 1
ATOM 5955 C CA . HIS B 1 182 ? -4.852 -36.688 -5.867 1 92.19 182 HIS B CA 1
ATOM 5956 C C . HIS B 1 182 ? -5.645 -35.438 -6.145 1 92.19 182 HIS B C 1
ATOM 5958 O O . HIS B 1 182 ? -5.082 -34.406 -6.578 1 92.19 182 HIS B O 1
ATOM 5964 N N . ARG B 1 183 ? -6.91 -35.562 -5.926 1 94.12 183 ARG B N 1
ATOM 5965 C CA . ARG B 1 183 ? -7.742 -34.375 -5.93 1 94.12 183 ARG B CA 1
ATOM 5966 C C . ARG B 1 183 ? -7.367 -33.438 -4.781 1 94.12 183 ARG B C 1
ATOM 5968 O O . ARG B 1 183 ? -6.961 -33.906 -3.709 1 94.12 183 ARG B O 1
ATOM 5975 N N . ILE B 1 184 ? -7.473 -32.219 -5.027 1 96.62 184 ILE B N 1
ATOM 5976 C CA . ILE B 1 184 ? -7.227 -31.234 -3.971 1 96.62 184 ILE B CA 1
ATOM 5977 C C . ILE B 1 184 ? -8.477 -30.391 -3.756 1 96.62 184 ILE B C 1
ATOM 5979 O O . ILE B 1 184 ? -9.281 -30.219 -4.672 1 96.62 184 ILE B O 1
ATOM 5983 N N . SER B 1 185 ? -8.641 -29.906 -2.584 1 96.88 185 SER B N 1
ATOM 5984 C CA . SER B 1 185 ? -9.805 -29.109 -2.215 1 96.88 185 SER B CA 1
ATOM 5985 C C . SER B 1 185 ? -9.391 -27.734 -1.673 1 96.88 185 SER B C 1
ATOM 5987 O O . SER B 1 185 ? -8.359 -27.609 -1.015 1 96.88 185 SER B O 1
ATOM 5989 N N . HIS B 1 186 ? -10.219 -26.766 -1.999 1 97.06 186 HIS B N 1
ATOM 5990 C CA . HIS B 1 186 ? -9.984 -25.438 -1.452 1 97.06 186 HIS B CA 1
ATOM 5991 C C . HIS B 1 186 ? -10.32 -25.375 0.035 1 97.06 186 HIS B C 1
ATOM 5993 O O . HIS B 1 186 ? -11.367 -25.875 0.457 1 97.06 186 HIS B O 1
ATOM 5999 N N . VAL B 1 187 ? -9.438 -24.844 0.856 1 93.69 187 VAL B N 1
ATOM 6000 C CA . VAL B 1 187 ? -9.633 -24.688 2.293 1 93.69 187 VAL B CA 1
ATOM 6001 C C . VAL B 1 187 ? -9.391 -23.234 2.691 1 93.69 187 VAL B C 1
ATOM 6003 O O . VAL B 1 187 ? -8.578 -22.547 2.074 1 93.69 187 VAL B O 1
ATOM 6006 N N . ASP B 1 188 ? -10.031 -22.781 3.66 1 89.06 188 ASP B N 1
ATOM 6007 C CA . ASP B 1 188 ? -9.914 -21.391 4.09 1 89.06 188 ASP B CA 1
ATOM 6008 C C . ASP B 1 188 ? -8.633 -21.156 4.879 1 89.06 188 ASP B C 1
ATOM 6010 O O . ASP B 1 188 ? -8.086 -20.062 4.883 1 89.06 188 ASP B O 1
ATOM 6014 N N . ILE B 1 189 ? -8.234 -22.156 5.605 1 87.62 189 ILE B N 1
ATOM 6015 C CA . ILE B 1 189 ? -7.035 -22.047 6.43 1 87.62 189 ILE B CA 1
ATOM 6016 C C . ILE B 1 189 ? -6.289 -23.391 6.406 1 87.62 189 ILE B C 1
ATOM 6018 O O . ILE B 1 189 ? -6.902 -24.453 6.473 1 87.62 189 ILE B O 1
ATOM 6022 N N . LEU B 1 190 ? -4.992 -23.25 6.227 1 89.12 190 LEU B N 1
ATOM 6023 C CA . LEU B 1 190 ? -4.141 -24.438 6.285 1 89.12 190 LEU B CA 1
ATOM 6024 C C . LEU B 1 190 ? -3.645 -24.688 7.707 1 89.12 190 LEU B C 1
ATOM 6026 O O . LEU B 1 190 ? -3.678 -23.781 8.539 1 89.12 190 LEU B O 1
ATOM 6030 N N . SER B 1 191 ? -3.271 -25.875 7.93 1 87.06 191 SER B N 1
ATOM 6031 C CA . SER B 1 191 ? -2.672 -26.188 9.227 1 87.06 191 SER B CA 1
ATOM 6032 C C . SER B 1 191 ? -1.452 -25.312 9.492 1 87.06 191 SER B C 1
ATOM 6034 O O . SER B 1 191 ? -0.82 -24.812 8.555 1 87.06 191 SER B O 1
ATOM 6036 N N . PRO B 1 192 ? -1.168 -24.953 10.703 1 85.56 192 PRO B N 1
ATOM 6037 C CA . PRO B 1 192 ? -0.136 -23.984 11.078 1 85.56 192 PRO B CA 1
ATOM 6038 C C . PRO B 1 192 ? 1.267 -24.422 10.664 1 85.56 192 PRO B C 1
ATOM 6040 O O . PRO B 1 192 ? 2.223 -23.656 10.797 1 85.56 192 PRO B O 1
ATOM 6043 N N . GLU B 1 193 ? 1.438 -25.438 10.016 1 88.25 193 GLU B N 1
ATOM 6044 C CA . GLU B 1 193 ? 2.762 -25.859 9.57 1 88.25 193 GLU B CA 1
ATOM 6045 C C . GLU B 1 193 ? 3.242 -25 8.391 1 88.25 193 GLU B C 1
ATOM 6047 O O . GLU B 1 193 ? 2.508 -24.141 7.902 1 88.25 193 GLU B O 1
ATOM 6052 N N . GLU B 1 194 ? 4.488 -25.094 8.164 1 92.88 194 GLU B N 1
ATOM 6053 C CA . GLU B 1 194 ? 5.031 -24.406 6.996 1 92.88 194 GLU B CA 1
ATOM 6054 C C . GLU B 1 194 ? 4.676 -25.141 5.707 1 92.88 194 GLU B C 1
ATOM 6056 O O . GLU B 1 194 ? 4.836 -26.359 5.613 1 92.88 194 GLU B O 1
ATOM 6061 N N . TRP B 1 195 ? 4.113 -24.438 4.832 1 95.38 195 TRP B N 1
ATOM 6062 C CA . TRP B 1 195 ? 3.684 -25.031 3.568 1 95.38 195 TRP B CA 1
ATOM 6063 C C . TRP B 1 195 ? 4.441 -24.406 2.396 1 95.38 195 TRP B C 1
ATOM 6065 O O . TRP B 1 195 ? 4.691 -23.203 2.375 1 95.38 195 TRP B O 1
ATOM 6075 N N . ILE B 1 196 ? 4.852 -25.266 1.495 1 95.56 196 ILE B N 1
ATOM 6076 C CA . ILE B 1 196 ? 5.441 -24.828 0.236 1 95.56 196 ILE B CA 1
ATOM 6077 C C . ILE B 1 196 ? 4.504 -25.156 -0.92 1 95.56 196 ILE B C 1
ATOM 6079 O O . ILE B 1 196 ? 3.996 -26.281 -1.008 1 95.56 196 ILE B O 1
ATOM 6083 N N . CYS B 1 197 ? 4.219 -24.234 -1.779 1 96.5 197 CYS B N 1
ATOM 6084 C CA . CYS B 1 197 ? 3.293 -24.406 -2.893 1 96.5 197 CYS B CA 1
ATOM 6085 C C . CYS B 1 197 ? 3.807 -25.453 -3.873 1 96.5 197 CYS B C 1
ATOM 6087 O O . CYS B 1 197 ? 4.957 -25.391 -4.312 1 96.5 197 CYS B O 1
ATOM 6089 N N . GLY B 1 198 ? 3.029 -26.344 -4.32 1 95.88 198 GLY B N 1
ATOM 6090 C CA . GLY B 1 198 ? 3.404 -27.406 -5.238 1 95.88 198 GLY B CA 1
ATOM 6091 C C . GLY B 1 198 ? 3.592 -26.922 -6.664 1 95.88 198 GLY B C 1
ATOM 6092 O O . GLY B 1 198 ? 4.074 -27.672 -7.52 1 95.88 198 GLY B O 1
ATOM 6093 N N . VAL B 1 199 ? 3.279 -25.703 -6.887 1 95.12 199 VAL B N 1
ATOM 6094 C CA . VAL B 1 199 ? 3.346 -25.188 -8.258 1 95.12 199 VAL B CA 1
ATOM 6095 C C . VAL B 1 199 ? 4.48 -24.172 -8.375 1 95.12 199 VAL B C 1
ATOM 6097 O O . VAL B 1 199 ? 5.445 -24.391 -9.102 1 95.12 199 VAL B O 1
ATOM 6100 N N . CYS B 1 200 ? 4.484 -23.219 -7.57 1 93 200 CYS B N 1
ATOM 6101 C CA . CYS B 1 200 ? 5.496 -22.172 -7.703 1 93 200 CYS B CA 1
ATOM 6102 C C . CYS B 1 200 ? 6.652 -22.406 -6.738 1 93 200 CYS B C 1
ATOM 6104 O O . CYS B 1 200 ? 7.707 -21.781 -6.867 1 93 200 CYS B O 1
ATOM 6106 N N . HIS B 1 201 ? 6.406 -23.188 -5.668 1 94.75 201 HIS B N 1
ATOM 6107 C CA . HIS B 1 201 ? 7.406 -23.609 -4.691 1 94.75 201 HIS B CA 1
ATOM 6108 C C . HIS B 1 201 ? 7.809 -22.469 -3.777 1 94.75 201 HIS B C 1
ATOM 6110 O O . HIS B 1 201 ? 8.922 -22.438 -3.254 1 94.75 201 HIS B O 1
ATOM 6116 N N . ASN B 1 202 ? 7.02 -21.469 -3.639 1 94.56 202 ASN B N 1
ATOM 6117 C CA . ASN B 1 202 ? 7.152 -20.438 -2.623 1 94.56 202 ASN B CA 1
ATOM 6118 C C . ASN B 1 202 ? 6.355 -20.766 -1.367 1 94.56 202 ASN B C 1
ATOM 6120 O O . ASN B 1 202 ? 5.508 -21.672 -1.387 1 94.56 202 ASN B O 1
ATOM 6124 N N . SER B 1 203 ? 6.703 -20.047 -0.356 1 95.81 203 SER B N 1
ATOM 6125 C CA . SER B 1 203 ? 6.008 -20.266 0.906 1 95.81 203 SER B CA 1
ATOM 6126 C C . SER B 1 203 ? 4.547 -19.844 0.817 1 95.81 203 SER B C 1
ATOM 6128 O O . SER B 1 203 ? 4.23 -18.844 0.17 1 95.81 203 SER B O 1
ATOM 6130 N N . ILE B 1 204 ? 3.682 -20.641 1.394 1 95.94 204 ILE B N 1
ATOM 6131 C CA . ILE B 1 204 ? 2.26 -20.328 1.461 1 95.94 204 ILE B CA 1
ATOM 6132 C C . ILE B 1 204 ? 1.929 -19.719 2.822 1 95.94 204 ILE B C 1
ATOM 6134 O O . ILE B 1 204 ? 2.316 -20.266 3.861 1 95.94 204 ILE B O 1
ATOM 6138 N N . ASN B 1 205 ? 1.276 -18.578 2.826 1 92.88 205 ASN B N 1
ATOM 6139 C CA . ASN B 1 205 ? 0.744 -18.031 4.074 1 92.88 205 ASN B CA 1
ATOM 6140 C C . ASN B 1 205 ? -0.469 -18.828 4.555 1 92.88 205 ASN B C 1
ATOM 6142 O O . ASN B 1 205 ? -1.535 -18.766 3.939 1 92.88 205 ASN B O 1
ATOM 6146 N N . ASN B 1 206 ? -0.299 -19.547 5.621 1 90.75 206 ASN B N 1
ATOM 6147 C CA . ASN B 1 206 ? -1.313 -20.484 6.078 1 90.75 206 ASN B CA 1
ATOM 6148 C C . ASN B 1 206 ? -2.502 -19.766 6.711 1 90.75 206 ASN B C 1
ATOM 6150 O O . ASN B 1 206 ? -3.465 -20.406 7.133 1 90.75 206 ASN B O 1
ATOM 6154 N N . GLN B 1 207 ? -2.559 -18.484 6.766 1 85 207 GLN B N 1
ATOM 6155 C CA . GLN B 1 207 ? -3.674 -17.719 7.32 1 85 207 GLN B CA 1
ATOM 6156 C C . GLN B 1 207 ? -4.746 -17.469 6.266 1 85 207 GLN B C 1
ATOM 6158 O O . GLN B 1 207 ? -5.836 -16.984 6.582 1 85 207 GLN B O 1
ATOM 6163 N N . TYR B 1 208 ? -4.375 -17.828 5.035 1 92 208 TYR B N 1
ATOM 6164 C CA . TYR B 1 208 ? -5.301 -17.594 3.934 1 92 208 TYR B CA 1
ATOM 6165 C C . TYR B 1 208 ? -5.652 -18.891 3.223 1 92 208 TYR B C 1
ATOM 6167 O O . TYR B 1 208 ? -5.051 -19.938 3.486 1 92 208 TYR B O 1
ATOM 6175 N N . GLY B 1 209 ? -6.594 -18.688 2.348 1 94.25 209 GLY B N 1
ATOM 6176 C CA . GLY B 1 209 ? -7.074 -19.875 1.654 1 94.25 209 GLY B CA 1
ATOM 6177 C C . GLY B 1 209 ? -6.066 -20.438 0.669 1 94.25 209 GLY B C 1
ATOM 6178 O O . GLY B 1 209 ? -5.246 -19.703 0.119 1 94.25 209 GLY B O 1
ATOM 6179 N N . ALA B 1 210 ? -6.16 -21.734 0.481 1 97.5 210 ALA B N 1
ATOM 6180 C CA . ALA B 1 210 ? -5.309 -22.484 -0.431 1 97.5 210 ALA B CA 1
ATOM 6181 C C . ALA B 1 210 ? -5.941 -23.828 -0.784 1 97.5 210 ALA B C 1
ATOM 6183 O O . ALA B 1 210 ? -7.004 -24.188 -0.262 1 97.5 210 ALA B O 1
ATOM 6184 N N . TYR B 1 211 ? -5.398 -24.484 -1.769 1 98.06 211 TYR B N 1
ATOM 6185 C CA . TYR B 1 211 ? -5.824 -25.844 -2.064 1 98.06 211 TYR B CA 1
ATOM 6186 C C . TYR B 1 211 ? -4.945 -26.859 -1.344 1 98.06 211 TYR B C 1
ATOM 6188 O O . TYR B 1 211 ? -3.729 -26.672 -1.253 1 98.06 211 TYR B O 1
ATOM 6196 N N . SER B 1 212 ? -5.57 -27.859 -0.841 1 97.69 212 SER B N 1
ATOM 6197 C CA . SER B 1 212 ? -4.812 -28.859 -0.104 1 97.69 212 SER B CA 1
ATOM 6198 C C . SER B 1 212 ? -5.328 -30.266 -0.402 1 97.69 212 SER B C 1
ATOM 6200 O O . SER B 1 212 ? -6.477 -30.438 -0.809 1 97.69 212 SER B O 1
ATOM 6202 N N . CYS B 1 213 ? -4.402 -31.25 -0.373 1 96.38 213 CYS B N 1
ATOM 6203 C CA . CYS B 1 213 ? -4.758 -32.656 -0.513 1 96.38 213 CYS B CA 1
ATOM 6204 C C . CYS B 1 213 ? -5.086 -33.281 0.841 1 96.38 213 CYS B C 1
ATOM 6206 O O . CYS B 1 213 ? -4.348 -33.094 1.809 1 96.38 213 CYS B O 1
ATOM 6208 N N . SER B 1 214 ? -6.148 -33.938 1.006 1 90.81 214 SER B N 1
ATOM 6209 C CA . SER B 1 214 ? -6.59 -34.5 2.271 1 90.81 214 SER B CA 1
ATOM 6210 C C . SER B 1 214 ? -5.793 -35.75 2.621 1 90.81 214 SER B C 1
ATOM 6212 O O . SER B 1 214 ? -5.758 -36.156 3.781 1 90.81 214 SER B O 1
ATOM 6214 N N . VAL B 1 215 ? -5.176 -36.344 1.652 1 91.88 215 VAL B N 1
ATOM 6215 C CA . VAL B 1 215 ? -4.473 -37.625 1.829 1 91.88 215 VAL B CA 1
ATOM 6216 C C . VAL B 1 215 ? -2.992 -37.344 2.088 1 91.88 215 VAL B C 1
ATOM 6218 O O . VAL B 1 215 ? -2.367 -38.031 2.902 1 91.88 215 VAL B O 1
ATOM 6221 N N . CYS B 1 216 ? -2.479 -36.344 1.367 1 91.56 216 CYS B N 1
ATOM 6222 C CA . CYS B 1 216 ? -1.051 -36.062 1.42 1 91.56 216 CYS B CA 1
ATOM 6223 C C . CYS B 1 216 ? -0.803 -34.688 2.041 1 91.56 216 CYS B C 1
ATOM 6225 O O . CYS B 1 216 ? -1.738 -33.906 2.223 1 91.56 216 CYS B O 1
ATOM 6227 N N . ASP B 1 217 ? 0.398 -34.438 2.477 1 92.81 217 ASP B N 1
ATOM 6228 C CA . ASP B 1 217 ? 0.825 -33.125 2.908 1 92.81 217 ASP B CA 1
ATOM 6229 C C . ASP B 1 217 ? 1.203 -32.25 1.714 1 92.81 217 ASP B C 1
ATOM 6231 O O . ASP B 1 217 ? 2.387 -32.031 1.457 1 92.81 217 ASP B O 1
ATOM 6235 N N . TYR B 1 218 ? 0.171 -31.953 0.992 1 96.38 218 TYR B N 1
ATOM 6236 C CA . TYR B 1 218 ? 0.34 -31.219 -0.253 1 96.38 218 TYR B CA 1
ATOM 6237 C C . TYR B 1 218 ? -0.588 -30.016 -0.299 1 96.38 218 TYR B C 1
ATOM 6239 O O . TYR B 1 218 ? -1.765 -30.109 0.055 1 96.38 218 TYR B O 1
ATOM 6247 N N . ALA B 1 219 ? -0.011 -28.844 -0.596 1 97.81 219 ALA B N 1
ATOM 6248 C CA . ALA B 1 219 ? -0.814 -27.625 -0.703 1 97.81 219 ALA B CA 1
ATOM 6249 C C . ALA B 1 219 ? -0.337 -26.75 -1.859 1 97.81 219 ALA B C 1
ATOM 6251 O O . ALA B 1 219 ? 0.803 -26.875 -2.312 1 97.81 219 ALA B O 1
ATOM 6252 N N . VAL B 1 220 ? -1.256 -26 -2.375 1 97.88 220 VAL B N 1
ATOM 6253 C CA . VAL B 1 220 ? -0.976 -25.109 -3.49 1 97.88 220 VAL B CA 1
ATOM 6254 C C . VAL B 1 220 ? -1.719 -23.781 -3.291 1 97.88 220 VAL B C 1
ATOM 6256 O O . VAL B 1 220 ? -2.836 -23.766 -2.771 1 97.88 220 VAL B O 1
ATOM 6259 N N . HIS B 1 221 ? -1.062 -22.672 -3.711 1 97.44 221 HIS B N 1
ATOM 6260 C CA . HIS B 1 221 ? -1.771 -21.406 -3.719 1 97.44 221 HIS B CA 1
ATOM 6261 C C . HIS B 1 221 ? -3.057 -21.5 -4.535 1 97.44 221 HIS B C 1
ATOM 6263 O O . HIS B 1 221 ? -3.113 -22.219 -5.535 1 97.44 221 HIS B O 1
ATOM 6269 N N . SER B 1 222 ? -3.975 -20.688 -4.121 1 97.38 222 SER B N 1
ATOM 6270 C CA . SER B 1 222 ? -5.242 -20.688 -4.844 1 97.38 222 SER B CA 1
ATOM 6271 C C . SER B 1 222 ? -5.051 -20.219 -6.289 1 97.38 222 SER B C 1
ATOM 6273 O O . SER B 1 222 ? -5.539 -20.859 -7.219 1 97.38 222 SER B O 1
ATOM 6275 N N . LYS B 1 223 ? -4.316 -19.188 -6.496 1 95 223 LYS B N 1
ATOM 6276 C CA . LYS B 1 223 ? -4.129 -18.641 -7.836 1 95 223 LYS B CA 1
ATOM 6277 C C . LYS B 1 223 ? -3.223 -19.547 -8.672 1 95 223 LYS B C 1
ATOM 6279 O O . LYS B 1 223 ? -3.367 -19.609 -9.898 1 95 223 LYS B O 1
ATOM 6284 N N . CYS B 1 224 ? -2.285 -20.25 -8.07 1 95.94 224 CYS B N 1
ATOM 6285 C CA . CYS B 1 224 ? -1.416 -21.188 -8.773 1 95.94 224 CYS B CA 1
ATOM 6286 C C . CYS B 1 224 ? -2.195 -22.406 -9.242 1 95.94 224 CYS B C 1
ATOM 6288 O O . CYS B 1 224 ? -1.962 -22.922 -10.344 1 95.94 224 CYS B O 1
ATOM 6290 N N . ALA B 1 225 ? -3.09 -22.844 -8.453 1 97.06 225 ALA B N 1
ATOM 6291 C CA . ALA B 1 225 ? -3.865 -24.047 -8.734 1 97.06 225 ALA B CA 1
ATOM 6292 C C . ALA B 1 225 ? -4.773 -23.844 -9.945 1 97.06 225 ALA B C 1
ATOM 6294 O O . ALA B 1 225 ? -5.062 -24.797 -10.68 1 97.06 225 ALA B O 1
ATOM 6295 N N . ILE B 1 226 ? -5.215 -22.641 -10.148 1 95.94 226 ILE B N 1
ATOM 6296 C CA . ILE B 1 226 ? -6.219 -22.422 -11.18 1 95.94 226 ILE B CA 1
ATOM 6297 C C . ILE B 1 226 ? -5.562 -21.812 -12.422 1 95.94 226 ILE B C 1
ATOM 6299 O O . ILE B 1 226 ? -6.25 -21.312 -13.312 1 95.94 226 ILE B O 1
ATOM 6303 N N . ARG B 1 227 ? -4.344 -21.812 -12.484 1 93.94 227 ARG B N 1
ATOM 6304 C CA . ARG B 1 227 ? -3.664 -21.359 -13.695 1 93.94 227 ARG B CA 1
ATOM 6305 C C . ARG B 1 227 ? -4.055 -22.234 -14.891 1 93.94 227 ARG B C 1
ATOM 6307 O O . ARG B 1 227 ? -4.328 -23.422 -14.742 1 93.94 227 ARG B O 1
ATOM 6314 N N . ASP B 1 228 ? -3.951 -21.672 -15.992 1 91.88 228 ASP B N 1
ATOM 6315 C CA . ASP B 1 228 ? -4.383 -22.359 -17.203 1 91.88 228 ASP B CA 1
ATOM 6316 C C . ASP B 1 228 ? -3.484 -23.547 -17.516 1 91.88 228 ASP B C 1
ATOM 6318 O O . ASP B 1 228 ? -3.939 -24.562 -18.062 1 91.88 228 ASP B O 1
ATOM 6322 N N . ASP B 1 229 ? -2.215 -23.453 -17.219 1 89.56 229 ASP B N 1
ATOM 6323 C CA . ASP B 1 229 ? -1.277 -24.516 -17.516 1 89.56 229 ASP B CA 1
ATOM 6324 C C . ASP B 1 229 ? -1.296 -25.594 -16.438 1 89.56 229 ASP B C 1
ATOM 6326 O O . ASP B 1 229 ? -0.688 -26.656 -16.594 1 89.56 229 ASP B O 1
ATOM 6330 N N . VAL B 1 230 ? -1.993 -25.406 -15.375 1 94.12 230 VAL B N 1
ATOM 6331 C CA . VAL B 1 230 ? -1.95 -26.312 -14.227 1 94.12 230 VAL B CA 1
ATOM 6332 C C . VAL B 1 230 ? -3.27 -27.062 -14.109 1 94.12 230 VAL B C 1
ATOM 6334 O O . VAL B 1 230 ? -3.279 -28.281 -13.867 1 94.12 230 VAL B O 1
ATOM 6337 N N . TRP B 1 231 ? -4.34 -26.344 -14.312 1 94.88 231 TRP B N 1
ATOM 6338 C CA . TRP B 1 231 ? -5.691 -26.859 -14.117 1 94.88 231 TRP B CA 1
ATOM 6339 C C . TRP B 1 231 ? -6.438 -26.953 -15.438 1 94.88 231 TRP B C 1
ATOM 6341 O O . TRP B 1 231 ? -6.312 -26.078 -16.297 1 94.88 231 TRP B O 1
ATOM 6351 N N . ASP B 1 232 ? -7.195 -28 -15.648 1 90.88 232 ASP B N 1
ATOM 6352 C CA . ASP B 1 232 ? -7.871 -28.219 -16.922 1 90.88 232 ASP B CA 1
ATOM 6353 C C . ASP B 1 232 ? -9.227 -27.516 -16.953 1 90.88 232 ASP B C 1
ATOM 6355 O O . ASP B 1 232 ? -9.953 -27.609 -17.953 1 90.88 232 ASP B O 1
ATOM 6359 N N . GLY B 1 233 ? -9.688 -26.906 -15.852 1 93 233 GLY B N 1
ATOM 6360 C CA . GLY B 1 233 ? -10.922 -26.141 -15.859 1 93 233 GLY B CA 1
ATOM 6361 C C . GLY B 1 233 ? -12.117 -26.922 -15.352 1 93 233 GLY B C 1
ATOM 6362 O O . GLY B 1 233 ? -13.227 -26.406 -15.281 1 93 233 GLY B O 1
ATOM 6363 N N . LYS B 1 234 ? -11.891 -28.125 -14.922 1 92.06 234 LYS B N 1
ATOM 6364 C CA . LYS B 1 234 ? -13.008 -28.984 -14.523 1 92.06 234 LYS B CA 1
ATOM 6365 C C . LYS B 1 234 ? -13.211 -28.953 -13.008 1 92.06 234 LYS B C 1
ATOM 6367 O O . LYS B 1 234 ? -12.266 -29.188 -12.25 1 92.06 234 LYS B O 1
ATOM 6372 N N . GLU B 1 235 ? -14.359 -28.656 -12.578 1 94 235 GLU B N 1
ATOM 6373 C CA . GLU B 1 235 ? -14.758 -28.719 -11.18 1 94 235 GLU B CA 1
ATOM 6374 C C . GLU B 1 235 ? -15.258 -30.109 -10.82 1 94 235 GLU B C 1
ATOM 6376 O O . GLU B 1 235 ? -16.047 -30.703 -11.555 1 94 235 GLU B O 1
ATOM 6381 N N . LEU B 1 236 ? -14.789 -30.641 -9.703 1 93.75 236 LEU B N 1
ATOM 6382 C CA . LEU B 1 236 ? -15.062 -32.031 -9.383 1 93.75 236 LEU B CA 1
ATOM 6383 C C . LEU B 1 236 ? -15.844 -32.156 -8.078 1 93.75 236 LEU B C 1
ATOM 6385 O O . LEU B 1 236 ? -16 -33.25 -7.539 1 93.75 236 LEU B O 1
ATOM 6389 N N . ASP B 1 237 ? -16.25 -31.047 -7.648 1 91.69 237 ASP B N 1
ATOM 6390 C CA . ASP B 1 237 ? -17.047 -31.078 -6.418 1 91.69 237 ASP B CA 1
ATOM 6391 C C . ASP B 1 237 ? -18.297 -31.922 -6.59 1 91.69 237 ASP B C 1
ATOM 6393 O O . ASP B 1 237 ? -19.078 -31.719 -7.527 1 91.69 237 ASP B O 1
ATOM 6397 N N . GLY B 1 238 ? -18.516 -32.844 -5.746 1 88.75 238 GLY B N 1
ATOM 6398 C CA . GLY B 1 238 ? -19.688 -33.688 -5.793 1 88.75 238 GLY B CA 1
ATOM 6399 C C . GLY B 1 238 ? -19.547 -34.844 -6.758 1 88.75 238 GLY B C 1
ATOM 6400 O O . GLY B 1 238 ? -20.438 -35.688 -6.859 1 88.75 238 GLY B O 1
ATOM 6401 N N . ILE B 1 239 ? -18.5 -34.875 -7.504 1 89.12 239 ILE B N 1
ATOM 6402 C CA . ILE B 1 239 ? -18.266 -35.969 -8.453 1 89.12 239 ILE B CA 1
ATOM 6403 C C . ILE B 1 239 ? -17.422 -37.062 -7.797 1 89.12 239 ILE B C 1
ATOM 6405 O O . ILE B 1 239 ? -16.297 -36.812 -7.371 1 89.12 239 ILE B O 1
ATOM 6409 N N . PRO B 1 240 ? -17.984 -38.219 -7.703 1 84.56 240 PRO B N 1
ATOM 6410 C CA . PRO B 1 240 ? -17.203 -39.281 -7.094 1 84.56 240 PRO B CA 1
ATOM 6411 C C . PRO B 1 240 ? -15.906 -39.562 -7.84 1 84.56 240 PRO B C 1
ATOM 6413 O O . PRO B 1 240 ? -15.828 -39.375 -9.055 1 84.56 240 PRO B O 1
ATOM 6416 N N . GLU B 1 241 ? -14.906 -39.969 -7.152 1 78.06 241 GLU B N 1
ATOM 6417 C CA . GLU B 1 241 ? -13.586 -40.219 -7.711 1 78.06 241 GLU B CA 1
ATOM 6418 C C . GLU B 1 241 ? -13.633 -41.281 -8.797 1 78.06 241 GLU B C 1
ATOM 6420 O O . GLU B 1 241 ? -12.859 -41.25 -9.758 1 78.06 241 GLU B O 1
ATOM 6425 N N . GLU B 1 242 ? -14.453 -42.312 -8.688 1 69.69 242 GLU B N 1
ATOM 6426 C CA . GLU B 1 242 ? -14.578 -43.406 -9.656 1 69.69 242 GLU B CA 1
ATOM 6427 C C . GLU B 1 242 ? -15.039 -42.875 -11.016 1 69.69 242 GLU B C 1
ATOM 6429 O O . GLU B 1 242 ? -14.695 -43.438 -12.055 1 69.69 242 GLU B O 1
ATOM 6434 N N . GLU B 1 243 ? -15.82 -42 -11.07 1 61.41 243 GLU B N 1
ATOM 6435 C CA . GLU B 1 243 ? -16.422 -41.469 -12.297 1 61.41 243 GLU B CA 1
ATOM 6436 C C . GLU B 1 243 ? -15.578 -40.344 -12.875 1 61.41 243 GLU B C 1
ATOM 6438 O O . GLU B 1 243 ? -15.578 -40.125 -14.086 1 61.41 243 GLU B O 1
ATOM 6443 N N . GLY B 1 244 ? -15.016 -39.594 -12.094 1 56.31 244 GLY B N 1
ATOM 6444 C CA . GLY B 1 244 ? -14.484 -38.312 -12.555 1 56.31 244 GLY B CA 1
ATOM 6445 C C . GLY B 1 244 ? -13.062 -38.406 -13.07 1 56.31 244 GLY B C 1
ATOM 6446 O O . GLY B 1 244 ? -12.656 -37.625 -13.938 1 56.31 244 GLY B O 1
ATOM 6447 N N . ASP B 1 245 ? -12.242 -39.25 -12.391 1 58.09 245 ASP B N 1
ATOM 6448 C CA . ASP B 1 245 ? -10.812 -39.219 -12.703 1 58.09 245 ASP B CA 1
ATOM 6449 C C . ASP B 1 245 ? -10.508 -40.125 -13.914 1 58.09 245 ASP B C 1
ATOM 6451 O O . ASP B 1 245 ? -11.164 -41.156 -14.117 1 58.09 245 ASP B O 1
ATOM 6455 N N . ASN B 1 246 ? -10.211 -39.594 -15 1 54.66 246 ASN B N 1
ATOM 6456 C CA . ASN B 1 246 ? -9.734 -40.438 -16.078 1 54.66 246 ASN B CA 1
ATOM 6457 C C . ASN B 1 246 ? -8.992 -41.688 -15.547 1 54.66 246 ASN B C 1
ATOM 6459 O O . ASN B 1 246 ? -7.91 -41.531 -14.969 1 54.66 246 ASN B O 1
ATOM 6463 N N . LYS B 1 247 ? -9.727 -42.594 -14.906 1 51.72 247 LYS B N 1
ATOM 6464 C CA . LYS B 1 247 ? -9.195 -43.844 -14.398 1 51.72 247 LYS B CA 1
ATOM 6465 C C . LYS B 1 247 ? -8.102 -44.406 -15.312 1 51.72 247 LYS B C 1
ATOM 6467 O O . LYS B 1 247 ? -8.383 -45.062 -16.312 1 51.72 247 LYS B O 1
ATOM 6472 N N . THR B 1 248 ? -7.129 -43.688 -15.5 1 53.5 248 THR B N 1
ATOM 6473 C CA . THR B 1 248 ? -6.043 -44.406 -16.141 1 53.5 248 THR B CA 1
ATOM 6474 C C . THR B 1 248 ? -5.652 -45.625 -15.312 1 53.5 248 THR B C 1
ATOM 6476 O O . THR B 1 248 ? -5.199 -45.5 -14.172 1 53.5 248 THR B O 1
ATOM 6479 N N . GLU B 1 249 ? -6.422 -46.531 -15.391 1 56.06 249 GLU B N 1
ATOM 6480 C CA . GLU B 1 249 ? -6.008 -47.844 -14.859 1 56.06 249 GLU B CA 1
ATOM 6481 C C . GLU B 1 249 ? -4.5 -48.031 -14.992 1 56.06 249 GLU B C 1
ATOM 6483 O O . GLU B 1 249 ? -3.932 -47.812 -16.062 1 56.06 249 GLU B O 1
ATOM 6488 N N . ASN B 1 250 ? -3.812 -47.906 -13.859 1 64.56 250 ASN B N 1
ATOM 6489 C CA . ASN B 1 250 ? -2.402 -48.281 -13.852 1 64.56 250 ASN B CA 1
ATOM 6490 C C . ASN B 1 250 ? -2.18 -49.656 -14.531 1 64.56 250 ASN B C 1
ATOM 6492 O O . ASN B 1 250 ? -2.223 -50.688 -13.875 1 64.56 250 ASN B O 1
ATOM 6496 N N . ILE B 1 251 ? -2.334 -49.594 -15.82 1 77.69 251 ILE B N 1
ATOM 6497 C CA . ILE B 1 251 ? -2.02 -50.812 -16.547 1 77.69 251 ILE B CA 1
ATOM 6498 C C . ILE B 1 251 ? -0.51 -51.031 -16.562 1 77.69 251 ILE B C 1
ATOM 6500 O O . ILE B 1 251 ? 0.259 -50.125 -16.906 1 77.69 251 ILE B O 1
ATOM 6504 N N . ALA B 1 252 ? -0.15 -52.125 -15.977 1 86.75 252 ALA B N 1
ATOM 6505 C CA . ALA B 1 252 ? 1.261 -52.5 -16 1 86.75 252 ALA B CA 1
ATOM 6506 C C . ALA B 1 252 ? 1.779 -52.562 -17.438 1 86.75 252 ALA B C 1
ATOM 6508 O O . ALA B 1 252 ? 1.073 -53.031 -18.344 1 86.75 252 ALA B O 1
ATOM 6509 N N . PRO B 1 253 ? 2.906 -52.125 -17.641 1 92.38 253 PRO B N 1
ATOM 6510 C CA . PRO B 1 253 ? 3.436 -52.094 -19.016 1 92.38 253 PRO B CA 1
ATOM 6511 C C . PRO B 1 253 ? 3.787 -53.469 -19.531 1 92.38 253 PRO B C 1
ATOM 6513 O O . PRO B 1 253 ? 4.008 -53.656 -20.734 1 92.38 253 PRO B O 1
ATOM 6516 N N . PHE B 1 254 ? 3.959 -54.469 -18.656 1 93.06 254 PHE B N 1
ATOM 6517 C CA . PHE B 1 254 ? 4.281 -55.812 -19.125 1 93.06 254 PHE B CA 1
ATOM 6518 C C . PHE B 1 254 ? 3.729 -56.844 -18.172 1 93.06 254 PHE B C 1
ATOM 6520 O O . PHE B 1 254 ? 3.32 -56.531 -17.062 1 93.06 254 PHE B O 1
ATOM 6527 N N . GLU B 1 255 ? 3.646 -58.094 -18.75 1 93.19 255 GLU B N 1
ATOM 6528 C CA . GLU B 1 255 ? 3.301 -59.281 -17.969 1 93.19 255 GLU B CA 1
ATOM 6529 C C . GLU B 1 255 ? 4.52 -60.156 -17.766 1 93.19 255 GLU B C 1
ATOM 6531 O O . GLU B 1 255 ? 5.316 -60.375 -18.688 1 93.19 255 GLU B O 1
ATOM 6536 N N . VAL B 1 256 ? 4.641 -60.562 -16.531 1 92.56 256 VAL B N 1
ATOM 6537 C CA . VAL B 1 256 ? 5.742 -61.469 -16.25 1 92.56 256 VAL B CA 1
ATOM 6538 C C . VAL B 1 256 ? 5.352 -62.875 -16.625 1 92.56 256 VAL B C 1
ATOM 6540 O O . VAL B 1 256 ? 4.375 -63.438 -16.109 1 92.56 256 VAL B O 1
ATOM 6543 N N . ILE B 1 257 ? 5.98 -63.469 -17.5 1 91.19 257 ILE B N 1
ATOM 6544 C CA . ILE B 1 257 ? 5.688 -64.812 -18 1 91.19 257 ILE B CA 1
ATOM 6545 C C . ILE B 1 257 ? 6.516 -65.812 -17.219 1 91.19 257 ILE B C 1
ATOM 6547 O O . ILE B 1 257 ? 6.004 -66.875 -16.828 1 91.19 257 ILE B O 1
ATOM 6551 N N . ASP B 1 258 ? 7.801 -65.562 -17.109 1 89.75 258 ASP B N 1
ATOM 6552 C CA . ASP B 1 258 ? 8.742 -66.438 -16.422 1 89.75 258 ASP B CA 1
ATOM 6553 C C . ASP B 1 258 ? 9.844 -65.625 -15.742 1 89.75 258 ASP B C 1
ATOM 6555 O O . ASP B 1 258 ? 9.852 -64.375 -15.805 1 89.75 258 ASP B O 1
ATOM 6559 N N . ASP B 1 259 ? 10.742 -66.5 -15.062 1 89.06 259 ASP B N 1
ATOM 6560 C CA . ASP B 1 259 ? 11.875 -65.812 -14.43 1 89.06 259 ASP B CA 1
ATOM 6561 C C . ASP B 1 259 ? 12.703 -65.062 -15.461 1 89.06 259 ASP B C 1
ATOM 6563 O O . ASP B 1 259 ? 13.234 -65.688 -16.406 1 89.06 259 ASP B O 1
ATOM 6567 N N . LYS B 1 260 ? 12.766 -63.812 -15.406 1 90.81 260 LYS B N 1
ATOM 6568 C CA . LYS B 1 260 ? 13.586 -62.938 -16.25 1 90.81 260 LYS B CA 1
ATOM 6569 C C . LYS B 1 260 ? 13.023 -62.875 -17.656 1 90.81 260 LYS B C 1
ATOM 6571 O O . LYS B 1 260 ? 13.766 -62.656 -18.625 1 90.81 260 LYS B O 1
ATOM 6576 N N . VAL B 1 261 ? 11.773 -63.25 -17.828 1 94.44 261 VAL B N 1
ATOM 6577 C CA . VAL B 1 261 ? 11.109 -63.156 -19.125 1 94.44 261 VAL B CA 1
ATOM 6578 C C . VAL B 1 261 ? 9.812 -62.375 -18.984 1 94.44 261 VAL B C 1
ATOM 6580 O O . VAL B 1 261 ? 9 -62.625 -18.094 1 94.44 261 VAL B O 1
ATOM 6583 N N . ILE B 1 262 ? 9.695 -61.375 -19.875 1 94.88 262 ILE B N 1
ATOM 6584 C CA . ILE B 1 262 ? 8.5 -60.531 -19.812 1 94.88 262 ILE B CA 1
ATOM 6585 C C . ILE B 1 262 ? 7.844 -60.469 -21.188 1 94.88 262 ILE B C 1
ATOM 6587 O O . ILE B 1 262 ? 8.484 -60.719 -22.203 1 94.88 262 ILE B O 1
ATOM 6591 N N . LYS B 1 263 ? 6.523 -60.188 -21.141 1 95.5 263 LYS B N 1
ATOM 6592 C CA . LYS B 1 263 ? 5.773 -59.781 -22.328 1 95.5 263 LYS B CA 1
ATOM 6593 C C . LYS B 1 263 ? 5.383 -58.312 -22.266 1 95.5 263 LYS B C 1
ATOM 6595 O O . LYS B 1 263 ? 4.461 -57.938 -21.531 1 95.5 263 LYS B O 1
ATOM 6600 N N . HIS B 1 264 ? 6.125 -57.531 -22.953 1 95.38 264 HIS B N 1
ATOM 6601 C CA . HIS B 1 264 ? 5.938 -56.094 -22.922 1 95.38 264 HIS B CA 1
ATOM 6602 C C . HIS B 1 264 ? 4.883 -55.656 -23.938 1 95.38 264 HIS B C 1
ATOM 6604 O O . HIS B 1 264 ? 4.781 -56.25 -25.016 1 95.38 264 HIS B O 1
ATOM 6610 N N . PHE B 1 265 ? 4.125 -54.688 -23.719 1 93.5 265 PHE B N 1
ATOM 6611 C CA . PHE B 1 265 ? 2.992 -54.281 -24.547 1 93.5 265 PHE B CA 1
ATOM 6612 C C . PHE B 1 265 ? 3.463 -53.812 -25.922 1 93.5 265 PHE B C 1
ATOM 6614 O O . PHE B 1 265 ? 2.705 -53.844 -26.891 1 93.5 265 PHE B O 1
ATOM 6621 N N . SER B 1 266 ? 4.703 -53.312 -26.031 1 92.62 266 SER B N 1
ATOM 6622 C CA . SER B 1 266 ? 5.199 -52.656 -27.234 1 92.62 266 SER B CA 1
ATOM 6623 C C . SER B 1 266 ? 5.723 -53.688 -28.25 1 92.62 266 SER B C 1
ATOM 6625 O O . SER B 1 266 ? 6.09 -53.312 -29.359 1 92.62 266 SER B O 1
ATOM 6627 N N . HIS B 1 267 ? 5.758 -54.844 -27.797 1 92.06 267 HIS B N 1
ATOM 6628 C CA . HIS B 1 267 ? 6.379 -55.875 -28.641 1 92.06 267 HIS B CA 1
ATOM 6629 C C . HIS B 1 267 ? 5.605 -57.188 -28.578 1 92.06 267 HIS B C 1
ATOM 6631 O O . HIS B 1 267 ? 5.082 -57.531 -27.516 1 92.06 267 HIS B O 1
ATOM 6637 N N . GLU B 1 268 ? 5.578 -57.969 -29.688 1 90.38 268 GLU B N 1
ATOM 6638 C CA . GLU B 1 268 ? 4.773 -59.156 -29.797 1 90.38 268 GLU B CA 1
ATOM 6639 C C . GLU B 1 268 ? 5.484 -60.375 -29.172 1 90.38 268 GLU B C 1
ATOM 6641 O O . GLU B 1 268 ? 4.844 -61.25 -28.578 1 90.38 268 GLU B O 1
ATOM 6646 N N . HIS B 1 269 ? 6.828 -60.344 -29.203 1 93.81 269 HIS B N 1
ATOM 6647 C CA . HIS B 1 269 ? 7.59 -61.469 -28.672 1 93.81 269 HIS B CA 1
ATOM 6648 C C . HIS B 1 269 ? 7.934 -61.281 -27.203 1 93.81 269 HIS B C 1
ATOM 6650 O O . HIS B 1 269 ? 7.824 -60.156 -26.688 1 93.81 269 HIS B O 1
ATOM 6656 N N . ILE B 1 270 ? 8.352 -62.375 -26.641 1 94.62 270 ILE B N 1
ATOM 6657 C CA . ILE B 1 270 ? 8.797 -62.312 -25.25 1 94.62 270 ILE B CA 1
ATOM 6658 C C . ILE B 1 270 ? 10.203 -61.719 -25.188 1 94.62 270 ILE B C 1
ATOM 6660 O O . ILE B 1 270 ? 11.008 -61.906 -26.094 1 94.62 270 ILE B O 1
ATOM 6664 N N . LEU B 1 271 ? 10.383 -61 -24.172 1 95.25 271 LEU B N 1
ATOM 6665 C CA . LEU B 1 271 ? 11.68 -60.375 -23.953 1 95.25 271 LEU B CA 1
ATOM 6666 C C . LEU B 1 271 ? 12.398 -61.031 -22.781 1 95.25 271 LEU B C 1
ATOM 6668 O O . LEU B 1 271 ? 11.781 -61.344 -21.766 1 95.25 271 LEU B O 1
ATOM 6672 N N . ARG B 1 272 ? 13.656 -61.25 -22.969 1 95.19 272 ARG B N 1
ATOM 6673 C CA . ARG B 1 272 ? 14.461 -61.875 -21.922 1 95.19 272 ARG B CA 1
ATOM 6674 C C . ARG B 1 272 ? 15.414 -60.875 -21.281 1 95.19 272 ARG B C 1
ATOM 6676 O O . ARG B 1 272 ? 16.016 -60.062 -21.969 1 95.19 272 ARG B O 1
ATOM 6683 N N . PHE B 1 273 ? 15.492 -61.062 -19.938 1 94 273 PHE B N 1
ATOM 6684 C CA . PHE B 1 273 ? 16.375 -60.188 -19.172 1 94 273 PHE B CA 1
ATOM 6685 C C . PHE B 1 273 ? 17.828 -60.594 -19.344 1 94 273 PHE B C 1
ATOM 6687 O O . PHE B 1 273 ? 18.156 -61.781 -19.25 1 94 273 PHE B O 1
ATOM 6694 N N . MET B 1 274 ? 18.672 -59.625 -19.703 1 88.38 274 MET B N 1
ATOM 6695 C CA . MET B 1 274 ? 20.109 -59.844 -19.844 1 88.38 274 MET B CA 1
ATOM 6696 C C . MET B 1 274 ? 20.906 -58.75 -19.156 1 88.38 274 MET B C 1
ATOM 6698 O O . MET B 1 274 ? 20.516 -57.594 -19.188 1 88.38 274 MET B O 1
ATOM 6702 N N . TYR B 1 275 ? 21.797 -59.156 -18.312 1 83.06 275 TYR B N 1
ATOM 6703 C CA . TYR B 1 275 ? 22.75 -58.188 -17.75 1 83.06 275 TYR B CA 1
ATOM 6704 C C . TYR B 1 275 ? 24.047 -58.188 -18.547 1 83.06 275 TYR B C 1
ATOM 6706 O O . TYR B 1 275 ? 24.672 -59.219 -18.75 1 83.06 275 TYR B O 1
ATOM 6714 N N . GLN B 1 276 ? 24.203 -57.094 -19.203 1 66.88 276 GLN B N 1
ATOM 6715 C CA . GLN B 1 276 ? 25.406 -57 -20.016 1 66.88 276 GLN B CA 1
ATOM 6716 C C . GLN B 1 276 ? 26.547 -56.344 -19.234 1 66.88 276 GLN B C 1
ATOM 6718 O O . GLN B 1 276 ? 26.422 -55.188 -18.828 1 66.88 276 GLN B O 1
ATOM 6723 N N . ASP B 1 277 ? 27.516 -57.094 -18.719 1 64.94 277 ASP B N 1
ATOM 6724 C CA . ASP B 1 277 ? 28.703 -56.562 -18.062 1 64.94 277 ASP B CA 1
ATOM 6725 C C . ASP B 1 277 ? 29.703 -56.062 -19.094 1 64.94 277 ASP B C 1
ATOM 6727 O O . ASP B 1 277 ? 30.734 -55.469 -18.719 1 64.94 277 ASP B O 1
ATOM 6731 N N . VAL B 1 278 ? 29.375 -56.344 -20.422 1 60.31 278 VAL B N 1
ATOM 6732 C CA . VAL B 1 278 ? 30.375 -55.969 -21.406 1 60.31 278 VAL B CA 1
ATOM 6733 C C . VAL B 1 278 ? 29.859 -54.781 -22.234 1 60.31 278 VAL B C 1
ATOM 6735 O O . VAL B 1 278 ? 28.672 -54.719 -22.531 1 60.31 278 VAL B O 1
ATOM 6738 N N . LEU B 1 279 ? 30.75 -53.75 -22.391 1 60.38 279 LEU B N 1
ATOM 6739 C CA . LEU B 1 279 ? 30.469 -52.594 -23.203 1 60.38 279 LEU B CA 1
ATOM 6740 C C . LEU B 1 279 ? 30.125 -53 -24.641 1 60.38 279 LEU B C 1
ATOM 6742 O O . LEU B 1 279 ? 30.922 -53.656 -25.297 1 60.38 279 LEU B O 1
ATOM 6746 N N . ILE B 1 280 ? 28.812 -53.094 -24.938 1 59.75 280 ILE B N 1
ATOM 6747 C CA . ILE B 1 280 ? 28.469 -53.312 -26.344 1 59.75 280 ILE B CA 1
ATOM 6748 C C . ILE B 1 280 ? 28.656 -52.031 -27.125 1 59.75 280 ILE B C 1
ATOM 6750 O O . ILE B 1 280 ? 27.984 -51.031 -26.875 1 59.75 280 ILE B O 1
ATOM 6754 N N . ARG B 1 281 ? 29.781 -51.906 -27.844 1 58.62 281 ARG B N 1
ATOM 6755 C CA . ARG B 1 281 ? 30.156 -50.719 -28.625 1 58.62 281 ARG B CA 1
ATOM 6756 C C . ARG B 1 281 ? 29.375 -50.656 -29.922 1 58.62 281 ARG B C 1
ATOM 6758 O O . ARG B 1 281 ? 29.672 -49.844 -30.797 1 58.62 281 ARG B O 1
ATOM 6765 N N . ASP B 1 282 ? 28.328 -51.562 -30 1 62.84 282 ASP B N 1
ATOM 6766 C CA . ASP B 1 282 ? 27.625 -51.5 -31.281 1 62.84 282 ASP B CA 1
ATOM 6767 C C . ASP B 1 282 ? 26.703 -50.281 -31.344 1 62.84 282 ASP B C 1
ATOM 6769 O O . ASP B 1 282 ? 25.703 -50.25 -30.625 1 62.84 282 ASP B O 1
ATOM 6773 N N . ASP B 1 283 ? 27.094 -49.406 -32.156 1 65.44 283 ASP B N 1
ATOM 6774 C CA . ASP B 1 283 ? 26.359 -48.156 -32.312 1 65.44 283 ASP B CA 1
ATOM 6775 C C . ASP B 1 283 ? 24.984 -48.375 -32.938 1 65.44 283 ASP B C 1
ATOM 6777 O O . ASP B 1 283 ? 24.109 -47.531 -32.844 1 65.44 283 ASP B O 1
ATOM 6781 N N . ASN B 1 284 ? 24.766 -49.562 -33.312 1 70.75 284 ASN B N 1
ATOM 6782 C CA . ASN B 1 284 ? 23.5 -49.812 -34 1 70.75 284 ASN B CA 1
ATOM 6783 C C . ASN B 1 284 ? 22.453 -50.375 -33.031 1 70.75 284 ASN B C 1
ATOM 6785 O O . ASN B 1 284 ? 21.25 -50.375 -33.344 1 70.75 284 ASN B O 1
ATOM 6789 N N . GLN B 1 285 ? 22.953 -50.844 -31.984 1 79.75 285 GLN B N 1
ATOM 6790 C CA . GLN B 1 285 ? 22 -51.375 -31.016 1 79.75 285 GLN B CA 1
ATOM 6791 C C . GLN B 1 285 ? 21.531 -50.281 -30.078 1 79.75 285 GLN B C 1
ATOM 6793 O O . GLN B 1 285 ? 22.281 -49.812 -29.219 1 79.75 285 GLN B O 1
ATOM 6798 N N . ARG B 1 286 ? 20.375 -49.844 -30.281 1 88.19 286 ARG B N 1
ATOM 6799 C CA . ARG B 1 286 ? 19.781 -48.781 -29.484 1 88.19 286 ARG B CA 1
ATOM 6800 C C . ARG B 1 286 ? 18.5 -49.219 -28.812 1 88.19 286 ARG B C 1
ATOM 6802 O O . ARG B 1 286 ? 17.781 -50.094 -29.344 1 88.19 286 ARG B O 1
ATOM 6809 N N . CYS B 1 287 ? 18.266 -48.688 -27.703 1 92 287 CYS B N 1
ATOM 6810 C CA . CYS B 1 287 ? 17 -48.906 -27.016 1 92 287 CYS B CA 1
ATOM 6811 C C . CYS B 1 287 ? 15.828 -48.406 -27.844 1 92 287 CYS B C 1
ATOM 6813 O O . CYS B 1 287 ? 15.859 -47.281 -28.344 1 92 287 CYS B O 1
ATOM 6815 N N . TYR B 1 288 ? 14.773 -49.156 -27.953 1 91.88 288 TYR B N 1
ATOM 6816 C CA . TYR B 1 288 ? 13.648 -48.781 -28.797 1 91.88 288 TYR B CA 1
ATOM 6817 C C . TYR B 1 288 ? 12.812 -47.688 -28.125 1 91.88 288 TYR B C 1
ATOM 6819 O O . TYR B 1 288 ? 11.984 -47.062 -28.781 1 91.88 288 TYR B O 1
ATOM 6827 N N . ALA B 1 289 ? 13.039 -47.5 -26.844 1 94.56 289 ALA B N 1
ATOM 6828 C CA . ALA B 1 289 ? 12.258 -46.5 -26.125 1 94.56 289 ALA B CA 1
ATOM 6829 C C . ALA B 1 289 ? 13 -45.156 -26.047 1 94.56 289 ALA B C 1
ATOM 6831 O O . ALA B 1 289 ? 12.578 -44.188 -26.656 1 94.56 289 ALA B O 1
ATOM 6832 N N . CYS B 1 290 ? 14.172 -45.094 -25.484 1 93.56 290 CYS B N 1
ATOM 6833 C CA . CYS B 1 290 ? 14.906 -43.844 -25.312 1 93.56 290 CYS B CA 1
ATOM 6834 C C . CYS B 1 290 ? 15.891 -43.625 -26.453 1 93.56 290 CYS B C 1
ATOM 6836 O O . CYS B 1 290 ? 16.438 -42.531 -26.609 1 93.56 290 CYS B O 1
ATOM 6838 N N . VAL B 1 291 ? 16.25 -44.594 -27.188 1 90.31 291 VAL B N 1
ATOM 6839 C CA . VAL B 1 291 ? 17.109 -44.594 -28.359 1 90.31 291 VAL B CA 1
ATOM 6840 C C . VAL B 1 291 ? 18.562 -44.375 -27.938 1 90.31 291 VAL B C 1
ATOM 6842 O O . VAL B 1 291 ? 19.406 -43.969 -28.734 1 90.31 291 VAL B O 1
ATOM 6845 N N . LEU B 1 292 ? 18.844 -44.562 -26.672 1 89.44 292 LEU B N 1
ATOM 6846 C CA . LEU B 1 292 ? 20.219 -44.469 -26.188 1 89.44 292 LEU B CA 1
ATOM 6847 C C . LEU B 1 292 ? 20.938 -45.812 -26.297 1 89.44 292 LEU B C 1
ATOM 6849 O O . LEU B 1 292 ? 20.281 -46.844 -26.312 1 89.44 292 LEU B O 1
ATOM 6853 N N . PRO B 1 293 ? 22.203 -45.719 -26.453 1 86.12 293 PRO B N 1
ATOM 6854 C CA . PRO B 1 293 ? 22.969 -46.969 -26.547 1 86.12 293 PRO B CA 1
ATOM 6855 C C . PRO B 1 293 ? 23 -47.719 -25.234 1 86.12 293 PRO B C 1
ATOM 6857 O O . PRO B 1 293 ? 22.578 -47.219 -24.203 1 86.12 293 PRO B O 1
ATOM 6860 N N . PHE B 1 294 ? 23.453 -49.031 -25.406 1 84.69 294 PHE B N 1
ATOM 6861 C CA . PHE B 1 294 ? 23.578 -49.875 -24.234 1 84.69 294 PHE B CA 1
ATOM 6862 C C . PHE B 1 294 ? 25.031 -49.938 -23.766 1 84.69 294 PHE B C 1
ATOM 6864 O O . PHE B 1 294 ? 25.938 -50.219 -24.562 1 84.69 294 PHE B O 1
ATOM 6871 N N . TYR B 1 295 ? 25.312 -49.438 -22.609 1 78.12 295 TYR B N 1
ATOM 6872 C CA . TYR B 1 295 ? 26.656 -49.562 -22.062 1 78.12 295 TYR B CA 1
ATOM 6873 C C . TYR B 1 295 ? 26.719 -50.688 -21.016 1 78.12 295 TYR B C 1
ATOM 6875 O O . TYR B 1 295 ? 26.781 -51.844 -21.344 1 78.12 295 TYR B O 1
ATOM 6883 N N . TYR B 1 296 ? 26.594 -50.438 -19.656 1 72.69 296 TYR B N 1
ATOM 6884 C CA . TYR B 1 296 ? 26.672 -51.406 -18.578 1 72.69 296 TYR B CA 1
ATOM 6885 C C . TYR B 1 296 ? 25.328 -51.562 -17.859 1 72.69 296 TYR B C 1
ATOM 6887 O O . TYR B 1 296 ? 25.266 -51.5 -16.641 1 72.69 296 TYR B O 1
ATOM 6895 N N . ASP B 1 297 ? 24.297 -51.781 -18.719 1 74.75 297 ASP B N 1
ATOM 6896 C CA . ASP B 1 297 ? 23.016 -51.75 -18.031 1 74.75 297 ASP B CA 1
ATOM 6897 C C . ASP B 1 297 ? 22.219 -53 -18.297 1 74.75 297 ASP B C 1
ATOM 6899 O O . ASP B 1 297 ? 22.531 -53.75 -19.219 1 74.75 297 ASP B O 1
ATOM 6903 N N . ALA B 1 298 ? 21.328 -53.219 -17.406 1 87.69 298 ALA B N 1
ATOM 6904 C CA . ALA B 1 298 ? 20.359 -54.281 -17.594 1 87.69 298 ALA B CA 1
ATOM 6905 C C . ALA B 1 298 ? 19.391 -53.969 -18.734 1 87.69 298 ALA B C 1
ATOM 6907 O O . ALA B 1 298 ? 19.047 -52.812 -18.969 1 87.69 298 ALA B O 1
ATOM 6908 N N . CYS B 1 299 ? 19.125 -55 -19.547 1 91 299 CYS B N 1
ATOM 6909 C CA . CYS B 1 299 ? 18.234 -54.781 -20.688 1 91 299 CYS B CA 1
ATOM 6910 C C . CYS B 1 299 ? 17.344 -56 -20.922 1 91 299 CYS B C 1
ATOM 6912 O O . CYS B 1 299 ? 17.562 -57.062 -20.328 1 91 299 CYS B O 1
ATOM 6914 N N . TYR B 1 300 ? 16.312 -55.781 -21.594 1 93.56 300 TYR B N 1
ATOM 6915 C CA . TYR B 1 300 ? 15.43 -56.844 -22.109 1 93.56 300 TYR B CA 1
ATOM 6916 C C . TYR B 1 300 ? 15.586 -56.969 -23.625 1 93.56 300 TYR B C 1
ATOM 6918 O O . TYR B 1 300 ? 15.469 -55.969 -24.359 1 93.56 300 TYR B O 1
ATOM 6926 N N . ILE B 1 301 ? 15.859 -58.188 -24.062 1 92.12 301 ILE B N 1
ATOM 6927 C CA . ILE B 1 301 ? 16.125 -58.406 -25.484 1 92.12 301 ILE B CA 1
ATOM 6928 C C . ILE B 1 301 ? 15.18 -59.469 -26.031 1 92.12 301 ILE B C 1
ATOM 6930 O O . ILE B 1 301 ? 14.828 -60.406 -25.328 1 92.12 301 ILE B O 1
ATOM 6934 N N . CYS B 1 302 ? 14.703 -59.156 -27.234 1 93.38 302 CYS B N 1
ATOM 6935 C CA . CYS B 1 302 ? 13.938 -60.156 -27.953 1 93.38 302 CYS B CA 1
ATOM 6936 C C . CYS B 1 302 ? 14.852 -61.219 -28.547 1 93.38 302 CYS B C 1
ATOM 6938 O O . CYS B 1 302 ? 15.914 -60.906 -29.078 1 93.38 302 CYS B O 1
ATOM 6940 N N . THR B 1 303 ? 14.539 -62.469 -28.469 1 86.69 303 THR B N 1
ATOM 6941 C CA . THR B 1 303 ? 15.359 -63.562 -29 1 86.69 303 THR B CA 1
ATOM 6942 C C . THR B 1 303 ? 15.086 -63.781 -30.484 1 86.69 303 THR B C 1
ATOM 6944 O O . THR B 1 303 ? 15.875 -64.438 -31.188 1 86.69 303 THR B O 1
ATOM 6947 N N . HIS B 1 304 ? 14 -63.25 -31 1 91.25 304 HIS B N 1
ATOM 6948 C CA . HIS B 1 304 ? 13.578 -63.531 -32.375 1 91.25 304 HIS B CA 1
ATOM 6949 C C . HIS B 1 304 ? 13.906 -62.344 -33.281 1 91.25 304 HIS B C 1
ATOM 6951 O O . HIS B 1 304 ? 13.945 -62.5 -34.5 1 91.25 304 HIS B O 1
ATOM 6957 N N . CYS B 1 305 ? 14.062 -61.156 -32.688 1 88.62 305 CYS B N 1
ATOM 6958 C CA . CYS B 1 305 ? 14.344 -59.969 -33.469 1 88.62 305 CYS B CA 1
ATOM 6959 C C . CYS B 1 305 ? 15.297 -59.031 -32.75 1 88.62 305 CYS B C 1
ATOM 6961 O O . CYS B 1 305 ? 15.844 -59.406 -31.703 1 88.62 305 CYS B O 1
ATOM 6963 N N . ASP B 1 306 ? 15.602 -57.844 -33.281 1 84.94 306 ASP B N 1
ATOM 6964 C CA . ASP B 1 306 ? 16.609 -56.938 -32.75 1 84.94 306 ASP B CA 1
ATOM 6965 C C . ASP B 1 306 ? 15.992 -55.969 -31.75 1 84.94 306 ASP B C 1
ATOM 6967 O O . ASP B 1 306 ? 16.594 -54.938 -31.406 1 84.94 306 ASP B O 1
ATOM 6971 N N . PHE B 1 307 ? 14.867 -56.344 -31.219 1 91.19 307 PHE B N 1
ATOM 6972 C CA . PHE B 1 307 ? 14.188 -55.469 -30.281 1 91.19 307 PHE B CA 1
ATOM 6973 C C . PHE B 1 307 ? 14.844 -55.531 -28.906 1 91.19 307 PHE B C 1
ATOM 6975 O O . PHE B 1 307 ? 15.031 -56.625 -28.359 1 91.19 307 PHE B O 1
ATOM 6982 N N . ILE B 1 308 ? 15.219 -54.344 -28.406 1 91.5 308 ILE B N 1
ATOM 6983 C CA . ILE B 1 308 ? 15.906 -54.281 -27.109 1 91.5 308 ILE B CA 1
ATOM 6984 C C . ILE B 1 308 ? 15.422 -53.062 -26.328 1 91.5 308 ILE B C 1
ATOM 6986 O O . ILE B 1 308 ? 15.203 -52 -26.906 1 91.5 308 ILE B O 1
ATOM 6990 N N . LEU B 1 309 ? 15.211 -53.25 -25.047 1 94.25 309 LEU B N 1
ATOM 6991 C CA . LEU B 1 309 ? 14.82 -52.188 -24.156 1 94.25 309 LEU B CA 1
ATOM 6992 C C . LEU B 1 309 ? 15.719 -52.125 -22.922 1 94.25 309 LEU B C 1
ATOM 6994 O O . LEU B 1 309 ? 16.094 -53.188 -22.375 1 94.25 309 LEU B O 1
ATOM 6998 N N . HIS B 1 310 ? 16.078 -50.844 -22.547 1 92.75 310 HIS B N 1
ATOM 6999 C CA . HIS B 1 310 ? 16.656 -50.719 -21.203 1 92.75 310 HIS B CA 1
ATOM 7000 C C . HIS B 1 310 ? 15.688 -51.25 -20.141 1 92.75 310 HIS B C 1
ATOM 7002 O O . HIS B 1 310 ? 14.469 -51.219 -20.344 1 92.75 310 HIS B O 1
ATOM 7008 N N . GLU B 1 311 ? 16.188 -51.656 -19.047 1 93.06 311 GLU B N 1
ATOM 7009 C CA . GLU B 1 311 ? 15.328 -52.094 -17.953 1 93.06 311 GLU B CA 1
ATOM 7010 C C . GLU B 1 311 ? 14.438 -50.938 -17.484 1 93.06 311 GLU B C 1
ATOM 7012 O O . GLU B 1 311 ? 13.242 -51.125 -17.234 1 93.06 311 GLU B O 1
ATOM 7017 N N . THR B 1 312 ? 15.023 -49.812 -17.328 1 92.5 312 THR B N 1
ATOM 7018 C CA . THR B 1 312 ? 14.281 -48.625 -16.891 1 92.5 312 THR B CA 1
ATOM 7019 C C . THR B 1 312 ? 13.203 -48.25 -17.891 1 92.5 312 THR B C 1
ATOM 7021 O O . THR B 1 312 ? 12.109 -47.812 -17.516 1 92.5 312 THR B O 1
ATOM 7024 N N . CYS B 1 313 ? 13.539 -48.406 -19.219 1 95.12 313 CYS B N 1
ATOM 7025 C CA . CYS B 1 313 ? 12.586 -48.062 -20.266 1 95.12 313 CYS B CA 1
ATOM 7026 C C . CYS B 1 313 ? 11.453 -49.062 -20.328 1 95.12 313 CYS B C 1
ATOM 7028 O O . CYS B 1 313 ? 10.328 -48.719 -20.688 1 95.12 313 CYS B O 1
ATOM 7030 N N . ALA B 1 314 ? 11.719 -50.25 -19.938 1 95.19 314 ALA B N 1
ATOM 7031 C CA . ALA B 1 314 ? 10.695 -51.281 -19.922 1 95.19 314 ALA B CA 1
ATOM 7032 C C . ALA B 1 314 ? 9.68 -51.031 -18.812 1 95.19 314 ALA B C 1
ATOM 7034 O O . ALA B 1 314 ? 8.531 -51.469 -18.891 1 95.19 314 ALA B O 1
ATOM 7035 N N . ASN B 1 315 ? 10.125 -50.344 -17.859 1 93.94 315 ASN B N 1
ATOM 7036 C CA . ASN B 1 315 ? 9.281 -50.125 -16.688 1 93.94 315 ASN B CA 1
ATOM 7037 C C . ASN B 1 315 ? 8.516 -48.812 -16.781 1 93.94 315 ASN B C 1
ATOM 7039 O O . ASN B 1 315 ? 7.883 -48.375 -15.82 1 93.94 315 ASN B O 1
ATOM 7043 N N . LEU B 1 316 ? 8.539 -48.156 -17.875 1 94.75 316 LEU B N 1
ATOM 7044 C CA . LEU B 1 316 ? 7.812 -46.906 -18.047 1 94.75 316 LEU B CA 1
ATOM 7045 C C . LEU B 1 316 ? 6.309 -47.125 -17.906 1 94.75 316 LEU B C 1
ATOM 7047 O O . LEU B 1 316 ? 5.758 -48.062 -18.5 1 94.75 316 LEU B O 1
ATOM 7051 N N . PRO B 1 317 ? 5.66 -46.281 -17.109 1 92.75 317 PRO B N 1
ATOM 7052 C CA . PRO B 1 317 ? 4.215 -46.438 -16.953 1 92.75 317 PRO B CA 1
ATOM 7053 C C . PRO B 1 317 ? 3.441 -46.125 -18.234 1 92.75 317 PRO B C 1
ATOM 7055 O O . PRO B 1 317 ? 3.846 -45.25 -19.016 1 92.75 317 PRO B O 1
ATOM 7058 N N . ARG B 1 318 ? 2.273 -46.812 -18.391 1 93.5 318 ARG B N 1
ATOM 7059 C CA . ARG B 1 318 ? 1.45 -46.625 -19.578 1 93.5 318 ARG B CA 1
ATOM 7060 C C . ARG B 1 318 ? 0.819 -45.219 -19.609 1 93.5 318 ARG B C 1
ATOM 7062 O O . ARG B 1 318 ? 0.604 -44.656 -20.688 1 93.5 318 ARG B O 1
ATOM 7069 N N . THR B 1 319 ? 0.49 -44.812 -18.469 1 90.94 319 THR B N 1
ATOM 7070 C CA . THR B 1 319 ? -0.062 -43.469 -18.328 1 90.94 319 THR B CA 1
ATOM 7071 C C . THR B 1 319 ? 0.736 -42.656 -17.312 1 90.94 319 THR B C 1
ATOM 7073 O O . THR B 1 319 ? 1.165 -43.188 -16.281 1 90.94 319 THR B O 1
ATOM 7076 N N . LYS B 1 320 ? 0.94 -41.375 -17.641 1 89.38 320 LYS B N 1
ATOM 7077 C CA . LYS B 1 320 ? 1.754 -40.562 -16.766 1 89.38 320 LYS B CA 1
ATOM 7078 C C . LYS B 1 320 ? 1.294 -39.094 -16.812 1 89.38 320 LYS B C 1
ATOM 7080 O O . LYS B 1 320 ? 0.888 -38.594 -17.859 1 89.38 320 LYS B O 1
ATOM 7085 N N . ARG B 1 321 ? 1.328 -38.562 -15.656 1 89.56 321 ARG B N 1
ATOM 7086 C CA . ARG B 1 321 ? 1.113 -37.125 -15.562 1 89.56 321 ARG B CA 1
ATOM 7087 C C . ARG B 1 321 ? 2.426 -36.344 -15.727 1 89.56 321 ARG B C 1
ATOM 7089 O O . ARG B 1 321 ? 3.475 -36.812 -15.273 1 89.56 321 ARG B O 1
ATOM 7096 N N . HIS B 1 322 ? 2.326 -35.219 -16.391 1 92.12 322 HIS B N 1
ATOM 7097 C CA . HIS B 1 322 ? 3.508 -34.375 -16.547 1 92.12 322 HIS B CA 1
ATOM 7098 C C . HIS B 1 322 ? 3.148 -32.906 -16.453 1 92.12 322 HIS B C 1
ATOM 7100 O O . HIS B 1 322 ? 2.088 -32.5 -16.938 1 92.12 322 HIS B O 1
ATOM 7106 N N . GLU B 1 323 ? 4.008 -32.094 -15.969 1 91.69 323 GLU B N 1
ATOM 7107 C CA . GLU B 1 323 ? 3.756 -30.672 -15.664 1 91.69 323 GLU B CA 1
ATOM 7108 C C . GLU B 1 323 ? 3.623 -29.844 -16.938 1 91.69 323 GLU B C 1
ATOM 7110 O O . GLU B 1 323 ? 3.064 -28.75 -16.906 1 91.69 323 GLU B O 1
ATOM 7115 N N . LEU B 1 324 ? 4.09 -30.312 -18.031 1 90.44 324 LEU B N 1
ATOM 7116 C CA . LEU B 1 324 ? 4.094 -29.547 -19.266 1 90.44 324 LEU B CA 1
ATOM 7117 C C . LEU B 1 324 ? 2.729 -29.609 -19.938 1 90.44 324 LEU B C 1
ATOM 7119 O O . LEU B 1 324 ? 2.504 -28.922 -20.953 1 90.44 324 LEU B O 1
ATOM 7123 N N . HIS B 1 325 ? 1.87 -30.438 -19.391 1 89.81 325 HIS B N 1
ATOM 7124 C CA . HIS B 1 325 ? 0.54 -30.562 -19.969 1 89.81 325 HIS B CA 1
ATOM 7125 C C . HIS B 1 325 ? -0.513 -30.828 -18.906 1 89.81 325 HIS B C 1
ATOM 7127 O O . HIS B 1 325 ? -0.233 -31.5 -17.906 1 89.81 325 HIS B O 1
ATOM 7133 N N . LYS B 1 326 ? -1.718 -30.469 -19.172 1 87.44 326 LYS B N 1
ATOM 7134 C CA . LYS B 1 326 ? -2.787 -30.531 -18.172 1 87.44 326 LYS B CA 1
ATOM 7135 C C . LYS B 1 326 ? -3.391 -31.938 -18.109 1 87.44 326 LYS B C 1
ATOM 7137 O O . LYS B 1 326 ? -3.885 -32.344 -17.047 1 87.44 326 LYS B O 1
ATOM 7142 N N . ASN B 1 327 ? -3.277 -32.625 -19.188 1 86.12 327 ASN B N 1
ATOM 7143 C CA . ASN B 1 327 ? -3.887 -33.969 -19.234 1 86.12 327 ASN B CA 1
ATOM 7144 C C . ASN B 1 327 ? -2.838 -35.062 -19.109 1 86.12 327 ASN B C 1
ATOM 7146 O O . ASN B 1 327 ? -1.641 -34.812 -19.25 1 86.12 327 ASN B O 1
ATOM 7150 N N . HIS B 1 328 ? -3.293 -36.25 -18.938 1 88.88 328 HIS B N 1
ATOM 7151 C CA . HIS B 1 328 ? -2.398 -37.406 -18.828 1 88.88 328 HIS B CA 1
ATOM 7152 C C . HIS B 1 328 ? -1.856 -37.812 -20.188 1 88.88 328 HIS B C 1
ATOM 7154 O O . HIS B 1 328 ? -2.549 -37.688 -21.203 1 88.88 328 HIS B O 1
ATOM 7160 N N . PHE B 1 329 ? -0.646 -38.312 -20.094 1 91.69 329 PHE B N 1
ATOM 7161 C CA . PHE B 1 329 ? -0.01 -38.844 -21.281 1 91.69 329 PHE B CA 1
ATOM 7162 C C . PHE B 1 329 ? -0.157 -40.375 -21.344 1 91.69 329 PHE B C 1
ATOM 7164 O O . PHE B 1 329 ? -0.236 -41.031 -20.297 1 91.69 329 PHE B O 1
ATOM 7171 N N . THR B 1 330 ? -0.232 -40.875 -22.547 1 92.44 330 THR B N 1
ATOM 7172 C CA . THR B 1 330 ? -0.236 -42.312 -22.781 1 92.44 330 THR B CA 1
ATOM 7173 C C . THR B 1 330 ? 1.003 -42.719 -23.562 1 92.44 330 THR B C 1
ATOM 7175 O O . THR B 1 330 ? 1.396 -42.062 -24.516 1 92.44 330 THR B O 1
ATOM 7178 N N . LEU B 1 331 ? 1.592 -43.781 -23.109 1 94.5 331 LEU B N 1
ATOM 7179 C CA . LEU B 1 331 ? 2.822 -44.281 -23.734 1 94.5 331 LEU B CA 1
ATOM 7180 C C . LEU B 1 331 ? 2.52 -45.094 -24.969 1 94.5 331 LEU B C 1
ATOM 7182 O O . LEU B 1 331 ? 1.692 -46 -24.938 1 94.5 331 LEU B O 1
ATOM 7186 N N . TYR B 1 332 ? 3.205 -44.781 -26.125 1 92.19 332 TYR B N 1
ATOM 7187 C CA . TYR B 1 332 ? 3.068 -45.5 -27.375 1 92.19 332 TYR B CA 1
ATOM 7188 C C . TYR B 1 332 ? 4.434 -45.875 -27.953 1 92.19 332 TYR B C 1
ATOM 7190 O O . TYR B 1 332 ? 5.379 -45.094 -27.844 1 92.19 332 TYR B O 1
ATOM 7198 N N . PRO B 1 333 ? 4.496 -47.031 -28.453 1 90.56 333 PRO B N 1
ATOM 7199 C CA . PRO B 1 333 ? 5.688 -47.312 -29.266 1 90.56 333 PRO B CA 1
ATOM 7200 C C . PRO B 1 333 ? 5.691 -46.562 -30.594 1 90.56 333 PRO B C 1
ATOM 7202 O O . PRO B 1 333 ? 4.68 -45.969 -30.984 1 90.56 333 PRO B O 1
ATOM 7205 N N . ASN B 1 334 ? 6.828 -46.469 -31.109 1 81.81 334 ASN B N 1
ATOM 7206 C CA . ASN B 1 334 ? 6.957 -45.875 -32.438 1 81.81 334 ASN B CA 1
ATOM 7207 C C . ASN B 1 334 ? 7.398 -46.906 -33.469 1 81.81 334 ASN B C 1
ATOM 7209 O O . ASN B 1 334 ? 8.523 -47.406 -33.406 1 81.81 334 ASN B O 1
ATOM 7213 N N . PRO B 1 335 ? 6.594 -47.281 -34.438 1 74.12 335 PRO B N 1
ATOM 7214 C CA . PRO B 1 335 ? 5.293 -46.688 -34.781 1 74.12 335 PRO B CA 1
ATOM 7215 C C . PRO B 1 335 ? 4.152 -47.25 -33.938 1 74.12 335 PRO B C 1
ATOM 7217 O O . PRO B 1 335 ? 4.246 -48.344 -33.406 1 74.12 335 PRO B O 1
ATOM 7220 N N . LYS B 1 336 ? 3.201 -46.375 -33.812 1 74.62 336 LYS B N 1
ATOM 7221 C CA . LYS B 1 336 ? 1.965 -46.812 -33.156 1 74.62 336 LYS B CA 1
ATOM 7222 C C . LYS B 1 336 ? 1.245 -47.844 -34.031 1 74.62 336 LYS B C 1
ATOM 7224 O O . LYS B 1 336 ? 1.331 -47.781 -35.281 1 74.62 336 LYS B O 1
ATOM 7229 N N . ALA B 1 337 ? 0.685 -48.844 -33.344 1 63.47 337 ALA B N 1
ATOM 7230 C CA . ALA B 1 337 ? -0.059 -49.875 -34.094 1 63.47 337 ALA B CA 1
ATOM 7231 C C . ALA B 1 337 ? -1.129 -49.219 -34.969 1 63.47 337 ALA B C 1
ATOM 7233 O O . ALA B 1 337 ? -1.91 -48.375 -34.469 1 63.47 337 ALA B O 1
ATOM 7234 N N . GLY B 1 338 ? -1.127 -49.5 -36.25 1 59.94 338 GLY B N 1
ATOM 7235 C CA . GLY B 1 338 ? -2.135 -49 -37.188 1 59.94 338 GLY B CA 1
ATOM 7236 C C . GLY B 1 338 ? -1.717 -47.719 -37.906 1 59.94 338 GLY B C 1
ATOM 7237 O O . GLY B 1 338 ? -2.4 -47.281 -38.812 1 59.94 338 GLY B O 1
ATOM 7238 N N . GLU B 1 339 ? -0.804 -47.062 -37.25 1 61.81 339 GLU B N 1
ATOM 7239 C CA . GLU B 1 339 ? -0.367 -45.812 -37.906 1 61.81 339 GLU B CA 1
ATOM 7240 C C . GLU B 1 339 ? 0.467 -46.125 -39.156 1 61.81 339 GLU B C 1
ATOM 7242 O O . GLU B 1 339 ? 1.27 -47.062 -39.156 1 61.81 339 GLU B O 1
ATOM 7247 N N . ASP B 1 340 ? -0.125 -45.781 -40.344 1 53.38 340 ASP B N 1
ATOM 7248 C CA . ASP B 1 340 ? 0.642 -45.906 -41.594 1 53.38 340 ASP B CA 1
ATOM 7249 C C . ASP B 1 340 ? 2.002 -45.219 -41.469 1 53.38 340 ASP B C 1
ATOM 7251 O O . ASP B 1 340 ? 2.143 -44.219 -40.75 1 53.38 340 ASP B O 1
ATOM 7255 N N . LEU B 1 341 ? 3.016 -46.031 -41.75 1 49.41 341 LEU B N 1
ATOM 7256 C CA . LEU B 1 341 ? 4.41 -45.594 -41.719 1 49.41 341 LEU B CA 1
ATOM 7257 C C . LEU B 1 341 ? 4.582 -44.25 -42.438 1 49.41 341 LEU B C 1
ATOM 7259 O O . LEU B 1 341 ? 5.633 -44 -43.031 1 49.41 341 LEU B O 1
ATOM 7263 N N . GLU B 1 342 ? 3.553 -43.594 -42.688 1 46.41 342 GLU B N 1
ATOM 7264 C CA . GLU B 1 342 ? 3.822 -42.344 -43.438 1 46.41 342 GLU B CA 1
ATOM 7265 C C . GLU B 1 342 ? 4.824 -41.469 -42.688 1 46.41 342 GLU B C 1
ATOM 7267 O O . GLU B 1 342 ? 4.984 -41.594 -41.469 1 46.41 342 GLU B O 1
ATOM 7272 N N . LEU B 1 343 ? 5.676 -40.656 -43.406 1 47.06 343 LEU B N 1
ATOM 7273 C CA . LEU B 1 343 ? 6.797 -39.781 -43.062 1 47.06 343 LEU B CA 1
ATOM 7274 C C . LEU B 1 343 ? 6.695 -39.344 -41.594 1 47.06 343 LEU B C 1
ATOM 7276 O O . LEU B 1 343 ? 7.672 -39.438 -40.844 1 47.06 343 LEU B O 1
ATOM 7280 N N . SER B 1 344 ? 5.633 -38.625 -41.219 1 46.94 344 SER B N 1
ATOM 7281 C CA . SER B 1 344 ? 5.438 -37.844 -40 1 46.94 344 SER B CA 1
ATOM 7282 C C . SER B 1 344 ? 5.219 -38.75 -38.781 1 46.94 344 SER B C 1
ATOM 7284 O O . SER B 1 344 ? 5.285 -38.281 -37.656 1 46.94 344 SER B O 1
ATOM 7286 N N . LYS B 1 345 ? 5.176 -40.062 -39.125 1 55.38 345 LYS B N 1
ATOM 7287 C CA . LYS B 1 345 ? 4.664 -40.781 -37.969 1 55.38 345 LYS B CA 1
ATOM 7288 C C . LYS B 1 345 ? 5.738 -41.688 -37.344 1 55.38 345 LYS B C 1
ATOM 7290 O O . LYS B 1 345 ? 5.566 -42.219 -36.25 1 55.38 345 LYS B O 1
ATOM 7295 N N . SER B 1 346 ? 6.867 -41.844 -38.062 1 64.75 346 SER B N 1
ATOM 7296 C CA . SER B 1 346 ? 7.906 -42.719 -37.531 1 64.75 346 SER B CA 1
ATOM 7297 C C . SER B 1 346 ? 8.789 -41.969 -36.531 1 64.75 346 SER B C 1
ATOM 7299 O O . SER B 1 346 ? 9.555 -42.594 -35.781 1 64.75 346 SER B O 1
ATOM 7301 N N . PHE B 1 347 ? 8.852 -40.844 -36.688 1 76.81 347 PHE B N 1
ATOM 7302 C CA . PHE B 1 347 ? 9.523 -40.031 -35.656 1 76.81 347 PHE B CA 1
ATOM 7303 C C . PHE B 1 347 ? 8.648 -38.875 -35.219 1 76.81 347 PHE B C 1
ATOM 7305 O O . PHE B 1 347 ? 7.637 -38.562 -35.875 1 76.81 347 PHE B O 1
ATOM 7312 N N . PHE B 1 348 ? 8.867 -38.344 -34.281 1 82.81 348 PHE B N 1
ATOM 7313 C CA . PHE B 1 348 ? 8.133 -37.219 -33.75 1 82.81 348 PHE B CA 1
ATOM 7314 C C . PHE B 1 348 ? 9.086 -36.188 -33.125 1 82.81 348 PHE B C 1
ATOM 7316 O O . PHE B 1 348 ? 10.25 -36.5 -32.875 1 82.81 348 PHE B O 1
ATOM 7323 N N . THR B 1 349 ? 8.625 -35 -33.062 1 86.31 349 THR B N 1
ATOM 7324 C CA . THR B 1 349 ? 9.398 -33.969 -32.406 1 86.31 349 THR B CA 1
ATOM 7325 C C . THR B 1 349 ? 8.883 -33.75 -30.969 1 86.31 349 THR B C 1
ATOM 7327 O O . THR B 1 349 ? 7.695 -33.5 -30.766 1 86.31 349 THR B O 1
ATOM 7330 N N . CYS B 1 350 ? 9.727 -34.031 -30.078 1 91.56 350 CYS B N 1
ATOM 7331 C CA . CYS B 1 350 ? 9.367 -33.812 -28.672 1 91.56 350 CYS B CA 1
ATOM 7332 C C . CYS B 1 350 ? 9.109 -32.344 -28.391 1 91.56 350 CYS B C 1
ATOM 7334 O O . CYS B 1 350 ? 9.938 -31.484 -28.719 1 91.56 350 CYS B O 1
ATOM 7336 N N . VAL B 1 351 ? 8.07 -32.031 -27.781 1 90.81 351 VAL B N 1
ATOM 7337 C CA . VAL B 1 351 ? 7.672 -30.641 -27.562 1 90.81 351 VAL B CA 1
ATOM 7338 C C . VAL B 1 351 ? 8.562 -30.016 -26.484 1 90.81 351 VAL B C 1
ATOM 7340 O O . VAL B 1 351 ? 8.773 -28.812 -26.469 1 90.81 351 VAL B O 1
ATOM 7343 N N . ALA B 1 352 ? 9.172 -30.781 -25.594 1 92.88 352 ALA B N 1
ATOM 7344 C CA . ALA B 1 352 ? 9.977 -30.281 -24.484 1 92.88 352 ALA B CA 1
ATOM 7345 C C . ALA B 1 352 ? 11.375 -29.891 -24.953 1 92.88 352 ALA B C 1
ATOM 7347 O O . ALA B 1 352 ? 11.805 -28.75 -24.781 1 92.88 352 ALA B O 1
ATOM 7348 N N . CYS B 1 353 ? 12.102 -30.812 -25.609 1 92 353 CYS B N 1
ATOM 7349 C CA . CYS B 1 353 ? 13.477 -30.547 -26.016 1 92 353 CYS B CA 1
ATOM 7350 C C . CYS B 1 353 ? 13.539 -30.109 -27.469 1 92 353 CYS B C 1
ATOM 7352 O O . CYS B 1 353 ? 14.586 -29.672 -27.953 1 92 353 CYS B O 1
ATOM 7354 N N . GLN B 1 354 ? 12.516 -30.266 -28.203 1 88.62 354 GLN B N 1
ATOM 7355 C CA . GLN B 1 354 ? 12.383 -29.844 -29.594 1 88.62 354 GLN B CA 1
ATOM 7356 C C . GLN B 1 354 ? 13.32 -30.641 -30.5 1 88.62 354 GLN B C 1
ATOM 7358 O O . GLN B 1 354 ? 13.812 -30.125 -31.5 1 88.62 354 GLN B O 1
ATOM 7363 N N . ARG B 1 355 ? 13.555 -31.844 -30.109 1 86.75 355 ARG B N 1
ATOM 7364 C CA . ARG B 1 355 ? 14.391 -32.719 -30.922 1 86.75 355 ARG B CA 1
ATOM 7365 C C . ARG B 1 355 ? 13.562 -33.875 -31.5 1 86.75 355 ARG B C 1
ATOM 7367 O O . ARG B 1 355 ? 12.625 -34.344 -30.859 1 86.75 355 ARG B O 1
ATOM 7374 N N . PRO B 1 356 ? 13.93 -34.219 -32.656 1 84.06 356 PRO B N 1
ATOM 7375 C CA . PRO B 1 356 ? 13.242 -35.406 -33.219 1 84.06 356 PRO B CA 1
ATOM 7376 C C . PRO B 1 356 ? 13.672 -36.719 -32.562 1 84.06 356 PRO B C 1
ATOM 7378 O O . PRO B 1 356 ? 14.844 -36.875 -32.188 1 84.06 356 PRO B O 1
ATOM 7381 N N . SER B 1 357 ? 12.758 -37.594 -32.406 1 87.88 357 SER B N 1
ATOM 7382 C CA . SER B 1 357 ? 13.023 -38.906 -31.812 1 87.88 357 SER B CA 1
ATOM 7383 C C . SER B 1 357 ? 12.227 -40 -32.5 1 87.88 357 SER B C 1
ATOM 7385 O O . SER B 1 357 ? 11.102 -39.75 -32.969 1 87.88 357 SER B O 1
ATOM 7387 N N . SER B 1 358 ? 12.859 -41.156 -32.594 1 85.94 358 SER B N 1
ATOM 7388 C CA . SER B 1 358 ? 12.18 -42.312 -33.188 1 85.94 358 SER B CA 1
ATOM 7389 C C . SER B 1 358 ? 11.82 -43.312 -32.094 1 85.94 358 SER B C 1
ATOM 7391 O O . SER B 1 358 ? 11.367 -44.438 -32.406 1 85.94 358 SER B O 1
ATOM 7393 N N . GLY B 1 359 ? 12.023 -43 -30.859 1 91.12 359 GLY B N 1
ATOM 7394 C CA . GLY B 1 359 ? 11.703 -43.875 -29.766 1 91.12 359 GLY B CA 1
ATOM 7395 C C . GLY B 1 359 ? 10.25 -43.812 -29.328 1 91.12 359 GLY B C 1
ATOM 7396 O O . GLY B 1 359 ? 9.406 -43.344 -30.078 1 91.12 359 GLY B O 1
ATOM 7397 N N . PHE B 1 360 ? 9.992 -44.5 -28.156 1 94.06 360 PHE B N 1
ATOM 7398 C CA . PHE B 1 360 ? 8.641 -44.406 -27.609 1 94.06 360 PHE B CA 1
ATOM 7399 C C . PHE B 1 360 ? 8.234 -42.969 -27.375 1 94.06 360 PHE B C 1
ATOM 7401 O O . PHE B 1 360 ? 9.094 -42.094 -27.219 1 94.06 360 PHE B O 1
ATOM 7408 N N . ARG B 1 361 ? 6.996 -42.719 -27.422 1 93.94 361 ARG B N 1
ATOM 7409 C CA . ARG B 1 361 ? 6.516 -41.375 -27.172 1 93.94 361 ARG B CA 1
ATOM 7410 C C . ARG B 1 361 ? 5.34 -41.375 -26.203 1 93.94 361 ARG B C 1
ATOM 7412 O O . ARG B 1 361 ? 4.52 -42.312 -26.219 1 93.94 361 ARG B O 1
ATOM 7419 N N . TYR B 1 362 ? 5.305 -40.469 -25.344 1 94.25 362 TYR B N 1
ATOM 7420 C CA . TYR B 1 362 ? 4.113 -40.125 -24.562 1 94.25 362 TYR B CA 1
ATOM 7421 C C . TYR B 1 362 ? 3.262 -39.094 -25.297 1 94.25 362 TYR B C 1
ATOM 7423 O O . TYR B 1 362 ? 3.754 -38.031 -25.688 1 94.25 362 TYR B O 1
ATOM 7431 N N . GLU B 1 363 ? 2.037 -39.469 -25.469 1 93.56 363 GLU B N 1
ATOM 7432 C CA . GLU B 1 363 ? 1.198 -38.656 -26.328 1 93.56 363 GLU B CA 1
ATOM 7433 C C . GLU B 1 363 ? -0.095 -38.25 -25.609 1 93.56 363 GLU B C 1
ATOM 7435 O O . GLU B 1 363 ? -0.685 -39.062 -24.891 1 93.56 363 GLU B O 1
ATOM 7440 N N . SER B 1 364 ? -0.488 -37.031 -25.656 1 92.19 364 SER B N 1
ATOM 7441 C CA . SER B 1 364 ? -1.773 -36.5 -25.234 1 92.19 364 SER B CA 1
ATOM 7442 C C . SER B 1 364 ? -2.285 -35.438 -26.219 1 92.19 364 SER B C 1
ATOM 7444 O O . SER B 1 364 ? -1.827 -34.312 -26.219 1 92.19 364 SER B O 1
ATOM 7446 N N . GLY B 1 365 ? -3.242 -35.812 -27.016 1 87.5 365 GLY B N 1
ATOM 7447 C CA . GLY B 1 365 ? -3.674 -34.938 -28.078 1 87.5 365 GLY B CA 1
ATOM 7448 C C . GLY B 1 365 ? -2.596 -34.656 -29.125 1 87.5 365 GLY B C 1
ATOM 7449 O O . GLY B 1 365 ? -2.07 -35.594 -29.719 1 87.5 365 GLY B O 1
ATOM 7450 N N . ASN B 1 366 ? -2.242 -33.375 -29.156 1 86.81 366 ASN B N 1
ATOM 7451 C CA . ASN B 1 366 ? -1.229 -33 -30.125 1 86.81 366 ASN B CA 1
ATOM 7452 C C . ASN B 1 366 ? 0.143 -32.844 -29.484 1 86.81 366 ASN B C 1
ATOM 7454 O O . ASN B 1 366 ? 1.124 -32.562 -30.172 1 86.81 366 ASN B O 1
ATOM 7458 N N . VAL B 1 367 ? 0.164 -33.188 -28.297 1 91.69 367 VAL B N 1
ATOM 7459 C CA . VAL B 1 367 ? 1.419 -33 -27.578 1 91.69 367 VAL B CA 1
ATOM 7460 C C . VAL B 1 367 ? 2.131 -34.344 -27.422 1 91.69 367 VAL B C 1
ATOM 7462 O O . VAL B 1 367 ? 1.539 -35.312 -26.953 1 91.69 367 VAL B O 1
ATOM 7465 N N . LYS B 1 368 ? 3.389 -34.344 -27.859 1 93.12 368 LYS B N 1
ATOM 7466 C CA . LYS B 1 368 ? 4.203 -35.562 -27.781 1 93.12 368 LYS B CA 1
ATOM 7467 C C . LYS B 1 368 ? 5.504 -35.281 -27.031 1 93.12 368 LYS B C 1
ATOM 7469 O O . LYS B 1 368 ? 6.168 -34.281 -27.266 1 93.12 368 LYS B O 1
ATOM 7474 N N . LEU B 1 369 ? 5.809 -36.188 -26.156 1 94.81 369 LEU B N 1
ATOM 7475 C CA . LEU B 1 369 ? 7.047 -36.125 -25.391 1 94.81 369 LEU B CA 1
ATOM 7476 C C . LEU B 1 369 ? 7.852 -37.406 -25.516 1 94.81 369 LEU B C 1
ATOM 7478 O O . LEU B 1 369 ? 7.285 -38.5 -25.516 1 94.81 369 LEU B O 1
ATOM 7482 N N . ASP B 1 370 ? 9.156 -37.188 -25.734 1 94.69 370 ASP B N 1
ATOM 7483 C CA . ASP B 1 370 ? 10 -38.375 -25.719 1 94.69 370 ASP B CA 1
ATOM 7484 C C . ASP B 1 370 ? 10.203 -38.875 -24.281 1 94.69 370 ASP B C 1
ATOM 7486 O O . ASP B 1 370 ? 9.898 -38.156 -23.328 1 94.69 370 ASP B O 1
ATOM 7490 N N . VAL B 1 371 ? 10.656 -40.062 -24.125 1 95.56 371 VAL B N 1
ATOM 7491 C CA . VAL B 1 371 ? 10.719 -40.75 -22.828 1 95.56 371 VAL B CA 1
ATOM 7492 C C . VAL B 1 371 ? 11.773 -40.062 -21.953 1 95.56 371 VAL B C 1
ATOM 7494 O O . VAL B 1 371 ? 11.641 -40.031 -20.734 1 95.56 371 VAL B O 1
ATOM 7497 N N . ARG B 1 372 ? 12.82 -39.531 -22.531 1 95 372 ARG B N 1
ATOM 7498 C CA . ARG B 1 372 ? 13.867 -38.875 -21.766 1 95 372 ARG B CA 1
ATOM 7499 C C . ARG B 1 372 ? 13.328 -37.625 -21.078 1 95 372 ARG B C 1
ATOM 7501 O O . ARG B 1 372 ? 13.562 -37.438 -19.891 1 95 372 ARG B O 1
ATOM 7508 N N . CYS B 1 373 ? 12.555 -36.875 -21.828 1 95.25 373 CYS B N 1
ATOM 7509 C CA . CYS B 1 373 ? 12.016 -35.625 -21.297 1 95.25 373 CYS B CA 1
ATOM 7510 C C . CYS B 1 373 ? 10.93 -35.875 -20.266 1 95.25 373 CYS B C 1
ATOM 7512 O O . CYS B 1 373 ? 10.766 -35.125 -19.312 1 95.25 373 CYS B O 1
ATOM 7514 N N . THR B 1 374 ? 10.195 -36.938 -20.391 1 94.62 374 THR B N 1
ATOM 7515 C CA . THR B 1 374 ? 9.102 -37.219 -19.469 1 94.62 374 THR B CA 1
ATOM 7516 C C . THR B 1 374 ? 9.633 -37.688 -18.125 1 94.62 374 THR B C 1
ATOM 7518 O O . THR B 1 374 ? 8.914 -37.656 -17.125 1 94.62 374 THR B O 1
ATOM 7521 N N . THR B 1 375 ? 10.828 -38.156 -18.109 1 91.69 375 THR B N 1
ATOM 7522 C CA . THR B 1 375 ? 11.422 -38.594 -16.859 1 91.69 375 THR B CA 1
ATOM 7523 C C . THR B 1 375 ? 11.719 -37.406 -15.953 1 91.69 375 THR B C 1
ATOM 7525 O O . THR B 1 375 ? 11.883 -37.562 -14.742 1 91.69 375 THR B O 1
ATOM 7528 N N . ILE B 1 376 ? 11.812 -36.312 -16.547 1 93.5 376 ILE B N 1
ATOM 7529 C CA . ILE B 1 376 ? 12.047 -35.094 -15.781 1 93.5 376 ILE B CA 1
ATOM 7530 C C . ILE B 1 376 ? 10.719 -34.531 -15.266 1 93.5 376 ILE B C 1
ATOM 7532 O O . ILE B 1 376 ? 9.945 -33.938 -16.016 1 93.5 376 ILE B O 1
ATOM 7536 N N . SER B 1 377 ? 10.461 -34.812 -14.109 1 86.94 377 SER B N 1
ATOM 7537 C CA . SER B 1 377 ? 9.219 -34.344 -13.5 1 86.94 377 SER B CA 1
ATOM 7538 C C . SER B 1 377 ? 9.422 -34 -12.039 1 86.94 377 SER B C 1
ATOM 7540 O O . SER B 1 377 ? 10.352 -34.469 -11.391 1 86.94 377 SER B O 1
ATOM 7542 N N . ASP B 1 378 ? 8.594 -33.188 -11.523 1 85.19 378 ASP B N 1
ATOM 7543 C CA . ASP B 1 378 ? 8.617 -32.812 -10.125 1 85.19 378 ASP B CA 1
ATOM 7544 C C . ASP B 1 378 ? 9.961 -32.188 -9.742 1 85.19 378 ASP B C 1
ATOM 7546 O O . ASP B 1 378 ? 10.43 -31.266 -10.414 1 85.19 378 ASP B O 1
ATOM 7550 N N . GLU B 1 379 ? 10.508 -32.688 -8.672 1 91.5 379 GLU B N 1
ATOM 7551 C CA . GLU B 1 379 ? 11.828 -32.219 -8.25 1 91.5 379 GLU B CA 1
ATOM 7552 C C . GLU B 1 379 ? 12.93 -32.875 -9.078 1 91.5 379 GLU B C 1
ATOM 7554 O O . GLU B 1 379 ? 13.055 -34.094 -9.094 1 91.5 379 GLU B O 1
ATOM 7559 N N . PHE B 1 380 ? 13.664 -32.062 -9.867 1 94.88 380 PHE B N 1
ATOM 7560 C CA . PHE B 1 380 ? 14.711 -32.594 -10.734 1 94.88 380 PHE B CA 1
ATOM 7561 C C . PHE B 1 380 ? 16.094 -32.156 -10.234 1 94.88 380 PHE B C 1
ATOM 7563 O O . PHE B 1 380 ? 16.359 -30.969 -10.086 1 94.88 380 PHE B O 1
ATOM 7570 N N . GLN B 1 381 ? 16.891 -33.125 -10.008 1 95.12 381 GLN B N 1
ATOM 7571 C CA . GLN B 1 381 ? 18.266 -32.875 -9.586 1 95.12 381 GLN B CA 1
ATOM 7572 C C . GLN B 1 381 ? 19.234 -33.031 -10.75 1 95.12 381 GLN B C 1
ATOM 7574 O O . GLN B 1 381 ? 19.172 -34.031 -11.477 1 95.12 381 GLN B O 1
ATOM 7579 N N . HIS B 1 382 ? 19.984 -32.156 -10.953 1 95 382 HIS B N 1
ATOM 7580 C CA . HIS B 1 382 ? 21 -32.188 -12 1 95 382 HIS B CA 1
ATOM 7581 C C . HIS B 1 382 ? 22.375 -31.828 -11.461 1 95 382 HIS B C 1
ATOM 7583 O O . HIS B 1 382 ? 22.5 -30.922 -10.625 1 95 382 HIS B O 1
ATOM 7589 N N . ASP B 1 383 ? 23.391 -32.406 -11.953 1 92.38 383 ASP B N 1
ATOM 7590 C CA . ASP B 1 383 ? 24.75 -32.25 -11.445 1 92.38 383 ASP B CA 1
ATOM 7591 C C . ASP B 1 383 ? 25.281 -30.859 -11.727 1 92.38 383 ASP B C 1
ATOM 7593 O O . ASP B 1 383 ? 26.219 -30.391 -11.07 1 92.38 383 ASP B O 1
ATOM 7597 N N . SER B 1 384 ? 24.75 -30.203 -12.664 1 92.5 384 SER B N 1
ATOM 7598 C CA . SER B 1 384 ? 25.25 -28.906 -13.062 1 92.5 384 SER B CA 1
ATOM 7599 C C . SER B 1 384 ? 24.859 -27.828 -12.062 1 92.5 384 SER B C 1
ATOM 7601 O O . SER B 1 384 ? 25.359 -26.703 -12.117 1 92.5 384 SER B O 1
ATOM 7603 N N . HIS B 1 385 ? 23.922 -28.109 -11.195 1 93.38 385 HIS B N 1
ATOM 7604 C CA . HIS B 1 385 ? 23.406 -27.125 -10.266 1 93.38 385 HIS B CA 1
ATOM 7605 C C . HIS B 1 385 ? 23.156 -27.734 -8.891 1 93.38 385 HIS B C 1
ATOM 7607 O O . HIS B 1 385 ? 22.719 -28.891 -8.789 1 93.38 385 HIS B O 1
ATOM 7613 N N . LEU B 1 386 ? 23.375 -27.094 -7.84 1 93.88 386 LEU B N 1
ATOM 7614 C CA . LEU B 1 386 ? 23.344 -27.594 -6.469 1 93.88 386 LEU B CA 1
ATOM 7615 C C . LEU B 1 386 ? 21.891 -27.781 -6.004 1 93.88 386 LEU B C 1
ATOM 7617 O O . LEU B 1 386 ? 21.594 -28.734 -5.285 1 93.88 386 LEU B O 1
ATOM 7621 N N . HIS B 1 387 ? 21.016 -26.922 -6.414 1 94.56 387 HIS B N 1
ATOM 7622 C CA . HIS B 1 387 ? 19.641 -26.984 -5.957 1 94.56 387 HIS B CA 1
ATOM 7623 C C . HIS B 1 387 ? 18.781 -27.797 -6.914 1 94.56 387 HIS B C 1
ATOM 7625 O O . HIS B 1 387 ? 19.156 -28.016 -8.07 1 94.56 387 HIS B O 1
ATOM 7631 N N . SER B 1 388 ? 17.641 -28.156 -6.398 1 95.38 388 SER B N 1
ATOM 7632 C CA . SER B 1 388 ? 16.656 -28.828 -7.246 1 95.38 388 SER B CA 1
ATOM 7633 C C . SER B 1 388 ? 16.047 -27.875 -8.258 1 95.38 388 SER B C 1
ATOM 7635 O O . SER B 1 388 ? 15.938 -26.672 -7.992 1 95.38 388 SER B O 1
ATOM 7637 N N . LEU B 1 389 ? 15.711 -28.422 -9.383 1 95.44 389 LEU B N 1
ATOM 7638 C CA . LEU B 1 389 ? 15.102 -27.625 -10.445 1 95.44 389 LEU B CA 1
ATOM 7639 C C . LEU B 1 389 ? 13.633 -28.016 -10.641 1 95.44 389 LEU B C 1
ATOM 7641 O O . LEU B 1 389 ? 13.25 -29.156 -10.391 1 95.44 389 LEU B O 1
ATOM 7645 N N . PHE B 1 390 ? 12.844 -27 -11 1 94.75 390 PHE B N 1
ATOM 7646 C CA . PHE B 1 390 ? 11.414 -27.203 -11.195 1 94.75 390 PHE B CA 1
ATOM 7647 C C . PHE B 1 390 ? 10.938 -26.516 -12.477 1 94.75 390 PHE B C 1
ATOM 7649 O O . PHE B 1 390 ? 11.617 -25.641 -13 1 94.75 390 PHE B O 1
ATOM 7656 N N . ILE B 1 391 ? 9.812 -27.031 -12.953 1 92.69 391 ILE B N 1
ATOM 7657 C CA . ILE B 1 391 ? 9.18 -26.391 -14.094 1 92.69 391 ILE B CA 1
ATOM 7658 C C . ILE B 1 391 ? 8.273 -25.266 -13.609 1 92.69 391 ILE B C 1
ATOM 7660 O O . ILE B 1 391 ? 7.141 -25.5 -13.18 1 92.69 391 ILE B O 1
ATOM 7664 N N . LEU B 1 392 ? 8.711 -24.016 -13.711 1 85.81 392 LEU B N 1
ATOM 7665 C CA . LEU B 1 392 ? 8.008 -22.891 -13.086 1 85.81 392 LEU B CA 1
ATOM 7666 C C . LEU B 1 392 ? 7.594 -21.859 -14.125 1 85.81 392 LEU B C 1
ATOM 7668 O O . LEU B 1 392 ? 6.5 -21.297 -14.047 1 85.81 392 LEU B O 1
ATOM 7672 N N . SER B 1 393 ? 8.469 -21.531 -15.07 1 73.56 393 SER B N 1
ATOM 7673 C CA . SER B 1 393 ? 8.359 -20.312 -15.867 1 73.56 393 SER B CA 1
ATOM 7674 C C . SER B 1 393 ? 7.273 -20.453 -16.938 1 73.56 393 SER B C 1
ATOM 7676 O O . SER B 1 393 ? 7.18 -21.469 -17.609 1 73.56 393 SER B O 1
ATOM 7678 N N . LEU B 1 394 ? 6.449 -19.359 -16.938 1 78.06 394 LEU B N 1
ATOM 7679 C CA . LEU B 1 394 ? 5.449 -19.234 -17.984 1 78.06 394 LEU B CA 1
ATOM 7680 C C . LEU B 1 394 ? 6.012 -18.453 -19.172 1 78.06 394 LEU B C 1
ATOM 7682 O O . LEU B 1 394 ? 5.43 -18.469 -20.266 1 78.06 394 LEU B O 1
ATOM 7686 N N . PHE B 1 395 ? 7.199 -17.953 -18.938 1 85.5 395 PHE B N 1
ATOM 7687 C CA . PHE B 1 395 ? 7.809 -17.156 -19.984 1 85.5 395 PHE B CA 1
ATOM 7688 C C . PHE B 1 395 ? 9.141 -17.75 -20.422 1 85.5 395 PHE B C 1
ATOM 7690 O O . PHE B 1 395 ? 9.766 -18.5 -19.672 1 85.5 395 PHE B O 1
ATOM 7697 N N . PRO B 1 396 ? 9.523 -17.484 -21.609 1 91 396 PRO B N 1
ATOM 7698 C CA . PRO B 1 396 ? 10.812 -17.984 -22.078 1 91 396 PRO B CA 1
ATOM 7699 C C . PRO B 1 396 ? 11.992 -17.453 -21.266 1 91 396 PRO B C 1
ATOM 7701 O O . PRO B 1 396 ? 11.977 -16.281 -20.859 1 91 396 PRO B O 1
ATOM 7704 N N . ARG B 1 397 ? 12.914 -18.344 -21.016 1 92.75 397 ARG B N 1
ATOM 7705 C CA . ARG B 1 397 ? 14.133 -17.984 -20.297 1 92.75 397 ARG B CA 1
ATOM 7706 C C . ARG B 1 397 ? 15.367 -18.469 -21.062 1 92.75 397 ARG B C 1
ATOM 7708 O O . ARG B 1 397 ? 15.273 -19.391 -21.875 1 92.75 397 ARG B O 1
ATOM 7715 N N . GLU B 1 398 ? 16.406 -17.859 -20.719 1 94.31 398 GLU B N 1
ATOM 7716 C CA . GLU B 1 398 ? 17.672 -18.266 -21.344 1 94.31 398 GLU B CA 1
ATOM 7717 C C . GLU B 1 398 ? 18.312 -19.406 -20.578 1 94.31 398 GLU B C 1
ATOM 7719 O O . GLU B 1 398 ? 18.531 -19.312 -19.359 1 94.31 398 GLU B O 1
ATOM 7724 N N . CYS B 1 399 ? 18.594 -20.484 -21.312 1 94.06 399 CYS B N 1
ATOM 7725 C CA . CYS B 1 399 ? 19.234 -21.656 -20.688 1 94.06 399 CYS B CA 1
ATOM 7726 C C . CYS B 1 399 ? 20.656 -21.328 -20.25 1 94.06 399 CYS B C 1
ATOM 7728 O O . CYS B 1 399 ? 21.422 -20.719 -21 1 94.06 399 CYS B O 1
ATOM 7730 N N . SER B 1 400 ? 21.031 -21.703 -19.078 1 92.06 400 SER B N 1
ATOM 7731 C CA . SER B 1 400 ? 22.344 -21.406 -18.531 1 92.06 400 SER B CA 1
ATOM 7732 C C . SER B 1 400 ? 23.422 -22.25 -19.172 1 92.06 400 SER B C 1
ATOM 7734 O O . SER B 1 400 ? 24.625 -21.969 -19.031 1 92.06 400 SER B O 1
ATOM 7736 N N . ALA B 1 401 ? 23.062 -23.281 -19.938 1 91.56 401 ALA B N 1
ATOM 7737 C CA . ALA B 1 401 ? 24.016 -24.172 -20.562 1 91.56 401 ALA B CA 1
ATOM 7738 C C . ALA B 1 401 ? 24.219 -23.828 -22.031 1 91.56 401 ALA B C 1
ATOM 7740 O O . ALA B 1 401 ? 25.359 -23.75 -22.5 1 91.56 401 ALA B O 1
ATOM 7741 N N . CYS B 1 402 ? 23.188 -23.594 -22.797 1 89.94 402 CYS B N 1
ATOM 7742 C CA . CYS B 1 402 ? 23.312 -23.406 -24.234 1 89.94 402 CYS B CA 1
ATOM 7743 C C . CYS B 1 402 ? 22.953 -21.984 -24.641 1 89.94 402 CYS B C 1
ATOM 7745 O O . CYS B 1 402 ? 23.031 -21.625 -25.812 1 89.94 402 CYS B O 1
ATOM 7747 N N . ASP B 1 403 ? 22.328 -21.109 -23.781 1 90.31 403 ASP B N 1
ATOM 7748 C CA . ASP B 1 403 ? 22.031 -19.688 -23.969 1 90.31 403 ASP B CA 1
ATOM 7749 C C . ASP B 1 403 ? 20.828 -19.5 -24.906 1 90.31 403 ASP B C 1
ATOM 7751 O O . ASP B 1 403 ? 20.594 -18.406 -25.406 1 90.31 403 ASP B O 1
ATOM 7755 N N . GLN B 1 404 ? 20.172 -20.516 -25.109 1 89.88 404 GLN B N 1
ATOM 7756 C CA . GLN B 1 404 ? 18.984 -20.406 -25.953 1 89.88 404 GLN B CA 1
ATOM 7757 C C . GLN B 1 404 ? 17.75 -20 -25.125 1 89.88 404 GLN B C 1
ATOM 7759 O O . GLN B 1 404 ? 17.641 -20.375 -23.969 1 89.88 404 GLN B O 1
ATOM 7764 N N . MET B 1 405 ? 16.891 -19.281 -25.812 1 92.5 405 MET B N 1
ATOM 7765 C CA . MET B 1 405 ? 15.625 -18.891 -25.188 1 92.5 405 MET B CA 1
ATOM 7766 C C . MET B 1 405 ? 14.547 -19.953 -25.422 1 92.5 405 MET B C 1
ATOM 7768 O O . MET B 1 405 ? 14.203 -20.25 -26.562 1 92.5 405 MET B O 1
ATOM 7772 N N . VAL B 1 406 ? 14.102 -20.562 -24.375 1 89.06 406 VAL B N 1
ATOM 7773 C CA . VAL B 1 406 ? 13.133 -21.641 -24.531 1 89.06 406 VAL B CA 1
ATOM 7774 C C . VAL B 1 406 ? 12.031 -21.516 -23.484 1 89.06 406 VAL B C 1
ATOM 7776 O O . VAL B 1 406 ? 12.234 -20.891 -22.438 1 89.06 406 VAL B O 1
ATOM 7779 N N . TYR B 1 407 ? 10.883 -22.172 -23.891 1 85.94 407 TYR B N 1
ATOM 7780 C CA . TYR B 1 407 ? 9.758 -22.234 -22.953 1 85.94 407 TYR B CA 1
ATOM 7781 C C . TYR B 1 407 ? 9.844 -23.484 -22.078 1 85.94 407 TYR B C 1
ATOM 7783 O O . TYR B 1 407 ? 10.438 -24.484 -22.484 1 85.94 407 TYR B O 1
ATOM 7791 N N . GLY B 1 408 ? 9.281 -23.422 -20.953 1 85 408 GLY B N 1
ATOM 7792 C CA . GLY B 1 408 ? 9.188 -24.594 -20.094 1 85 408 GLY B CA 1
ATOM 7793 C C . GLY B 1 408 ? 10.531 -25.047 -19.562 1 85 408 GLY B C 1
ATOM 7794 O O . GLY B 1 408 ? 10.836 -26.25 -19.578 1 85 408 GLY B O 1
ATOM 7795 N N . THR B 1 409 ? 11.305 -24.125 -19.094 1 90.38 409 THR B N 1
ATOM 7796 C CA . THR B 1 409 ? 12.641 -24.422 -18.578 1 90.38 409 THR B CA 1
ATOM 7797 C C . THR B 1 409 ? 12.578 -24.875 -17.125 1 90.38 409 THR B C 1
ATOM 7799 O O . THR B 1 409 ? 11.609 -24.594 -16.422 1 90.38 409 THR B O 1
ATOM 7802 N N . LEU B 1 410 ? 13.586 -25.719 -16.891 1 94.88 410 LEU B N 1
ATOM 7803 C CA . LEU B 1 410 ? 13.82 -26.078 -15.492 1 94.88 410 LEU B CA 1
ATOM 7804 C C . LEU B 1 410 ? 14.492 -24.938 -14.734 1 94.88 410 LEU B C 1
ATOM 7806 O O . LEU B 1 410 ? 15.547 -24.453 -15.141 1 94.88 410 LEU B O 1
ATOM 7810 N N . SER B 1 411 ? 13.828 -24.562 -13.688 1 94.69 411 SER B N 1
ATOM 7811 C CA . SER B 1 411 ? 14.289 -23.359 -13 1 94.69 411 SER B CA 1
ATOM 7812 C C . SER B 1 411 ? 14.594 -23.641 -11.531 1 94.69 411 SER B C 1
ATOM 7814 O O . SER B 1 411 ? 13.945 -24.5 -10.914 1 94.69 411 SER B O 1
ATOM 7816 N N . CYS B 1 412 ? 15.625 -23 -11.062 1 94.69 412 CYS B N 1
ATOM 7817 C CA . CYS B 1 412 ? 15.906 -23.016 -9.633 1 94.69 412 CYS B CA 1
ATOM 7818 C C . CYS B 1 412 ? 15.078 -21.969 -8.898 1 94.69 412 CYS B C 1
ATOM 7820 O O . CYS B 1 412 ? 14.891 -20.859 -9.398 1 94.69 412 CYS B O 1
ATOM 7822 N N . VAL B 1 413 ? 14.578 -22.234 -7.746 1 93 413 VAL B N 1
ATOM 7823 C CA . VAL B 1 413 ? 13.727 -21.328 -6.98 1 93 413 VAL B CA 1
ATOM 7824 C C . VAL B 1 413 ? 14.594 -20.281 -6.285 1 93 413 VAL B C 1
ATOM 7826 O O . VAL B 1 413 ? 14.164 -19.141 -6.098 1 93 413 VAL B O 1
ATOM 7829 N N . LYS B 1 414 ? 15.805 -20.469 -5.965 1 92.06 414 LYS B N 1
ATOM 7830 C CA . LYS B 1 414 ? 16.656 -19.625 -5.133 1 92.06 414 LYS B CA 1
ATOM 7831 C C . LYS B 1 414 ? 17.578 -18.75 -5.996 1 92.06 414 LYS B C 1
ATOM 7833 O O . LYS B 1 414 ? 17.859 -17.609 -5.648 1 92.06 414 LYS B O 1
ATOM 7838 N N . LEU B 1 415 ? 18.031 -19.312 -7.105 1 92.94 415 LEU B N 1
ATOM 7839 C CA . LEU B 1 415 ? 19 -18.609 -7.949 1 92.94 415 LEU B CA 1
ATOM 7840 C C . LEU B 1 415 ? 18.469 -18.438 -9.367 1 92.94 415 LEU B C 1
ATOM 7842 O O . LEU B 1 415 ? 17.516 -19.109 -9.758 1 92.94 415 LEU B O 1
ATOM 7846 N N . ASP B 1 416 ? 19.094 -17.531 -10.07 1 91.56 416 ASP B N 1
ATOM 7847 C CA . ASP B 1 416 ? 18.719 -17.344 -11.469 1 91.56 416 ASP B CA 1
ATOM 7848 C C . ASP B 1 416 ? 19.406 -18.375 -12.367 1 91.56 416 ASP B C 1
ATOM 7850 O O . ASP B 1 416 ? 20.359 -18.047 -13.07 1 91.56 416 ASP B O 1
ATOM 7854 N N . PHE B 1 417 ? 19.047 -19.609 -12.281 1 94.31 417 PHE B N 1
ATOM 7855 C CA . PHE B 1 417 ? 19.562 -20.734 -13.07 1 94.31 417 PHE B CA 1
ATOM 7856 C C . PHE B 1 417 ? 18.438 -21.406 -13.844 1 94.31 417 PHE B C 1
ATOM 7858 O O . PHE B 1 417 ? 17.453 -21.844 -13.242 1 94.31 417 PHE B O 1
ATOM 7865 N N . PHE B 1 418 ? 18.594 -21.516 -15.156 1 95.19 418 PHE B N 1
ATOM 7866 C CA . PHE B 1 418 ? 17.594 -22.109 -16.031 1 95.19 418 PHE B CA 1
ATOM 7867 C C . PHE B 1 418 ? 18.219 -23.156 -16.938 1 95.19 418 PHE B C 1
ATOM 7869 O O . PHE B 1 418 ? 19.312 -22.953 -17.484 1 95.19 418 PHE B O 1
ATOM 7876 N N . LEU B 1 419 ? 17.609 -24.234 -17 1 95.38 419 LEU B N 1
ATOM 7877 C CA . LEU B 1 419 ? 18.109 -25.328 -17.828 1 95.38 419 LEU B CA 1
ATOM 7878 C C . LEU B 1 419 ? 17.031 -25.812 -18.797 1 95.38 419 LEU B C 1
ATOM 7880 O O . LEU B 1 419 ? 15.914 -26.141 -18.359 1 95.38 419 LEU B O 1
ATOM 7884 N N . CYS B 1 420 ? 17.281 -25.844 -20.109 1 94.38 420 CYS B N 1
ATOM 7885 C CA . CYS B 1 420 ? 16.312 -26.359 -21.062 1 94.38 420 CYS B CA 1
ATOM 7886 C C . CYS B 1 420 ? 16.297 -27.875 -21.062 1 94.38 420 CYS B C 1
ATOM 7888 O O . CYS B 1 420 ? 17.203 -28.516 -20.531 1 94.38 420 CYS B O 1
ATOM 7890 N N . PHE B 1 421 ? 15.297 -28.469 -21.578 1 95.69 421 PHE B N 1
ATOM 7891 C CA . PHE B 1 421 ? 15.148 -29.922 -21.547 1 95.69 421 PHE B CA 1
ATOM 7892 C C . PHE B 1 421 ? 16.203 -30.578 -22.422 1 95.69 421 PHE B C 1
ATOM 7894 O O . PHE B 1 421 ? 16.656 -31.688 -22.125 1 95.69 421 PHE B O 1
ATOM 7901 N N . LYS B 1 422 ? 16.578 -29.906 -23.469 1 94.5 422 LYS B N 1
ATOM 7902 C CA . LYS B 1 422 ? 17.641 -30.438 -24.328 1 94.5 422 LYS B CA 1
ATOM 7903 C C . LYS B 1 422 ? 18.938 -30.656 -23.531 1 94.5 422 LYS B C 1
ATOM 7905 O O . LYS B 1 422 ? 19.531 -31.719 -23.609 1 94.5 422 LYS B O 1
ATOM 7910 N N . CYS B 1 423 ? 19.297 -29.656 -22.797 1 94.94 423 CYS B N 1
ATOM 7911 C CA . CYS B 1 423 ? 20.531 -29.703 -22.016 1 94.94 423 CYS B CA 1
ATOM 7912 C C . CYS B 1 423 ? 20.359 -30.609 -20.797 1 94.94 423 CYS B C 1
ATOM 7914 O O . CYS B 1 423 ? 21.312 -31.297 -20.391 1 94.94 423 CYS B O 1
ATOM 7916 N N . ALA B 1 424 ? 19.219 -30.672 -20.25 1 96 424 ALA B N 1
ATOM 7917 C CA . ALA B 1 424 ? 18.969 -31.438 -19.047 1 96 424 ALA B CA 1
ATOM 7918 C C . ALA B 1 424 ? 19.016 -32.938 -19.328 1 96 424 ALA B C 1
ATOM 7920 O O . ALA B 1 424 ? 19.312 -33.75 -18.453 1 96 424 ALA B O 1
ATOM 7921 N N . THR B 1 425 ? 18.672 -33.312 -20.562 1 95.5 425 THR B N 1
ATOM 7922 C CA . THR B 1 425 ? 18.578 -34.719 -20.891 1 95.5 425 THR B CA 1
ATOM 7923 C C . THR B 1 425 ? 19.875 -35.219 -21.531 1 95.5 425 THR B C 1
ATOM 7925 O O . THR B 1 425 ? 19.953 -36.375 -21.953 1 95.5 425 THR B O 1
ATOM 7928 N N . LEU B 1 426 ? 20.875 -34.406 -21.625 1 95 426 LEU B N 1
ATOM 7929 C CA . LEU B 1 426 ? 22.156 -34.875 -22.172 1 95 426 LEU B CA 1
ATOM 7930 C C . LEU B 1 426 ? 22.75 -36 -21.344 1 95 426 LEU B C 1
ATOM 7932 O O . LEU B 1 426 ? 22.719 -35.938 -20.109 1 95 426 LEU B O 1
ATOM 7936 N N . PRO B 1 427 ? 23.219 -37 -22.016 1 92.5 427 PRO B N 1
ATOM 7937 C CA . PRO B 1 427 ? 23.844 -38.094 -21.266 1 92.5 427 PRO B CA 1
ATOM 7938 C C . PRO B 1 427 ? 25.094 -37.656 -20.5 1 92.5 427 PRO B C 1
ATOM 7940 O O . PRO B 1 427 ? 25.906 -36.906 -21.047 1 92.5 427 PRO B O 1
ATOM 7943 N N . LYS B 1 428 ? 25.234 -38.125 -19.359 1 91.81 428 LYS B N 1
ATOM 7944 C CA . LYS B 1 428 ? 26.375 -37.75 -18.516 1 91.81 428 LYS B CA 1
ATOM 7945 C C . LYS B 1 428 ? 27.641 -38.438 -19 1 91.81 428 LYS B C 1
ATOM 7947 O O . LYS B 1 428 ? 28.734 -37.875 -18.938 1 91.81 428 LYS B O 1
ATOM 7952 N N . GLU B 1 429 ? 27.469 -39.688 -19.422 1 89.94 429 GLU B N 1
ATOM 7953 C CA . GLU B 1 429 ? 28.578 -40.5 -19.906 1 89.94 429 GLU B CA 1
ATOM 7954 C C . GLU B 1 429 ? 28.281 -41.062 -21.297 1 89.94 429 GLU B C 1
ATOM 7956 O O . GLU B 1 429 ? 27.203 -41.594 -21.547 1 89.94 429 GLU B O 1
ATOM 7961 N N . VAL B 1 430 ? 29.328 -40.875 -22.172 1 88.94 430 VAL B N 1
ATOM 7962 C CA . VAL B 1 430 ? 29.156 -41.375 -23.531 1 88.94 430 VAL B CA 1
ATOM 7963 C C . VAL B 1 430 ? 30.469 -42 -24.016 1 88.94 430 VAL B C 1
ATOM 7965 O O . VAL B 1 430 ? 31.531 -41.719 -23.469 1 88.94 430 VAL B O 1
ATOM 7968 N N . PHE B 1 431 ? 30.25 -42.875 -24.969 1 84.69 431 PHE B N 1
ATOM 7969 C CA . PHE B 1 431 ? 31.406 -43.469 -25.609 1 84.69 431 PHE B CA 1
ATOM 7970 C C . PHE B 1 431 ? 31.5 -43.031 -27.062 1 84.69 431 PHE B C 1
ATOM 7972 O O . PHE B 1 431 ? 30.484 -42.906 -27.75 1 84.69 431 PHE B O 1
ATOM 7979 N N . HIS B 1 432 ? 32.688 -42.781 -27.453 1 82.94 432 HIS B N 1
ATOM 7980 C CA . HIS B 1 432 ? 32.938 -42.375 -28.828 1 82.94 432 HIS B CA 1
ATOM 7981 C C . HIS B 1 432 ? 34.125 -43.094 -29.438 1 82.94 432 HIS B C 1
ATOM 7983 O O . HIS B 1 432 ? 35.062 -43.469 -28.719 1 82.94 432 HIS B O 1
ATOM 7989 N N . LYS B 1 433 ? 34.094 -43.281 -30.703 1 75.25 433 LYS B N 1
ATOM 7990 C CA . LYS B 1 433 ? 35.094 -44.062 -31.422 1 75.25 433 LYS B CA 1
ATOM 7991 C C . LYS B 1 433 ? 36.469 -43.375 -31.328 1 75.25 433 LYS B C 1
ATOM 7993 O O . LYS B 1 433 ? 37.5 -44.062 -31.359 1 75.25 433 LYS B O 1
ATOM 7998 N N . ASN B 1 434 ? 36.469 -42.125 -31.219 1 73.5 434 ASN B N 1
ATOM 7999 C CA . ASN B 1 434 ? 37.75 -41.375 -31.25 1 73.5 434 ASN B CA 1
ATOM 8000 C C . ASN B 1 434 ? 38.438 -41.406 -29.891 1 73.5 434 ASN B C 1
ATOM 8002 O O . ASN B 1 434 ? 39.5 -40.812 -29.734 1 73.5 434 ASN B O 1
ATOM 8006 N N . ASP B 1 435 ? 37.781 -42.062 -28.906 1 76.06 435 ASP B N 1
ATOM 8007 C CA . ASP B 1 435 ? 38.406 -42.125 -27.578 1 76.06 435 ASP B CA 1
ATOM 8008 C C . ASP B 1 435 ? 38.156 -43.5 -26.938 1 76.06 435 ASP B C 1
ATOM 8010 O O . ASP B 1 435 ? 37.031 -44 -26.953 1 76.06 435 ASP B O 1
ATOM 8014 N N . LYS B 1 436 ? 39.125 -44.125 -26.453 1 78.19 436 LYS B N 1
ATOM 8015 C CA . LYS B 1 436 ? 39.031 -45.438 -25.859 1 78.19 436 LYS B CA 1
ATOM 8016 C C . LYS B 1 436 ? 38.375 -45.375 -24.484 1 78.19 436 LYS B C 1
ATOM 8018 O O . LYS B 1 436 ? 37.938 -46.406 -23.969 1 78.19 436 LYS B O 1
ATOM 8023 N N . HIS B 1 437 ? 38.406 -44.125 -23.984 1 87.25 437 HIS B N 1
ATOM 8024 C CA . HIS B 1 437 ? 37.844 -43.938 -22.641 1 87.25 437 HIS B CA 1
ATOM 8025 C C . HIS B 1 437 ? 36.469 -43.281 -22.703 1 87.25 437 HIS B C 1
ATOM 8027 O O . HIS B 1 437 ? 36.125 -42.656 -23.703 1 87.25 437 HIS B O 1
ATOM 8033 N N . PRO B 1 438 ? 35.719 -43.469 -21.625 1 89 438 PRO B N 1
ATOM 8034 C CA . PRO B 1 438 ? 34.438 -42.812 -21.562 1 89 438 PRO B CA 1
ATOM 8035 C C . PRO B 1 438 ? 34.562 -41.281 -21.484 1 89 438 PRO B C 1
ATOM 8037 O O . PRO B 1 438 ? 35.469 -40.781 -20.844 1 89 438 PRO B O 1
ATOM 8040 N N . LEU B 1 439 ? 33.688 -40.656 -22.219 1 91.56 439 LEU B N 1
ATOM 8041 C CA . LEU B 1 439 ? 33.594 -39.188 -22.203 1 91.56 439 LEU B CA 1
ATOM 8042 C C . LEU B 1 439 ? 32.562 -38.719 -21.188 1 91.56 439 LEU B C 1
ATOM 8044 O O . LEU B 1 439 ? 31.484 -39.312 -21.078 1 91.56 439 LEU B O 1
ATOM 8048 N N . TYR B 1 440 ? 32.938 -37.656 -20.5 1 92.62 440 TYR B N 1
ATOM 8049 C CA . TYR B 1 440 ? 32.031 -37.125 -19.484 1 92.62 440 TYR B CA 1
ATOM 8050 C C . TYR B 1 440 ? 31.625 -35.688 -19.812 1 92.62 440 TYR B C 1
ATOM 8052 O O . TYR B 1 440 ? 32.438 -34.906 -20.281 1 92.62 440 TYR B O 1
ATOM 8060 N N . LEU B 1 441 ? 30.344 -35.469 -19.469 1 93.38 441 LEU B N 1
ATOM 8061 C CA . LEU B 1 441 ? 29.828 -34.125 -19.688 1 93.38 441 LEU B CA 1
ATOM 8062 C C . LEU B 1 441 ? 30.391 -33.156 -18.641 1 93.38 441 LEU B C 1
ATOM 8064 O O . LEU B 1 441 ? 30.266 -33.406 -17.438 1 93.38 441 LEU B O 1
ATOM 8068 N N . ARG B 1 442 ? 30.906 -31.969 -19.062 1 91 442 ARG B N 1
ATOM 8069 C CA . ARG B 1 442 ? 31.469 -30.953 -18.172 1 91 442 ARG B CA 1
ATOM 8070 C C . ARG B 1 442 ? 30.625 -29.688 -18.156 1 91 442 ARG B C 1
ATOM 8072 O O . ARG B 1 442 ? 30.234 -29.203 -19.219 1 91 442 ARG B O 1
ATOM 8079 N N . TYR B 1 443 ? 30.266 -29 -17 1 86.94 443 TYR B N 1
ATOM 8080 C CA . TYR B 1 443 ? 29.328 -27.891 -16.859 1 86.94 443 TYR B CA 1
ATOM 8081 C C . TYR B 1 443 ? 30.062 -26.578 -16.703 1 86.94 443 TYR B C 1
ATOM 8083 O O . TYR B 1 443 ? 29.562 -25.516 -17.094 1 86.94 443 TYR B O 1
ATOM 8091 N N . SER B 1 444 ? 30.875 -26.172 -15.445 1 64.94 444 SER B N 1
ATOM 8092 C CA . SER B 1 444 ? 31.453 -24.891 -15.031 1 64.94 444 SER B CA 1
ATOM 8093 C C . SER B 1 444 ? 32.969 -24.891 -15.188 1 64.94 444 SER B C 1
ATOM 8095 O O . SER B 1 444 ? 33.562 -25.922 -15.469 1 64.94 444 SER B O 1
ATOM 8097 N N . GLY B 1 445 ? 33.969 -24.438 -15.414 1 54.88 445 GLY B N 1
ATOM 8098 C CA . GLY B 1 445 ? 35.156 -23.844 -14.828 1 54.88 445 GLY B CA 1
ATOM 8099 C C . GLY B 1 445 ? 36.156 -23.344 -15.859 1 54.88 445 GLY B C 1
ATOM 8100 O O . GLY B 1 445 ? 37.188 -22.766 -15.508 1 54.88 445 GLY B O 1
ATOM 8101 N N . TYR B 1 446 ? 36.594 -24.016 -17.031 1 53.81 446 TYR B N 1
ATOM 8102 C CA . TYR B 1 446 ? 38.031 -23.891 -17.109 1 53.81 446 TYR B CA 1
ATOM 8103 C C . TYR B 1 446 ? 38.438 -22.609 -17.844 1 53.81 446 TYR B C 1
ATOM 8105 O O . TYR B 1 446 ? 38.094 -22.438 -19.016 1 53.81 446 TYR B O 1
ATOM 8113 N N . HIS B 1 447 ? 38.25 -21.5 -16.859 1 55.41 447 HIS B N 1
ATOM 8114 C CA . HIS B 1 447 ? 38.375 -20.141 -17.375 1 55.41 447 HIS B CA 1
ATOM 8115 C C . HIS B 1 447 ? 39.688 -19.984 -18.156 1 55.41 447 HIS B C 1
ATOM 8117 O O . HIS B 1 447 ? 39.844 -19 -18.891 1 55.41 447 HIS B O 1
ATOM 8123 N N . TYR B 1 448 ? 40.656 -20.719 -17.688 1 59.47 448 TYR B N 1
ATOM 8124 C CA . TYR B 1 448 ? 41.906 -20.234 -18.25 1 59.47 448 TYR B CA 1
ATOM 8125 C C . TYR B 1 448 ? 42.375 -21.141 -19.375 1 59.47 448 TYR B C 1
ATOM 8127 O O . TYR B 1 448 ? 42.406 -22.375 -19.234 1 59.47 448 TYR B O 1
ATOM 8135 N N . GLY B 1 449 ? 42.25 -20.734 -20.734 1 66.62 449 GLY B N 1
ATOM 8136 C CA . GLY B 1 449 ? 42.969 -21.312 -21.859 1 66.62 449 GLY B CA 1
ATOM 8137 C C . GLY B 1 449 ? 42.125 -21.453 -23.094 1 66.62 449 GLY B C 1
ATOM 8138 O O . GLY B 1 449 ? 40.938 -21.094 -23.094 1 66.62 449 GLY B O 1
ATOM 8139 N N . LYS B 1 450 ? 42.719 -21.703 -24.172 1 75.19 450 LYS B N 1
ATOM 8140 C CA . LYS B 1 450 ? 42.062 -21.953 -25.453 1 75.19 450 LYS B CA 1
ATOM 8141 C C . LYS B 1 450 ? 41.812 -23.438 -25.656 1 75.19 450 LYS B C 1
ATOM 8143 O O . LYS B 1 450 ? 42.688 -24.266 -25.484 1 75.19 450 LYS B O 1
ATOM 8148 N N . TYR B 1 451 ? 40.5 -23.828 -25.734 1 80.06 451 TYR B N 1
ATOM 8149 C CA . TYR B 1 451 ? 40.125 -25.219 -25.953 1 80.06 451 TYR B CA 1
ATOM 8150 C C . TYR B 1 451 ? 39.688 -25.438 -27.391 1 80.06 451 TYR B C 1
ATOM 8152 O O . TYR B 1 451 ? 39.188 -24.516 -28.062 1 80.06 451 TYR B O 1
ATOM 8160 N N . TRP B 1 452 ? 40.094 -26.641 -27.938 1 88.12 452 TRP B N 1
ATOM 8161 C CA . TRP B 1 452 ? 39.688 -27.031 -29.266 1 88.12 452 TRP B CA 1
ATOM 8162 C C . TRP B 1 452 ? 39.031 -28.406 -29.25 1 88.12 452 TRP B C 1
ATOM 8164 O O . TRP B 1 452 ? 39.406 -29.281 -28.484 1 88.12 452 TRP B O 1
ATOM 8174 N N . CYS B 1 453 ? 38.031 -28.594 -30.031 1 91.06 453 CYS B N 1
ATOM 8175 C CA . CYS B 1 453 ? 37.406 -29.891 -30.203 1 91.06 453 CYS B CA 1
ATOM 8176 C C . CYS B 1 453 ? 38.312 -30.828 -31.016 1 91.06 453 CYS B C 1
ATOM 8178 O O . CYS B 1 453 ? 38.688 -30.469 -32.125 1 91.06 453 CYS B O 1
ATOM 8180 N N . GLU B 1 454 ? 38.531 -31.922 -30.609 1 87.06 454 GLU B N 1
ATOM 8181 C CA . GLU B 1 454 ? 39.438 -32.844 -31.266 1 87.06 454 GLU B CA 1
ATOM 8182 C C . GLU B 1 454 ? 38.781 -33.5 -32.5 1 87.06 454 GLU B C 1
ATOM 8184 O O . GLU B 1 454 ? 39.469 -34.094 -33.344 1 87.06 454 GLU B O 1
ATOM 8189 N N . ILE B 1 455 ? 37.531 -33.281 -32.562 1 83.88 455 ILE B N 1
ATOM 8190 C CA . ILE B 1 455 ? 36.812 -33.906 -33.688 1 83.88 455 ILE B CA 1
ATOM 8191 C C . ILE B 1 455 ? 36.719 -32.906 -34.844 1 83.88 455 ILE B C 1
ATOM 8193 O O . ILE B 1 455 ? 37.188 -33.188 -35.938 1 83.88 455 ILE B O 1
ATOM 8197 N N . CYS B 1 456 ? 36.188 -31.734 -34.625 1 82.88 456 CYS B N 1
ATOM 8198 C CA . CYS B 1 456 ? 35.969 -30.781 -35.719 1 82.88 456 CYS B CA 1
ATOM 8199 C C . CYS B 1 456 ? 37.125 -29.766 -35.75 1 82.88 456 CYS B C 1
ATOM 8201 O O . CYS B 1 456 ? 37.219 -29 -36.719 1 82.88 456 CYS B O 1
ATOM 8203 N N . GLU B 1 457 ? 37.906 -29.703 -34.812 1 86.25 457 GLU B N 1
ATOM 8204 C CA . GLU B 1 457 ? 39.094 -28.844 -34.719 1 86.25 457 GLU B CA 1
ATOM 8205 C C . GLU B 1 457 ? 38.688 -27.375 -34.688 1 86.25 457 GLU B C 1
ATOM 8207 O O . GLU B 1 457 ? 39.406 -26.516 -35.219 1 86.25 457 GLU B O 1
ATOM 8212 N N . LYS B 1 458 ? 37.562 -27.109 -34.25 1 88.69 458 LYS B N 1
ATOM 8213 C CA . LYS B 1 458 ? 37.094 -25.75 -34.031 1 88.69 458 LYS B CA 1
ATOM 8214 C C . LYS B 1 458 ? 37.219 -25.375 -32.562 1 88.69 458 LYS B C 1
ATOM 8216 O O . LYS B 1 458 ? 37.312 -26.25 -31.703 1 88.69 458 LYS B O 1
ATOM 8221 N N . PRO B 1 459 ? 37.312 -24.094 -32.344 1 88 459 PRO B N 1
ATOM 8222 C CA . PRO B 1 459 ? 37.438 -23.672 -30.938 1 88 459 PRO B CA 1
ATOM 8223 C C . PRO B 1 459 ? 36.219 -24.047 -30.109 1 88 459 PRO B C 1
ATOM 8225 O O . PRO B 1 459 ? 35.094 -24.016 -30.609 1 88 459 PRO B O 1
ATOM 8228 N N . ALA B 1 460 ? 36.469 -24.5 -28.969 1 85.25 460 ALA B N 1
ATOM 8229 C CA . ALA B 1 460 ? 35.438 -24.844 -28.016 1 85.25 460 ALA B CA 1
ATOM 8230 C C . ALA B 1 460 ? 35.344 -23.797 -26.906 1 85.25 460 ALA B C 1
ATOM 8232 O O . ALA B 1 460 ? 36.344 -23.438 -26.281 1 85.25 460 ALA B O 1
ATOM 8233 N N . ASP B 1 461 ? 34.25 -23.219 -26.719 1 80.94 461 ASP B N 1
ATOM 8234 C CA . ASP B 1 461 ? 34.031 -22.234 -25.672 1 80.94 461 ASP B CA 1
ATOM 8235 C C . ASP B 1 461 ? 34 -22.891 -24.297 1 80.94 461 ASP B C 1
ATOM 8237 O O . ASP B 1 461 ? 33.156 -23.734 -24.016 1 80.94 461 ASP B O 1
ATOM 8241 N N . PRO B 1 462 ? 34.906 -22.453 -23.438 1 78.44 462 PRO B N 1
ATOM 8242 C CA . PRO B 1 462 ? 34.969 -23.094 -22.109 1 78.44 462 PRO B CA 1
ATOM 8243 C C . PRO B 1 462 ? 33.781 -22.734 -21.234 1 78.44 462 PRO B C 1
ATOM 8245 O O . PRO B 1 462 ? 33.562 -23.391 -20.203 1 78.44 462 PRO B O 1
ATOM 8248 N N . ARG B 1 463 ? 33.094 -21.75 -21.547 1 78.88 463 ARG B N 1
ATOM 8249 C CA . ARG B 1 463 ? 31.922 -21.344 -20.734 1 78.88 463 ARG B CA 1
ATOM 8250 C C . ARG B 1 463 ? 30.719 -22.234 -21.031 1 78.88 463 ARG B C 1
ATOM 8252 O O . ARG B 1 463 ? 29.734 -22.219 -20.297 1 78.88 463 ARG B O 1
ATOM 8259 N N . LYS B 1 464 ? 30.812 -23.062 -22.125 1 85.44 464 LYS B N 1
ATOM 8260 C CA . LYS B 1 464 ? 29.719 -23.953 -22.516 1 85.44 464 LYS B CA 1
ATOM 8261 C C . LYS B 1 464 ? 30.031 -25.391 -22.141 1 85.44 464 LYS B C 1
ATOM 8263 O O . LYS B 1 464 ? 31.172 -25.734 -21.828 1 85.44 464 LYS B O 1
ATOM 8268 N N . TRP B 1 465 ? 28.953 -26.188 -22.172 1 92.06 465 TRP B N 1
ATOM 8269 C CA . TRP B 1 465 ? 29.141 -27.594 -21.828 1 92.06 465 TRP B CA 1
ATOM 8270 C C . TRP B 1 465 ? 29.844 -28.344 -22.953 1 92.06 465 TRP B C 1
ATOM 8272 O O . TRP B 1 465 ? 29.656 -28 -24.125 1 92.06 465 TRP B O 1
ATOM 8282 N N . PHE B 1 466 ? 30.688 -29.203 -22.609 1 91.12 466 PHE B N 1
ATOM 8283 C CA . PHE B 1 466 ? 31.359 -30.062 -23.562 1 91.12 466 PHE B CA 1
ATOM 8284 C C . PHE B 1 466 ? 31.688 -31.422 -22.953 1 91.12 466 PHE B C 1
ATOM 8286 O O . PHE B 1 466 ? 31.547 -31.609 -21.734 1 91.12 466 PHE B O 1
ATOM 8293 N N . TYR B 1 467 ? 31.938 -32.375 -23.797 1 92 467 TYR B N 1
ATOM 8294 C CA . TYR B 1 467 ? 32.375 -33.656 -23.297 1 92 467 TYR B CA 1
ATOM 8295 C C . TYR B 1 467 ? 33.906 -33.719 -23.203 1 92 467 TYR B C 1
ATOM 8297 O O . TYR B 1 467 ? 34.594 -33.125 -24.016 1 92 467 TYR B O 1
ATOM 8305 N N . SER B 1 468 ? 34.406 -34.406 -22.156 1 90.88 468 SER B N 1
ATOM 8306 C CA . SER B 1 468 ? 35.875 -34.531 -21.984 1 90.88 468 SER B CA 1
ATOM 8307 C C . SER B 1 468 ? 36.25 -35.875 -21.422 1 90.88 468 SER B C 1
ATOM 8309 O O . SER B 1 468 ? 35.406 -36.594 -20.844 1 90.88 468 SER B O 1
ATOM 8311 N N . CYS B 1 469 ? 37.406 -36.25 -21.75 1 91.56 469 CYS B N 1
ATOM 8312 C CA . CYS B 1 469 ? 37.969 -37.5 -21.203 1 91.56 469 CYS B CA 1
ATOM 8313 C C . CYS B 1 469 ? 38.938 -37.188 -20.078 1 91.56 469 CYS B C 1
ATOM 8315 O O . CYS B 1 469 ? 39.844 -36.344 -20.219 1 91.56 469 CYS B O 1
ATOM 8317 N N . ASP B 1 470 ? 38.812 -37.812 -19 1 86.69 470 ASP B N 1
ATOM 8318 C CA . ASP B 1 470 ? 39.656 -37.531 -17.844 1 86.69 470 ASP B CA 1
ATOM 8319 C C . ASP B 1 470 ? 41.094 -38.031 -18.094 1 86.69 470 ASP B C 1
ATOM 8321 O O . ASP B 1 470 ? 42.031 -37.406 -17.609 1 86.69 470 ASP B O 1
ATOM 8325 N N . LYS B 1 471 ? 41.219 -39 -18.812 1 88.5 471 LYS B N 1
ATOM 8326 C CA . LYS B 1 471 ? 42.531 -39.625 -19.047 1 88.5 471 LYS B CA 1
ATOM 8327 C C . LYS B 1 471 ? 43.25 -38.938 -20.203 1 88.5 471 LYS B C 1
ATOM 8329 O O . LYS B 1 471 ? 44.438 -38.625 -20.109 1 88.5 471 LYS B O 1
ATOM 8334 N N . CYS B 1 472 ? 42.562 -38.625 -21.266 1 86.44 472 CYS B N 1
ATOM 8335 C CA . CYS B 1 472 ? 43.188 -38.094 -22.469 1 86.44 472 CYS B CA 1
ATOM 8336 C C . CYS B 1 472 ? 43.125 -36.562 -22.469 1 86.44 472 CYS B C 1
ATOM 8338 O O . CYS B 1 472 ? 43.781 -35.906 -23.266 1 86.44 472 CYS B O 1
ATOM 8340 N N . CYS B 1 473 ? 42.375 -35.938 -21.609 1 81.5 473 CYS B N 1
ATOM 8341 C CA . CYS B 1 473 ? 42.156 -34.5 -21.5 1 81.5 473 CYS B CA 1
ATOM 8342 C C . CYS B 1 473 ? 41.656 -33.906 -22.797 1 81.5 473 CYS B C 1
ATOM 8344 O O . CYS B 1 473 ? 42.062 -32.812 -23.203 1 81.5 473 CYS B O 1
ATOM 8346 N N . SER B 1 474 ? 40.875 -34.719 -23.438 1 87.25 474 SER B N 1
ATOM 8347 C CA . SER B 1 474 ? 40.312 -34.25 -24.703 1 87.25 474 SER B CA 1
ATOM 8348 C C . SER B 1 474 ? 39.062 -33.406 -24.453 1 87.25 474 SER B C 1
ATOM 8350 O O . SER B 1 474 ? 38.406 -33.562 -23.422 1 87.25 474 SER B O 1
ATOM 8352 N N . THR B 1 475 ? 38.875 -32.438 -25.375 1 87.81 475 THR B N 1
ATOM 8353 C CA . THR B 1 475 ? 37.656 -31.625 -25.375 1 87.81 475 THR B CA 1
ATOM 8354 C C . THR B 1 475 ? 36.875 -31.828 -26.672 1 87.81 475 THR B C 1
ATOM 8356 O O . THR B 1 475 ? 37.438 -31.703 -27.766 1 87.81 475 THR B O 1
ATOM 8359 N N . LEU B 1 476 ? 35.625 -32.156 -26.422 1 91 476 LEU B N 1
ATOM 8360 C CA . LEU B 1 476 ? 34.844 -32.438 -27.609 1 91 476 LEU B CA 1
ATOM 8361 C C . LEU B 1 476 ? 33.5 -31.719 -27.531 1 91 476 LEU B C 1
ATOM 8363 O O . LEU B 1 476 ? 32.844 -31.719 -26.484 1 91 476 LEU B O 1
ATOM 8367 N N . HIS B 1 477 ? 33.094 -31.188 -28.688 1 89.94 477 HIS B N 1
ATOM 8368 C CA . HIS B 1 477 ? 31.75 -30.578 -28.766 1 89.94 477 HIS B CA 1
ATOM 8369 C C . HIS B 1 477 ? 30.656 -31.625 -28.578 1 89.94 477 HIS B C 1
ATOM 8371 O O . HIS B 1 477 ? 30.812 -32.781 -28.984 1 89.94 477 HIS B O 1
ATOM 8377 N N . ILE B 1 478 ? 29.609 -31.172 -27.984 1 90.94 478 ILE B N 1
ATOM 8378 C CA . ILE B 1 478 ? 28.469 -32.062 -27.75 1 90.94 478 ILE B CA 1
ATOM 8379 C C . ILE B 1 478 ? 27.938 -32.594 -29.078 1 90.94 478 ILE B C 1
ATOM 8381 O O . ILE B 1 478 ? 27.75 -33.812 -29.25 1 90.94 478 ILE B O 1
ATOM 8385 N N . ASP B 1 479 ? 27.797 -31.766 -30.031 1 86.12 479 ASP B N 1
ATOM 8386 C CA . ASP B 1 479 ? 27.234 -32.156 -31.312 1 86.12 479 ASP B CA 1
ATOM 8387 C C . ASP B 1 479 ? 28.203 -33.031 -32.094 1 86.12 479 ASP B C 1
ATOM 8389 O O . ASP B 1 479 ? 27.781 -33.875 -32.906 1 86.12 479 ASP B O 1
ATOM 8393 N N . CYS B 1 480 ? 29.484 -32.875 -31.797 1 84.88 480 CYS B N 1
ATOM 8394 C CA . CYS B 1 480 ? 30.484 -33.688 -32.469 1 84.88 480 CYS B CA 1
ATOM 8395 C C . CYS B 1 480 ? 30.469 -35.125 -31.891 1 84.88 480 CYS B C 1
ATOM 8397 O O . CYS B 1 480 ? 30.766 -36.062 -32.625 1 84.88 480 CYS B O 1
ATOM 8399 N N . VAL B 1 481 ? 30.078 -35.219 -30.688 1 86.56 481 VAL B N 1
ATOM 8400 C CA . VAL B 1 481 ? 30.062 -36.5 -30.031 1 86.56 481 VAL B CA 1
ATOM 8401 C C . VAL B 1 481 ? 28.734 -37.219 -30.297 1 86.56 481 VAL B C 1
ATOM 8403 O O . VAL B 1 481 ? 28.703 -38.375 -30.703 1 86.56 481 VAL B O 1
ATOM 8406 N N . LEU B 1 482 ? 27.641 -36.5 -30.141 1 85.69 482 LEU B N 1
ATOM 8407 C CA . LEU B 1 482 ? 26.312 -37.125 -30.203 1 85.69 482 LEU B CA 1
ATOM 8408 C C . LEU B 1 482 ? 25.734 -37.031 -31.609 1 85.69 482 LEU B C 1
ATOM 8410 O O . LEU B 1 482 ? 24.828 -37.812 -31.953 1 85.69 482 LEU B O 1
ATOM 8414 N N . GLY B 1 483 ? 26.219 -36.188 -32.312 1 77.94 483 GLY B N 1
ATOM 8415 C CA . GLY B 1 483 ? 25.625 -35.938 -33.625 1 77.94 483 GLY B CA 1
ATOM 8416 C C . GLY B 1 483 ? 24.484 -34.938 -33.562 1 77.94 483 GLY B C 1
ATOM 8417 O O . GLY B 1 483 ? 24.094 -34.5 -32.5 1 77.94 483 GLY B O 1
ATOM 8418 N N . LYS B 1 484 ? 23.859 -34.594 -34.688 1 72 484 LYS B N 1
ATOM 8419 C CA . LYS B 1 484 ? 22.797 -33.625 -34.75 1 72 484 LYS B CA 1
ATOM 8420 C C . LYS B 1 484 ? 21.438 -34.25 -34.438 1 72 484 LYS B C 1
ATOM 8422 O O . LYS B 1 484 ? 20.516 -33.531 -34 1 72 484 LYS B O 1
ATOM 8427 N N . SER B 1 485 ? 21.328 -35.594 -34.656 1 76.5 485 SER B N 1
ATOM 8428 C CA . SER B 1 485 ? 20.078 -36.312 -34.344 1 76.5 485 SER B CA 1
ATOM 8429 C C . SER B 1 485 ? 20.344 -37.594 -33.594 1 76.5 485 SER B C 1
ATOM 8431 O O . SER B 1 485 ? 20.016 -38.688 -34.031 1 76.5 485 SER B O 1
ATOM 8433 N N . PRO B 1 486 ? 20.719 -37.344 -32.438 1 81.5 486 PRO B N 1
ATOM 8434 C CA . PRO B 1 486 ? 21.172 -38.5 -31.656 1 81.5 486 PRO B CA 1
ATOM 8435 C C . PRO B 1 486 ? 20.031 -39.469 -31.281 1 81.5 486 PRO B C 1
ATOM 8437 O O . PRO B 1 486 ? 20.281 -40.625 -30.938 1 81.5 486 PRO B O 1
ATOM 8440 N N . TYR B 1 487 ? 18.844 -39.094 -31.5 1 87.19 487 TYR B N 1
ATOM 8441 C CA . TYR B 1 487 ? 17.766 -39.938 -31 1 87.19 487 TYR B CA 1
ATOM 8442 C C . TYR B 1 487 ? 16.922 -40.5 -32.125 1 87.19 487 TYR B C 1
ATOM 8444 O O . TYR B 1 487 ? 15.742 -40.781 -31.969 1 87.19 487 TYR B O 1
ATOM 8452 N N . MET B 1 488 ? 17.562 -40.562 -33.188 1 81.25 488 MET B N 1
ATOM 8453 C CA . MET B 1 488 ? 17.031 -41.281 -34.312 1 81.25 488 MET B CA 1
ATOM 8454 C C . MET B 1 488 ? 17.734 -42.625 -34.469 1 81.25 488 MET B C 1
ATOM 8456 O O . MET B 1 488 ? 18.953 -42.688 -34.594 1 81.25 488 MET B O 1
ATOM 8460 N N . LYS B 1 489 ? 17.016 -43.688 -34.281 1 79.19 489 LYS B N 1
ATOM 8461 C CA . LYS B 1 489 ? 17.625 -45 -34.375 1 79.19 489 LYS B CA 1
ATOM 8462 C C . LYS B 1 489 ? 18.141 -45.312 -35.75 1 79.19 489 LYS B C 1
ATOM 8464 O O . LYS B 1 489 ? 17.453 -45.062 -36.75 1 79.19 489 LYS B O 1
ATOM 8469 N N . PRO B 1 490 ? 19.344 -45.812 -35.781 1 73.5 490 PRO B N 1
ATOM 8470 C CA . PRO B 1 490 ? 19.844 -46.219 -37.094 1 73.5 490 PRO B CA 1
ATOM 8471 C C . PRO B 1 490 ? 19.016 -47.312 -37.75 1 73.5 490 PRO B C 1
ATOM 8473 O O . PRO B 1 490 ? 18.547 -48.219 -37.062 1 73.5 490 PRO B O 1
ATOM 8476 N N . GLY B 1 491 ? 18.844 -47.188 -39.062 1 69.5 491 GLY B N 1
ATOM 8477 C CA . GLY B 1 491 ? 18.109 -48.188 -39.812 1 69.5 491 GLY B CA 1
ATOM 8478 C C . GLY B 1 491 ? 16.609 -47.906 -39.906 1 69.5 491 GLY B C 1
ATOM 8479 O O . GLY B 1 491 ? 15.891 -48.562 -40.656 1 69.5 491 GLY B O 1
ATOM 8480 N N . HIS B 1 492 ? 16.344 -47 -39.156 1 70.69 492 HIS B N 1
ATOM 8481 C CA . HIS B 1 492 ? 14.922 -46.625 -39.156 1 70.69 492 HIS B CA 1
ATOM 8482 C C . HIS B 1 492 ? 14.5 -46.031 -40.5 1 70.69 492 HIS B C 1
ATOM 8484 O O . HIS B 1 492 ? 15.219 -45.219 -41.062 1 70.69 492 HIS B O 1
ATOM 8490 N N . SER B 1 493 ? 13.477 -46.656 -41.062 1 68.56 493 SER B N 1
ATOM 8491 C CA . SER B 1 493 ? 12.984 -46.188 -42.344 1 68.56 493 SER B CA 1
ATOM 8492 C C . SER B 1 493 ? 11.688 -45.406 -42.188 1 68.56 493 SER B C 1
ATOM 8494 O O . SER B 1 493 ? 10.906 -45.656 -41.281 1 68.56 493 SER B O 1
ATOM 8496 N N . PHE B 1 494 ? 11.586 -44.375 -43 1 67.31 494 PHE B N 1
ATOM 8497 C CA . PHE B 1 494 ? 10.352 -43.594 -42.969 1 67.31 494 PHE B CA 1
ATOM 8498 C C . PHE B 1 494 ? 9.992 -43.062 -44.344 1 67.31 494 PHE B C 1
ATOM 8500 O O . PHE B 1 494 ? 10.836 -43.062 -45.25 1 67.31 494 PHE B O 1
ATOM 8507 N N . LEU B 1 495 ? 8.734 -42.875 -44.562 1 64 495 LEU B N 1
ATOM 8508 C CA . LEU B 1 495 ? 8.25 -42.406 -45.844 1 64 495 LEU B CA 1
ATOM 8509 C C . LEU B 1 495 ? 8.18 -40.875 -45.906 1 64 495 LEU B C 1
ATOM 8511 O O . LEU B 1 495 ? 7.719 -40.25 -44.938 1 64 495 LEU B O 1
ATOM 8515 N N . LEU B 1 496 ? 8.906 -40.219 -46.75 1 61.47 496 LEU B N 1
ATOM 8516 C CA . LEU B 1 496 ? 8.805 -38.812 -47.031 1 61.47 496 LEU B CA 1
ATOM 8517 C C . LEU B 1 496 ? 8.312 -38.562 -48.438 1 61.47 496 LEU B C 1
ATOM 8519 O O . LEU B 1 496 ? 9.023 -38.844 -49.406 1 61.47 496 LEU B O 1
ATOM 8523 N N . SER B 1 497 ? 7.078 -37.938 -48.594 1 60.59 497 SER B N 1
ATOM 8524 C CA . SER B 1 497 ? 6.488 -37.656 -49.906 1 60.59 497 SER B CA 1
ATOM 8525 C C . SER B 1 497 ? 6.516 -38.875 -50.812 1 60.59 497 SER B C 1
ATOM 8527 O O . SER B 1 497 ? 6.973 -38.812 -51.969 1 60.59 497 SER B O 1
ATOM 8529 N N . SER B 1 498 ? 6.102 -40.062 -50.312 1 60.47 498 SER B N 1
ATOM 8530 C CA . SER B 1 498 ? 5.934 -41.312 -51.031 1 60.47 498 SER B CA 1
ATOM 8531 C C . SER B 1 498 ? 7.277 -41.969 -51.344 1 60.47 498 SER B C 1
ATOM 8533 O O . SER B 1 498 ? 7.363 -42.875 -52.156 1 60.47 498 SER B O 1
ATOM 8535 N N . ARG B 1 499 ? 8.32 -41.344 -50.844 1 65.38 499 ARG B N 1
ATOM 8536 C CA . ARG B 1 499 ? 9.625 -41.969 -50.969 1 65.38 499 ARG B CA 1
ATOM 8537 C C . ARG B 1 499 ? 10.109 -42.5 -49.625 1 65.38 499 ARG B C 1
ATOM 8539 O O . ARG B 1 499 ? 9.891 -41.875 -48.594 1 65.38 499 ARG B O 1
ATOM 8546 N N . GLU B 1 500 ? 10.633 -43.594 -49.656 1 70.75 500 GLU B N 1
ATOM 8547 C CA . GLU B 1 500 ? 11.117 -44.25 -48.438 1 70.75 500 GLU B CA 1
ATOM 8548 C C . GLU B 1 500 ? 12.57 -43.875 -48.188 1 70.75 500 GLU B C 1
ATOM 8550 O O . GLU B 1 500 ? 13.422 -43.969 -49.062 1 70.75 500 GLU B O 1
ATOM 8555 N N . PHE B 1 501 ? 12.719 -43.25 -46.969 1 73.44 501 PHE B N 1
ATOM 8556 C CA . PHE B 1 501 ? 14.078 -42.906 -46.531 1 73.44 501 PHE B CA 1
ATOM 8557 C C . PHE B 1 501 ? 14.5 -43.781 -45.344 1 73.44 501 PHE B C 1
ATOM 8559 O O . PHE B 1 501 ? 13.656 -44.219 -44.562 1 73.44 501 PHE B O 1
ATOM 8566 N N . GLN B 1 502 ? 15.742 -44.094 -45.281 1 73.19 502 GLN B N 1
ATOM 8567 C CA . GLN B 1 502 ? 16.297 -44.875 -44.188 1 73.19 502 GLN B CA 1
ATOM 8568 C C . GLN B 1 502 ? 17.453 -44.125 -43.531 1 73.19 502 GLN B C 1
ATOM 8570 O O . GLN B 1 502 ? 18.281 -43.5 -44.219 1 73.19 502 GLN B O 1
ATOM 8575 N N . VAL B 1 503 ? 17.391 -44.219 -42.188 1 73.25 503 VAL B N 1
ATOM 8576 C CA . VAL B 1 503 ? 18.5 -43.656 -41.438 1 73.25 503 VAL B CA 1
ATOM 8577 C C . VAL B 1 503 ? 19.703 -44.562 -41.531 1 73.25 503 VAL B C 1
ATOM 8579 O O . VAL B 1 503 ? 19.625 -45.75 -41.156 1 73.25 503 VAL B O 1
ATOM 8582 N N . VAL B 1 504 ? 20.719 -44 -42.125 1 72.44 504 VAL B N 1
ATOM 8583 C CA . VAL B 1 504 ? 21.906 -44.844 -42.312 1 72.44 504 VAL B CA 1
ATOM 8584 C C . VAL B 1 504 ? 23.109 -44.156 -41.688 1 72.44 504 VAL B C 1
ATOM 8586 O O . VAL B 1 504 ? 23.172 -42.906 -41.625 1 72.44 504 VAL B O 1
ATOM 8589 N N . SER B 1 505 ? 23.922 -44.969 -41.062 1 65.25 505 SER B N 1
ATOM 8590 C CA . SER B 1 505 ? 25.156 -44.438 -40.5 1 65.25 505 SER B CA 1
ATOM 8591 C C . SER B 1 505 ? 26.047 -43.812 -41.594 1 65.25 505 SER B C 1
ATOM 8593 O O . SER B 1 505 ? 26.156 -44.344 -42.688 1 65.25 505 SER B O 1
ATOM 8595 N N . ASN B 1 506 ? 26.406 -42.625 -41.344 1 63.72 506 ASN B N 1
ATOM 8596 C CA . ASN B 1 506 ? 27.328 -41.938 -42.281 1 63.72 506 ASN B CA 1
ATOM 8597 C C . ASN B 1 506 ? 28.766 -42.438 -42.094 1 63.72 506 ASN B C 1
ATOM 8599 O O . ASN B 1 506 ? 29.391 -42.219 -41.062 1 63.72 506 ASN B O 1
ATOM 8603 N N . ASN B 1 507 ? 29.203 -43.469 -42.906 1 57.5 507 ASN B N 1
ATOM 8604 C CA . ASN B 1 507 ? 30.531 -44.062 -42.781 1 57.5 507 ASN B CA 1
ATOM 8605 C C . ASN B 1 507 ? 31.609 -43.125 -43.312 1 57.5 507 ASN B C 1
ATOM 8607 O O . ASN B 1 507 ? 32.781 -43.5 -43.406 1 57.5 507 ASN B O 1
ATOM 8611 N N . HIS B 1 508 ? 31.547 -41.875 -43.281 1 53.97 508 HIS B N 1
ATOM 8612 C CA . HIS B 1 508 ? 32.5 -40.844 -43.656 1 53.97 508 HIS B CA 1
ATOM 8613 C C . HIS B 1 508 ? 33.156 -41.125 -45 1 53.97 508 HIS B C 1
ATOM 8615 O O . HIS B 1 508 ? 33.812 -40.25 -45.594 1 53.97 508 HIS B O 1
ATOM 8621 N N . ILE B 1 509 ? 33.281 -42.344 -45.375 1 54.56 509 ILE B N 1
ATOM 8622 C CA . ILE B 1 509 ? 34.031 -42.625 -46.594 1 54.56 509 ILE B CA 1
ATOM 8623 C C . ILE B 1 509 ? 33.281 -42.062 -47.781 1 54.56 509 ILE B C 1
ATOM 8625 O O . ILE B 1 509 ? 33.906 -41.406 -48.656 1 54.56 509 ILE B O 1
ATOM 8629 N N . SER B 1 510 ? 31.938 -42.312 -47.969 1 56.62 510 SER B N 1
ATOM 8630 C CA . SER B 1 510 ? 31.172 -41.812 -49.125 1 56.62 510 SER B CA 1
ATOM 8631 C C . SER B 1 510 ? 30.188 -40.719 -48.719 1 56.62 510 SER B C 1
ATOM 8633 O O . SER B 1 510 ? 29.125 -41.031 -48.156 1 56.62 510 SER B O 1
ATOM 8635 N N . ARG B 1 511 ? 30.625 -39.625 -48.25 1 60.22 511 ARG B N 1
ATOM 8636 C CA . ARG B 1 511 ? 29.781 -38.531 -47.812 1 60.22 511 ARG B CA 1
ATOM 8637 C C . ARG B 1 511 ? 28.828 -38.094 -48.938 1 60.22 511 ARG B C 1
ATOM 8639 O O . ARG B 1 511 ? 29.25 -37.406 -49.875 1 60.22 511 ARG B O 1
ATOM 8646 N N . PRO B 1 512 ? 27.75 -38.656 -48.906 1 64.75 512 PRO B N 1
ATOM 8647 C CA . PRO B 1 512 ? 26.828 -38.25 -49.969 1 64.75 512 PRO B CA 1
ATOM 8648 C C . PRO B 1 512 ? 26.406 -36.781 -49.875 1 64.75 512 PRO B C 1
ATOM 8650 O O . PRO B 1 512 ? 26.547 -36.156 -48.844 1 64.75 512 PRO B O 1
ATOM 8653 N N . VAL B 1 513 ? 26.109 -36.219 -51.031 1 70.94 513 VAL B N 1
ATOM 8654 C CA . VAL B 1 513 ? 25.672 -34.812 -51.125 1 70.94 513 VAL B CA 1
ATOM 8655 C C . VAL B 1 513 ? 24.203 -34.688 -50.75 1 70.94 513 VAL B C 1
ATOM 8657 O O . VAL B 1 513 ? 23.375 -35.469 -51.219 1 70.94 513 VAL B O 1
ATOM 8660 N N . CYS B 1 514 ? 23.891 -33.875 -49.812 1 72.44 514 CYS B N 1
ATOM 8661 C CA . CYS B 1 514 ? 22.531 -33.625 -49.375 1 72.44 514 CYS B CA 1
ATOM 8662 C C . CYS B 1 514 ? 21.719 -32.969 -50.5 1 72.44 514 CYS B C 1
ATOM 8664 O O . CYS B 1 514 ? 22.172 -32.031 -51.156 1 72.44 514 CYS B O 1
ATOM 8666 N N . THR B 1 515 ? 20.641 -33.438 -50.75 1 69.12 515 THR B N 1
ATOM 8667 C CA . THR B 1 515 ? 19.812 -32.938 -51.844 1 69.12 515 THR B CA 1
ATOM 8668 C C . THR B 1 515 ? 19.266 -31.547 -51.531 1 69.12 515 THR B C 1
ATOM 8670 O O . THR B 1 515 ? 18.906 -30.797 -52.438 1 69.12 515 THR B O 1
ATOM 8673 N N . ILE B 1 516 ? 19.219 -31.203 -50.219 1 69.94 516 ILE B N 1
ATOM 8674 C CA . ILE B 1 516 ? 18.625 -29.938 -49.812 1 69.94 516 ILE B CA 1
ATOM 8675 C C . ILE B 1 516 ? 19.719 -28.875 -49.688 1 69.94 516 ILE B C 1
ATOM 8677 O O . ILE B 1 516 ? 19.672 -27.828 -50.344 1 69.94 516 ILE B O 1
ATOM 8681 N N . CYS B 1 517 ? 20.703 -29.141 -48.906 1 66.62 517 CYS B N 1
ATOM 8682 C CA . CYS B 1 517 ? 21.688 -28.109 -48.656 1 66.62 517 CYS B CA 1
ATOM 8683 C C . CYS B 1 517 ? 22.875 -28.234 -49.625 1 66.62 517 CYS B C 1
ATOM 8685 O O . CYS B 1 517 ? 23.734 -27.359 -49.688 1 66.62 517 CYS B O 1
ATOM 8687 N N . SER B 1 518 ? 22.938 -29.328 -50.5 1 70.81 518 SER B N 1
ATOM 8688 C CA . SER B 1 518 ? 23.969 -29.609 -51.5 1 70.81 518 SER B CA 1
ATOM 8689 C C . SER B 1 518 ? 25.344 -29.672 -50.844 1 70.81 518 SER B C 1
ATOM 8691 O O . SER B 1 518 ? 26.359 -29.391 -51.5 1 70.81 518 SER B O 1
ATOM 8693 N N . LEU B 1 519 ? 25.328 -29.859 -49.562 1 71.56 519 LEU B N 1
ATOM 8694 C CA . LEU B 1 519 ? 26.594 -30.016 -48.844 1 71.56 519 LEU B CA 1
ATOM 8695 C C . LEU B 1 519 ? 26.828 -31.484 -48.469 1 71.56 519 LEU B C 1
ATOM 8697 O O . LEU B 1 519 ? 25.891 -32.281 -48.5 1 71.56 519 LEU B O 1
ATOM 8701 N N . ARG B 1 520 ? 28.031 -31.766 -48.219 1 69.69 520 ARG B N 1
ATOM 8702 C CA . ARG B 1 520 ? 28.344 -33.094 -47.75 1 69.69 520 ARG B CA 1
ATOM 8703 C C . ARG B 1 520 ? 28.031 -33.281 -46.281 1 69.69 520 ARG B C 1
ATOM 8705 O O . ARG B 1 520 ? 28.391 -32.406 -45.469 1 69.69 520 ARG B O 1
ATOM 8712 N N . CYS B 1 521 ? 27.281 -34.25 -45.938 1 64.38 521 CYS B N 1
ATOM 8713 C CA . CYS B 1 521 ? 26.719 -34.438 -44.594 1 64.38 521 CYS B CA 1
ATOM 8714 C C . CYS B 1 521 ? 27.812 -34.812 -43.594 1 64.38 521 CYS B C 1
ATOM 8716 O O . CYS B 1 521 ? 28.625 -35.688 -43.875 1 64.38 521 CYS B O 1
ATOM 8718 N N . LYS B 1 522 ? 27.906 -34.062 -42.625 1 62.88 522 LYS B N 1
ATOM 8719 C CA . LYS B 1 522 ? 28.906 -34.312 -41.594 1 62.88 522 LYS B CA 1
ATOM 8720 C C . LYS B 1 522 ? 28.281 -35.031 -40.406 1 62.88 522 LYS B C 1
ATOM 8722 O O . LYS B 1 522 ? 29 -35.438 -39.5 1 62.88 522 LYS B O 1
ATOM 8727 N N . ASP B 1 523 ? 27.062 -35.344 -40.594 1 63.91 523 ASP B N 1
ATOM 8728 C CA . ASP B 1 523 ? 26.391 -35.938 -39.438 1 63.91 523 ASP B CA 1
ATOM 8729 C C . ASP B 1 523 ? 26.578 -37.438 -39.406 1 63.91 523 ASP B C 1
ATOM 8731 O O . ASP B 1 523 ? 26.906 -38.062 -40.438 1 63.91 523 ASP B O 1
ATOM 8735 N N . VAL B 1 524 ? 26.438 -38 -38.25 1 63.62 524 VAL B N 1
ATOM 8736 C CA . VAL B 1 524 ? 26.656 -39.406 -38.031 1 63.62 524 VAL B CA 1
ATOM 8737 C C . VAL B 1 524 ? 25.609 -40.219 -38.812 1 63.62 524 VAL B C 1
ATOM 8739 O O . VAL B 1 524 ? 25.859 -41.344 -39.219 1 63.62 524 VAL B O 1
ATOM 8742 N N . PHE B 1 525 ? 24.531 -39.594 -38.969 1 68.19 525 PHE B N 1
ATOM 8743 C CA . PHE B 1 525 ? 23.5 -40.312 -39.719 1 68.19 525 PHE B CA 1
ATOM 8744 C C . PHE B 1 525 ? 22.953 -39.469 -40.875 1 68.19 525 PHE B C 1
ATOM 8746 O O . PHE B 1 525 ? 22.953 -38.25 -40.781 1 68.19 525 PHE B O 1
ATOM 8753 N N . VAL B 1 526 ? 22.766 -40.125 -41.969 1 72.06 526 VAL B N 1
ATOM 8754 C CA . VAL B 1 526 ? 22.188 -39.469 -43.125 1 72.06 526 VAL B CA 1
ATOM 8755 C C . VAL B 1 526 ? 20.906 -40.188 -43.531 1 72.06 526 VAL B C 1
ATOM 8757 O O . VAL B 1 526 ? 20.719 -41.375 -43.219 1 72.06 526 VAL B O 1
ATOM 8760 N N . LEU B 1 527 ? 20.062 -39.438 -44.094 1 74.38 527 LEU B N 1
ATOM 8761 C CA . LEU B 1 527 ? 18.844 -40.031 -44.625 1 74.38 527 LEU B CA 1
ATOM 8762 C C . LEU B 1 527 ? 19 -40.406 -46.125 1 74.38 527 LEU B C 1
ATOM 8764 O O . LEU B 1 527 ? 19.266 -39.531 -46.938 1 74.38 527 LEU B O 1
ATOM 8768 N N . LYS B 1 528 ? 18.969 -41.688 -46.344 1 74.62 528 LYS B N 1
ATOM 8769 C CA . LYS B 1 528 ? 19.156 -42.156 -47.688 1 74.62 528 LYS B CA 1
ATOM 8770 C C . LYS B 1 528 ? 17.859 -42.688 -48.281 1 74.62 528 LYS B C 1
ATOM 8772 O O . LYS B 1 528 ? 17.078 -43.344 -47.562 1 74.62 528 LYS B O 1
ATOM 8777 N N . SER B 1 529 ? 17.625 -42.312 -49.531 1 72.81 529 SER B N 1
ATOM 8778 C CA . SER B 1 529 ? 16.453 -42.844 -50.219 1 72.81 529 SER B CA 1
ATOM 8779 C C . SER B 1 529 ? 16.656 -44.344 -50.531 1 72.81 529 SER B C 1
ATOM 8781 O O . SER B 1 529 ? 17.75 -44.75 -50.938 1 72.81 529 SER B O 1
ATOM 8783 N N . LYS B 1 530 ? 15.695 -45.094 -50.188 1 71.44 530 LYS B N 1
ATOM 8784 C CA . LYS B 1 530 ? 15.773 -46.531 -50.5 1 71.44 530 LYS B CA 1
ATOM 8785 C C . LYS B 1 530 ? 15.531 -46.781 -52 1 71.44 530 LYS B C 1
ATOM 8787 O O . LYS B 1 530 ? 15.773 -47.875 -52.469 1 71.44 530 LYS B O 1
ATOM 8792 N N . ASP B 1 531 ? 15.039 -45.844 -52.719 1 62.16 531 ASP B N 1
ATOM 8793 C CA . ASP B 1 531 ? 14.852 -46.031 -54.156 1 62.16 531 ASP B CA 1
ATOM 8794 C C . ASP B 1 531 ? 16.203 -46.062 -54.875 1 62.16 531 ASP B C 1
ATOM 8796 O O . ASP B 1 531 ? 17 -45.125 -54.719 1 62.16 531 ASP B O 1
ATOM 8800 N N . GLU B 1 532 ? 16.656 -47.188 -55.344 1 58.91 532 GLU B N 1
ATOM 8801 C CA . GLU B 1 532 ? 17.922 -47.5 -56 1 58.91 532 GLU B CA 1
ATOM 8802 C C . GLU B 1 532 ? 18.25 -46.438 -57.062 1 58.91 532 GLU B C 1
ATOM 8804 O O . GLU B 1 532 ? 19.422 -46.188 -57.344 1 58.91 532 GLU B O 1
ATOM 8809 N N . THR B 1 533 ? 17.297 -45.938 -57.625 1 60.81 533 THR B N 1
ATOM 8810 C CA . THR B 1 533 ? 17.562 -45.031 -58.75 1 60.81 533 THR B CA 1
ATOM 8811 C C . THR B 1 533 ? 17.875 -43.625 -58.25 1 60.81 533 THR B C 1
ATOM 8813 O O . THR B 1 533 ? 18.359 -42.812 -59 1 60.81 533 THR B O 1
ATOM 8816 N N . ASP B 1 534 ? 17.578 -43.281 -57 1 56.97 534 ASP B N 1
ATOM 8817 C CA . ASP B 1 534 ? 17.719 -41.938 -56.438 1 56.97 534 ASP B CA 1
ATOM 8818 C C . ASP B 1 534 ? 18.844 -41.906 -55.406 1 56.97 534 ASP B C 1
ATOM 8820 O O . ASP B 1 534 ? 18.797 -42.594 -54.406 1 56.97 534 ASP B O 1
ATOM 8824 N N . THR B 1 535 ? 19.906 -41.438 -55.656 1 60.41 535 THR B N 1
ATOM 8825 C CA . THR B 1 535 ? 21.078 -41.281 -54.812 1 60.41 535 THR B CA 1
ATOM 8826 C C . THR B 1 535 ? 20.922 -40.062 -53.906 1 60.41 535 THR B C 1
ATOM 8828 O O . THR B 1 535 ? 21.922 -39.531 -53.375 1 60.41 535 THR B O 1
ATOM 8831 N N . SER B 1 536 ? 19.688 -39.625 -53.688 1 62.62 536 SER B N 1
ATOM 8832 C CA . SER B 1 536 ? 19.5 -38.406 -52.906 1 62.62 536 SER B CA 1
ATOM 8833 C C . SER B 1 536 ? 19.688 -38.688 -51.406 1 62.62 536 SER B C 1
ATOM 8835 O O . SER B 1 536 ? 19.281 -39.75 -50.906 1 62.62 536 SER B O 1
ATOM 8837 N N . CYS B 1 537 ? 20.562 -37.969 -50.688 1 68.69 537 CYS B N 1
ATOM 8838 C CA . CYS B 1 537 ? 20.828 -38.062 -49.281 1 68.69 537 CYS B CA 1
ATOM 8839 C C . CYS B 1 537 ? 20.516 -36.719 -48.562 1 68.69 537 CYS B C 1
ATOM 8841 O O . CYS B 1 537 ? 20.594 -35.656 -49.188 1 68.69 537 CYS B O 1
ATOM 8843 N N . LEU B 1 538 ? 19.797 -36.812 -47.469 1 70.25 538 LEU B N 1
ATOM 8844 C CA . LEU B 1 538 ? 19.562 -35.625 -46.656 1 70.25 538 LEU B CA 1
ATOM 8845 C C . LEU B 1 538 ? 20.469 -35.625 -45.406 1 70.25 538 LEU B C 1
ATOM 8847 O 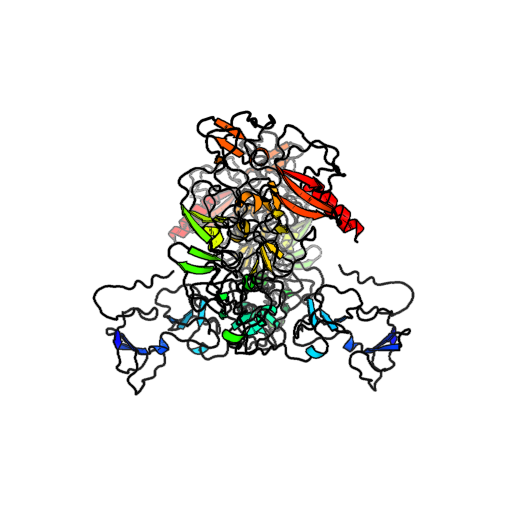O . LEU B 1 538 ? 20.578 -36.625 -44.719 1 70.25 538 LEU B O 1
ATOM 8851 N N . CYS B 1 539 ? 21.234 -34.625 -45.25 1 61.09 539 CYS B N 1
ATOM 8852 C CA . CYS B 1 539 ? 22.312 -34.594 -44.281 1 61.09 539 CYS B CA 1
ATOM 8853 C C . CYS B 1 539 ? 21.766 -34.312 -42.875 1 61.09 539 CYS B C 1
ATOM 8855 O O . CYS B 1 539 ? 22.375 -34.719 -41.875 1 61.09 539 CYS B O 1
ATOM 8857 N N . SER B 1 540 ? 20.844 -33.219 -42.625 1 58.06 540 SER B N 1
ATOM 8858 C CA . SER B 1 540 ? 20.484 -32.812 -41.281 1 58.06 540 SER B CA 1
ATOM 8859 C C . SER B 1 540 ? 18.969 -32.719 -41.094 1 58.06 540 SER B C 1
ATOM 8861 O O . SER B 1 540 ? 18.234 -32.719 -42.094 1 58.06 540 SER B O 1
ATOM 8863 N N . LEU B 1 541 ? 18.609 -32.875 -39.75 1 57.41 541 LEU B N 1
ATOM 8864 C CA . LEU B 1 541 ? 17.203 -32.656 -39.406 1 57.41 541 LEU B CA 1
ATOM 8865 C C . LEU B 1 541 ? 16.75 -31.266 -39.844 1 57.41 541 LEU B C 1
ATOM 8867 O O . LEU B 1 541 ? 15.586 -31.062 -40.188 1 57.41 541 LEU B O 1
ATOM 8871 N N . ASN B 1 542 ? 17.719 -30.438 -39.906 1 60.44 542 ASN B N 1
ATOM 8872 C CA . ASN B 1 542 ? 17.359 -29.109 -40.406 1 60.44 542 ASN B CA 1
ATOM 8873 C C . ASN B 1 542 ? 17 -29.141 -41.875 1 60.44 542 ASN B C 1
ATOM 8875 O O . ASN B 1 542 ? 16.047 -28.484 -42.312 1 60.44 542 ASN B O 1
ATOM 8879 N N . CYS B 1 543 ? 17.781 -29.953 -42.5 1 63.72 543 CYS B N 1
ATOM 8880 C CA . CYS B 1 543 ? 17.484 -30.094 -43.938 1 63.72 543 CYS B CA 1
ATOM 8881 C C . CYS B 1 543 ? 16.172 -30.844 -44.125 1 63.72 543 CYS B C 1
ATOM 8883 O O . CYS B 1 543 ? 15.422 -30.562 -45.062 1 63.72 543 CYS B O 1
ATOM 8885 N N . LEU B 1 544 ? 16 -31.688 -43.125 1 60.72 544 LEU B N 1
ATOM 8886 C CA . LEU B 1 54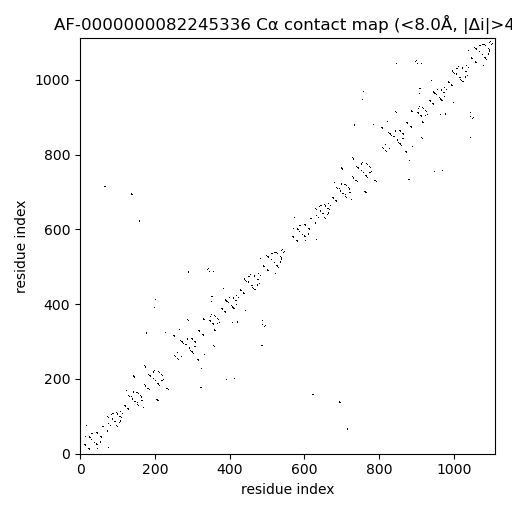4 ? 14.727 -32.406 -43.125 1 60.72 544 LEU B CA 1
ATOM 8887 C C . LEU B 1 544 ? 13.578 -31.469 -42.781 1 60.72 544 LEU B C 1
ATOM 8889 O O . LEU B 1 544 ? 12.523 -31.5 -43.438 1 60.72 544 LEU B O 1
ATOM 8893 N N . ASP B 1 545 ? 13.812 -30.75 -41.688 1 60.97 545 ASP B N 1
ATOM 8894 C CA . ASP B 1 545 ? 12.789 -29.797 -41.281 1 60.97 545 ASP B CA 1
ATOM 8895 C C . ASP B 1 545 ? 12.484 -28.812 -42.406 1 60.97 545 ASP B C 1
ATOM 8897 O O . ASP B 1 545 ? 11.32 -28.469 -42.656 1 60.97 545 ASP B O 1
ATOM 8901 N N . SER B 1 546 ? 13.586 -28.391 -42.969 1 57.34 546 SER B N 1
ATOM 8902 C CA . SER B 1 546 ? 13.391 -27.5 -44.094 1 57.34 546 SER B CA 1
ATOM 8903 C C . SER B 1 546 ? 12.594 -28.188 -45.219 1 57.34 546 SER B C 1
ATOM 8905 O O . SER B 1 546 ? 11.797 -27.531 -45.875 1 57.34 546 SER B O 1
ATOM 8907 N N . LEU B 1 547 ? 12.844 -29.359 -45.25 1 54.78 547 LEU B N 1
ATOM 8908 C CA . LEU B 1 547 ? 12.102 -30.125 -46.25 1 54.78 547 LEU B CA 1
ATOM 8909 C C . LEU B 1 547 ? 10.656 -30.328 -45.812 1 54.78 547 LEU B C 1
ATOM 8911 O O . LEU B 1 547 ? 9.727 -30.172 -46.625 1 54.78 547 LEU B O 1
ATOM 8915 N N . VAL B 1 548 ? 10.594 -30.766 -44.562 1 53.44 548 VAL B N 1
ATOM 8916 C CA . VAL B 1 548 ? 9.25 -31 -44.031 1 53.44 548 VAL B CA 1
ATOM 8917 C C . VAL B 1 548 ? 8.484 -29.672 -43.969 1 53.44 548 VAL B C 1
ATOM 8919 O O . VAL B 1 548 ? 7.312 -29.609 -44.344 1 53.44 548 VAL B O 1
ATOM 8922 N N . MET B 1 549 ? 9.156 -28.703 -43.375 1 52.03 549 MET B N 1
ATOM 8923 C CA . MET B 1 549 ? 8.508 -27.391 -43.375 1 52.03 549 MET B CA 1
ATOM 8924 C C . MET B 1 549 ? 8.203 -26.953 -44.812 1 52.03 549 MET B C 1
ATOM 8926 O O . MET B 1 549 ? 7.148 -26.375 -45.062 1 52.03 549 MET B O 1
ATOM 8930 N N . SER B 1 550 ? 9.094 -27.172 -45.656 1 48 550 SER B N 1
ATOM 8931 C CA . SER B 1 550 ? 8.852 -26.828 -47.062 1 48 550 SER B CA 1
ATOM 8932 C C . SER B 1 550 ? 7.734 -27.688 -47.656 1 48 550 SER B C 1
ATOM 8934 O O . SER B 1 550 ? 6.938 -27.203 -48.469 1 48 550 SER B O 1
ATOM 8936 N N . MET B 1 551 ? 7.68 -28.812 -47.281 1 44.84 551 MET B N 1
ATOM 8937 C CA . MET B 1 551 ? 6.605 -29.688 -47.781 1 44.84 551 MET B CA 1
ATOM 8938 C C . MET B 1 551 ? 5.277 -29.328 -47.125 1 44.84 551 MET B C 1
ATOM 8940 O O . MET B 1 551 ? 4.227 -29.391 -47.75 1 44.84 551 MET B O 1
ATOM 8944 N N . GLN B 1 552 ? 5.324 -29.156 -45.844 1 40.72 552 GLN B N 1
ATOM 8945 C CA . GLN B 1 552 ? 4.098 -28.688 -45.188 1 40.72 552 GLN B CA 1
ATOM 8946 C C . GLN B 1 552 ? 3.654 -27.344 -45.781 1 40.72 552 GLN B C 1
ATOM 8948 O O . GLN B 1 552 ? 2.455 -27.062 -45.875 1 40.72 552 GLN B O 1
ATOM 8953 N N . ARG B 1 553 ? 4.566 -26.453 -46.031 1 37.59 553 ARG B N 1
ATOM 8954 C CA . ARG B 1 553 ? 4.164 -25.25 -46.75 1 37.59 553 ARG B CA 1
ATOM 8955 C C . ARG B 1 553 ? 3.568 -25.594 -48.094 1 37.59 553 ARG B C 1
ATOM 8957 O O . ARG B 1 553 ? 2.656 -24.906 -48.594 1 37.59 553 ARG B O 1
ATOM 8964 N N . ILE B 1 554 ? 4.047 -26.516 -48.688 1 35.97 554 ILE B N 1
ATOM 8965 C CA . ILE B 1 554 ? 3.436 -26.844 -49.969 1 35.97 554 ILE B CA 1
ATOM 8966 C C . ILE B 1 554 ? 2.051 -27.453 -49.75 1 35.97 554 ILE B C 1
ATOM 8968 O O . ILE B 1 554 ? 1.148 -27.281 -50.562 1 35.97 554 ILE B O 1
ATOM 8972 N N . LYS B 1 555 ? 1.848 -28.156 -48.719 1 35.44 555 LYS B N 1
ATOM 8973 C CA . LYS B 1 555 ? 0.493 -28.656 -48.5 1 35.44 555 LYS B CA 1
ATOM 8974 C C . LYS B 1 555 ? -0.416 -27.578 -47.938 1 35.44 555 LYS B C 1
ATOM 8976 O O . LYS B 1 555 ? -1.633 -27.75 -47.875 1 35.44 555 LYS B O 1
ATOM 8981 N N . LEU B 1 556 ? 0.145 -26.578 -47.312 1 31.27 556 LEU B N 1
ATOM 8982 C CA . LEU B 1 556 ? -0.812 -25.5 -47.031 1 31.27 556 LEU B CA 1
ATOM 8983 C C . LEU B 1 556 ? -1.034 -24.656 -48.281 1 31.27 556 LEU B C 1
ATOM 8985 O O . LEU B 1 556 ? -0.079 -24.312 -49 1 31.27 556 LEU B O 1
#

Nearest PDB structures (foldseek):
  4b6d-assembly3_C  TM=6.517E-01  e=4.498E-01  Homo sapiens
  5ue8-assembly1_A  TM=6.856E-01  e=2.171E+00  Rattus norvegicus
  5a8d-assembly1_A  TM=1.303E-01  e=3.737E+00  Acetivibrio thermocellus
  4b6d-assembly3_C  TM=6.696E-01  e=3.789E-01  Homo sapiens
  5ue8-assembly1_A  TM=6.857E-01  e=1.736E+00  Rattus norvegicus

Secondary structure (DSSP, 8-state):
--------SSSTT-EE-TT-SSEEEEE-S----TTT----SS---EEEETTTTEEEEHHHHEEEETTEEEEEEEEEETTSS--S--B-TTT--B--SEEEEETTTTEEEETTTTTS-SEE--TTT-SS-EEE---TT-BEE-TTT--EESSS-EEE-TTT--EEETGGGG--SEE-BTT-SS-EEEESS--SS-EEBTTT-PEE-TTS-EEE-SSSS-EEEHHHHT-TTTB-S---TT--HHHHS-------SEEEEETTEEEETT-SS-EEEEE--S----TT-B-TTT-PBPSS-EEEEESSSS-EEEHHHHT--SEE--TT-SS-EEEE-SSPTT----GGGSSEE-TTT--EE-S-EEEETTEEEEHHHHT--SSB--TT-SS-EEE--SS-EE-TTT--EESS-EEESSSS-EE-HHHHTS-SEE--TT-SS-EEEE-S---SS-EE-TTT--EE-TTS-EEE-TTT--EE-HHHHH-S-TTS-TT-EEEETTEEEEEEE--SSS-PBBTTT-SB--SSEEEEES-TT---EE--HHHHHHHHHHHHHHH-/--------SSSTT-EE-TT-SSEEEEE-S----TTT----SS---EEE-TTT--EEEHHHHEEEETTEEEEEEEEE-TTSS--S--B-TTT--B--S-EEEETTTTEEEETTTTTS-SEE--TTT-SS-EEE---TT-BEE-TTT--EESSS-EEE-TTT--EEETGGGG--SEE-BTT-SS-EEEESS--SS-EEBTTT-PEE-TTS-EEE-SSSS-EEEHHHHT-TTTB-S---TT--HHHHS-------SEEEEETTEEEETT-SS-EEEEE--S----TT-B-TTT--B-SS-EEEEESSSS-EEEHHHHT--SEE--TT-SS-EEEE-SSPTT----GGGSSEE-TTT--EE-S-EEEETTEEEEHHHHT--SSB--TT-SS-EEE--SS-EE-TTT--EESS-EEESSSS-EE-HHHHTS-SEE--TT-SSPEEEE-S---SS-EE-TTT--EE-TTS-EEE-TTT--EE-HHHHH-S-TTS-TT-EEEETTEEEEEEE--SSS-PBBTTT-SB--SSEEEEES-TT---EE--HHHHHHHHHHHHHHH-

Solvent-accessible surface area (backbone atoms only — not comparable to full-atom values): 62098 Å² total; per-residue (Å²): 134,82,72,76,69,74,79,73,80,81,76,83,67,58,44,81,46,64,50,45,93,58,63,21,34,74,39,55,71,55,49,57,14,74,80,81,66,47,62,56,89,55,76,38,66,23,34,32,27,84,86,77,71,44,30,37,44,52,69,67,43,48,39,72,44,59,70,40,56,89,50,62,29,34,42,32,24,45,90,58,72,67,73,82,76,62,37,17,73,81,82,56,44,69,54,79,51,66,27,36,34,23,85,88,63,71,45,37,36,37,69,80,52,67,82,46,74,57,62,45,80,47,59,90,62,34,85,60,57,24,33,57,41,91,45,71,60,41,32,37,49,19,41,53,48,52,49,71,49,65,88,51,48,43,24,34,22,85,57,40,57,48,40,28,43,61,73,58,52,69,57,68,53,21,37,57,38,28,79,46,92,60,61,29,32,58,38,60,57,49,67,89,60,91,44,55,18,67,61,78,62,43,78,49,68,39,83,15,9,27,28,34,30,90,88,50,100,43,40,26,44,36,68,58,49,65,29,77,66,29,18,77,81,62,69,40,65,92,50,56,68,86,75,64,46,83,73,66,67,86,48,71,39,52,43,78,76,49,92,59,27,32,39,38,77,82,46,94,58,56,26,35,62,44,77,37,86,53,75,51,82,52,85,65,51,41,19,54,37,65,24,44,70,53,48,78,48,52,28,30,34,33,86,88,52,90,52,35,30,40,49,71,61,56,64,45,60,37,59,44,75,37,66,92,34,52,59,60,26,36,56,38,48,49,60,44,90,87,55,68,64,46,42,76,50,38,36,45,59,17,68,68,51,66,44,60,31,31,23,22,33,32,39,44,93,90,45,37,33,35,51,63,62,64,69,63,49,71,81,34,78,47,92,82,45,93,59,56,25,31,71,61,51,92,52,68,42,56,16,69,58,79,64,46,76,37,64,63,27,33,27,36,88,88,50,101,46,30,38,36,47,52,69,69,60,52,68,57,66,46,78,48,93,91,40,99,55,63,28,33,60,44,62,82,71,60,78,80,77,88,47,50,14,78,79,80,66,42,79,43,62,52,80,35,55,30,31,31,26,85,85,77,66,44,39,31,46,54,53,77,72,53,29,88,56,55,27,48,52,62,63,44,63,32,22,53,96,92,36,46,29,27,30,36,73,45,76,71,76,77,49,51,50,8,71,74,78,67,38,63,37,83,34,52,45,28,34,32,42,67,51,85,87,45,83,49,20,41,33,44,69,64,47,44,43,51,44,47,52,49,48,50,51,65,72,93,133,83,72,76,70,72,78,74,73,87,72,83,69,57,44,82,45,64,52,45,94,59,63,22,34,72,40,55,71,56,50,57,13,76,80,81,67,48,61,55,89,56,77,38,65,23,34,32,26,83,86,78,70,44,28,39,44,53,70,67,44,48,39,72,44,57,69,40,58,89,50,61,28,34,42,30,22,46,91,57,74,66,73,84,77,63,38,18,73,78,83,57,44,68,53,81,51,68,26,36,34,24,83,88,63,70,44,36,37,38,70,79,52,67,82,46,74,57,62,45,81,48,56,92,62,36,85,58,58,25,34,57,41,91,46,69,61,41,33,36,49,18,40,53,48,52,49,73,48,64,87,53,47,42,24,33,22,86,56,40,58,47,40,29,42,62,74,57,52,69,57,68,52,21,35,57,38,28,77,46,90,59,60,28,32,58,38,60,58,47,68,90,60,90,44,55,17,68,60,78,62,44,79,49,69,39,84,15,9,26,29,33,29,90,88,51,99,44,41,28,46,35,66,59,50,65,30,78,66,29,19,77,80,62,71,40,66,93,49,54,68,86,77,64,46,84,72,67,67,88,50,70,38,53,44,78,76,50,94,59,27,32,39,38,77,83,46,95,58,57,27,35,61,43,76,38,88,54,73,51,81,53,85,68,50,40,19,53,37,65,23,45,70,53,47,78,46,50,28,31,34,32,86,89,53,89,50,33,30,41,48,72,60,57,64,46,62,37,59,44,77,38,66,92,34,50,59,62,26,36,57,37,48,49,60,43,90,86,55,65,63,47,42,76,52,38,36,44,59,17,69,68,52,66,44,59,32,32,22,22,32,31,39,42,92,90,44,38,32,36,53,64,63,64,68,63,49,71,79,33,79,47,91,80,44,92,60,56,25,31,74,61,51,93,51,68,43,57,16,68,59,80,65,46,74,37,62,64,24,32,28,34,89,88,51,101,46,30,38,37,47,52,69,69,60,52,69,58,68,45,78,47,92,92,40,98,54,64,29,32,61,44,63,85,65,60,78,80,74,89,46,50,13,79,79,81,67,42,80,43,64,51,80,35,56,30,30,29,25,86,86,76,68,44,40,32,46,53,54,75,72,53,27,88,56,57,27,49,50,62,62,46,62,31,22,55,96,92,36,47,29,27,30,35,73,46,76,71,77,77,52,51,49,8,70,74,76,67,39,65,37,82,32,51,46,28,36,32,43,66,51,87,88,45,84,50,21,40,30,42,69,61,47,43,44,51,44,48,52,49,45,51,50,66,72,95

Foldseek 3Di:
DPPPPPPPDDPPAWDDAQADDDTWHWDQDWDQAPQPRDTDPGRAIWIADPVPRHIHGPCRQWDADPLRRVDIWGKHAVVRPPPDQQAALQPRDGDHGIWTADPVLRHIHRSVCRPPFQWADDCVQPVAIWGWRSDQVDWDQALQQRDIDSPFTWIADPVPGHIHGPVSSPQAAWFAWLQDDAIKGKDSFDDPDWAAASAQRHTDDRSGIWIADPVDRHIHGSVRCPDVLIGVPDHCVPPDPVPPPPCPPQDFQWADDDDQWIGGPQDDAIWGKDFDCAAPPPLQQAAQAQRHDDGGAIKTAGPVDSHIHGPVRSRDTQWGRASRHGDIWGKAFAPHVPPPLAFDRQWDQAPQQRAIARHIWTDDVPHIHGPLLRVDHRFDDDPLDDGTWHFHDPAWDQAQAPRDTDHRWTADSPDGHTHGSNRRSQDQWDDAPVDPAIKGKDADDDPDDWAAAPQPRHTDDRNHIFIADPVVRHTHHSCSGCNQRNRYRFQDWGHDPNWIWGKHADPVPCQQQAPQVRDRAPTRIWIATPPVVDRHIHRHVVSVCVVVVVVVVVVD/DPCPPPPPDDPPAWDDAQQDDATWHWDQDWDQAPQPRDTDPGRAIWIADPVPRHIHGPCRQWDADPLRHVDIWGKHAVVRPPPDQQAALQPRDGRHGIWTADPVLRHIHRSVCRPPFQWADDCVQPVAIWGWRSDQVDWDQALQQRDIDSPFTWIADPVPGHIHGPVSSPQAAWFAWLQDDAIKGKDRFDDPDWAAASAQRDTDDRSGIWIADPVDRHIHGSVRCPDVLIGVPDHCVPPDPVPPPPCPPQDFQWADDDDQWIGGPQDDAIWGKDFDCAAPPPLQQAAQAQRHDDGGFIKTAGPVDSHIHTPVRSRDTQWGRASRHGDIWGKAGAQHVPPPLAFDRQWHQAPQQRAIARHIWTDDPPHIHGPLLRVDHRFDDDPLDDGTWHFHDPAWDQAQAPRDTDHRWTADSPDGHTHGSNRRSDDQWDDDPVDPAIKGKDADDDPDDWAAAPQPRHTDDRNHIFIADPVVRHTHHPCSGCNQRNRYRFQDWGHDPNWIWGKHADPVPCQQQAPQVRDRAPTRIWIATPPPVDRHIHRHVVSVCCVVVVVVVVVD

InterPro domains:
  IPR001965 Zinc finger, PHD-type [SM00249] (32-106)
  IPR001965 Zinc finger, PHD-type [SM00249] (141-201)
  IPR001965 Zinc finger, PHD-type [SM00249] (286-354)
  IPR001965 Zinc finger, PHD-type [SM00249] (452-518)
  IPR004146 DC1 [PF03107] (125-169)
  IPR004146 DC1 [PF03107] (178-225)
  IPR004146 DC1 [PF03107] (265-314)
  IPR004146 DC1 [PF03107] (435-481)
  IPR019786 Zinc finger, PHD-type, conserved site [PS01359] (33-105)
  IPR053192 Vacuole Formation Regulator [PTHR32410] (31-537)
  IPR054483 DC1-like, C-terminal [PF22926] (501-544)

Sequence (1112 aa):
MEENDKIRDGFLGAVKLAAHRHFLFPTNISSKCIVCSKERLEPTKGLTCNQCEFYFHEDCIEITIPSHHKHPLKLHDRIIGYRKRDQCCLCRHKLLDIFYNCSRCVFEVCMACLKKPLLIDKPKAHKHPLSLMPINSISFTCDACGSRDNDSYPCTCHQCCFIIHRDCIDLPRVICINRHDHRISHVDILSPEEWICGVCHNSINNQYGAYSCSVCDYAVHSKCAIRDDVWDGKELDGIPEEEGDNKTENIAPFEVIDDKVIKHFSHEHILRFMYQDVLIRDDNQRCYACVLPFYYDACYICTHCDFILHETCANLPRTKRHELHKNHFTLYPNPKAGEDLELSKSFFTCVACQRPSSGFRYESGNVKLDVRCTTISDEFQHDSHLHSLFILSLFPRECSACDQMVYGTLSCVKLDFFLCFKCATLPKEVFHKNDKHPLYLRYSGYHYGKYWCEICEKPADPRKWFYSCDKCCSTLHIDCVLGKSPYMKPGHSFLLSSREFQVVSNNHISRPVCTICSLRCKDVFVLKSKDETDTSCLCSLNCLDSLVMSMQRIKLMEENDKIRDGFLGAVKLAAHRHFLFPTNISSKCIVCSKERLEPTKGLTCNQCEFYFHEDCIEITIPSHHKHPLKLHDRIIGYRKRDQCCLCRHKLLDIFYNCSRCVFEVCMACLKKPLLIDKPKAHKHPLSLMPINSISFTCDACGSRDNDSYPCTCHQCCFIIHRDCIDLPRVICINRHDHRISHVDILSPEEWICGVCHNSINNQYGAYSCSVCDYAVHSKCAIRDDVWDGKELDGIPEEEGDNKTENIAPFEVIDDKVIKHFSHEHILRFMYQDVLIRDDNQRCYACVLPFYYDACYICTHCDFILHETCANLPRTKRHELHKNHFTLYPNPKAGEDLELSKSFFTCVACQRPSSGFRYESGNVKLDVRCTTISDEFQHDSHLHSLFILSLFPRECSACDQMVYGTLSCVKLDFFLCFKCATLPKEVFHKNDKHPLYLRYSGYHYGKYWCEICEKPADPRKWFYSCDKCCSTLHIDCVLGKSPYMKPGHSFLLSSREFQVVSNNHISRPVCTICSLRCKDVFVLKSKDETDTSCLCSLNCLDSLVMSMQRIKL

Radius of gyration: 46.04 Å; Cα contacts (8 Å, |Δi|>4): 2306; chains: 2; bounding box: 90×133×106 Å